Protein AF-A0A972Y1Y4-F1 (afdb_monomer)

Mean predicted aligned error: 19.17 Å

Secondary structure (DSSP, 8-state):
--------------------EEEEEEE-------TTS---SS---HHHHHHHHHHHHHHHHHHHT-TTEEEEES-S--STT----HHHHHHHHHHHT-SEEEEEEEE-SS--SEEEEE--SSSS--HHHHHHHHHHHHHHHHHTT--EEEEEE-GGGTTTGGGGTSS--SEEEEEEEEETTSTHHHHHH-HHHHHHHHHHHHHHHHHHHT---------SSPEEP-TT-EEEEE-TTS-------TT-SS---S--EEEEE--SSSEEEEEEEES--S-EEEEEESSS-TT-EESEEETTEEEEEEE-TT--EEEEEEETTS---EEEEEEEPP--EEEEEEEEES-SEE-TT-EEEEEEEEEEES--SSPPPEEEEEEEESSSS--TT-EEEEEEEE---BTTB-EEEEEEEEEPPTTPPSEEEEEEEETTTT--S--S-TTSSEEEEEEEEPPP----SSPEEP-TT--EEEE-TTS-------TT-SS---SPPEEEEEE-SSSEEEEEEEES--S-EEEEEESSS-GGGEESEEETTEEEEEEE-TT-EEEEEEEETTS---EEEEEEE-PPPPEEEEEEE--BHHHHHS-SSTTS---HHHHTT-S-SB-SSTT--B--GGGGG--GGG-EEEEEEEEEEESS-TTSEEEEEEEEEETTSEEE-TTSSSPEEEE--SSEEEEEEEETTEEEEEBSSPEEP-SS-EEEETTT-GGGBTTGGGS-EEETTEEEBPB--TTSSSB--HHHHHHHHTTTT-BSS-TT-SS-SSB--HHIIIIIIGGGTT-B---

Nearest PDB structures (foldseek):
  8j9f-assembly1_B  TM=6.097E-01  e=1.484E-05  Paenibacillus relictisesami
  8j9f-assembly2_A  TM=6.113E-01  e=3.239E-05  Paenibacillus relictisesami
  8xrv-assembly3_E-2  TM=2.683E-01  e=1.188E-05  Cellulosimicrobium
  3u4a-assembly1_A  TM=2.396E-01  e=1.256E-05  compost metagenome
  3u48-assembly1_A  TM=2.410E-01  e=2.898E-05  compost metagenome

Solvent-accessible surface area (backbone atoms only — not comparable to full-atom values): 41616 Å² total; per-residue (Å²): 135,90,79,91,83,86,81,86,76,86,75,79,80,74,80,72,75,80,73,57,46,26,38,27,36,32,44,39,76,52,49,65,89,72,68,87,74,81,61,68,96,59,90,75,54,67,58,37,37,52,35,16,42,51,26,46,51,52,31,48,59,56,45,67,42,20,86,56,47,44,78,44,64,64,50,93,59,57,50,66,88,48,58,66,52,52,70,51,43,15,49,49,38,48,73,70,58,25,58,31,32,46,32,30,42,50,38,74,82,67,53,71,33,25,38,16,31,28,57,72,88,56,100,61,87,56,60,64,22,52,50,49,19,45,38,36,44,50,28,36,26,62,56,54,68,30,50,82,69,50,69,46,75,57,78,88,40,35,92,54,88,48,34,37,40,62,71,35,81,32,47,24,29,38,39,25,66,27,12,61,65,32,82,41,32,60,50,56,69,31,67,72,48,36,51,30,44,17,49,14,49,49,50,26,50,24,68,71,70,66,62,84,64,55,65,58,70,77,65,90,74,50,47,80,58,56,73,72,41,79,44,78,50,62,14,66,88,44,65,66,53,57,48,58,42,59,66,60,92,63,60,33,57,11,16,52,32,47,26,32,41,57,35,80,13,26,30,47,33,36,42,37,54,40,87,60,60,81,52,50,35,35,45,38,19,67,46,94,40,53,68,42,39,46,55,52,66,44,71,42,31,19,40,31,68,77,41,49,48,69,46,62,33,30,39,36,37,36,8,53,75,46,39,27,47,47,33,35,38,35,36,41,48,32,56,31,37,56,35,66,43,82,71,47,57,82,59,58,62,46,38,48,69,41,76,42,47,37,37,33,30,46,35,46,48,48,77,47,86,72,53,78,67,33,32,38,35,34,26,48,28,81,56,88,70,95,57,96,86,45,42,79,57,50,72,45,84,42,81,74,51,23,60,90,35,43,63,51,78,49,76,48,76,38,53,41,56,76,86,57,68,59,43,72,33,16,43,38,37,26,42,44,67,74,66,75,67,57,36,56,55,84,78,51,19,60,48,66,48,73,34,31,36,36,68,65,67,68,79,65,90,78,51,47,79,57,54,77,69,44,76,43,78,53,63,19,60,85,49,61,62,56,60,48,58,41,64,54,60,91,64,58,33,54,9,14,52,36,46,27,34,38,63,30,62,11,58,29,45,37,36,42,36,54,41,86,58,62,80,55,47,35,33,45,38,19,65,47,89,40,50,72,41,38,46,52,50,65,44,77,40,29,16,40,29,68,79,40,47,50,75,42,61,33,30,38,38,36,34,9,54,75,48,43,42,38,47,34,36,40,35,36,43,52,28,69,58,40,71,24,42,43,39,40,31,49,39,54,36,31,22,50,70,74,34,90,49,91,88,27,36,42,40,39,23,35,78,69,70,34,67,68,54,50,46,93,55,97,80,52,52,68,43,65,75,70,52,61,70,44,64,72,62,67,14,46,42,46,72,33,41,38,34,39,18,37,62,92,43,77,86,44,76,76,48,73,49,75,31,32,28,22,18,66,13,46,38,16,26,65,80,60,71,48,53,34,73,42,86,45,67,73,44,48,27,25,47,34,48,35,42,68,26,27,28,38,48,38,38,50,56,54,46,67,40,37,93,58,74,37,73,48,60,54,29,75,45,46,74,56,30,33,59,25,70,67,37,39,39,78,59,98,79,37,30,15,33,36,31,26,8,43,83,65,78,32,42,17,41,75,67,30,51,54,57,36,62,76,44,55,79,40,72,44,76,50,46,51,29,44,40,39,68,33,51,22,45,72,57,28,44,64,72,35,26,59,79,32,54,80,41,46,49,57,124

Sequence (795 aa):
MRLKLYIALFTFFSLYNGYSQVIVLDPGHGYCNDCTQNCTSAVRSDIEILTAMDVGNKLTALLQACPTVTTYLTRTSNACGDFPSLSQRAAMSNSWGADRFLSIHCNAGGGTGTETFWCDNSPSSNIACEDFATEVQTQMVDYGEWNYRRVVEDFSYLNFHLGVLSPTNAVGTLSEIGFVDSADATKLQDDGWRNQFALAYLVALQNDLGITTCSELDCGNPIVLTCDTVYNGSSATNPSNVDAYGCNNWTETGPERVHTISPTSSGVLTATISNFTGDLDVYILGSCNPNDCLGTVSSSSATYADAIAGQTYYIIVDADDGSGSAYDLLVTCPNEDIYLNNISSDLNTIAPTYDLTINCTQNYSGTASNVPNSYVYYYLSTDCVLDGSDILLDNQIFSSLNASNTSDTIVNSVTIPEGTSAGNYNILLFSDATNVISESDEVNNISCIPITVTEPQLDCSNPITLTCGVPYNGTSSSDISHIGSYACNSWTETGPERVHTIVSPGNGTITAAISNFTGELDVYILGSCDPNDCLGTVASSSATFTGAVAGHTYYIVVDADDGSGSAYDLVVTCPTPLLSELGINVFLEGPFTSPTDNGLMNDDLRSGVYIPTLSPYADALTIDTNILNTTGTNAIVDWVWVELRDAADNTNIITSTSALLQRDGDIVDVNGTSNLTFTVPYDNYYVTVSHRNHIGIMSANAIPLSSNPNSIDFTSDPNITLGGVNALTNINGEYTLIGGDFDENGQAQTADVIAITLLLGGAGYSNADLDMNGQIQTTDVNNICYPNLGKGQQF

Foldseek 3Di:
DDDDDDDDDDDPPPPPPLQQAEEEEEQDAADDPPPPAAPDPDPDDPLWNVLSQLLSVLLQLQCVLQPSYDYHYQFNHRDHPRDDHLVSSQVVCVVSPHQEYEYEGAAEDADWFKEKEAEDLDPDDPVLLQLLRVQLLVLLCVLLVGDRDYYDHDPPCCVDPVVNRNNHPHSYMYMHSTYCHYPSVVLSPDSVSSNSSSVSNVVSCCVSVVRDDRQFDPPVDAAEDDAQDKDKFWQQPADQRAQAALQDDAGFQAGKHKHKYAFQWWFKKKKFKDPWDAQKWKFKAQDRRRSRTAAHTDSTMGMHTTHHHRRMIMMMITHRRHGTTIIIMHMHHWAKAKAKDPWDWPAQEEAAFDKIKIKIKIFIDTAFPADDKAKKWKWKFADQDDDPVIHTFDMDIDGDDHPVRTMDMDIDITGHHPPPDWAKIKIKIFIRPVVRDIHSDNPRRIDIDIHTYDQFFFDPVDAAEDDAQDKDKFKQQPADDGAQAALQDDAGFQAGKHKHKYAALEFFKKKKFKDPKDAQKWKWKAQDRGSDRTAAHTDRGMGMHTGHHGRGMIMMMITHRGHDMIIIMMHMHHDPQDKFFEKEFAAACQQQQDDPDPQWGDQLQLVVVQADQFAPDDVRDGADNVLSVDDDQLHWNYKKKKFWADQVDRVHTPDIDIWTATRNRITPHSPSDGTDIDRHYFDWTKMKIGDQFFQIWIFPHTDTTDPDYDYDYCFQFQNRIQVRCLQWDDDPRTTHTAGQRLVRPFFLAPVSLVVLVVCAQAFGDGSSSSNSNRGSHVCSNPVGRVVRHPRGYRD

Radius of gyration: 55.36 Å; Cα contacts (8 Å, |Δi|>4): 2032; chains: 1; bounding box: 105×60×173 Å

pLDDT: mean 88.07, std 12.47, range [29.77, 98.69]

Structure (mmCIF, N/CA/C/O backbone):
data_AF-A0A972Y1Y4-F1
#
_entry.id   AF-A0A972Y1Y4-F1
#
loop_
_atom_site.group_PDB
_atom_site.id
_atom_site.type_symbol
_atom_site.label_atom_id
_atom_site.label_alt_id
_atom_site.label_comp_id
_atom_site.label_asym_id
_atom_site.label_entity_id
_atom_site.label_seq_id
_atom_site.pdbx_PDB_ins_code
_atom_site.Cartn_x
_atom_site.Cartn_y
_atom_site.Cartn_z
_atom_site.occupancy
_atom_site.B_iso_or_equiv
_atom_site.auth_seq_id
_atom_site.auth_comp_id
_atom_site.auth_asym_id
_atom_site.auth_atom_id
_atom_site.pdbx_PDB_model_num
ATOM 1 N N . MET A 1 1 ? 65.189 -15.700 -97.890 1.00 33.66 1 MET A N 1
ATOM 2 C CA . MET A 1 1 ? 65.958 -14.573 -98.459 1.00 33.66 1 MET A CA 1
ATOM 3 C C . MET A 1 1 ? 65.065 -13.341 -98.434 1.00 33.66 1 MET A C 1
ATOM 5 O O . MET A 1 1 ? 64.144 -13.352 -99.225 1.00 33.66 1 MET A O 1
ATOM 9 N N . ARG A 1 2 ? 65.364 -12.348 -97.563 1.00 34.44 2 ARG A N 1
ATOM 10 C CA . ARG A 1 2 ? 64.969 -10.909 -97.638 1.00 34.44 2 ARG A CA 1
ATOM 11 C C . ARG A 1 2 ? 63.443 -10.608 -97.652 1.00 34.44 2 ARG A C 1
ATOM 13 O O . ARG A 1 2 ? 62.694 -11.320 -98.283 1.00 34.44 2 ARG A O 1
ATOM 20 N N . LEU A 1 3 ? 62.857 -9.576 -97.046 1.00 29.77 3 LEU A N 1
ATOM 21 C CA . LEU A 1 3 ? 63.264 -8.383 -96.299 1.00 29.77 3 LEU A CA 1
ATOM 22 C C . LEU A 1 3 ? 61.943 -7.751 -95.784 1.00 29.77 3 LEU A C 1
ATOM 24 O O . LEU A 1 3 ? 60.952 -7.762 -96.510 1.00 29.77 3 LEU A O 1
ATOM 28 N N . LYS A 1 4 ? 61.924 -7.204 -94.561 1.00 37.25 4 LYS A N 1
ATOM 29 C CA . LYS A 1 4 ? 60.860 -6.314 -94.054 1.00 37.25 4 LYS A CA 1
ATOM 30 C C . LYS A 1 4 ? 60.820 -5.014 -94.874 1.00 37.25 4 LYS A C 1
ATOM 32 O O . LYS A 1 4 ? 61.890 -4.447 -95.070 1.00 37.25 4 LYS A O 1
ATOM 37 N N . LEU A 1 5 ? 59.643 -4.463 -95.194 1.00 31.80 5 LEU A N 1
ATOM 38 C CA . LEU A 1 5 ? 59.431 -3.012 -95.067 1.00 31.80 5 LEU A CA 1
ATOM 39 C C . LEU A 1 5 ? 57.946 -2.612 -94.981 1.00 31.80 5 LEU A C 1
ATOM 41 O O . LEU A 1 5 ? 57.150 -2.869 -95.875 1.00 31.80 5 LEU A O 1
ATOM 45 N N . TYR A 1 6 ? 57.669 -1.978 -93.845 1.00 33.84 6 TYR A N 1
ATOM 46 C CA . TYR A 1 6 ? 56.570 -1.142 -93.378 1.00 33.84 6 TYR A CA 1
ATOM 47 C C . TYR A 1 6 ? 55.690 -0.428 -94.420 1.00 33.84 6 TYR A C 1
ATOM 49 O O . TYR A 1 6 ? 56.185 0.319 -95.261 1.00 33.84 6 TYR A O 1
ATOM 57 N N . ILE A 1 7 ? 54.371 -0.539 -94.229 1.00 36.19 7 ILE A N 1
ATOM 58 C CA . ILE A 1 7 ? 53.393 0.487 -94.609 1.00 36.19 7 ILE A CA 1
ATOM 59 C C . ILE A 1 7 ? 52.944 1.155 -93.307 1.00 36.19 7 ILE A C 1
ATOM 61 O O . ILE A 1 7 ? 52.415 0.499 -92.413 1.00 36.19 7 ILE A O 1
ATOM 65 N N . ALA A 1 8 ? 53.231 2.449 -93.195 1.00 32.06 8 ALA A N 1
ATOM 66 C CA . ALA A 1 8 ? 52.791 3.308 -92.110 1.00 32.06 8 ALA A CA 1
ATOM 67 C C . ALA A 1 8 ? 51.284 3.573 -92.249 1.00 32.06 8 ALA A C 1
ATOM 69 O O . ALA A 1 8 ? 50.847 4.124 -93.260 1.00 32.06 8 ALA A O 1
ATOM 70 N N . LEU A 1 9 ? 50.502 3.183 -91.241 1.00 35.16 9 LEU A N 1
ATOM 71 C CA . LEU A 1 9 ? 49.127 3.639 -91.082 1.00 35.16 9 LEU A CA 1
ATOM 72 C C . LEU A 1 9 ? 49.176 4.952 -90.294 1.00 35.16 9 LEU A C 1
ATOM 74 O O . LEU A 1 9 ? 49.652 4.985 -89.162 1.00 35.16 9 LEU A O 1
ATOM 78 N N . PHE A 1 10 ? 48.729 6.036 -90.922 1.00 33.50 10 PHE A N 1
ATOM 79 C CA . PHE A 1 10 ? 48.458 7.306 -90.259 1.00 33.50 10 PHE A CA 1
ATOM 80 C C . PHE A 1 10 ? 47.362 7.085 -89.207 1.00 33.50 10 PHE A C 1
ATOM 82 O O . PHE A 1 10 ? 46.186 6.985 -89.549 1.00 33.50 10 PHE A O 1
ATOM 89 N N . THR A 1 11 ? 47.730 7.008 -87.932 1.00 36.09 11 THR A N 1
ATOM 90 C CA . THR A 1 11 ? 46.789 7.213 -86.830 1.00 36.09 11 THR A CA 1
ATOM 91 C C . THR A 1 11 ? 46.584 8.713 -86.674 1.00 36.09 11 THR A C 1
ATOM 93 O O . THR A 1 11 ? 47.508 9.441 -86.309 1.00 36.09 11 THR A O 1
ATOM 96 N N . PHE A 1 12 ? 45.375 9.177 -86.988 1.00 37.50 12 PHE A N 1
ATOM 97 C CA . PHE A 1 12 ? 44.875 10.464 -86.524 1.00 37.50 12 PHE A CA 1
ATOM 98 C C . PHE A 1 12 ? 45.012 10.489 -84.996 1.00 37.50 12 PHE A C 1
ATOM 100 O O . PHE A 1 12 ? 44.321 9.751 -84.299 1.00 37.50 12 PHE A O 1
ATOM 107 N N . PHE A 1 13 ? 45.914 11.321 -84.476 1.00 33.97 13 PHE A N 1
ATOM 108 C CA . PHE A 1 13 ? 45.802 11.800 -83.106 1.00 33.97 13 PHE A CA 1
ATOM 109 C C . PHE A 1 13 ? 44.522 12.638 -83.052 1.00 33.97 13 PHE A C 1
ATOM 111 O O . PHE A 1 13 ? 44.510 13.789 -83.490 1.00 33.97 13 PHE A O 1
ATOM 118 N N . SER A 1 14 ? 43.431 12.044 -82.569 1.00 35.53 14 SER A N 1
ATOM 119 C CA . SER A 1 14 ? 42.361 12.837 -81.981 1.00 35.53 14 SER A CA 1
ATOM 120 C C . SER A 1 14 ? 42.943 13.416 -80.699 1.00 35.53 14 SER A C 1
ATOM 122 O O . SER A 1 14 ? 43.228 12.686 -79.752 1.00 35.53 14 SER A O 1
ATOM 124 N N . LEU A 1 15 ? 43.200 14.720 -80.698 1.00 35.25 15 LEU A N 1
ATOM 125 C CA . LEU A 1 15 ? 43.285 15.481 -79.461 1.00 35.25 15 LEU A CA 1
ATOM 126 C C . LEU A 1 15 ? 41.895 15.379 -78.819 1.00 35.25 15 LEU A C 1
ATOM 128 O O . LEU A 1 15 ? 41.019 16.187 -79.118 1.00 35.25 15 LEU A O 1
ATOM 132 N N . TYR A 1 16 ? 41.670 14.348 -78.000 1.00 39.78 16 TYR A N 1
ATOM 133 C CA . TYR A 1 16 ? 40.527 14.306 -77.097 1.00 39.78 16 TYR A CA 1
ATOM 134 C C . TYR A 1 16 ? 40.762 15.420 -76.074 1.00 39.78 16 TYR A C 1
ATOM 136 O O . TYR A 1 16 ? 41.445 15.243 -75.070 1.00 39.78 16 TYR A O 1
ATOM 144 N N . ASN A 1 17 ? 40.231 16.607 -76.362 1.00 38.66 17 ASN A N 1
ATOM 145 C CA . ASN A 1 17 ? 39.761 17.466 -75.290 1.00 38.66 17 ASN A CA 1
ATOM 146 C C . ASN A 1 17 ? 38.705 16.625 -74.565 1.00 38.66 17 ASN A C 1
ATOM 148 O O . ASN A 1 17 ? 37.643 16.380 -75.136 1.00 38.66 17 ASN A O 1
ATOM 152 N N . GLY A 1 18 ? 39.043 16.079 -73.396 1.00 47.28 18 GLY A N 1
ATOM 153 C CA . GLY A 1 18 ? 38.107 15.319 -72.575 1.00 47.28 18 GLY A CA 1
ATOM 154 C C . GLY A 1 18 ? 36.961 16.237 -72.175 1.00 47.28 18 GLY A C 1
ATOM 155 O O . GLY A 1 18 ? 37.105 17.039 -71.258 1.00 47.28 18 GLY A O 1
ATOM 156 N N . TYR A 1 19 ? 35.859 16.181 -72.917 1.00 58.25 19 TYR A N 1
ATOM 157 C CA . TYR A 1 19 ? 34.609 16.787 -72.492 1.00 58.25 19 TYR A CA 1
ATOM 158 C C . TYR A 1 19 ? 34.113 15.966 -71.302 1.00 58.25 19 TYR A C 1
ATOM 160 O O . TYR A 1 19 ? 33.760 14.800 -71.470 1.00 58.25 19 TYR A O 1
ATOM 168 N N . SER A 1 20 ? 34.165 16.559 -70.108 1.00 74.25 20 SER A N 1
ATOM 169 C CA . SER A 1 20 ? 33.510 16.007 -68.923 1.00 74.25 20 SER A CA 1
ATOM 170 C C . SER A 1 20 ? 32.007 15.944 -69.192 1.00 74.25 20 SER A C 1
ATOM 172 O O . SER A 1 20 ? 31.443 16.956 -69.610 1.00 74.25 20 SER A O 1
ATOM 174 N N . GLN A 1 21 ? 31.384 14.778 -69.002 1.00 89.75 21 GLN A N 1
ATOM 175 C CA . GLN A 1 21 ? 29.931 14.629 -69.117 1.00 89.75 21 GLN A CA 1
ATOM 176 C C . GLN A 1 21 ? 29.266 15.316 -67.925 1.00 89.75 21 GLN A C 1
ATOM 178 O O . GLN A 1 21 ? 29.603 15.014 -66.779 1.00 89.75 21 GLN A O 1
ATOM 183 N N . VAL A 1 22 ? 28.321 16.220 -68.173 1.00 93.62 22 VAL A N 1
ATOM 184 C CA . VAL A 1 22 ? 27.573 16.898 -67.112 1.00 93.62 22 VAL A CA 1
ATOM 185 C C . VAL A 1 22 ? 26.275 16.145 -66.839 1.00 93.62 22 VAL A C 1
ATOM 187 O O . VAL A 1 22 ? 25.369 16.115 -67.672 1.00 93.62 22 VAL A O 1
ATOM 190 N N . ILE A 1 23 ? 26.159 15.563 -65.647 1.00 95.88 23 ILE A N 1
ATOM 191 C CA . ILE A 1 23 ? 24.970 14.828 -65.205 1.00 95.88 23 ILE A CA 1
ATOM 192 C C . ILE A 1 23 ? 24.264 15.651 -64.133 1.00 95.88 23 ILE A C 1
ATOM 194 O O . ILE A 1 23 ? 24.854 16.016 -63.116 1.00 95.88 23 ILE A O 1
ATOM 198 N N . VAL A 1 24 ? 22.988 15.949 -64.355 1.00 96.88 24 VAL A N 1
ATOM 199 C CA . VAL A 1 24 ? 22.153 16.649 -63.379 1.00 96.88 24 VAL A CA 1
ATOM 200 C C . VAL A 1 24 ? 21.144 15.681 -62.794 1.00 96.88 24 VAL A C 1
ATOM 202 O O . VAL A 1 24 ? 20.306 15.127 -63.505 1.00 96.88 24 VAL A O 1
ATOM 205 N N . LEU A 1 25 ? 21.242 15.496 -61.485 1.00 97.50 25 LEU A N 1
ATOM 206 C CA . LEU A 1 25 ? 20.359 14.659 -60.695 1.00 97.50 25 LEU A CA 1
ATOM 207 C C . LEU A 1 25 ? 19.326 15.542 -60.005 1.00 97.50 25 LEU A C 1
ATOM 209 O O . LEU A 1 25 ? 19.656 16.557 -59.384 1.00 97.50 25 LEU A O 1
ATOM 213 N N . ASP A 1 26 ? 18.067 15.149 -60.112 1.00 94.62 26 ASP A N 1
ATOM 214 C CA . ASP A 1 26 ? 16.940 15.891 -59.578 1.00 94.62 26 ASP A CA 1
ATOM 215 C C . ASP A 1 26 ? 16.153 15.037 -58.582 1.00 94.62 26 ASP A C 1
ATOM 217 O O . ASP A 1 26 ? 15.173 14.396 -58.958 1.00 94.62 26 ASP A O 1
ATOM 221 N N . PRO A 1 27 ? 16.556 15.015 -57.297 1.00 93.38 27 PRO A N 1
ATOM 222 C CA . PRO A 1 27 ? 15.748 14.399 -56.259 1.00 93.38 27 PRO A CA 1
ATOM 223 C C . PRO A 1 27 ? 14.401 15.116 -56.148 1.00 93.38 27 PRO A C 1
ATOM 225 O O . PRO A 1 27 ? 14.335 16.303 -55.781 1.00 93.38 27 PRO A O 1
ATOM 228 N N . GLY A 1 28 ? 13.323 14.398 -56.450 1.00 87.75 28 GLY A N 1
ATOM 229 C CA . GLY A 1 28 ? 11.959 14.897 -56.363 1.00 87.75 28 GLY A CA 1
ATOM 230 C C . GLY A 1 28 ? 11.604 15.375 -54.954 1.00 87.75 28 GLY A C 1
ATOM 231 O O . GLY A 1 28 ? 12.148 14.894 -53.961 1.00 87.75 28 GLY A O 1
ATOM 232 N N . HIS A 1 29 ? 10.679 16.331 -54.864 1.00 82.38 29 HIS A N 1
ATOM 233 C CA . HIS A 1 29 ? 10.063 16.801 -53.604 1.00 82.38 29 HIS A CA 1
ATOM 234 C C . HIS A 1 29 ? 11.034 17.347 -52.522 1.00 82.38 29 HIS A C 1
ATOM 236 O O . HIS A 1 29 ? 12.200 17.602 -52.799 1.00 82.38 29 HIS A O 1
ATOM 242 N N . GLY A 1 30 ? 10.525 17.664 -51.323 1.00 75.06 30 GLY A N 1
ATOM 243 C CA . GLY A 1 30 ? 11.245 18.253 -50.178 1.00 75.06 30 GLY A CA 1
ATOM 244 C C . GLY A 1 30 ? 10.266 18.651 -49.059 1.00 75.06 30 GLY A C 1
ATOM 245 O O . GLY A 1 30 ? 9.071 18.791 -49.330 1.00 75.06 30 GLY A O 1
ATOM 246 N N . TYR A 1 31 ? 10.723 18.832 -47.813 1.00 70.25 31 TYR A N 1
ATOM 247 C CA . TYR A 1 31 ? 9.834 19.183 -46.695 1.00 70.25 31 TYR A CA 1
ATOM 248 C C . TYR A 1 31 ? 9.514 20.673 -46.695 1.00 70.25 31 TYR A C 1
ATOM 250 O O . TYR A 1 31 ? 10.385 21.484 -46.402 1.00 70.25 31 TYR A O 1
ATOM 258 N N . CYS A 1 32 ? 8.275 21.069 -46.999 1.00 63.50 32 CYS A N 1
ATOM 259 C CA . CYS A 1 32 ? 7.843 22.450 -46.785 1.00 63.50 32 CYS A CA 1
ATOM 260 C C . CYS A 1 32 ? 6.322 22.560 -46.630 1.00 63.50 32 CYS A C 1
ATOM 262 O O . CYS A 1 32 ? 5.552 21.987 -47.399 1.00 63.50 32 CYS A O 1
ATOM 264 N N . ASN A 1 33 ? 5.898 23.329 -45.626 1.00 52.22 33 ASN A N 1
ATOM 265 C CA . ASN A 1 33 ? 4.495 23.447 -45.214 1.00 52.22 33 ASN A CA 1
ATOM 266 C C . ASN A 1 33 ? 3.759 24.580 -45.962 1.00 52.22 33 ASN A C 1
ATOM 268 O O . ASN A 1 33 ? 2.540 24.714 -45.849 1.00 52.22 33 ASN A O 1
ATOM 272 N N . ASP A 1 34 ? 4.487 25.412 -46.717 1.00 50.12 34 ASP A N 1
ATOM 273 C CA . ASP A 1 34 ? 3.919 26.501 -47.514 1.00 50.12 34 ASP A CA 1
ATOM 274 C C . ASP A 1 34 ? 3.406 25.969 -48.860 1.00 50.12 34 ASP A C 1
ATOM 276 O O . ASP A 1 34 ? 4.153 25.704 -49.802 1.00 50.12 34 ASP A O 1
ATOM 280 N N . CYS A 1 35 ? 2.086 25.816 -48.937 1.00 51.31 35 CYS A N 1
ATOM 281 C CA . CYS A 1 35 ? 1.357 25.244 -50.067 1.00 51.31 35 CYS A CA 1
ATOM 282 C C . CYS A 1 35 ? 1.226 26.184 -51.286 1.00 51.31 35 CYS A C 1
ATOM 284 O O . CYS A 1 35 ? 0.367 25.960 -52.139 1.00 51.31 35 CYS A O 1
ATOM 286 N N . THR A 1 36 ? 2.032 27.244 -51.399 1.00 48.06 36 THR A N 1
ATOM 287 C CA . THR A 1 36 ? 1.946 28.211 -52.512 1.00 48.06 36 THR A CA 1
ATOM 288 C C . THR A 1 36 ? 2.733 27.813 -53.771 1.00 48.06 36 THR A C 1
ATOM 290 O O . THR A 1 36 ? 2.554 28.444 -54.813 1.00 48.06 36 THR A O 1
ATOM 293 N N . GLN A 1 37 ? 3.541 26.744 -53.728 1.00 47.22 37 GLN A N 1
ATOM 294 C CA . GLN A 1 37 ? 4.359 26.271 -54.860 1.00 47.22 37 GLN A CA 1
ATOM 295 C C . GLN A 1 37 ? 4.164 24.772 -55.176 1.00 47.22 37 GLN A C 1
ATOM 297 O O . GLN A 1 37 ? 5.092 23.978 -55.066 1.00 47.22 37 GLN A O 1
ATOM 302 N N . ASN A 1 38 ? 2.968 24.386 -55.640 1.00 47.03 38 ASN A N 1
ATOM 303 C CA . ASN A 1 38 ? 2.663 23.032 -56.145 1.00 47.03 38 ASN A CA 1
ATOM 304 C C . ASN A 1 38 ? 2.783 21.881 -55.123 1.00 47.03 38 ASN A C 1
ATOM 306 O O . ASN A 1 38 ? 3.225 20.781 -55.456 1.00 47.03 38 ASN A O 1
ATOM 310 N N . CYS A 1 39 ? 2.269 22.069 -53.908 1.00 46.84 39 CYS A N 1
ATOM 311 C CA . CYS A 1 39 ? 1.890 20.934 -53.064 1.00 46.84 39 CYS A CA 1
ATOM 312 C C . CYS A 1 39 ? 0.534 20.398 -53.552 1.00 46.84 39 CYS A C 1
ATOM 314 O O . CYS A 1 39 ? -0.517 20.940 -53.211 1.00 46.84 39 CYS A O 1
ATOM 316 N N . THR A 1 40 ? 0.522 19.358 -54.390 1.00 40.66 40 THR A N 1
ATOM 317 C CA . THR A 1 40 ? -0.726 18.628 -54.662 1.00 40.66 40 THR A CA 1
ATOM 318 C C . THR A 1 40 ? -1.212 18.003 -53.358 1.00 40.66 40 THR A C 1
ATOM 320 O O . THR A 1 40 ? -0.464 17.276 -52.709 1.00 40.66 40 THR A O 1
ATOM 323 N N . SER A 1 41 ? -2.453 18.298 -52.987 1.00 41.47 41 SER A N 1
ATOM 324 C CA . SER A 1 41 ? -3.132 17.868 -51.767 1.00 41.47 41 SER A CA 1
ATOM 325 C C . SER A 1 41 ? -3.255 16.341 -51.652 1.00 41.47 41 SER A C 1
ATOM 327 O O . SER A 1 41 ? -4.222 15.753 -52.128 1.00 41.47 41 SER A O 1
ATOM 329 N N . ALA A 1 42 ? -2.264 15.729 -51.021 1.00 43.00 42 ALA A N 1
ATOM 330 C CA . ALA A 1 42 ? -2.281 14.496 -50.238 1.00 43.00 42 ALA A CA 1
ATOM 331 C C . ALA A 1 42 ? -0.881 14.426 -49.616 1.00 43.00 42 ALA A C 1
ATOM 333 O O . ALA A 1 42 ? 0.086 14.772 -50.290 1.00 43.00 42 ALA A O 1
ATOM 334 N N . VAL A 1 43 ? -0.764 14.071 -48.339 1.00 50.94 43 VAL A N 1
ATOM 335 C CA . VAL A 1 43 ? 0.521 13.930 -47.635 1.00 50.94 43 VAL A CA 1
ATOM 336 C C . VAL A 1 43 ? 1.468 13.079 -48.496 1.00 50.94 43 VAL A C 1
ATOM 338 O O . VAL A 1 43 ? 1.256 11.877 -48.630 1.00 50.94 43 VAL A O 1
ATOM 341 N N . ARG A 1 44 ? 2.456 13.703 -49.153 1.00 63.97 44 ARG A N 1
ATOM 342 C CA . ARG A 1 44 ? 3.538 12.976 -49.833 1.00 63.97 44 ARG A CA 1
ATOM 343 C C . ARG A 1 44 ? 4.320 12.266 -48.737 1.00 63.97 44 ARG A C 1
ATOM 345 O O . ARG A 1 44 ? 4.639 12.893 -47.730 1.00 63.97 44 ARG A O 1
ATOM 352 N N . SER A 1 45 ? 4.541 10.964 -48.884 1.00 68.88 45 SER A N 1
ATOM 353 C CA . SER A 1 45 ? 5.148 10.166 -47.818 1.00 68.88 45 SER A CA 1
ATOM 354 C C . SER A 1 45 ? 6.581 10.622 -47.547 1.00 68.88 45 SER A C 1
ATOM 356 O O . SER A 1 45 ? 7.315 10.901 -48.498 1.00 68.88 45 SER A O 1
ATOM 358 N N . ASP A 1 46 ? 7.003 10.593 -46.282 1.00 82.50 46 ASP A N 1
ATOM 359 C CA . ASP A 1 46 ? 8.417 10.720 -45.904 1.00 82.50 46 ASP A CA 1
ATOM 360 C C . ASP A 1 46 ? 9.303 9.758 -46.704 1.00 82.50 46 ASP A C 1
ATOM 362 O O . ASP A 1 46 ? 10.409 10.109 -47.103 1.00 82.50 46 ASP A O 1
ATOM 366 N N . ILE A 1 47 ? 8.767 8.578 -47.025 1.00 88.00 47 ILE A N 1
ATOM 367 C CA . ILE A 1 47 ? 9.438 7.542 -47.809 1.00 88.00 47 ILE A CA 1
ATOM 368 C C . ILE A 1 47 ? 9.913 8.085 -49.162 1.00 88.00 47 ILE A C 1
ATOM 370 O O . ILE A 1 47 ? 11.089 7.935 -49.473 1.00 88.00 47 ILE A O 1
ATOM 374 N N . GLU A 1 48 ? 9.061 8.747 -49.950 1.00 90.50 48 GLU A N 1
ATOM 375 C CA . GLU A 1 48 ? 9.446 9.303 -51.261 1.00 90.50 48 GLU A CA 1
ATOM 376 C C . GLU A 1 48 ? 10.563 10.351 -51.130 1.00 90.50 48 GLU A C 1
ATOM 378 O O . GLU A 1 48 ? 11.586 10.261 -51.808 1.00 90.50 48 GLU A O 1
ATOM 383 N N . ILE A 1 49 ? 10.381 11.330 -50.235 1.00 87.31 49 ILE A N 1
ATOM 384 C CA . ILE A 1 49 ? 11.300 12.469 -50.073 1.00 87.31 49 ILE A CA 1
ATOM 385 C C . ILE A 1 49 ? 12.679 11.991 -49.611 1.00 87.31 49 ILE A C 1
ATOM 387 O O . ILE A 1 49 ? 13.699 12.425 -50.159 1.00 87.31 49 ILE A O 1
ATOM 391 N N . LEU A 1 50 ? 12.701 11.104 -48.611 1.00 90.31 50 LEU A N 1
ATOM 392 C CA . LEU A 1 50 ? 13.928 10.538 -48.063 1.00 90.31 50 LEU A CA 1
ATOM 393 C C . LEU A 1 50 ? 14.614 9.641 -49.091 1.00 90.31 50 LEU A C 1
ATOM 395 O O . LEU A 1 50 ? 15.804 9.815 -49.325 1.00 90.31 50 LEU A O 1
ATOM 399 N N . THR A 1 51 ? 13.871 8.751 -49.754 1.00 94.38 51 THR A N 1
ATOM 400 C CA . THR A 1 51 ? 14.441 7.814 -50.735 1.00 94.38 51 THR A CA 1
ATOM 401 C C . THR A 1 51 ? 15.030 8.547 -51.935 1.00 94.38 51 THR A C 1
ATOM 403 O O . THR A 1 51 ? 16.168 8.279 -52.307 1.00 94.38 51 THR A O 1
ATOM 406 N N . ALA A 1 52 ? 14.306 9.506 -52.520 1.00 93.88 52 ALA A N 1
ATOM 407 C CA . ALA A 1 52 ? 14.791 10.250 -53.681 1.00 93.88 52 ALA A CA 1
ATOM 408 C C . ALA A 1 52 ? 16.064 11.054 -53.372 1.00 93.88 52 ALA A C 1
ATOM 410 O O . ALA A 1 52 ? 16.997 11.068 -54.176 1.00 93.88 52 ALA A O 1
ATOM 411 N N . MET A 1 53 ? 16.114 11.713 -52.207 1.00 92.12 53 MET A N 1
ATOM 412 C CA . MET A 1 53 ? 17.299 12.460 -51.770 1.00 92.12 53 MET A CA 1
ATOM 413 C C . MET A 1 53 ? 18.481 11.529 -51.499 1.00 92.12 53 MET A C 1
ATOM 415 O O . MET A 1 53 ? 19.579 11.766 -51.995 1.00 92.12 53 MET A O 1
ATOM 419 N N . ASP A 1 54 ? 18.252 10.461 -50.744 1.00 90.25 54 ASP A N 1
ATOM 420 C CA . ASP A 1 54 ? 19.302 9.537 -50.331 1.00 90.25 54 ASP A CA 1
ATOM 421 C C . ASP A 1 54 ? 19.914 8.794 -51.529 1.00 90.25 54 ASP A C 1
ATOM 423 O O . ASP A 1 54 ? 21.131 8.798 -51.715 1.00 90.25 54 ASP A O 1
ATOM 427 N N . VAL A 1 55 ? 19.079 8.279 -52.438 1.00 94.88 55 VAL A N 1
ATOM 428 C CA . VAL A 1 55 ? 19.545 7.658 -53.689 1.00 94.88 55 VAL A CA 1
ATOM 429 C C . VAL A 1 55 ? 20.280 8.669 -54.578 1.00 94.88 55 VAL A C 1
ATOM 431 O O . VAL A 1 55 ? 21.311 8.332 -55.160 1.00 94.88 55 VAL A O 1
ATOM 434 N N . GLY A 1 56 ? 19.810 9.920 -54.657 1.00 94.19 56 GLY A N 1
ATOM 435 C CA . GLY A 1 56 ? 20.492 10.986 -55.399 1.00 94.19 56 GLY A CA 1
ATOM 436 C C . GLY A 1 56 ? 21.883 11.319 -54.844 1.00 94.19 56 GLY A C 1
ATOM 437 O O . GLY A 1 56 ? 22.834 11.489 -55.613 1.00 94.19 56 GLY A O 1
ATOM 438 N N . ASN A 1 57 ? 22.033 11.357 -53.518 1.00 86.38 57 ASN A N 1
ATOM 439 C CA . ASN A 1 57 ? 23.324 11.565 -52.858 1.00 86.38 57 ASN A CA 1
ATOM 440 C C . ASN A 1 57 ? 24.266 10.374 -53.064 1.00 86.38 57 ASN A C 1
ATOM 442 O O . ASN A 1 57 ? 25.420 10.572 -53.448 1.00 86.38 57 ASN A O 1
ATOM 446 N N . LYS A 1 58 ? 23.768 9.144 -52.889 1.00 86.56 58 LYS A N 1
ATOM 447 C CA . LYS A 1 58 ? 24.536 7.910 -53.124 1.00 86.56 58 LYS A CA 1
ATOM 448 C C . LYS A 1 58 ? 25.034 7.831 -54.570 1.00 86.56 58 LYS A C 1
ATOM 450 O O . LYS A 1 58 ? 26.217 7.599 -54.800 1.00 86.56 58 LYS A O 1
ATOM 455 N N . LEU A 1 59 ? 24.176 8.131 -55.549 1.00 91.94 59 LEU A N 1
ATOM 456 C CA . LEU A 1 59 ? 24.578 8.201 -56.957 1.00 91.94 59 LEU A CA 1
ATOM 457 C C . LEU A 1 59 ? 25.602 9.315 -57.214 1.00 91.94 59 LEU A C 1
ATOM 459 O O . LEU A 1 59 ? 26.547 9.119 -57.974 1.00 91.94 59 LEU A O 1
ATOM 463 N N . THR A 1 60 ? 25.455 10.474 -56.569 1.00 87.44 60 THR A N 1
ATOM 464 C CA . THR A 1 60 ? 26.447 11.557 -56.669 1.00 87.44 60 THR A CA 1
ATOM 465 C C . THR A 1 60 ? 27.820 11.093 -56.184 1.00 87.44 60 THR A C 1
ATOM 467 O O . THR A 1 60 ? 28.810 11.334 -56.872 1.00 87.44 60 THR A O 1
ATOM 470 N N . ALA A 1 61 ? 27.880 10.388 -55.052 1.00 78.25 61 ALA A N 1
ATOM 471 C CA . ALA A 1 61 ? 29.122 9.847 -54.505 1.00 78.25 61 ALA A CA 1
ATOM 472 C C . ALA A 1 61 ? 29.763 8.796 -55.429 1.00 78.25 61 ALA A C 1
ATOM 474 O O . ALA A 1 61 ? 30.981 8.780 -55.586 1.00 78.25 61 ALA A O 1
ATOM 475 N N . LEU A 1 62 ? 28.953 7.958 -56.083 1.00 78.19 62 LEU A N 1
ATOM 476 C CA . LEU A 1 62 ? 29.435 7.001 -57.083 1.00 78.19 62 LEU A CA 1
ATOM 477 C C . LEU A 1 62 ? 30.011 7.708 -58.320 1.00 78.19 62 LEU A C 1
ATOM 479 O O . LEU A 1 62 ? 31.105 7.388 -58.774 1.00 78.19 62 LEU A O 1
ATOM 483 N N . LEU A 1 63 ? 29.313 8.719 -58.845 1.00 84.50 63 LEU A N 1
ATOM 484 C CA . LEU A 1 63 ? 29.759 9.464 -60.027 1.00 84.50 63 LEU A CA 1
ATOM 485 C C . LEU A 1 63 ? 30.998 10.336 -59.759 1.00 84.50 63 LEU A C 1
ATOM 487 O O . LEU A 1 63 ? 31.736 10.635 -60.696 1.00 84.50 63 LEU A O 1
ATOM 491 N N . GLN A 1 64 ? 31.268 10.715 -58.504 1.00 77.88 64 GLN A N 1
ATOM 492 C CA . GLN A 1 64 ? 32.517 11.389 -58.119 1.00 77.88 64 GLN A CA 1
ATOM 493 C C . GLN A 1 64 ? 33.756 10.504 -58.323 1.00 77.88 64 GLN A C 1
ATOM 495 O O . GLN A 1 64 ? 34.834 11.034 -58.584 1.00 77.88 64 GLN A O 1
ATOM 500 N N . ALA A 1 65 ? 33.607 9.175 -58.271 1.00 69.06 65 ALA A N 1
ATOM 501 C CA . ALA A 1 65 ? 34.684 8.227 -58.564 1.00 69.06 65 ALA A CA 1
ATOM 502 C C . ALA A 1 65 ? 34.975 8.088 -60.075 1.00 69.06 65 ALA A C 1
ATOM 504 O O . ALA A 1 65 ? 35.900 7.375 -60.469 1.00 69.06 65 ALA A O 1
ATOM 505 N N . CYS A 1 66 ? 34.208 8.771 -60.934 1.00 77.62 66 CYS A N 1
ATOM 506 C CA . CYS A 1 66 ? 34.355 8.742 -62.384 1.00 77.62 66 CYS A CA 1
ATOM 507 C C . CYS A 1 66 ? 35.038 10.040 -62.882 1.00 77.62 66 CYS A C 1
ATOM 509 O O . CYS A 1 66 ? 34.371 11.063 -63.047 1.00 77.62 66 CYS A O 1
ATOM 511 N N . PRO A 1 67 ? 36.351 10.039 -63.195 1.00 72.25 67 PRO A N 1
ATOM 512 C CA . PRO A 1 67 ? 37.124 11.246 -63.533 1.00 72.25 67 PRO A CA 1
ATOM 513 C C . PRO A 1 67 ? 36.653 12.020 -64.779 1.00 72.25 67 PRO A C 1
ATOM 515 O O . PRO A 1 67 ? 37.116 13.134 -65.021 1.00 72.25 67 PRO A O 1
ATOM 518 N N . THR A 1 68 ? 35.765 11.446 -65.595 1.00 81.69 68 THR A N 1
ATOM 519 C CA . THR A 1 68 ? 35.212 12.066 -66.813 1.00 81.69 68 THR A CA 1
ATOM 520 C C . THR A 1 68 ? 33.794 12.611 -66.635 1.00 81.69 68 THR A C 1
ATOM 522 O O . THR A 1 68 ? 33.138 12.916 -67.633 1.00 81.69 68 THR A O 1
ATOM 525 N N . VAL A 1 69 ? 33.296 12.689 -65.399 1.00 87.88 69 VAL A N 1
ATOM 526 C CA . VAL A 1 69 ? 31.928 13.108 -65.081 1.00 87.88 69 VAL A CA 1
ATOM 527 C C . VAL A 1 69 ? 31.943 14.317 -64.149 1.00 87.88 69 VAL A C 1
ATOM 529 O O . VAL A 1 69 ? 32.768 14.443 -63.248 1.00 87.88 69 VAL A O 1
ATOM 532 N N . THR A 1 70 ? 31.003 15.232 -64.355 1.00 90.69 70 THR A N 1
ATOM 533 C CA . THR A 1 70 ? 30.680 16.310 -63.422 1.00 90.69 70 THR A CA 1
ATOM 534 C C . THR A 1 70 ? 29.211 16.203 -63.045 1.00 90.69 70 THR A C 1
ATOM 536 O O . THR A 1 70 ? 28.341 16.301 -63.907 1.00 90.69 70 THR A O 1
ATOM 539 N N . THR A 1 71 ? 28.935 16.024 -61.755 1.00 93.44 71 THR A N 1
ATOM 540 C CA . THR A 1 71 ? 27.574 15.810 -61.249 1.00 93.44 71 THR A CA 1
ATOM 541 C C . THR A 1 71 ? 27.069 17.032 -60.493 1.00 93.44 71 THR A C 1
ATOM 543 O O . THR A 1 71 ? 27.782 17.579 -59.650 1.00 93.44 71 THR A O 1
ATOM 546 N N . TYR A 1 72 ? 25.826 17.437 -60.756 1.00 94.06 72 TYR A N 1
ATOM 547 C CA . TYR A 1 72 ? 25.122 18.462 -59.985 1.00 94.06 72 TYR A CA 1
ATOM 548 C C . TYR A 1 72 ? 23.783 17.935 -59.473 1.00 94.06 72 TYR A C 1
ATOM 550 O O . TYR A 1 72 ? 23.048 17.278 -60.205 1.00 94.06 72 TYR A O 1
ATOM 558 N N . LEU A 1 73 ? 23.442 18.286 -58.235 1.00 94.06 73 LEU A N 1
ATOM 559 C CA . LEU A 1 73 ? 22.128 18.035 -57.649 1.00 94.06 73 LEU A CA 1
ATOM 560 C C . LEU A 1 73 ? 21.274 19.303 -57.715 1.00 94.06 73 LEU A C 1
ATOM 562 O O . LEU A 1 73 ? 21.758 20.394 -57.407 1.00 94.06 73 LEU A O 1
ATOM 566 N N . THR A 1 74 ? 19.993 19.181 -58.069 1.00 91.88 74 THR A N 1
ATOM 567 C CA . THR A 1 74 ? 19.070 20.332 -58.037 1.00 91.88 74 THR A CA 1
ATOM 568 C C . THR A 1 74 ? 18.773 20.818 -56.615 1.00 91.88 74 THR A C 1
ATOM 570 O O . THR A 1 74 ? 18.379 21.969 -56.438 1.00 91.88 74 THR A O 1
ATOM 573 N N . ARG A 1 75 ? 18.994 19.969 -55.604 1.00 88.56 75 ARG A N 1
ATOM 574 C CA . ARG A 1 75 ? 18.923 20.288 -54.171 1.00 88.56 75 ARG A CA 1
ATOM 575 C C . ARG A 1 75 ? 19.837 19.367 -53.364 1.00 88.56 75 ARG A C 1
ATOM 577 O O . ARG A 1 75 ? 20.041 18.227 -53.765 1.00 88.56 75 ARG A O 1
ATOM 584 N N . THR A 1 76 ? 20.335 19.831 -52.219 1.00 83.06 76 THR A N 1
ATOM 585 C CA . THR A 1 76 ? 21.277 19.068 -51.367 1.00 83.06 76 THR A CA 1
ATOM 586 C C . THR A 1 76 ? 20.725 18.728 -49.985 1.00 83.06 76 THR A C 1
ATOM 588 O O . THR A 1 76 ? 21.373 18.026 -49.216 1.00 83.06 76 THR A O 1
ATOM 591 N N . SER A 1 77 ? 19.533 19.218 -49.641 1.00 80.56 77 SER A N 1
ATOM 592 C CA . SER A 1 77 ? 18.863 18.894 -48.384 1.00 80.56 77 SER A CA 1
ATOM 593 C C . SER A 1 77 ? 17.356 18.697 -48.568 1.00 80.56 77 SER A C 1
ATOM 595 O O . SER A 1 77 ? 16.769 19.007 -49.610 1.00 80.56 77 SER A O 1
ATOM 597 N N . ASN A 1 78 ? 16.714 18.156 -47.531 1.00 79.38 78 ASN A N 1
ATOM 598 C CA . ASN A 1 78 ? 15.257 18.067 -47.449 1.00 79.38 78 ASN A CA 1
ATOM 599 C C . ASN A 1 78 ? 14.623 19.304 -46.779 1.00 79.38 78 ASN A C 1
ATOM 601 O O . ASN A 1 78 ? 13.412 19.313 -46.584 1.00 79.38 78 ASN A O 1
ATOM 605 N N . ALA A 1 79 ? 15.403 20.330 -46.408 1.00 72.38 79 ALA A N 1
ATOM 606 C CA . ALA A 1 79 ? 14.923 21.462 -45.616 1.00 72.38 79 ALA A CA 1
ATOM 607 C C . ALA A 1 79 ? 13.970 22.395 -46.392 1.00 72.38 79 ALA A C 1
ATOM 609 O O . ALA A 1 79 ? 14.137 22.652 -47.587 1.00 72.38 79 ALA A O 1
ATOM 610 N N . CYS A 1 80 ? 12.997 22.976 -45.681 1.00 64.62 80 CYS A N 1
ATOM 611 C CA . CYS A 1 80 ? 12.077 23.975 -46.236 1.00 64.62 80 CYS A CA 1
ATOM 612 C C . CYS A 1 80 ? 12.871 25.219 -46.657 1.00 64.62 80 CYS A C 1
ATOM 614 O O . CYS A 1 80 ? 13.558 25.834 -45.841 1.00 64.62 80 CYS A O 1
ATOM 616 N N . GLY A 1 81 ? 12.793 25.566 -47.944 1.00 63.03 81 GLY A N 1
ATOM 617 C CA . GLY A 1 81 ? 13.574 26.643 -48.567 1.00 63.03 81 GLY A CA 1
ATOM 618 C C . GLY A 1 81 ? 14.675 26.173 -49.528 1.00 63.03 81 GLY A C 1
ATOM 619 O O . GLY A 1 81 ? 15.109 26.974 -50.350 1.00 63.03 81 GLY A O 1
ATOM 620 N N . ASP A 1 82 ? 15.058 24.891 -49.496 1.00 67.50 82 ASP A N 1
ATOM 621 C CA . ASP A 1 82 ? 16.037 24.273 -50.416 1.00 67.50 82 ASP A CA 1
ATOM 622 C C . ASP A 1 82 ? 15.357 23.496 -51.569 1.00 67.50 82 ASP A C 1
ATOM 624 O O . ASP A 1 82 ? 15.956 22.667 -52.248 1.00 67.50 82 ASP A O 1
ATOM 628 N N . PHE A 1 83 ? 14.057 23.731 -51.785 1.00 72.94 83 PHE A N 1
ATOM 629 C CA . PHE A 1 83 ? 13.246 23.036 -52.786 1.00 72.94 83 PHE A CA 1
ATOM 630 C C . PHE A 1 83 ? 12.952 23.947 -53.993 1.00 72.94 83 PHE A C 1
ATOM 632 O O . PHE A 1 83 ? 12.032 24.767 -53.924 1.00 72.94 83 PHE A O 1
ATOM 639 N N . PRO A 1 84 ? 13.688 23.827 -55.116 1.00 79.81 84 PRO A N 1
ATOM 640 C CA . PRO A 1 84 ? 13.377 24.581 -56.326 1.00 79.81 84 PRO A CA 1
ATOM 641 C C . PRO A 1 84 ? 12.047 24.128 -56.946 1.00 79.81 84 PRO A C 1
ATOM 643 O O . PRO A 1 84 ? 11.722 22.938 -56.969 1.00 79.81 84 PRO A O 1
ATOM 646 N N . SER A 1 85 ? 11.295 25.075 -57.510 1.00 81.06 85 SER A N 1
ATOM 647 C CA . SER A 1 85 ? 10.132 24.794 -58.364 1.00 81.06 85 SER A CA 1
ATOM 648 C C . SER A 1 85 ? 10.520 23.972 -59.601 1.00 81.06 85 SER A C 1
ATOM 650 O O . SER A 1 85 ? 11.674 23.987 -60.034 1.00 81.06 85 SER A O 1
ATOM 652 N N . LEU A 1 86 ? 9.545 23.314 -60.240 1.00 81.62 86 LEU A N 1
ATOM 653 C CA . LEU A 1 86 ? 9.768 22.532 -61.469 1.00 81.62 86 LEU A CA 1
ATOM 654 C C . LEU A 1 86 ? 10.479 23.345 -62.567 1.00 81.62 86 LEU A C 1
ATOM 656 O O . LEU A 1 86 ? 11.413 22.861 -63.201 1.00 81.62 86 LEU A O 1
ATOM 660 N N . SER A 1 87 ? 10.107 24.619 -62.736 1.00 81.75 87 SER A N 1
ATOM 661 C CA . SER A 1 87 ? 10.769 25.522 -63.685 1.00 81.75 87 SER A CA 1
ATOM 662 C C . SER A 1 87 ? 12.204 25.877 -63.292 1.00 81.75 87 SER A C 1
ATOM 664 O O . SER A 1 87 ? 13.047 26.060 -64.168 1.00 81.75 87 SER A O 1
ATOM 666 N N . GLN A 1 88 ? 12.495 25.986 -61.991 1.00 87.12 88 GLN A N 1
ATOM 667 C CA . GLN A 1 88 ? 13.851 26.263 -61.512 1.00 87.12 88 GLN A CA 1
ATOM 668 C C . GLN A 1 88 ? 14.761 25.051 -61.721 1.00 87.12 88 GLN A C 1
ATOM 670 O O . GLN A 1 88 ? 15.874 25.234 -62.195 1.00 87.12 88 GLN A O 1
ATOM 675 N N . ARG A 1 89 ? 14.273 23.830 -61.472 1.00 90.00 89 ARG A N 1
ATOM 676 C CA . ARG A 1 89 ? 15.017 22.577 -61.707 1.00 90.00 89 ARG A CA 1
ATOM 677 C C . ARG A 1 89 ? 15.482 22.452 -63.156 1.00 90.00 89 ARG A C 1
ATOM 679 O O . ARG A 1 89 ? 16.672 22.277 -63.415 1.00 90.00 89 ARG A O 1
ATOM 686 N N . ALA A 1 90 ? 14.566 22.652 -64.104 1.00 86.50 90 ALA A N 1
ATOM 687 C CA . ALA A 1 90 ? 14.897 22.639 -65.528 1.00 86.50 90 ALA A CA 1
ATOM 688 C C . ALA A 1 90 ? 15.864 23.779 -65.913 1.00 86.50 90 ALA A C 1
ATOM 690 O O . ALA A 1 90 ? 16.804 23.573 -66.680 1.00 86.50 90 ALA A O 1
ATOM 691 N N . ALA A 1 91 ? 15.689 24.981 -65.348 1.00 89.00 91 ALA A N 1
ATOM 692 C CA . ALA A 1 91 ? 16.602 26.102 -65.584 1.00 89.00 91 ALA A CA 1
ATOM 693 C C . ALA A 1 91 ? 18.019 25.843 -65.041 1.00 89.00 91 ALA A C 1
ATOM 695 O O . ALA A 1 91 ? 18.990 26.232 -65.689 1.00 89.00 91 ALA A O 1
ATOM 696 N N . MET A 1 92 ? 18.145 25.173 -63.891 1.00 92.75 92 MET A N 1
ATOM 697 C CA . MET A 1 92 ? 19.431 24.760 -63.318 1.00 92.75 92 MET A CA 1
ATOM 698 C C . MET A 1 92 ? 20.130 23.757 -64.235 1.00 92.75 92 MET A C 1
ATOM 700 O O . MET A 1 92 ? 21.271 23.997 -64.623 1.00 92.75 92 MET A O 1
ATOM 704 N N . SER A 1 93 ? 19.417 22.712 -64.674 1.00 92.44 93 SER A N 1
ATOM 705 C CA . SER A 1 93 ? 19.936 21.725 -65.631 1.00 92.44 93 SER A CA 1
ATOM 706 C C . SER A 1 93 ? 20.482 22.384 -66.904 1.00 92.44 93 SER A C 1
ATOM 708 O O . SER A 1 93 ? 21.631 22.157 -67.291 1.00 92.44 93 SER A O 1
ATOM 710 N N . ASN A 1 94 ? 19.709 23.301 -67.488 1.00 91.06 94 ASN A N 1
ATOM 711 C CA . ASN A 1 94 ? 20.125 24.057 -68.668 1.00 91.06 94 ASN A CA 1
ATOM 712 C C . ASN A 1 94 ? 21.321 24.976 -68.403 1.00 91.06 94 ASN A C 1
ATOM 714 O O . ASN A 1 94 ? 22.211 25.088 -69.244 1.00 91.06 94 ASN A O 1
ATOM 718 N N . SER A 1 95 ? 21.342 25.655 -67.253 1.00 94.00 95 SER A N 1
ATOM 719 C CA . SER A 1 95 ? 22.413 26.589 -66.893 1.00 94.00 95 SER A CA 1
ATOM 720 C C . SER A 1 95 ? 23.740 25.885 -66.630 1.00 94.00 95 SER A C 1
ATOM 722 O O . SER A 1 95 ? 24.789 26.487 -66.857 1.00 94.00 95 SER A O 1
ATOM 724 N N . TRP A 1 96 ? 23.706 24.651 -66.130 1.00 93.50 96 TRP A N 1
ATOM 725 C CA . TRP A 1 96 ? 24.899 23.837 -65.905 1.00 93.50 96 TRP A CA 1
ATOM 726 C C . TRP A 1 96 ? 25.369 23.106 -67.164 1.00 93.50 96 TRP A C 1
ATOM 728 O O . TRP A 1 96 ? 26.466 22.559 -67.164 1.00 93.50 96 TRP A O 1
ATOM 738 N N . GLY A 1 97 ? 24.589 23.158 -68.249 1.00 90.81 97 GLY A N 1
ATOM 739 C CA . GLY A 1 97 ? 24.938 22.520 -69.515 1.00 90.81 97 GLY A CA 1
ATOM 740 C C . GLY A 1 97 ? 24.843 21.000 -69.446 1.00 90.81 97 GLY A C 1
ATOM 741 O O . GLY A 1 97 ? 25.722 20.325 -69.962 1.00 90.81 97 GLY A O 1
ATOM 742 N N . ALA A 1 98 ? 23.808 20.483 -68.780 1.00 93.00 98 ALA A N 1
ATOM 743 C CA . ALA A 1 98 ? 23.605 19.053 -68.588 1.00 93.00 98 ALA A CA 1
ATOM 744 C C . ALA A 1 98 ? 23.550 18.271 -69.914 1.00 93.00 98 ALA A C 1
ATOM 746 O O . ALA A 1 98 ? 22.749 18.589 -70.794 1.00 93.00 98 ALA A O 1
ATOM 747 N N . ASP A 1 99 ? 24.350 17.209 -70.009 1.00 92.31 99 ASP A N 1
ATOM 748 C CA . ASP A 1 99 ? 24.252 16.180 -71.046 1.00 92.31 99 ASP A CA 1
ATOM 749 C C . ASP A 1 99 ? 23.140 15.179 -70.705 1.00 92.31 99 ASP A C 1
ATOM 751 O O . ASP A 1 99 ? 22.405 14.727 -71.591 1.00 92.31 99 ASP A O 1
ATOM 755 N N . ARG A 1 100 ? 22.988 14.857 -69.410 1.00 93.19 100 ARG A N 1
ATOM 756 C CA . ARG A 1 100 ? 21.902 14.023 -68.878 1.00 93.19 100 ARG A CA 1
ATOM 757 C C . ARG A 1 100 ? 21.177 14.683 -67.726 1.00 93.19 100 ARG A C 1
ATOM 759 O O . ARG A 1 100 ? 21.790 15.317 -66.868 1.00 93.19 100 ARG A O 1
ATOM 766 N N . PHE A 1 101 ? 19.865 14.485 -67.704 1.00 94.44 101 PHE A N 1
ATOM 767 C CA . PHE A 1 101 ? 18.996 14.896 -66.614 1.00 94.44 101 PHE A CA 1
ATOM 768 C C . PHE A 1 101 ? 18.202 13.690 -66.101 1.00 94.44 101 PHE A C 1
ATOM 770 O O . PHE A 1 101 ? 17.453 13.074 -66.856 1.00 94.44 101 PHE A O 1
ATOM 777 N N . LEU A 1 102 ? 18.366 13.347 -64.825 1.00 96.62 102 LEU A N 1
ATOM 778 C CA . LEU A 1 102 ? 17.667 12.234 -64.184 1.00 96.62 102 LEU A CA 1
ATOM 779 C C . LEU A 1 102 ? 16.883 12.753 -62.981 1.00 96.62 102 LEU A C 1
ATOM 781 O O . LEU A 1 102 ? 17.473 13.114 -61.963 1.00 96.62 102 LEU A O 1
ATOM 785 N N . SER A 1 103 ? 15.559 12.773 -63.098 1.00 95.31 103 SER A N 1
ATOM 786 C CA . SER A 1 103 ? 14.658 13.072 -61.986 1.00 95.31 103 SER A CA 1
ATOM 787 C C . SER A 1 103 ? 14.273 11.788 -61.258 1.00 95.31 103 SER A C 1
ATOM 789 O O . SER A 1 103 ? 13.936 10.789 -61.893 1.00 95.31 103 SER A O 1
ATOM 791 N N . ILE A 1 104 ? 14.382 11.794 -59.931 1.00 96.69 104 ILE A N 1
ATOM 792 C CA . ILE A 1 104 ? 14.258 10.605 -59.080 1.00 96.69 104 ILE A CA 1
ATOM 793 C C . ILE A 1 104 ? 13.023 10.763 -58.196 1.00 96.69 104 ILE A C 1
ATOM 795 O O . ILE A 1 104 ? 12.955 11.697 -57.394 1.00 96.69 104 ILE A O 1
ATOM 799 N N . HIS A 1 105 ? 12.075 9.840 -58.330 1.00 94.06 105 HIS A N 1
ATOM 800 C CA . HIS A 1 105 ? 10.787 9.846 -57.642 1.00 94.06 105 HIS A CA 1
ATOM 801 C C . HIS A 1 105 ? 10.392 8.445 -57.139 1.00 94.06 105 HIS A C 1
ATOM 803 O O . HIS A 1 105 ? 11.071 7.445 -57.403 1.00 94.06 105 HIS A O 1
ATOM 809 N N . CYS A 1 106 ? 9.315 8.384 -56.353 1.00 93.88 106 CYS A N 1
ATOM 810 C CA . CYS A 1 106 ? 8.638 7.141 -55.989 1.00 93.88 106 CYS A CA 1
ATOM 811 C C . CYS A 1 106 ? 7.130 7.287 -56.221 1.00 93.88 106 CYS A C 1
ATOM 813 O O . CYS A 1 106 ? 6.518 8.289 -55.847 1.00 93.88 106 CYS A O 1
ATOM 815 N N . ASN A 1 107 ? 6.513 6.247 -56.773 1.00 90.94 107 ASN A N 1
ATOM 816 C CA . ASN A 1 107 ? 5.114 6.281 -57.159 1.00 90.94 107 ASN A CA 1
ATOM 817 C C . ASN A 1 107 ? 4.188 6.054 -55.952 1.00 90.94 107 ASN A C 1
ATOM 819 O O . ASN A 1 107 ? 4.604 5.578 -54.895 1.00 90.94 107 ASN A O 1
ATOM 823 N N . ALA A 1 108 ? 2.900 6.345 -56.126 1.00 86.06 108 ALA A N 1
ATOM 824 C CA . ALA A 1 108 ? 1.834 6.037 -55.176 1.00 86.06 108 ALA A CA 1
ATOM 825 C C . ALA A 1 108 ? 0.547 5.646 -55.926 1.00 86.06 108 ALA A C 1
ATOM 827 O O . ALA A 1 108 ? 0.338 6.022 -57.081 1.00 86.06 108 ALA A O 1
ATOM 828 N N . GLY A 1 109 ? -0.347 4.908 -55.274 1.00 84.50 109 GLY A N 1
ATOM 829 C CA . GLY A 1 109 ? -1.622 4.443 -55.824 1.00 84.50 109 GLY A CA 1
ATOM 830 C C . GLY A 1 109 ? -1.848 2.933 -55.704 1.00 84.50 109 GLY A C 1
ATOM 831 O O . GLY A 1 109 ? -2.688 2.398 -56.432 1.00 84.50 109 GLY A O 1
ATOM 832 N N . GLY A 1 110 ? -1.106 2.240 -54.832 1.00 83.25 110 GLY A N 1
ATOM 833 C CA . GLY A 1 110 ? -1.278 0.813 -54.531 1.00 83.25 110 GLY A CA 1
ATOM 834 C C . GLY A 1 110 ? -0.755 -0.153 -55.603 1.00 83.25 110 GLY A C 1
ATOM 835 O O . GLY A 1 110 ? -1.184 -1.307 -55.647 1.00 83.25 110 GLY A O 1
ATOM 836 N N . GLY A 1 111 ? 0.122 0.310 -56.500 1.00 90.00 111 GLY A N 1
ATOM 837 C CA . GLY A 1 111 ? 0.834 -0.529 -57.471 1.00 90.00 111 GLY A CA 1
ATOM 838 C C . GLY A 1 111 ? 2.088 -1.185 -56.885 1.00 90.00 111 GLY A C 1
ATOM 839 O O . GLY A 1 111 ? 2.373 -1.026 -55.710 1.00 90.00 111 GLY A O 1
ATOM 840 N N . THR A 1 112 ? 2.841 -1.912 -57.714 1.00 93.75 112 THR A N 1
ATOM 841 C CA . THR A 1 112 ? 4.194 -2.410 -57.391 1.00 93.75 112 THR A CA 1
ATOM 842 C C . THR A 1 112 ? 5.092 -2.336 -58.627 1.00 93.75 112 THR A C 1
ATOM 844 O O . THR A 1 112 ? 4.579 -2.490 -59.749 1.00 93.75 112 THR A O 1
ATOM 847 N N . GLY A 1 113 ? 6.403 -2.210 -58.428 1.00 95.56 113 GLY A N 1
ATOM 848 C CA . GLY A 1 113 ? 7.436 -2.178 -59.467 1.00 95.56 113 GLY A CA 1
ATOM 849 C C . GLY A 1 113 ? 7.787 -0.772 -59.960 1.00 95.56 113 GLY A C 1
ATOM 850 O O . GLY A 1 113 ? 7.169 0.211 -59.560 1.00 95.56 113 GLY A O 1
ATOM 851 N N . THR A 1 114 ? 8.748 -0.695 -60.880 1.00 97.62 114 THR A N 1
ATOM 852 C CA . THR A 1 114 ? 9.336 0.566 -61.367 1.00 97.62 114 THR A CA 1
ATOM 853 C C . THR A 1 114 ? 8.793 0.970 -62.739 1.00 97.62 114 THR A C 1
ATOM 855 O O . THR A 1 114 ? 8.482 0.104 -63.568 1.00 97.62 114 THR A O 1
ATOM 858 N N . GLU A 1 115 ? 8.660 2.273 -62.988 1.00 95.94 115 GLU A N 1
ATOM 859 C CA . GLU A 1 115 ? 8.348 2.851 -64.301 1.00 95.94 115 GLU A CA 1
ATOM 860 C C . GLU A 1 115 ? 9.192 4.095 -64.581 1.00 95.94 115 GLU A C 1
ATOM 862 O O . GLU A 1 115 ? 9.522 4.850 -63.671 1.00 95.94 115 GLU A O 1
ATOM 867 N N . THR A 1 116 ? 9.511 4.323 -65.854 1.00 95.44 116 THR A N 1
ATOM 868 C CA . THR A 1 116 ? 10.392 5.419 -66.265 1.00 95.44 116 THR A CA 1
ATOM 869 C C . THR A 1 116 ? 9.747 6.242 -67.379 1.00 95.44 116 THR A C 1
ATOM 871 O O . THR A 1 116 ? 9.253 5.709 -68.377 1.00 95.44 116 THR A O 1
ATOM 874 N N . PHE A 1 117 ? 9.743 7.559 -67.207 1.00 91.38 117 PHE A N 1
ATOM 875 C CA . PHE A 1 117 ? 9.110 8.523 -68.096 1.00 91.38 117 PHE A CA 1
ATOM 876 C C . PHE A 1 117 ? 10.139 9.340 -68.863 1.00 91.38 117 PHE A C 1
ATOM 878 O O . PHE A 1 117 ? 11.125 9.802 -68.300 1.00 91.38 117 PHE A O 1
ATOM 885 N N . TRP A 1 118 ? 9.844 9.623 -70.126 1.00 87.62 118 TRP A N 1
ATOM 886 C CA . TRP A 1 118 ? 10.618 10.550 -70.949 1.00 87.62 118 TRP A CA 1
ATOM 887 C C . TRP A 1 118 ? 9.688 11.537 -71.664 1.00 87.62 118 TRP A C 1
ATOM 889 O O . TRP A 1 118 ? 8.481 11.316 -71.763 1.00 87.62 118 TRP A O 1
ATOM 899 N N . CYS A 1 119 ? 10.227 12.664 -72.128 1.00 74.38 119 CYS A N 1
ATOM 900 C CA . CYS A 1 119 ? 9.486 13.647 -72.923 1.00 74.38 119 CYS A CA 1
ATOM 901 C C . CYS A 1 119 ? 10.452 14.455 -73.796 1.00 74.38 119 CYS A C 1
ATOM 903 O O . CYS A 1 119 ? 11.528 14.816 -73.329 1.00 74.38 119 CYS A O 1
ATOM 905 N N . ASP A 1 120 ? 10.047 14.801 -75.023 1.00 64.25 120 ASP A N 1
ATOM 906 C CA . ASP A 1 120 ? 10.886 15.575 -75.958 1.00 64.25 120 ASP A CA 1
ATOM 907 C C . ASP A 1 120 ? 10.278 16.913 -76.431 1.00 64.25 120 ASP A C 1
ATOM 909 O O . ASP A 1 120 ? 10.933 17.704 -77.099 1.00 64.25 120 ASP A O 1
ATOM 913 N N . ASN A 1 121 ? 9.021 17.228 -76.095 1.00 58.81 121 ASN A N 1
ATOM 914 C CA . ASN A 1 121 ? 8.366 18.500 -76.464 1.00 58.81 121 ASN A CA 1
ATOM 915 C C . ASN A 1 121 ? 8.496 18.898 -77.967 1.00 58.81 121 ASN A C 1
ATOM 917 O O . ASN A 1 121 ? 8.339 20.067 -78.334 1.00 58.81 121 ASN A O 1
ATOM 921 N N . SER A 1 122 ? 8.759 17.922 -78.844 1.00 55.94 122 SER A N 1
ATOM 922 C CA . SER A 1 122 ? 9.035 18.067 -80.274 1.00 55.94 122 SER A CA 1
ATOM 923 C C . SER A 1 122 ? 8.296 16.972 -81.060 1.00 55.94 122 SER A C 1
ATOM 925 O O . SER A 1 122 ? 8.193 15.837 -80.603 1.00 55.94 122 SER A O 1
ATOM 927 N N . PRO A 1 123 ? 7.749 17.266 -82.255 1.00 44.72 123 PRO A N 1
ATOM 928 C CA . PRO A 1 123 ? 6.990 16.299 -83.055 1.00 44.72 123 PRO A CA 1
ATOM 929 C C . PRO A 1 123 ? 7.852 15.255 -83.800 1.00 44.72 123 PRO A C 1
ATOM 931 O O . PRO A 1 123 ? 7.323 14.529 -84.644 1.00 44.72 123 PRO A O 1
ATOM 934 N N . SER A 1 124 ? 9.162 15.176 -83.543 1.00 48.97 124 SER A N 1
ATOM 935 C CA . SER A 1 124 ? 10.052 14.133 -84.072 1.00 48.97 124 SER A CA 1
ATOM 936 C C . SER A 1 124 ? 10.652 13.344 -82.914 1.00 48.97 124 SER A C 1
ATOM 938 O O . SER A 1 124 ? 11.390 13.934 -82.142 1.00 48.97 124 SER A O 1
ATOM 940 N N . SER A 1 125 ? 10.377 12.040 -82.831 1.00 53.34 125 SER A N 1
ATOM 941 C CA . SER A 1 125 ? 10.897 11.129 -81.798 1.00 53.34 125 SER A CA 1
ATOM 942 C C . SER A 1 125 ? 12.382 11.368 -81.484 1.00 53.34 125 SER A C 1
ATOM 944 O O . SER A 1 125 ? 13.241 11.102 -82.334 1.00 53.34 125 SER A O 1
ATOM 946 N N . ASN A 1 126 ? 12.692 11.831 -80.274 1.00 67.38 126 ASN A N 1
ATOM 947 C CA . ASN A 1 126 ? 14.057 11.874 -79.762 1.00 67.38 126 ASN A CA 1
ATOM 948 C C . ASN A 1 126 ? 14.395 10.542 -79.102 1.00 67.38 126 ASN A C 1
ATOM 950 O O . ASN A 1 126 ? 14.208 10.335 -77.905 1.00 67.38 126 ASN A O 1
ATOM 954 N N . ILE A 1 127 ? 14.898 9.642 -79.946 1.00 80.19 127 ILE A N 1
ATOM 955 C CA . ILE A 1 127 ? 15.311 8.287 -79.584 1.00 80.19 127 ILE A CA 1
ATOM 956 C C . ILE A 1 127 ? 16.277 8.261 -78.388 1.00 80.19 127 ILE A C 1
ATOM 958 O O . ILE A 1 127 ? 16.239 7.318 -77.619 1.00 80.19 127 ILE A O 1
ATOM 962 N N . ALA A 1 128 ? 17.073 9.314 -78.159 1.00 86.00 128 ALA A N 1
ATOM 963 C CA . ALA A 1 128 ? 18.031 9.342 -77.055 1.00 86.00 128 ALA A CA 1
ATOM 964 C C . ALA A 1 128 ? 17.360 9.425 -75.671 1.00 86.00 128 ALA A C 1
ATOM 966 O O . ALA A 1 128 ? 17.846 8.809 -74.728 1.00 86.00 128 ALA A O 1
ATOM 967 N N . CYS A 1 129 ? 16.243 10.152 -75.529 1.00 87.00 129 CYS A N 1
ATOM 968 C CA . CYS A 1 129 ? 15.504 10.196 -74.259 1.00 87.00 129 CYS A CA 1
ATOM 969 C C . CYS A 1 129 ? 14.797 8.865 -73.978 1.00 87.00 129 CYS A C 1
ATOM 971 O O . CYS A 1 129 ? 14.776 8.411 -72.836 1.00 87.00 129 CYS A O 1
ATOM 973 N N . GLU A 1 130 ? 14.250 8.231 -75.018 1.00 89.00 130 GLU A N 1
ATOM 974 C CA . GLU A 1 130 ? 13.628 6.909 -74.919 1.00 89.00 130 GLU A CA 1
ATOM 975 C C . GLU A 1 130 ? 14.662 5.812 -74.612 1.00 89.00 130 GLU A C 1
ATOM 977 O O . GLU A 1 130 ? 14.416 4.983 -73.735 1.00 89.00 130 GLU A O 1
ATOM 982 N N . ASP A 1 131 ? 15.825 5.831 -75.271 1.00 91.94 131 ASP A N 1
ATOM 983 C CA . ASP A 1 131 ? 16.928 4.889 -75.041 1.00 91.94 131 ASP A CA 1
ATOM 984 C C . ASP A 1 131 ? 17.460 5.021 -73.608 1.00 91.94 131 ASP A C 1
ATOM 986 O O . ASP A 1 131 ? 17.538 4.024 -72.888 1.00 91.94 131 ASP A O 1
ATOM 990 N N . PHE A 1 132 ? 17.728 6.249 -73.146 1.00 94.19 132 PHE A N 1
ATOM 991 C CA . PHE A 1 132 ? 18.193 6.485 -71.779 1.00 94.19 132 PHE A CA 1
ATOM 992 C C . PHE A 1 132 ? 17.148 6.064 -70.733 1.00 94.19 132 PHE A C 1
ATOM 994 O O . PHE A 1 132 ? 17.478 5.395 -69.754 1.00 94.19 132 PHE A O 1
ATOM 1001 N N . ALA A 1 133 ? 15.869 6.385 -70.950 1.00 94.38 133 ALA A N 1
ATOM 1002 C CA . ALA A 1 133 ? 14.786 5.932 -70.079 1.00 94.38 133 ALA A CA 1
ATOM 1003 C C . ALA A 1 133 ? 14.633 4.401 -70.075 1.00 94.38 133 ALA A C 1
ATOM 1005 O O . ALA A 1 133 ? 14.347 3.809 -69.035 1.00 94.38 133 ALA A O 1
ATOM 1006 N N . THR A 1 134 ? 14.845 3.752 -71.221 1.00 95.75 134 THR A N 1
ATOM 1007 C CA . THR A 1 134 ? 14.810 2.289 -71.345 1.00 95.75 134 THR A CA 1
ATOM 1008 C C . THR A 1 134 ? 15.952 1.633 -70.590 1.00 95.75 134 THR A C 1
ATOM 1010 O O . THR A 1 134 ? 15.739 0.623 -69.915 1.00 95.75 134 THR A O 1
ATOM 1013 N N . GLU A 1 135 ? 17.142 2.214 -70.664 1.00 96.88 135 GLU A N 1
ATOM 1014 C CA . GLU A 1 135 ? 18.301 1.728 -69.932 1.00 96.88 135 GLU A CA 1
ATOM 1015 C C . GLU A 1 135 ? 18.095 1.879 -68.418 1.00 96.88 135 GLU A C 1
ATOM 1017 O O . GLU A 1 135 ? 18.225 0.900 -67.682 1.00 96.88 135 GLU A O 1
ATOM 1022 N N . VAL A 1 136 ? 17.648 3.055 -67.960 1.00 97.94 136 VAL A N 1
ATOM 1023 C CA . VAL A 1 136 ? 17.294 3.295 -66.549 1.00 97.94 136 VAL A CA 1
ATOM 1024 C C . VAL A 1 136 ? 16.258 2.284 -66.056 1.00 97.94 136 VAL A C 1
ATOM 1026 O O . VAL A 1 136 ? 16.461 1.650 -65.022 1.00 97.94 136 VAL A O 1
ATOM 1029 N N . GLN A 1 137 ? 15.185 2.068 -66.819 1.00 97.94 137 GLN A N 1
ATOM 1030 C CA . GLN A 1 137 ? 14.161 1.084 -66.480 1.00 97.94 137 GLN A CA 1
ATOM 1031 C C . GLN A 1 137 ? 14.732 -0.338 -66.389 1.00 97.94 137 GLN A C 1
ATOM 1033 O O . GLN A 1 137 ? 14.340 -1.107 -65.511 1.00 97.94 137 GLN A O 1
ATOM 1038 N N . THR A 1 138 ? 15.624 -0.707 -67.309 1.00 95.88 138 THR A N 1
ATOM 1039 C CA . THR A 1 138 ? 16.214 -2.051 -67.375 1.00 95.88 138 THR A CA 1
ATOM 1040 C C . THR A 1 138 ? 17.088 -2.319 -66.157 1.00 95.88 138 THR A C 1
ATOM 1042 O O . THR A 1 138 ? 16.900 -3.337 -65.491 1.00 95.88 138 THR A O 1
ATOM 1045 N N . GLN A 1 139 ? 17.980 -1.386 -65.817 1.00 97.06 139 GLN A N 1
ATOM 1046 C CA . GLN A 1 139 ? 18.854 -1.535 -64.654 1.00 97.06 139 GLN A CA 1
ATOM 1047 C C . GLN A 1 139 ? 18.064 -1.486 -63.344 1.00 97.06 139 GLN A C 1
ATOM 1049 O O . GLN A 1 139 ? 18.348 -2.253 -62.429 1.00 97.06 139 GLN A O 1
ATOM 1054 N N . MET A 1 140 ? 17.026 -0.647 -63.258 1.00 96.69 140 MET A N 1
ATOM 1055 C CA . MET A 1 140 ? 16.180 -0.571 -62.064 1.00 96.69 140 MET A CA 1
ATOM 1056 C C . MET A 1 140 ? 15.392 -1.868 -61.825 1.00 96.69 140 MET A C 1
ATOM 1058 O O . MET A 1 140 ? 15.168 -2.254 -60.680 1.00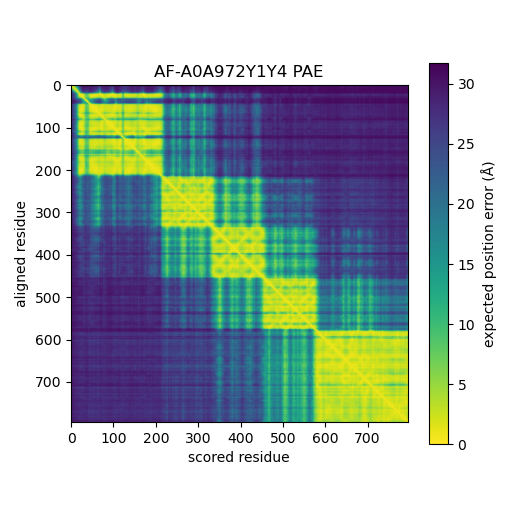 96.69 140 MET A O 1
ATOM 1062 N N . VAL A 1 141 ? 15.006 -2.580 -62.887 1.00 95.56 141 VAL A N 1
ATOM 1063 C CA . VAL A 1 141 ? 14.396 -3.915 -62.781 1.00 95.56 141 VAL A CA 1
ATOM 1064 C C . VAL A 1 141 ? 15.386 -4.958 -62.273 1.00 95.56 141 VAL A C 1
ATOM 1066 O O . VAL A 1 141 ? 15.000 -5.772 -61.441 1.00 95.56 141 VAL A O 1
ATOM 1069 N N . ASP A 1 142 ? 16.634 -4.931 -62.741 1.00 87.56 142 ASP A N 1
ATOM 1070 C CA . ASP A 1 142 ? 17.653 -5.910 -62.345 1.00 87.56 142 ASP A CA 1
ATOM 1071 C C . ASP A 1 142 ? 18.139 -5.663 -60.908 1.00 87.56 142 ASP A C 1
ATOM 1073 O O . ASP A 1 142 ? 17.882 -6.458 -60.006 1.00 87.56 142 ASP A O 1
ATOM 1077 N N . TYR A 1 143 ? 18.732 -4.494 -60.657 1.00 87.69 143 TYR A N 1
ATOM 1078 C CA . TYR A 1 143 ? 19.313 -4.132 -59.360 1.00 87.69 143 TYR A CA 1
ATOM 1079 C C . TYR A 1 143 ? 18.262 -3.895 -58.276 1.00 87.69 143 TYR A C 1
ATOM 1081 O O . TYR A 1 143 ? 18.503 -4.179 -57.106 1.00 87.69 143 TYR A O 1
ATOM 1089 N N . GLY A 1 144 ? 17.091 -3.368 -58.639 1.00 87.06 144 GLY A N 1
ATOM 1090 C CA . GLY A 1 144 ? 15.993 -3.196 -57.689 1.00 87.06 144 GLY A CA 1
ATOM 1091 C C . GLY A 1 144 ? 15.147 -4.454 -57.484 1.00 87.06 144 GLY A C 1
ATOM 1092 O O . GLY A 1 144 ? 14.291 -4.485 -56.595 1.00 87.06 144 GLY A O 1
ATOM 1093 N N . GLU A 1 145 ? 15.378 -5.494 -58.296 1.00 93.56 145 GLU A N 1
ATOM 1094 C CA . GLU A 1 145 ? 14.514 -6.671 -58.444 1.00 93.56 145 GLU A CA 1
ATOM 1095 C C . GLU A 1 145 ? 13.032 -6.281 -58.587 1.00 93.56 145 GLU A C 1
ATOM 1097 O O . GLU A 1 145 ? 12.133 -6.846 -57.950 1.00 93.56 145 GLU A O 1
ATOM 1102 N N . TRP A 1 146 ? 12.777 -5.246 -59.383 1.00 92.44 146 TRP A N 1
ATOM 1103 C CA . TRP A 1 146 ? 11.447 -4.681 -59.536 1.00 92.44 146 TRP A CA 1
ATOM 1104 C C . TRP A 1 146 ? 10.671 -5.334 -60.668 1.00 92.44 146 TRP A C 1
ATOM 1106 O O . TRP A 1 146 ? 11.209 -5.728 -61.700 1.00 92.44 146 TRP A O 1
ATOM 1116 N N . ASN A 1 147 ? 9.346 -5.365 -60.528 1.00 94.56 147 ASN A N 1
ATOM 1117 C CA . ASN A 1 147 ? 8.487 -5.667 -61.665 1.00 94.56 147 ASN A CA 1
ATOM 1118 C C . ASN A 1 147 ? 8.635 -4.564 -62.727 1.00 94.56 147 ASN A C 1
ATOM 1120 O O . ASN A 1 147 ? 8.431 -3.385 -62.433 1.00 94.56 147 ASN A O 1
ATOM 1124 N N . TYR A 1 148 ? 8.938 -4.951 -63.970 1.00 96.56 148 TYR A N 1
ATOM 1125 C CA . TYR A 1 148 ? 8.952 -4.035 -65.112 1.00 96.56 148 TYR A CA 1
ATOM 1126 C C . TYR A 1 148 ? 7.528 -3.546 -65.399 1.00 96.56 148 TYR A C 1
ATOM 1128 O O . TYR A 1 148 ? 6.673 -4.346 -65.791 1.00 96.56 148 TYR A O 1
ATOM 1136 N N . ARG A 1 149 ? 7.257 -2.245 -65.241 1.00 96.06 149 ARG A N 1
ATOM 1137 C CA . ARG A 1 149 ? 5.933 -1.686 -65.553 1.00 96.06 149 ARG A CA 1
ATOM 1138 C C . ARG A 1 149 ? 5.879 -1.120 -66.963 1.00 96.06 149 ARG A C 1
ATOM 1140 O O . ARG A 1 149 ? 5.082 -1.600 -67.768 1.00 96.06 149 ARG A O 1
ATOM 1147 N N . ARG A 1 150 ? 6.683 -0.093 -67.256 1.00 93.44 150 ARG A N 1
ATOM 1148 C CA . ARG A 1 150 ? 6.715 0.579 -68.566 1.00 93.44 150 ARG A CA 1
ATOM 1149 C C . ARG A 1 150 ? 7.832 1.613 -68.672 1.00 93.44 150 ARG A C 1
ATOM 1151 O O . ARG A 1 150 ? 8.240 2.196 -67.673 1.00 93.44 150 ARG A O 1
ATOM 1158 N N . VAL A 1 151 ? 8.204 1.889 -69.918 1.00 91.56 151 VAL A N 1
ATOM 1159 C CA . VAL A 1 151 ? 8.874 3.116 -70.360 1.00 91.56 151 VAL A CA 1
ATOM 1160 C C . VAL A 1 151 ? 7.856 3.884 -71.193 1.00 91.56 151 VAL A C 1
ATOM 1162 O O . VAL A 1 151 ? 7.278 3.300 -72.113 1.00 91.56 151 VAL A O 1
ATOM 1165 N N . VAL A 1 152 ? 7.549 5.137 -70.853 1.00 86.94 152 VAL A N 1
ATOM 1166 C CA . VAL A 1 152 ? 6.430 5.840 -71.503 1.00 86.94 152 VAL A CA 1
ATOM 1167 C C . VAL A 1 152 ? 6.656 7.342 -71.659 1.00 86.94 152 VAL A C 1
ATOM 1169 O O . VAL A 1 152 ? 7.089 8.023 -70.734 1.00 86.94 152 VAL A O 1
ATOM 1172 N N . GLU A 1 153 ? 6.281 7.865 -72.827 1.00 81.94 153 GLU A N 1
ATOM 1173 C CA . GLU A 1 153 ? 6.045 9.294 -73.026 1.00 81.94 153 GLU A CA 1
ATOM 1174 C C . GLU A 1 153 ? 4.606 9.624 -72.623 1.00 81.94 153 GLU A C 1
ATOM 1176 O O . GLU A 1 153 ? 3.651 9.170 -73.262 1.00 81.94 153 GLU A O 1
ATOM 1181 N N . ASP A 1 154 ? 4.431 10.399 -71.552 1.00 74.06 154 ASP A N 1
ATOM 1182 C CA . ASP A 1 154 ? 3.102 10.745 -71.046 1.00 74.06 154 ASP A CA 1
ATOM 1183 C C . ASP A 1 154 ? 2.843 12.257 -71.056 1.00 74.06 154 ASP A C 1
ATOM 1185 O O . ASP A 1 154 ? 2.960 12.971 -70.056 1.00 74.06 154 ASP A O 1
ATOM 1189 N N . PHE A 1 155 ? 2.409 12.748 -72.222 1.00 71.00 155 PHE A N 1
ATOM 1190 C CA . PHE A 1 155 ? 2.025 14.149 -72.423 1.00 71.00 155 PHE A CA 1
ATOM 1191 C C . PHE A 1 155 ? 0.955 14.643 -71.443 1.00 71.00 155 PHE A C 1
ATOM 1193 O O . PHE A 1 155 ? 0.878 15.844 -71.170 1.00 71.00 155 PHE A O 1
ATOM 1200 N N . SER A 1 156 ? 0.108 13.748 -70.921 1.00 69.81 156 SER A N 1
ATOM 1201 C CA . SER A 1 156 ? -1.008 14.139 -70.059 1.00 69.81 156 SER A CA 1
ATOM 1202 C C . SER A 1 156 ? -0.556 14.594 -68.665 1.00 69.81 156 SER A C 1
ATOM 1204 O O . SER A 1 156 ? -1.267 15.374 -68.024 1.00 69.81 156 SER A O 1
ATOM 1206 N N . TYR A 1 157 ? 0.661 14.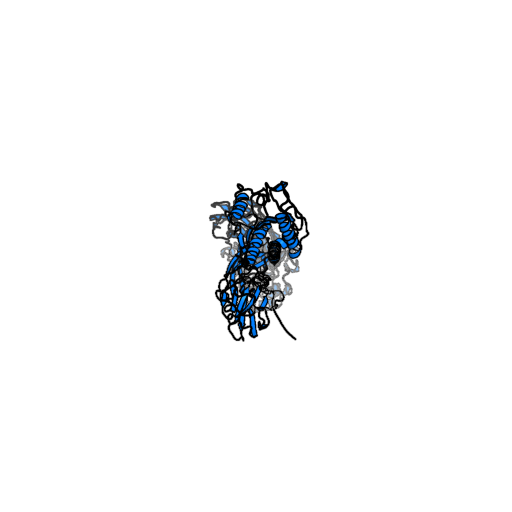219 -68.248 1.00 68.00 157 TYR A N 1
ATOM 1207 C CA . TYR A 1 157 ? 1.245 14.589 -66.956 1.00 68.00 157 TYR A CA 1
ATOM 1208 C C . TYR A 1 157 ? 2.330 15.680 -67.029 1.00 68.00 157 TYR A C 1
ATOM 1210 O O . TYR A 1 157 ? 2.872 16.066 -65.990 1.00 68.00 157 TYR A O 1
ATOM 1218 N N . LEU A 1 158 ? 2.590 16.265 -68.211 1.00 66.25 158 LEU A N 1
ATOM 1219 C CA . LEU A 1 158 ? 3.593 17.333 -68.389 1.00 66.25 158 LEU A CA 1
ATOM 1220 C C . LEU A 1 158 ? 3.306 18.613 -67.604 1.00 66.25 158 LEU A C 1
ATOM 1222 O O . LEU A 1 158 ? 4.232 19.302 -67.203 1.00 66.25 158 LEU A O 1
ATOM 1226 N N . ASN A 1 159 ? 2.041 18.941 -67.345 1.00 62.56 159 ASN A N 1
ATOM 1227 C CA . ASN A 1 159 ? 1.704 20.100 -66.509 1.00 62.56 159 ASN A CA 1
ATOM 1228 C C . ASN A 1 159 ? 1.797 19.800 -64.997 1.00 62.56 159 ASN A C 1
ATOM 1230 O O . ASN A 1 159 ? 1.498 20.675 -64.186 1.00 62.56 159 ASN A O 1
ATOM 1234 N N . PHE A 1 160 ? 2.168 18.571 -64.622 1.00 65.06 160 PHE A N 1
ATOM 1235 C CA . PHE A 1 160 ? 2.248 18.087 -63.244 1.00 65.06 160 PHE A CA 1
ATOM 1236 C C . PHE A 1 160 ? 3.688 17.649 -62.919 1.00 65.06 160 PHE A C 1
ATOM 1238 O O . PHE A 1 160 ? 4.604 18.452 -63.063 1.00 65.06 160 PHE A O 1
ATOM 1245 N N . HIS A 1 161 ? 3.916 16.412 -62.467 1.00 65.19 161 HIS A N 1
ATOM 1246 C CA . HIS A 1 161 ? 5.231 15.950 -61.999 1.00 65.19 161 HIS A CA 1
ATOM 1247 C C . HIS A 1 161 ? 6.258 15.766 -63.133 1.00 65.19 161 HIS A C 1
ATOM 1249 O O . HIS A 1 161 ? 7.443 15.970 -62.902 1.00 65.19 161 HIS A O 1
ATOM 1255 N N . LEU A 1 162 ? 5.828 15.526 -64.381 1.00 70.75 162 LEU A N 1
ATOM 1256 C CA . LEU A 1 162 ? 6.734 15.446 -65.542 1.00 70.75 162 LEU A CA 1
ATOM 1257 C C . LEU A 1 162 ? 7.144 16.824 -66.096 1.00 70.75 162 LEU A C 1
ATOM 1259 O O . LEU A 1 162 ? 7.908 16.912 -67.059 1.00 70.75 162 LEU A O 1
ATOM 1263 N N . GLY A 1 163 ? 6.660 17.919 -65.496 1.00 71.19 163 GLY A N 1
ATOM 1264 C CA . GLY A 1 163 ? 6.917 19.285 -65.962 1.00 71.19 163 GLY A CA 1
ATOM 1265 C C . GLY A 1 163 ? 8.374 19.729 -65.893 1.00 71.19 163 GLY A C 1
ATOM 1266 O O . GLY A 1 163 ? 8.716 20.756 -66.473 1.00 71.19 163 GLY A O 1
ATOM 1267 N N . VAL A 1 164 ? 9.240 18.958 -65.233 1.00 80.06 164 VAL A N 1
ATOM 1268 C CA . VAL A 1 164 ? 10.690 19.184 -65.219 1.00 80.06 164 VAL A CA 1
ATOM 1269 C C . VAL A 1 164 ? 11.387 18.714 -66.507 1.00 80.06 164 VAL A C 1
ATOM 1271 O O . VAL A 1 164 ? 12.423 19.265 -66.871 1.00 80.06 164 VAL A O 1
ATOM 1274 N N . LEU A 1 165 ? 10.795 17.763 -67.243 1.00 82.44 165 LEU A N 1
ATOM 1275 C CA . LEU A 1 165 ? 11.363 17.213 -68.484 1.00 82.44 165 LEU A CA 1
ATOM 1276 C C . LEU A 1 165 ? 11.068 18.084 -69.716 1.00 82.44 165 LEU A C 1
ATOM 1278 O O . LEU A 1 165 ? 11.817 18.090 -70.681 1.00 82.44 165 LEU A O 1
ATOM 1282 N N . SER A 1 166 ? 9.981 18.856 -69.690 1.00 73.88 166 SER A N 1
ATOM 1283 C CA . SER A 1 166 ? 9.550 19.696 -70.819 1.00 73.88 166 SER A CA 1
ATOM 1284 C C . SER A 1 166 ? 10.468 20.896 -71.151 1.00 73.88 166 SER A C 1
ATOM 1286 O O . SER A 1 166 ? 10.603 21.208 -72.338 1.00 73.88 166 SER A O 1
ATOM 1288 N N . PRO A 1 167 ? 11.076 21.606 -70.172 1.00 74.44 167 PRO A N 1
ATOM 1289 C CA . PRO A 1 167 ? 11.921 22.774 -70.421 1.00 74.44 167 PRO A CA 1
ATOM 1290 C C . PRO A 1 167 ? 13.428 22.470 -70.412 1.00 74.44 167 PRO A C 1
ATOM 1292 O O . PRO A 1 167 ? 14.208 23.406 -70.598 1.00 74.44 167 PRO A O 1
ATOM 1295 N N . THR A 1 168 ? 13.857 21.232 -70.139 1.00 78.12 168 THR A N 1
ATOM 1296 C CA . THR A 1 168 ? 15.284 20.872 -70.153 1.00 78.12 168 THR A CA 1
ATOM 1297 C C . THR A 1 168 ? 15.781 20.634 -71.582 1.00 78.12 168 THR A C 1
ATOM 1299 O O . THR A 1 168 ? 15.061 20.105 -72.422 1.00 78.12 168 THR A O 1
ATOM 1302 N N . ASN A 1 169 ? 17.012 21.057 -71.864 1.00 83.88 169 ASN A N 1
ATOM 1303 C CA . ASN A 1 169 ? 17.716 20.837 -73.127 1.00 83.88 169 ASN A CA 1
ATOM 1304 C C . ASN A 1 169 ? 18.526 19.528 -73.115 1.00 83.88 169 ASN A C 1
ATOM 1306 O O . ASN A 1 169 ? 19.085 19.155 -74.147 1.00 83.88 169 ASN A O 1
ATOM 1310 N N . ALA A 1 170 ? 18.651 18.884 -71.951 1.00 87.50 170 ALA A N 1
ATOM 1311 C CA . ALA A 1 170 ? 19.393 17.642 -71.773 1.00 87.50 170 ALA A CA 1
ATOM 1312 C C . ALA A 1 170 ? 18.581 16.430 -72.243 1.00 87.50 170 ALA A C 1
ATOM 1314 O O . ALA A 1 170 ? 17.351 16.470 -72.274 1.00 87.50 170 ALA A O 1
ATOM 1315 N N . VAL A 1 171 ? 19.266 15.317 -72.518 1.00 90.38 171 VAL A N 1
ATOM 1316 C CA . VAL A 1 171 ? 18.593 14.017 -72.633 1.00 90.38 171 VAL A CA 1
ATOM 1317 C C . VAL A 1 171 ? 18.086 13.642 -71.238 1.00 90.38 171 VAL A C 1
ATOM 1319 O O . VAL A 1 171 ? 18.879 13.451 -70.312 1.00 90.38 171 VAL A O 1
ATOM 1322 N N . GLY A 1 172 ? 16.763 13.651 -71.070 1.00 89.94 172 GLY A N 1
ATOM 1323 C CA . GLY A 1 172 ? 16.113 13.705 -69.764 1.00 89.94 172 GLY A CA 1
ATOM 1324 C C . GLY A 1 172 ? 15.128 12.569 -69.515 1.00 89.94 172 GLY A C 1
ATOM 1325 O O . GLY A 1 172 ? 14.337 12.225 -70.392 1.00 89.94 172 GLY A O 1
ATOM 1326 N N . THR A 1 173 ? 15.136 12.040 -68.294 1.00 92.88 173 THR A N 1
ATOM 1327 C CA . THR A 1 173 ? 14.184 11.027 -67.830 1.00 92.88 173 THR A CA 1
ATOM 1328 C C . THR A 1 173 ? 13.738 11.291 -66.390 1.00 92.88 173 THR A C 1
ATOM 1330 O O . THR A 1 173 ? 14.452 11.934 -65.616 1.00 92.88 173 THR A O 1
ATOM 1333 N N . LEU A 1 174 ? 12.550 10.808 -66.032 1.00 94.12 174 LEU A N 1
ATOM 1334 C CA . LEU A 1 174 ? 12.041 10.762 -64.664 1.00 94.12 174 LEU A CA 1
ATOM 1335 C C . LEU A 1 174 ? 11.749 9.310 -64.305 1.00 94.12 174 LEU A C 1
ATOM 1337 O O . LEU A 1 174 ? 10.952 8.650 -64.966 1.00 94.12 174 LEU A O 1
ATOM 1341 N N . SER A 1 175 ? 12.398 8.822 -63.258 1.00 96.44 175 SER A N 1
ATOM 1342 C CA . SER A 1 175 ? 12.286 7.444 -62.799 1.00 96.44 175 SER A CA 1
ATOM 1343 C C . SER A 1 175 ? 11.465 7.373 -61.519 1.00 96.44 175 SER A C 1
ATOM 1345 O O . SER A 1 175 ? 11.785 8.039 -60.532 1.00 96.44 175 SER A O 1
ATOM 1347 N N . GLU A 1 176 ? 10.434 6.536 -61.538 1.00 95.81 176 GLU A N 1
ATOM 1348 C CA . GLU A 1 176 ? 9.688 6.121 -60.358 1.00 95.81 176 GLU A CA 1
ATOM 1349 C C . GLU A 1 176 ? 10.259 4.788 -59.858 1.00 95.81 176 GLU A C 1
ATOM 1351 O O . GLU A 1 176 ? 10.016 3.731 -60.454 1.00 95.81 176 GLU A O 1
ATOM 1356 N N . ILE A 1 177 ? 11.028 4.821 -58.764 1.00 97.44 177 ILE A N 1
ATOM 1357 C CA . ILE A 1 177 ? 11.764 3.644 -58.261 1.00 97.44 177 ILE A CA 1
ATOM 1358 C C . ILE A 1 177 ? 10.803 2.506 -57.879 1.00 97.44 177 ILE A C 1
ATOM 1360 O O . ILE A 1 177 ? 11.028 1.356 -58.239 1.00 97.44 177 ILE A O 1
ATOM 1364 N N . GLY A 1 178 ? 9.722 2.821 -57.165 1.00 95.38 178 GLY A N 1
ATOM 1365 C CA . GLY A 1 178 ? 8.729 1.860 -56.676 1.00 95.38 178 GLY A CA 1
ATOM 1366 C C . GLY A 1 178 ? 7.566 2.567 -55.980 1.00 95.38 178 GLY A C 1
ATOM 1367 O O . GLY A 1 178 ? 7.533 3.797 -55.950 1.00 95.38 178 GLY A O 1
ATOM 1368 N N . PHE A 1 179 ? 6.612 1.816 -55.419 1.00 94.62 179 PHE A N 1
ATOM 1369 C CA . PHE A 1 179 ? 5.388 2.379 -54.823 1.00 94.62 179 PHE A CA 1
ATOM 1370 C C . PHE A 1 179 ? 5.459 2.543 -53.298 1.00 94.62 179 PHE A C 1
ATOM 1372 O O . PHE A 1 179 ? 5.486 1.554 -52.562 1.00 94.62 179 PHE A O 1
ATOM 1379 N N . VAL A 1 180 ? 5.377 3.782 -52.805 1.00 92.31 180 VAL A N 1
ATOM 1380 C CA . VAL A 1 180 ? 5.476 4.106 -51.364 1.00 92.31 180 VAL A CA 1
ATOM 1381 C C . VAL A 1 180 ? 4.318 3.587 -50.512 1.00 92.31 180 VAL A C 1
ATOM 1383 O O . VAL A 1 180 ? 4.438 3.509 -49.294 1.00 92.31 180 VAL A O 1
ATOM 1386 N N . ASP A 1 181 ? 3.193 3.242 -51.132 1.00 90.31 181 ASP A N 1
ATOM 1387 C CA . ASP A 1 181 ? 1.967 2.784 -50.474 1.00 90.31 181 ASP A CA 1
ATOM 1388 C C . ASP A 1 181 ? 1.677 1.294 -50.731 1.00 90.31 181 ASP A C 1
ATOM 1390 O O . ASP A 1 181 ? 0.528 0.848 -50.699 1.00 90.31 181 ASP A O 1
ATOM 1394 N N . SER A 1 182 ? 2.735 0.519 -50.983 1.00 91.31 182 SER A N 1
ATOM 1395 C CA . SER A 1 182 ? 2.684 -0.918 -51.267 1.00 91.31 182 SER A CA 1
ATOM 1396 C C . SER A 1 182 ? 3.778 -1.695 -50.520 1.00 91.31 182 SER A C 1
ATOM 1398 O O . SER A 1 182 ? 4.525 -1.128 -49.725 1.00 91.31 182 SER A O 1
ATOM 1400 N N . ALA A 1 183 ? 3.913 -2.996 -50.802 1.00 90.75 183 ALA A N 1
ATOM 1401 C CA . ALA A 1 183 ? 5.024 -3.808 -50.296 1.00 90.75 183 ALA A CA 1
ATOM 1402 C C . ALA A 1 183 ? 6.409 -3.300 -50.752 1.00 90.75 183 ALA A C 1
ATOM 1404 O O . ALA A 1 183 ? 7.406 -3.571 -50.083 1.00 90.75 183 ALA A O 1
ATOM 1405 N N . ASP A 1 184 ? 6.479 -2.527 -51.842 1.00 94.69 184 ASP A N 1
ATOM 1406 C CA . ASP A 1 184 ? 7.724 -1.911 -52.311 1.00 94.69 184 ASP A CA 1
ATOM 1407 C C . ASP A 1 184 ? 8.321 -0.964 -51.254 1.00 94.69 184 ASP A C 1
ATOM 1409 O O . ASP A 1 184 ? 9.543 -0.829 -51.160 1.00 94.69 184 ASP A O 1
ATOM 1413 N N . ALA A 1 185 ? 7.476 -0.360 -50.406 1.00 92.00 185 ALA A N 1
ATOM 1414 C CA . ALA A 1 185 ? 7.874 0.570 -49.352 1.00 92.00 185 ALA A CA 1
ATOM 1415 C C . ALA A 1 185 ? 8.918 -0.010 -48.387 1.00 92.00 185 ALA A C 1
ATOM 1417 O O . ALA A 1 185 ? 9.715 0.745 -47.834 1.00 92.00 185 ALA A O 1
ATOM 1418 N N . THR A 1 186 ? 8.941 -1.333 -48.192 1.00 93.00 186 THR A N 1
ATOM 1419 C CA . THR A 1 186 ? 9.967 -2.000 -47.381 1.00 93.00 186 THR A CA 1
ATOM 1420 C C . THR A 1 186 ? 11.352 -1.859 -48.010 1.00 93.00 186 THR A C 1
ATOM 1422 O O . THR A 1 186 ? 12.282 -1.480 -47.309 1.00 93.00 186 THR A O 1
ATOM 1425 N N . LYS A 1 187 ? 11.496 -2.080 -49.327 1.00 92.31 187 LYS A N 1
ATOM 1426 C CA . LYS A 1 187 ? 12.784 -1.880 -50.017 1.00 92.31 187 LYS A CA 1
ATOM 1427 C C . LYS A 1 187 ? 13.127 -0.396 -50.160 1.00 92.31 187 LYS A C 1
ATOM 1429 O O . LYS A 1 187 ? 14.285 -0.028 -50.043 1.00 92.31 187 LYS A O 1
ATOM 1434 N N . LEU A 1 188 ? 12.137 0.478 -50.368 1.00 93.00 188 LEU A N 1
ATOM 1435 C CA . LEU A 1 188 ? 12.380 1.928 -50.451 1.00 93.00 188 LEU A CA 1
ATOM 1436 C C . LEU A 1 188 ? 12.917 2.512 -49.131 1.00 93.00 188 LEU A C 1
ATOM 1438 O O . LEU A 1 188 ? 13.639 3.504 -49.147 1.00 93.00 188 LEU A O 1
ATOM 1442 N N . GLN A 1 189 ? 12.587 1.919 -47.982 1.00 90.19 189 GLN A N 1
ATOM 1443 C CA . GLN A 1 189 ? 13.065 2.364 -46.666 1.00 90.19 189 GLN A CA 1
ATOM 1444 C C . GLN A 1 189 ? 14.394 1.729 -46.233 1.00 90.19 189 GLN A C 1
ATOM 1446 O O . GLN A 1 189 ? 14.983 2.189 -45.259 1.00 90.19 189 GLN A O 1
ATOM 1451 N N . ASP A 1 190 ? 14.871 0.713 -46.949 1.00 89.81 190 ASP A N 1
ATOM 1452 C CA . ASP A 1 190 ? 16.090 -0.022 -46.624 1.00 89.81 190 ASP A CA 1
ATOM 1453 C C . ASP A 1 190 ? 17.321 0.606 -47.300 1.00 89.81 190 ASP A C 1
ATOM 1455 O O . ASP A 1 190 ? 17.351 0.803 -48.517 1.00 89.81 190 ASP A O 1
ATOM 1459 N N . ASP A 1 191 ? 18.351 0.927 -46.511 1.00 80.56 191 ASP A N 1
ATOM 1460 C CA . ASP A 1 191 ? 19.567 1.584 -47.012 1.00 80.56 191 ASP A CA 1
ATOM 1461 C C . ASP A 1 191 ? 20.334 0.717 -48.025 1.00 80.56 191 ASP A C 1
ATOM 1463 O O . ASP A 1 191 ? 20.821 1.217 -49.043 1.00 80.56 191 ASP A O 1
ATOM 1467 N N . GLY A 1 192 ? 20.377 -0.601 -47.796 1.00 68.94 192 GLY A N 1
ATOM 1468 C CA . GLY A 1 192 ? 21.012 -1.562 -48.694 1.00 68.94 192 GLY A CA 1
ATOM 1469 C C . GLY A 1 192 ? 20.372 -1.553 -50.080 1.00 68.94 192 GLY A C 1
ATOM 1470 O O . GLY A 1 192 ? 21.074 -1.482 -51.091 1.00 68.94 192 GLY A O 1
ATOM 1471 N N . TRP A 1 193 ? 19.041 -1.537 -50.140 1.00 88.44 193 TRP A N 1
ATOM 1472 C CA . TRP A 1 193 ? 18.297 -1.404 -51.394 1.00 88.44 193 TRP A CA 1
ATOM 1473 C C . TRP A 1 193 ? 18.484 -0.037 -52.055 1.00 88.44 193 TRP A C 1
ATOM 1475 O O . TRP A 1 193 ? 18.621 0.032 -53.277 1.00 88.44 193 TRP A O 1
ATOM 1485 N N . ARG A 1 194 ? 18.590 1.053 -51.287 1.00 90.56 194 ARG A N 1
ATOM 1486 C CA . ARG A 1 194 ? 18.917 2.377 -51.848 1.00 90.56 194 ARG A CA 1
ATOM 1487 C C . ARG A 1 194 ? 20.303 2.431 -52.481 1.00 90.56 194 ARG A C 1
ATOM 1489 O O . ARG A 1 194 ? 20.460 3.083 -53.515 1.00 90.56 194 ARG A O 1
ATOM 1496 N N . ASN A 1 195 ? 21.276 1.706 -51.926 1.00 76.62 195 ASN A N 1
ATOM 1497 C CA . ASN A 1 195 ? 22.576 1.514 -52.575 1.00 76.62 195 ASN A CA 1
ATOM 1498 C C . ASN A 1 195 ? 22.412 0.795 -53.927 1.00 76.62 195 ASN A C 1
ATOM 1500 O O . ASN A 1 195 ? 22.987 1.234 -54.921 1.00 76.62 195 ASN A O 1
ATOM 1504 N N . GLN A 1 196 ? 21.568 -0.243 -54.002 1.00 83.06 196 GLN A N 1
ATOM 1505 C CA . GLN A 1 196 ? 21.283 -0.935 -55.268 1.00 83.06 196 GLN A CA 1
ATOM 1506 C C . GLN A 1 196 ? 20.591 -0.029 -56.297 1.00 83.06 196 GLN A C 1
ATOM 1508 O O . GLN A 1 196 ? 20.964 -0.046 -57.467 1.00 83.06 196 GLN A O 1
ATOM 1513 N N . PHE A 1 197 ? 19.642 0.820 -55.889 1.00 94.75 197 PHE A N 1
ATOM 1514 C CA . PHE A 1 197 ? 18.994 1.768 -56.808 1.00 94.75 197 PHE A CA 1
ATOM 1515 C C . PHE A 1 197 ? 19.980 2.813 -57.351 1.00 94.75 197 PHE A C 1
ATOM 1517 O O . PHE A 1 197 ? 19.927 3.159 -58.531 1.00 94.75 197 PHE A O 1
ATOM 1524 N N . ALA A 1 198 ? 20.905 3.298 -56.517 1.00 92.38 198 ALA A N 1
ATOM 1525 C CA . ALA A 1 198 ? 21.967 4.198 -56.960 1.00 92.38 198 ALA A CA 1
ATOM 1526 C C . ALA A 1 198 ? 22.916 3.508 -57.958 1.00 92.38 198 ALA A C 1
ATOM 1528 O O . ALA A 1 198 ? 23.255 4.101 -58.982 1.00 92.38 198 ALA A O 1
ATOM 1529 N N . LEU A 1 199 ? 23.284 2.245 -57.713 1.00 82.69 199 LEU A N 1
ATOM 1530 C CA . LEU A 1 199 ? 24.073 1.439 -58.653 1.00 82.69 199 LEU A CA 1
ATOM 1531 C C . LEU A 1 199 ? 23.338 1.220 -59.981 1.00 82.69 199 LEU A C 1
ATOM 1533 O O . LEU A 1 199 ? 23.948 1.365 -61.037 1.00 82.69 199 LEU A O 1
ATOM 1537 N N . ALA A 1 200 ? 22.028 0.967 -59.942 1.00 91.06 200 ALA A N 1
ATOM 1538 C CA . ALA A 1 200 ? 21.202 0.836 -61.141 1.00 91.06 200 ALA A CA 1
ATOM 1539 C C . ALA A 1 200 ? 21.318 2.075 -62.044 1.00 91.06 200 ALA A C 1
ATOM 1541 O O . ALA A 1 200 ? 21.543 1.969 -63.251 1.00 91.06 200 ALA A O 1
ATOM 1542 N N . TYR A 1 201 ? 21.214 3.267 -61.449 1.00 97.06 201 TYR A N 1
ATOM 1543 C CA . TYR A 1 201 ? 21.367 4.521 -62.180 1.00 97.06 201 TYR A CA 1
ATOM 1544 C C . TYR A 1 201 ? 22.798 4.753 -62.674 1.00 97.06 201 TYR A C 1
ATOM 1546 O O . TYR A 1 201 ? 22.965 5.243 -63.790 1.00 97.06 201 TYR A O 1
ATOM 1554 N N . LEU A 1 202 ? 23.820 4.397 -61.886 1.00 91.94 202 LEU A N 1
ATOM 1555 C CA . LEU A 1 202 ? 25.219 4.484 -62.314 1.00 91.94 202 LEU A CA 1
ATOM 1556 C C . LEU A 1 202 ? 25.451 3.641 -63.570 1.00 91.94 202 LEU A C 1
ATOM 1558 O O . LEU A 1 202 ? 25.962 4.164 -64.557 1.00 91.94 202 LEU A O 1
ATOM 1562 N N . VAL A 1 203 ? 25.038 2.372 -63.552 1.00 88.38 203 VAL A N 1
ATOM 1563 C CA . VAL A 1 203 ? 25.206 1.453 -64.686 1.00 88.38 203 VAL A CA 1
ATOM 1564 C C . VAL A 1 203 ? 24.438 1.955 -65.902 1.00 88.38 203 VAL A C 1
ATOM 1566 O O . VAL A 1 203 ? 24.972 1.949 -67.010 1.00 88.38 203 VAL A O 1
ATOM 1569 N N . ALA A 1 204 ? 23.223 2.475 -65.705 1.00 93.94 204 ALA A N 1
ATOM 1570 C CA . ALA A 1 204 ? 22.450 3.039 -66.802 1.00 93.94 204 ALA A CA 1
ATOM 1571 C C . ALA A 1 204 ? 23.156 4.242 -67.450 1.00 93.94 204 ALA A C 1
ATOM 1573 O O . ALA A 1 204 ? 23.259 4.324 -68.674 1.00 93.94 204 ALA A O 1
ATOM 1574 N N . LEU A 1 205 ? 23.704 5.147 -66.635 1.00 94.19 205 LEU A N 1
ATOM 1575 C CA . LEU A 1 205 ? 24.490 6.289 -67.105 1.00 94.19 205 LEU A CA 1
ATOM 1576 C C . LEU A 1 205 ? 25.803 5.848 -67.769 1.00 94.19 205 LEU A C 1
ATOM 1578 O O . LEU A 1 205 ? 26.192 6.425 -68.782 1.00 94.19 205 LEU A O 1
ATOM 1582 N N . GLN A 1 206 ? 26.474 4.821 -67.243 1.00 89.06 206 GLN A N 1
ATOM 1583 C CA . GLN A 1 206 ? 27.690 4.259 -67.836 1.00 89.06 206 GLN A CA 1
ATOM 1584 C C . GLN A 1 206 ? 27.421 3.647 -69.212 1.00 89.06 206 GLN A C 1
ATOM 1586 O O . GLN A 1 206 ? 28.181 3.910 -70.146 1.00 89.06 206 GLN A O 1
ATOM 1591 N N . ASN A 1 207 ? 26.334 2.886 -69.353 1.00 90.06 207 ASN A N 1
ATOM 1592 C CA . ASN A 1 207 ? 25.943 2.250 -70.610 1.00 90.06 207 ASN A CA 1
ATOM 1593 C C . ASN A 1 207 ? 25.527 3.281 -71.662 1.00 90.06 207 ASN A C 1
ATOM 1595 O O . ASN A 1 207 ? 25.941 3.185 -72.818 1.00 90.06 207 ASN A O 1
ATOM 1599 N N . ASP A 1 208 ? 24.756 4.288 -71.256 1.00 91.25 208 ASP A N 1
ATOM 1600 C CA . ASP A 1 208 ? 24.245 5.316 -72.157 1.00 91.25 208 ASP A CA 1
ATOM 1601 C C . ASP A 1 208 ? 25.328 6.329 -72.595 1.00 91.25 208 ASP A C 1
ATOM 1603 O O . ASP A 1 208 ? 25.381 6.727 -73.761 1.00 91.25 208 ASP A O 1
ATOM 1607 N N . LEU A 1 209 ? 26.246 6.707 -71.694 1.00 89.38 209 LEU A N 1
ATOM 1608 C CA . LEU A 1 209 ? 27.312 7.683 -71.970 1.00 89.38 209 LEU A CA 1
ATOM 1609 C C . LEU A 1 209 ? 28.667 7.056 -72.335 1.00 89.38 209 LEU A C 1
ATOM 1611 O O . LEU A 1 209 ? 29.589 7.775 -72.729 1.00 89.38 209 LEU A O 1
ATOM 1615 N N . GLY A 1 210 ? 28.816 5.735 -72.211 1.00 84.62 210 GLY A N 1
ATOM 1616 C CA . GLY A 1 210 ? 30.080 5.033 -72.441 1.00 84.62 210 GLY A CA 1
ATOM 1617 C C . GLY A 1 210 ? 31.163 5.367 -71.408 1.00 84.62 210 GLY A C 1
ATOM 1618 O O . GLY A 1 210 ? 32.335 5.497 -71.768 1.00 84.62 210 GLY A O 1
ATOM 1619 N N . ILE A 1 211 ? 30.790 5.540 -70.137 1.00 82.19 211 ILE A N 1
ATOM 1620 C CA . ILE A 1 211 ? 31.732 5.815 -69.039 1.00 82.19 211 ILE A CA 1
ATOM 1621 C C . ILE A 1 211 ? 32.388 4.487 -68.624 1.00 82.19 211 ILE A C 1
ATOM 1623 O O . ILE A 1 211 ? 31.720 3.610 -68.091 1.00 82.19 211 ILE A O 1
ATOM 1627 N N . THR A 1 212 ? 33.692 4.321 -68.881 1.00 63.62 212 THR A N 1
ATOM 1628 C CA . THR A 1 212 ? 34.398 3.027 -68.712 1.00 63.62 212 THR A CA 1
ATOM 1629 C C . THR A 1 212 ? 35.472 3.002 -67.622 1.00 63.62 212 THR A C 1
ATOM 1631 O O . THR A 1 212 ? 36.121 1.976 -67.436 1.00 63.62 212 THR A O 1
ATOM 1634 N N . THR A 1 213 ? 35.733 4.121 -66.947 1.00 61.69 213 THR A N 1
ATOM 1635 C CA . THR A 1 213 ? 36.741 4.212 -65.880 1.00 61.69 213 THR A CA 1
ATOM 1636 C C . THR A 1 213 ? 36.152 4.965 -64.700 1.00 61.69 213 THR A C 1
ATOM 1638 O O . THR A 1 213 ? 36.109 6.193 -64.729 1.00 61.69 213 THR A O 1
ATOM 1641 N N . CYS A 1 214 ? 35.712 4.227 -63.688 1.00 63.53 214 CYS A N 1
ATOM 1642 C CA . CYS A 1 214 ? 35.517 4.717 -62.330 1.00 63.53 214 CYS A CA 1
ATOM 1643 C C . CYS A 1 214 ? 36.434 3.838 -61.459 1.00 63.53 214 CYS A C 1
ATOM 1645 O O . CYS A 1 214 ? 36.464 2.623 -61.653 1.00 63.53 214 CYS A O 1
ATOM 1647 N N . SER A 1 215 ? 37.300 4.427 -60.634 1.00 58.94 215 SER A N 1
ATOM 1648 C CA . SER A 1 215 ? 38.226 3.662 -59.782 1.00 58.94 215 SER A CA 1
ATOM 1649 C C . SER A 1 215 ? 37.425 3.002 -58.658 1.00 58.94 215 SER A C 1
ATOM 1651 O O . SER A 1 215 ? 36.972 3.698 -57.751 1.00 58.94 215 SER A O 1
ATOM 1653 N N . GLU A 1 216 ? 37.187 1.691 -58.756 1.00 66.81 216 GLU A N 1
ATOM 1654 C CA . GLU A 1 216 ? 36.306 0.953 -57.843 1.00 66.81 216 GLU A CA 1
ATOM 1655 C C . GLU A 1 216 ? 37.089 0.020 -56.906 1.00 66.81 216 GLU A C 1
ATOM 1657 O O . GLU A 1 216 ? 37.935 -0.773 -57.334 1.00 66.81 216 GLU A O 1
ATOM 1662 N N . LEU A 1 217 ? 36.757 0.108 -55.616 1.00 79.06 217 LEU A N 1
ATOM 1663 C CA . LEU A 1 217 ? 37.178 -0.821 -54.571 1.00 79.06 217 LEU A CA 1
ATOM 1664 C C . LEU A 1 217 ? 36.593 -2.218 -54.851 1.00 79.06 217 LEU A C 1
ATOM 1666 O O . LEU A 1 217 ? 35.382 -2.359 -55.020 1.00 79.06 217 LEU A O 1
ATOM 1670 N N . ASP A 1 218 ? 37.424 -3.266 -54.880 1.00 79.00 218 ASP A N 1
ATOM 1671 C CA . ASP A 1 218 ? 36.956 -4.637 -55.147 1.00 79.00 218 ASP A CA 1
ATOM 1672 C C . ASP A 1 218 ? 36.307 -5.274 -53.904 1.00 79.00 218 ASP A C 1
ATOM 1674 O O . ASP A 1 218 ? 36.965 -5.915 -53.082 1.00 79.00 218 ASP A O 1
ATOM 1678 N N . CYS A 1 219 ? 34.985 -5.137 -53.791 1.00 80.06 219 CYS A N 1
ATOM 1679 C CA . CYS A 1 219 ? 34.183 -5.790 -52.752 1.00 80.06 219 CYS A CA 1
ATOM 1680 C C . CYS A 1 219 ? 33.484 -7.071 -53.225 1.00 80.06 219 CYS A C 1
ATOM 1682 O O . CYS A 1 219 ? 32.518 -7.503 -52.597 1.00 80.06 219 CYS A O 1
ATOM 1684 N N . GLY A 1 220 ? 33.933 -7.697 -54.319 1.00 72.44 220 GLY A N 1
ATOM 1685 C CA . GLY A 1 220 ? 33.298 -8.913 -54.834 1.00 72.44 220 GLY A CA 1
ATOM 1686 C C . GLY A 1 220 ? 33.477 -10.133 -53.923 1.00 72.44 220 GLY A C 1
ATOM 1687 O O . GLY A 1 220 ? 32.676 -11.063 -53.981 1.00 72.44 220 GLY A O 1
ATOM 1688 N N . ASN A 1 221 ? 34.521 -10.141 -53.082 1.00 78.88 221 ASN A N 1
ATOM 1689 C CA . ASN A 1 221 ? 34.835 -11.236 -52.155 1.00 78.88 221 ASN A CA 1
ATOM 1690 C C . ASN A 1 221 ? 35.465 -10.728 -50.838 1.00 78.88 221 ASN A C 1
ATOM 1692 O O . ASN A 1 221 ? 36.645 -11.001 -50.582 1.00 78.88 221 ASN A O 1
ATOM 1696 N N . PRO A 1 222 ? 34.722 -9.994 -49.990 1.00 89.31 222 PRO A N 1
ATOM 1697 C CA . PRO A 1 222 ? 35.254 -9.515 -48.724 1.00 89.31 222 PRO A CA 1
ATOM 1698 C C . PRO A 1 222 ? 35.437 -10.668 -47.729 1.00 89.31 222 PRO A C 1
ATOM 1700 O O . PRO A 1 222 ? 34.721 -11.672 -47.758 1.00 89.31 222 PRO A O 1
ATOM 1703 N N . ILE A 1 223 ? 36.390 -10.518 -46.810 1.00 92.25 223 ILE A N 1
ATOM 1704 C CA . ILE A 1 223 ? 36.550 -11.441 -45.680 1.00 92.25 223 ILE A CA 1
ATOM 1705 C C . ILE A 1 223 ? 35.612 -11.033 -44.548 1.00 92.25 223 ILE A C 1
ATOM 1707 O O . ILE A 1 223 ? 35.748 -9.948 -43.996 1.00 92.25 223 ILE A O 1
ATOM 1711 N N . VAL A 1 224 ? 34.691 -11.914 -44.164 1.00 93.81 224 VAL A N 1
ATOM 1712 C CA . VAL A 1 224 ? 33.802 -11.671 -43.020 1.00 93.81 224 VAL A CA 1
ATOM 1713 C C . VAL A 1 224 ? 34.575 -11.877 -41.718 1.00 93.81 224 VAL A C 1
ATOM 1715 O O . VAL A 1 224 ? 35.122 -12.955 -41.478 1.00 93.81 224 VAL A O 1
ATOM 1718 N N . LEU A 1 225 ? 34.623 -10.838 -40.892 1.00 96.12 225 LEU A N 1
ATOM 1719 C CA . LEU A 1 225 ? 35.252 -10.837 -39.577 1.00 96.12 225 LEU A CA 1
ATOM 1720 C C . LEU A 1 225 ? 34.239 -11.199 -38.488 1.00 96.12 225 LEU A C 1
ATOM 1722 O O . LEU A 1 225 ? 33.028 -11.058 -38.659 1.00 96.12 225 LEU A O 1
ATOM 1726 N N . THR A 1 226 ? 34.765 -11.618 -37.342 1.00 93.94 226 THR A N 1
ATOM 1727 C CA . THR A 1 226 ? 34.007 -11.794 -36.101 1.00 93.94 226 THR A CA 1
ATOM 1728 C C . THR A 1 226 ? 34.528 -10.785 -35.088 1.00 93.94 226 THR A C 1
ATOM 1730 O O . THR A 1 226 ? 35.746 -10.645 -34.952 1.00 93.94 226 THR A O 1
ATOM 1733 N N . CYS A 1 227 ? 33.626 -10.109 -34.374 1.00 91.94 227 CYS A N 1
ATOM 1734 C CA . CYS A 1 227 ? 33.990 -9.170 -33.314 1.00 91.94 227 CYS A CA 1
ATOM 1735 C C . CYS A 1 227 ? 34.972 -9.808 -32.316 1.00 91.94 227 CYS A C 1
ATOM 1737 O O . CYS A 1 227 ? 34.873 -10.998 -31.996 1.00 91.94 227 CYS A O 1
ATOM 1739 N N . ASP A 1 228 ? 35.949 -9.017 -31.875 1.00 91.88 228 ASP A N 1
ATOM 1740 C CA . ASP A 1 228 ? 36.940 -9.350 -30.845 1.00 91.88 228 ASP A CA 1
ATOM 1741 C C . ASP A 1 228 ? 37.794 -10.595 -31.135 1.00 91.88 228 ASP A C 1
ATOM 1743 O O . ASP A 1 228 ? 38.425 -11.174 -30.247 1.00 91.88 228 ASP A O 1
ATOM 1747 N N . THR A 1 229 ? 37.855 -11.004 -32.404 1.00 94.94 229 THR A N 1
ATOM 1748 C CA . THR A 1 229 ? 38.678 -12.118 -32.873 1.00 94.94 229 THR A CA 1
ATOM 1749 C C . THR A 1 229 ? 39.778 -11.600 -33.792 1.00 94.94 229 THR A C 1
ATOM 1751 O O . THR A 1 229 ? 39.517 -10.852 -34.731 1.00 94.94 229 THR A O 1
ATOM 1754 N N . VAL A 1 230 ? 41.020 -12.025 -33.548 1.00 96.81 230 VAL A N 1
ATOM 1755 C CA . VAL A 1 230 ? 42.154 -11.676 -34.414 1.00 96.81 230 VAL A CA 1
ATOM 1756 C C . VAL A 1 230 ? 42.075 -12.468 -35.722 1.00 96.81 230 VAL A C 1
ATOM 1758 O O . VAL A 1 230 ? 42.034 -13.700 -35.710 1.00 96.81 230 VAL A O 1
ATOM 1761 N N . TYR A 1 231 ? 42.104 -11.761 -36.847 1.00 96.75 231 TYR A N 1
ATOM 1762 C CA . TYR A 1 231 ? 42.276 -12.307 -38.190 1.00 96.75 231 TYR A CA 1
ATOM 1763 C C . TYR A 1 231 ? 43.729 -12.138 -38.648 1.00 96.75 231 TYR A C 1
ATOM 1765 O O . TYR A 1 231 ? 44.291 -11.055 -38.538 1.00 96.75 231 TYR A O 1
ATOM 1773 N N . ASN A 1 232 ? 44.333 -13.191 -39.203 1.00 96.81 232 ASN A N 1
ATOM 1774 C CA . ASN A 1 232 ? 45.673 -13.131 -39.794 1.00 96.81 232 ASN A CA 1
ATOM 1775 C C . ASN A 1 232 ? 45.556 -13.168 -41.326 1.00 96.81 232 ASN A C 1
ATOM 1777 O O . ASN A 1 232 ? 45.015 -14.130 -41.880 1.00 96.81 232 ASN A O 1
ATOM 1781 N N . GLY A 1 233 ? 46.082 -12.152 -42.016 1.00 91.94 233 GLY A N 1
ATOM 1782 C CA . GLY A 1 233 ? 45.914 -11.981 -43.462 1.00 91.94 233 GLY A CA 1
ATOM 1783 C C . GLY A 1 233 ? 47.075 -11.264 -44.149 1.00 91.94 233 GLY A C 1
ATOM 1784 O O . GLY A 1 233 ? 48.127 -11.051 -43.560 1.00 91.94 233 GLY A O 1
ATOM 1785 N N . SER A 1 234 ? 46.901 -10.947 -45.434 1.00 91.25 234 SER A N 1
ATOM 1786 C CA . SER A 1 234 ? 47.834 -10.161 -46.254 1.00 91.25 234 SER A CA 1
ATOM 1787 C C . SER A 1 234 ? 47.083 -9.562 -47.444 1.00 91.25 234 SER A C 1
ATOM 1789 O O . SER A 1 234 ? 46.134 -10.184 -47.932 1.00 91.25 234 SER A O 1
ATOM 1791 N N . SER A 1 235 ? 47.511 -8.389 -47.921 1.00 86.25 235 SER A N 1
ATOM 1792 C CA . SER A 1 235 ? 46.979 -7.769 -49.143 1.00 86.25 235 SER A CA 1
ATOM 1793 C C . SER A 1 235 ? 47.844 -8.010 -50.393 1.00 86.25 235 SER A C 1
ATOM 1795 O O . SER A 1 235 ? 47.398 -7.733 -51.493 1.00 86.25 235 SER A O 1
ATOM 1797 N N . ALA A 1 236 ? 49.028 -8.631 -50.296 1.00 85.81 236 ALA A N 1
ATOM 1798 C CA . ALA A 1 236 ? 50.046 -8.704 -51.365 1.00 85.81 236 ALA A CA 1
ATOM 1799 C C . ALA A 1 236 ? 49.580 -9.206 -52.744 1.00 85.81 236 ALA A C 1
ATOM 1801 O O . ALA A 1 236 ? 50.255 -8.960 -53.742 1.00 85.81 236 ALA A O 1
ATOM 1802 N N . THR A 1 237 ? 48.498 -9.982 -52.808 1.00 80.19 237 THR A N 1
ATOM 1803 C CA . THR A 1 237 ? 47.973 -10.559 -54.057 1.00 80.19 237 THR A CA 1
ATOM 1804 C C . THR A 1 237 ? 46.701 -9.880 -54.560 1.00 80.19 237 THR A C 1
ATOM 1806 O O . THR A 1 237 ? 46.125 -10.352 -55.540 1.00 80.19 237 THR A O 1
ATOM 1809 N N . ASN A 1 238 ? 46.225 -8.846 -53.869 1.00 83.50 238 ASN A N 1
ATOM 1810 C CA . ASN A 1 238 ? 45.022 -8.111 -54.224 1.00 83.50 238 ASN A CA 1
ATOM 1811 C C . ASN A 1 238 ? 45.290 -7.092 -55.357 1.00 83.50 238 ASN A C 1
ATOM 1813 O O . ASN A 1 238 ? 46.450 -6.811 -55.675 1.00 83.50 238 ASN A O 1
ATOM 1817 N N . PRO A 1 239 ? 44.238 -6.590 -56.028 1.00 78.69 239 PRO A N 1
ATOM 1818 C CA . PRO A 1 239 ? 44.337 -5.417 -56.893 1.00 78.69 239 PRO A CA 1
ATOM 1819 C C . PRO A 1 239 ? 44.746 -4.166 -56.103 1.00 78.69 239 PRO A C 1
ATOM 1821 O O . PRO A 1 239 ? 44.561 -4.128 -54.893 1.00 78.69 239 PRO A O 1
ATOM 1824 N N . SER A 1 240 ? 45.306 -3.188 -56.813 1.00 83.44 240 SER A N 1
ATOM 1825 C CA . SER A 1 240 ? 45.579 -1.836 -56.318 1.00 83.44 240 SER A CA 1
ATOM 1826 C C . SER A 1 240 ? 44.806 -0.880 -57.227 1.00 83.44 240 SER A C 1
ATOM 1828 O O . SER A 1 240 ? 45.222 -0.617 -58.362 1.00 83.44 240 SER A O 1
ATOM 1830 N N . ASN A 1 241 ? 43.595 -0.537 -56.800 1.00 80.12 241 ASN A N 1
ATOM 1831 C CA . ASN A 1 241 ? 42.584 0.187 -57.568 1.00 80.12 241 ASN A CA 1
ATOM 1832 C C . ASN A 1 241 ? 42.190 1.525 -56.921 1.00 80.12 241 ASN A C 1
ATOM 1834 O O . ASN A 1 241 ? 41.518 2.324 -57.584 1.00 80.12 241 ASN A O 1
ATOM 1838 N N . VAL A 1 242 ? 42.538 1.753 -55.649 1.00 82.06 242 VAL A N 1
ATOM 1839 C CA . VAL A 1 242 ? 42.071 2.889 -54.848 1.00 82.06 242 VAL A CA 1
ATOM 1840 C C . VAL A 1 242 ? 43.259 3.591 -54.206 1.00 82.06 242 VAL A C 1
ATOM 1842 O O . VAL A 1 242 ? 43.839 3.112 -53.248 1.00 82.06 242 VAL A O 1
ATOM 1845 N N . ASP A 1 243 ? 43.551 4.796 -54.687 1.00 84.25 243 ASP A N 1
ATOM 1846 C CA . ASP A 1 243 ? 44.714 5.554 -54.218 1.00 84.25 243 ASP A CA 1
ATOM 1847 C C . ASP A 1 243 ? 44.392 6.526 -53.057 1.00 84.25 243 ASP A C 1
ATOM 1849 O O . ASP A 1 243 ? 45.267 7.264 -52.597 1.00 84.25 243 ASP A O 1
ATOM 1853 N N . ALA A 1 244 ? 43.125 6.625 -52.628 1.00 82.75 244 ALA A N 1
ATOM 1854 C CA . ALA A 1 244 ? 42.681 7.566 -51.592 1.00 82.75 244 ALA A CA 1
ATOM 1855 C C . ALA A 1 244 ? 41.340 7.174 -50.949 1.00 82.75 244 ALA A C 1
ATOM 1857 O O . ALA A 1 244 ? 40.446 6.650 -51.619 1.00 82.75 244 ALA A O 1
ATOM 1858 N N . TYR A 1 245 ? 41.170 7.540 -49.674 1.00 86.25 245 TYR A N 1
ATOM 1859 C CA . TYR A 1 245 ? 39.945 7.331 -48.896 1.00 86.25 245 TYR A CA 1
ATOM 1860 C C . TYR A 1 245 ? 39.427 8.670 -48.350 1.00 86.25 245 TYR A C 1
ATOM 1862 O O . TYR A 1 245 ? 40.199 9.564 -48.019 1.00 86.25 245 TYR A O 1
ATOM 1870 N N . GLY A 1 246 ? 38.109 8.828 -48.197 1.00 83.19 246 GLY A N 1
ATOM 1871 C CA . GLY A 1 246 ? 37.484 10.108 -47.807 1.00 83.19 246 GLY A CA 1
ATOM 1872 C C . GLY A 1 246 ? 37.929 10.677 -46.446 1.00 83.19 246 GLY A C 1
ATOM 1873 O O . GLY A 1 246 ? 37.680 11.843 -46.145 1.00 83.19 246 GLY A O 1
ATOM 1874 N N . CYS A 1 247 ? 38.598 9.864 -45.630 1.00 83.00 247 CYS A N 1
ATOM 1875 C CA . CYS A 1 247 ? 39.086 10.181 -44.288 1.00 83.00 247 CYS A CA 1
ATOM 1876 C C . CYS A 1 247 ? 40.610 10.411 -44.217 1.00 83.00 247 CYS A C 1
ATOM 1878 O O . CYS A 1 247 ? 41.113 10.709 -43.131 1.00 83.00 247 CYS A O 1
ATOM 1880 N N . ASN A 1 248 ? 41.352 10.287 -45.329 1.00 82.56 248 ASN A N 1
ATOM 1881 C CA . ASN A 1 248 ? 42.799 10.521 -45.382 1.00 82.56 248 ASN A CA 1
ATOM 1882 C C . ASN A 1 248 ? 43.171 11.668 -46.347 1.00 82.56 248 ASN A C 1
ATOM 1884 O O . ASN A 1 248 ? 42.345 12.182 -47.096 1.00 82.56 248 ASN A O 1
ATOM 1888 N N . ASN A 1 249 ? 44.418 12.144 -46.265 1.00 81.25 249 ASN A N 1
ATOM 1889 C CA . ASN A 1 249 ? 44.954 13.206 -47.138 1.00 81.25 249 ASN A CA 1
ATOM 1890 C C . ASN A 1 249 ? 46.290 12.808 -47.796 1.00 81.25 249 ASN A C 1
ATOM 1892 O O . ASN A 1 249 ? 47.016 13.669 -48.301 1.00 81.25 249 ASN A O 1
ATOM 1896 N N . TRP A 1 250 ? 46.644 11.528 -47.733 1.00 81.12 250 TRP A N 1
ATOM 1897 C CA . TRP A 1 250 ? 47.829 10.941 -48.352 1.00 81.12 250 TRP A CA 1
ATOM 1898 C C . TRP A 1 250 ? 47.397 9.890 -49.374 1.00 81.12 250 TRP A C 1
ATOM 1900 O O . TRP A 1 250 ? 46.219 9.552 -49.468 1.00 81.12 250 TRP A O 1
ATOM 1910 N N . THR A 1 251 ? 48.342 9.468 -50.205 1.00 84.12 251 THR A N 1
ATOM 1911 C CA . THR A 1 251 ? 48.084 8.549 -51.309 1.00 84.12 251 THR A CA 1
ATOM 1912 C C . THR A 1 251 ? 48.399 7.139 -50.854 1.00 84.12 251 THR A C 1
ATOM 1914 O O . THR A 1 251 ? 49.503 6.888 -50.398 1.00 84.12 251 THR A O 1
ATOM 1917 N N . GLU A 1 252 ? 47.451 6.234 -51.019 1.00 87.44 252 GLU A N 1
ATOM 1918 C CA . GLU A 1 252 ? 47.681 4.802 -50.870 1.00 87.44 252 GLU A CA 1
ATOM 1919 C C . GLU A 1 252 ? 48.167 4.270 -52.221 1.00 87.44 252 GLU A C 1
ATOM 1921 O O . GLU A 1 252 ? 47.696 4.706 -53.270 1.00 87.44 252 GLU A O 1
ATOM 1926 N N . THR A 1 253 ? 49.192 3.422 -52.235 1.00 86.00 253 THR A N 1
ATOM 1927 C CA . THR A 1 253 ? 49.742 2.867 -53.489 1.00 86.00 253 THR A CA 1
ATOM 1928 C C . THR A 1 253 ? 49.840 1.344 -53.472 1.00 86.00 253 THR A C 1
ATOM 1930 O O . THR A 1 253 ? 50.377 0.730 -54.404 1.00 86.00 253 THR A O 1
ATOM 1933 N N . GLY A 1 254 ? 49.379 0.733 -52.381 1.00 86.75 254 GLY A N 1
ATOM 1934 C CA . GLY A 1 254 ? 49.405 -0.690 -52.112 1.00 86.75 254 GLY A CA 1
ATOM 1935 C C . GLY A 1 254 ? 48.172 -1.410 -52.649 1.00 86.75 254 GLY A C 1
ATOM 1936 O O . GLY A 1 254 ? 47.268 -0.806 -53.218 1.00 86.75 254 GLY A O 1
ATOM 1937 N N . PRO A 1 255 ? 48.153 -2.747 -52.560 1.00 87.69 255 PRO A N 1
ATOM 1938 C CA . PRO A 1 255 ? 46.952 -3.513 -52.839 1.00 87.69 255 PRO A CA 1
ATOM 1939 C C . PRO A 1 255 ? 45.909 -3.413 -51.715 1.00 87.69 255 PRO A C 1
ATOM 1941 O O . PRO A 1 255 ? 46.250 -3.616 -50.545 1.00 87.69 255 PRO A O 1
ATOM 1944 N N . GLU A 1 256 ? 44.627 -3.288 -52.068 1.00 90.62 256 GLU A N 1
ATOM 1945 C CA . GLU A 1 256 ? 43.538 -3.187 -51.089 1.00 90.62 256 GLU A CA 1
ATOM 1946 C C . GLU A 1 256 ? 43.020 -4.566 -50.658 1.00 90.62 256 GLU A C 1
ATOM 1948 O O . GLU A 1 256 ? 42.589 -5.395 -51.474 1.00 90.62 256 GLU A O 1
ATOM 1953 N N . ARG A 1 257 ? 42.973 -4.825 -49.345 1.00 93.25 257 ARG A N 1
ATOM 1954 C CA . ARG A 1 257 ? 42.268 -5.993 -48.798 1.00 93.25 257 ARG A CA 1
ATOM 1955 C C . ARG A 1 257 ? 41.000 -5.587 -48.060 1.00 93.25 257 ARG A C 1
ATOM 1957 O O . ARG A 1 257 ? 41.061 -5.003 -46.983 1.00 93.25 257 ARG A O 1
ATOM 1964 N N . VAL A 1 258 ? 39.862 -6.002 -48.612 1.00 93.62 258 VAL A N 1
ATOM 1965 C CA . VAL A 1 258 ? 38.524 -5.716 -48.080 1.00 93.62 258 VAL A CA 1
ATOM 1966 C C . VAL A 1 258 ? 38.046 -6.808 -47.119 1.00 93.62 258 VAL A C 1
ATOM 1968 O O . VAL A 1 258 ? 38.098 -8.008 -47.416 1.00 93.62 258 VAL A O 1
ATOM 1971 N N . HIS A 1 259 ? 37.515 -6.378 -45.981 1.00 96.88 259 HIS A N 1
ATOM 1972 C CA . HIS A 1 259 ? 36.830 -7.206 -44.993 1.00 96.88 259 HIS A CA 1
ATOM 1973 C C . HIS A 1 259 ? 35.462 -6.603 -44.676 1.00 96.88 259 HIS A C 1
ATOM 1975 O O . HIS A 1 259 ? 35.228 -5.431 -44.959 1.00 96.88 259 HIS A O 1
ATOM 1981 N N . THR A 1 260 ? 34.580 -7.375 -44.048 1.00 95.75 260 THR A N 1
ATOM 1982 C CA . THR A 1 260 ? 33.291 -6.892 -43.540 1.00 95.75 260 THR A CA 1
ATOM 1983 C C . THR A 1 260 ? 33.079 -7.302 -42.090 1.00 95.75 260 THR A C 1
ATOM 1985 O O . THR A 1 260 ? 33.465 -8.402 -41.695 1.00 95.75 260 THR A O 1
ATOM 1988 N N . ILE A 1 261 ? 32.420 -6.450 -41.312 1.00 96.38 261 ILE A N 1
ATOM 1989 C CA . ILE A 1 261 ? 32.021 -6.703 -39.923 1.00 96.38 261 ILE A CA 1
ATOM 1990 C C . ILE A 1 261 ? 30.592 -6.189 -39.715 1.00 96.38 261 ILE A C 1
ATOM 1992 O O . ILE A 1 261 ? 30.233 -5.143 -40.249 1.00 96.38 261 ILE A O 1
ATOM 1996 N N . SER A 1 262 ? 29.786 -6.908 -38.937 1.00 93.06 262 SER A N 1
ATOM 1997 C CA . SER A 1 262 ? 28.445 -6.468 -38.534 1.00 93.06 262 SER A CA 1
ATOM 1998 C C . SER A 1 262 ? 28.347 -6.551 -37.010 1.00 93.06 262 SER A C 1
ATOM 2000 O O . SER A 1 262 ? 28.189 -7.660 -36.490 1.00 93.06 262 SER A O 1
ATOM 2002 N N . PRO A 1 263 ? 28.520 -5.438 -36.272 1.00 89.31 263 PRO A N 1
ATOM 2003 C CA . PRO A 1 263 ? 28.429 -5.458 -34.818 1.00 89.31 263 PRO A CA 1
ATOM 2004 C C . PRO A 1 263 ? 27.005 -5.818 -34.377 1.00 89.31 263 PRO A C 1
ATOM 2006 O O . PRO A 1 263 ? 26.036 -5.532 -35.076 1.00 89.31 263 PRO A O 1
ATOM 2009 N N . THR A 1 264 ? 26.863 -6.463 -33.222 1.00 85.38 264 THR A N 1
ATOM 2010 C CA . THR A 1 264 ? 25.551 -6.851 -32.665 1.00 85.38 264 THR A CA 1
ATOM 2011 C C . THR A 1 264 ? 24.898 -5.754 -31.826 1.00 85.38 264 THR A C 1
ATOM 2013 O O . THR A 1 264 ? 23.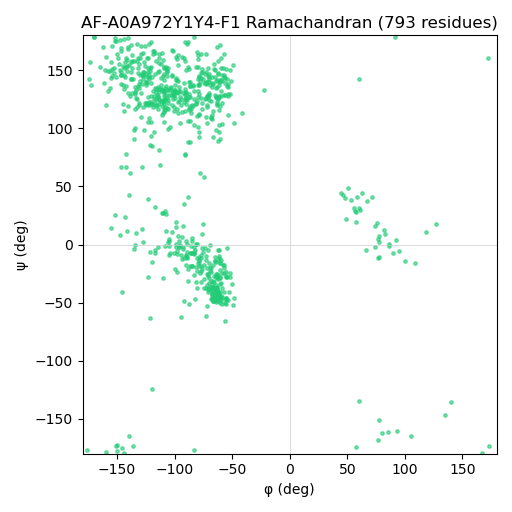752 -5.898 -31.424 1.00 85.38 264 THR A O 1
ATOM 2016 N N . SER A 1 265 ? 25.625 -4.673 -31.582 1.00 81.12 265 SER A N 1
ATOM 2017 C CA . SER A 1 265 ? 25.304 -3.552 -30.698 1.00 81.12 265 SER A CA 1
ATOM 2018 C C . SER A 1 265 ? 25.826 -2.267 -31.337 1.00 81.12 265 SER A C 1
ATOM 2020 O O . SER A 1 265 ? 26.780 -2.297 -32.125 1.00 81.12 265 SER A O 1
ATOM 2022 N N . SER A 1 266 ? 25.185 -1.144 -31.030 1.00 81.62 266 SER A N 1
ATOM 2023 C CA . SER A 1 266 ? 25.602 0.160 -31.547 1.00 81.62 266 SER A CA 1
ATOM 2024 C C . SER A 1 266 ? 26.651 0.801 -30.627 1.00 81.62 266 SER A C 1
ATOM 2026 O O . SER A 1 266 ? 26.680 0.520 -29.433 1.00 81.62 266 SER A O 1
ATOM 2028 N N . GLY A 1 267 ? 27.528 1.651 -31.163 1.00 80.69 267 GLY A N 1
ATOM 2029 C CA . GLY A 1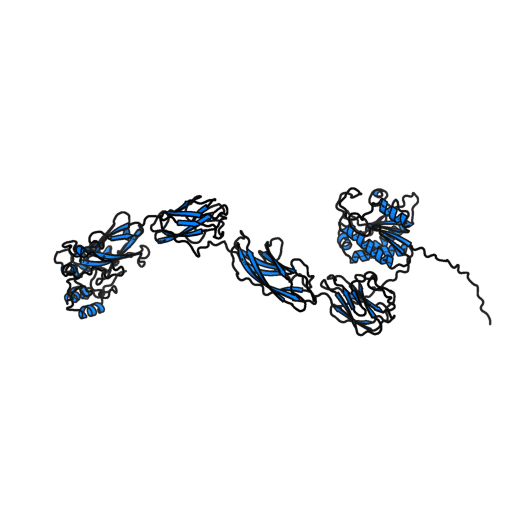 267 ? 28.555 2.370 -30.402 1.00 80.69 267 GLY A CA 1
ATOM 2030 C C . GLY A 1 267 ? 29.933 2.360 -31.066 1.00 80.69 267 GLY A C 1
ATOM 2031 O O . GLY A 1 267 ? 30.055 2.350 -32.291 1.00 80.69 267 GLY A O 1
ATOM 2032 N N . VAL A 1 268 ? 31.000 2.337 -30.261 1.00 85.69 268 VAL A N 1
ATOM 2033 C CA . VAL A 1 268 ? 32.375 2.469 -30.768 1.00 85.69 268 VAL A CA 1
ATOM 2034 C C . VAL A 1 268 ? 32.882 1.180 -31.426 1.00 85.69 268 VAL A C 1
ATOM 2036 O O . VAL A 1 268 ? 33.101 0.168 -30.765 1.00 85.69 268 VAL A O 1
ATOM 2039 N N . LEU A 1 269 ? 33.160 1.246 -32.726 1.00 91.31 269 LEU A N 1
ATOM 2040 C CA . LEU A 1 269 ? 33.829 0.211 -33.511 1.00 91.31 269 LEU A CA 1
ATOM 2041 C C . LEU A 1 269 ? 35.294 0.598 -33.730 1.00 91.31 269 LEU A C 1
ATOM 2043 O O . LEU A 1 269 ? 35.588 1.671 -34.260 1.00 91.31 269 LEU A O 1
ATOM 2047 N N . THR A 1 270 ? 36.224 -0.278 -33.353 1.00 94.19 270 THR A N 1
ATOM 2048 C CA . THR A 1 270 ? 37.664 -0.027 -33.509 1.00 94.19 270 THR A CA 1
ATOM 2049 C C . THR A 1 270 ? 38.333 -1.154 -34.280 1.00 94.19 270 THR A C 1
ATOM 2051 O O . THR A 1 270 ? 38.312 -2.298 -33.842 1.00 94.19 270 THR A O 1
ATOM 2054 N N . ALA A 1 271 ? 38.979 -0.832 -35.398 1.00 96.50 271 ALA A N 1
ATOM 2055 C CA . ALA A 1 271 ? 39.846 -1.738 -36.140 1.00 96.50 271 ALA A CA 1
ATOM 2056 C C . ALA A 1 271 ? 41.312 -1.421 -35.828 1.00 96.50 271 ALA A C 1
ATOM 2058 O O . ALA A 1 271 ? 41.726 -0.265 -35.888 1.00 96.50 271 ALA A O 1
ATOM 2059 N N . THR A 1 272 ? 42.108 -2.438 -35.510 1.00 97.25 272 THR A N 1
ATOM 2060 C CA . THR A 1 272 ? 43.548 -2.310 -35.249 1.00 97.25 272 THR A CA 1
ATOM 2061 C C . THR A 1 272 ? 44.320 -3.344 -36.046 1.00 97.25 272 THR A C 1
ATOM 2063 O O . THR A 1 272 ? 43.944 -4.516 -36.072 1.00 97.25 272 THR A O 1
ATOM 2066 N N . ILE A 1 273 ? 45.410 -2.919 -36.676 1.00 96.19 273 ILE A N 1
ATOM 2067 C CA . ILE A 1 273 ? 46.344 -3.811 -37.363 1.00 96.19 273 ILE A CA 1
ATOM 2068 C C . ILE A 1 273 ? 47.674 -3.883 -36.614 1.00 96.19 273 ILE A C 1
ATOM 2070 O O . ILE A 1 273 ? 48.145 -2.915 -36.016 1.00 96.19 273 ILE A O 1
ATOM 2074 N N . SER A 1 274 ? 48.299 -5.056 -36.627 1.00 95.56 274 SER A N 1
ATOM 2075 C CA . SER A 1 274 ? 49.599 -5.304 -36.001 1.00 95.56 274 SER A CA 1
ATOM 2076 C C . SER A 1 274 ? 50.402 -6.353 -36.777 1.00 95.56 274 SER A C 1
ATOM 2078 O O . SER A 1 274 ? 49.924 -6.905 -37.764 1.00 95.56 274 SER A O 1
ATOM 2080 N N . ASN A 1 275 ? 51.646 -6.609 -36.358 1.00 94.19 275 ASN A N 1
ATOM 2081 C CA . ASN A 1 275 ? 52.533 -7.622 -36.951 1.00 94.19 275 ASN A CA 1
ATOM 2082 C C . ASN A 1 275 ? 52.801 -7.473 -38.465 1.00 94.19 275 ASN A C 1
ATOM 2084 O O . ASN A 1 275 ? 53.117 -8.458 -39.131 1.00 94.19 275 ASN A O 1
ATOM 2088 N N . PHE A 1 276 ? 52.752 -6.241 -38.982 1.00 93.25 276 PHE A N 1
ATOM 2089 C CA . PHE A 1 276 ? 53.030 -5.915 -40.381 1.00 93.25 276 PHE A CA 1
ATOM 2090 C C . PHE A 1 276 ? 54.417 -5.303 -40.615 1.00 93.25 276 PHE A C 1
ATOM 2092 O O . PHE A 1 276 ? 55.128 -4.921 -39.682 1.00 93.25 276 PHE A O 1
ATOM 2099 N N . THR A 1 277 ? 54.819 -5.231 -41.886 1.00 90.56 277 THR A N 1
ATOM 2100 C CA . THR A 1 277 ? 56.036 -4.542 -42.349 1.00 90.56 277 THR A CA 1
ATOM 2101 C C . THR A 1 277 ? 55.698 -3.577 -43.478 1.00 90.56 277 THR A C 1
ATOM 2103 O O . THR A 1 277 ? 54.885 -3.932 -44.323 1.00 90.56 277 THR A O 1
ATOM 2106 N N . GLY A 1 278 ? 56.396 -2.449 -43.567 1.00 87.62 278 GLY A N 1
ATOM 2107 C CA . GLY A 1 278 ? 56.012 -1.368 -44.481 1.00 87.62 278 GLY A CA 1
ATOM 2108 C C . GLY A 1 278 ? 55.125 -0.360 -43.758 1.00 87.62 278 GLY A C 1
ATOM 2109 O O . GLY A 1 278 ? 55.138 -0.332 -42.523 1.00 87.62 278 GLY A O 1
ATOM 2110 N N . ASP A 1 279 ? 54.392 0.437 -44.522 1.00 89.81 279 ASP A N 1
ATOM 2111 C CA . ASP A 1 279 ? 53.455 1.445 -44.018 1.00 89.81 279 ASP A CA 1
ATOM 2112 C C . ASP A 1 279 ? 52.036 1.017 -44.400 1.00 89.81 279 ASP A C 1
ATOM 2114 O O . ASP A 1 279 ? 51.551 1.380 -45.464 1.00 89.81 279 ASP A O 1
ATOM 2118 N N . LEU A 1 280 ? 51.454 0.103 -43.612 1.00 92.06 280 LEU A N 1
ATOM 2119 C CA . LEU A 1 280 ? 50.077 -0.347 -43.819 1.00 92.06 280 LEU A CA 1
ATOM 2120 C C . LEU A 1 280 ? 49.142 0.523 -42.994 1.00 92.06 280 LEU A C 1
ATOM 2122 O O . LEU A 1 280 ? 49.394 0.723 -41.810 1.00 92.06 280 LEU A O 1
ATOM 2126 N N . ASP A 1 281 ? 48.015 0.884 -43.584 1.00 93.00 281 ASP A N 1
ATOM 2127 C CA . ASP A 1 281 ? 46.940 1.642 -42.970 1.00 93.00 281 ASP A CA 1
ATOM 2128 C C . ASP A 1 281 ? 45.662 0.797 -42.895 1.00 93.00 281 ASP A C 1
ATOM 2130 O O . ASP A 1 281 ? 45.480 -0.189 -43.618 1.00 93.00 281 ASP A O 1
ATOM 2134 N N . VAL A 1 282 ? 44.763 1.166 -41.981 1.00 95.12 282 VAL A N 1
ATOM 2135 C CA . VAL A 1 282 ? 43.455 0.521 -41.833 1.00 95.12 282 VAL A CA 1
ATOM 2136 C C . VAL A 1 282 ? 42.339 1.556 -41.839 1.00 95.12 282 VAL A C 1
ATOM 2138 O O . VAL A 1 282 ? 42.439 2.596 -41.191 1.00 95.12 282 VAL A O 1
ATOM 2141 N N . TYR A 1 283 ? 41.256 1.238 -42.542 1.00 94.75 283 TYR A N 1
ATOM 2142 C CA . TYR A 1 283 ? 40.114 2.116 -42.776 1.00 94.75 283 TYR A CA 1
ATOM 2143 C C . TYR A 1 283 ? 38.806 1.426 -42.387 1.00 94.75 283 TYR A C 1
ATOM 2145 O O . TYR A 1 283 ? 38.667 0.217 -42.569 1.00 94.75 283 TYR A O 1
ATOM 2153 N N . ILE A 1 284 ? 37.838 2.197 -41.885 1.00 96.69 284 ILE A N 1
ATOM 2154 C CA . ILE A 1 284 ? 36.453 1.755 -41.667 1.00 96.69 284 ILE A CA 1
ATOM 2155 C C . ILE A 1 284 ? 35.582 2.514 -42.661 1.00 96.69 284 ILE A C 1
ATOM 2157 O O . ILE A 1 284 ? 35.600 3.739 -42.651 1.00 96.69 284 ILE A O 1
ATOM 2161 N N . LEU A 1 285 ? 34.814 1.819 -43.497 1.00 93.12 285 LEU A N 1
ATOM 2162 C CA . LEU A 1 285 ? 33.872 2.429 -44.437 1.00 93.12 285 LEU A CA 1
ATOM 2163 C C . LEU A 1 285 ? 32.430 2.015 -44.115 1.00 93.12 285 LEU A C 1
ATOM 2165 O O . LEU A 1 285 ? 32.185 0.881 -43.686 1.00 93.12 285 LEU A O 1
ATOM 2169 N N . GLY A 1 286 ? 31.478 2.920 -44.351 1.00 85.75 286 GLY A N 1
ATOM 2170 C CA . GLY A 1 286 ? 30.037 2.664 -44.201 1.00 85.75 286 GLY A CA 1
ATOM 2171 C C . GLY A 1 286 ? 29.438 1.837 -45.340 1.00 85.75 286 GLY A C 1
ATOM 2172 O O . GLY A 1 286 ? 28.410 1.181 -45.176 1.00 85.75 286 GLY A O 1
ATOM 2173 N N . SER A 1 287 ? 30.113 1.819 -46.487 1.00 81.81 287 SER A N 1
ATOM 2174 C CA . SER A 1 287 ? 29.729 1.098 -47.695 1.00 81.81 287 SER A CA 1
ATOM 2175 C C . SER A 1 287 ? 30.972 0.726 -48.506 1.00 81.81 287 SER A C 1
ATOM 2177 O O . SER A 1 287 ? 32.094 1.112 -48.176 1.00 81.81 287 SER A O 1
ATOM 2179 N N . CYS A 1 288 ? 30.791 -0.020 -49.598 1.00 80.62 288 CYS A N 1
ATOM 2180 C CA . CYS A 1 288 ? 31.857 -0.287 -50.564 1.00 80.62 288 CYS A CA 1
ATOM 2181 C C . CYS A 1 288 ? 32.148 0.951 -51.443 1.00 80.62 288 CYS A C 1
ATOM 2183 O O . CYS A 1 288 ? 32.012 0.925 -52.665 1.00 80.62 288 CYS A O 1
ATOM 2185 N N . ASN A 1 289 ? 32.495 2.073 -50.820 1.00 78.81 289 ASN A N 1
ATOM 2186 C CA . ASN A 1 289 ? 32.878 3.306 -51.494 1.00 78.81 289 ASN A CA 1
ATOM 2187 C C . ASN A 1 289 ? 34.048 3.932 -50.724 1.00 78.81 289 ASN A C 1
ATOM 2189 O O . ASN A 1 289 ? 33.861 4.291 -49.562 1.00 78.81 289 ASN A O 1
ATOM 2193 N N . PRO A 1 290 ? 35.230 4.121 -51.339 1.00 82.00 290 PRO A N 1
ATOM 2194 C CA . PRO A 1 290 ? 36.372 4.755 -50.677 1.00 82.00 290 PRO A CA 1
ATOM 2195 C C . PRO A 1 290 ? 36.074 6.141 -50.090 1.00 82.00 290 PRO A C 1
ATOM 2197 O O . PRO A 1 290 ? 36.692 6.540 -49.103 1.00 82.00 290 PRO A O 1
ATOM 2200 N N . ASN A 1 291 ? 35.109 6.872 -50.659 1.00 79.88 291 ASN A N 1
ATOM 2201 C CA . ASN A 1 291 ? 34.684 8.180 -50.155 1.00 79.88 291 ASN A CA 1
ATOM 2202 C C . ASN A 1 291 ? 33.784 8.091 -48.912 1.00 79.88 291 ASN A C 1
ATOM 2204 O O . ASN A 1 291 ? 33.665 9.077 -48.191 1.00 79.88 291 ASN A O 1
ATOM 2208 N N . ASP A 1 292 ? 33.183 6.933 -48.634 1.00 82.62 292 ASP A N 1
ATOM 2209 C CA . ASP A 1 292 ? 32.357 6.678 -47.446 1.00 82.62 292 ASP A CA 1
ATOM 2210 C C . ASP A 1 292 ? 33.209 6.183 -46.268 1.00 82.62 292 ASP A C 1
ATOM 2212 O O . ASP A 1 292 ? 32.862 5.236 -45.560 1.00 82.62 292 ASP A O 1
ATOM 2216 N N . CYS A 1 293 ? 34.387 6.790 -46.104 1.00 88.19 293 CYS A N 1
ATOM 2217 C CA . CYS A 1 293 ? 35.273 6.476 -44.998 1.00 88.19 293 CYS A CA 1
ATOM 2218 C C . CYS A 1 293 ? 34.806 7.159 -43.715 1.00 88.19 293 CYS A C 1
ATOM 2220 O O . CYS A 1 293 ? 34.577 8.369 -43.672 1.00 88.19 293 CYS A O 1
ATOM 2222 N N . LEU A 1 294 ? 34.701 6.360 -42.661 1.00 89.38 294 LEU A N 1
ATOM 2223 C CA . LEU A 1 294 ? 34.154 6.726 -41.371 1.00 89.38 294 LEU A CA 1
ATOM 2224 C C . LEU A 1 294 ? 35.247 6.816 -40.308 1.00 89.38 294 LEU A C 1
ATOM 2226 O O . LEU A 1 294 ? 36.249 6.101 -40.322 1.00 89.38 294 LEU A O 1
ATOM 2230 N N . GLY A 1 295 ? 34.977 7.651 -39.308 1.00 83.88 295 GLY A N 1
ATOM 2231 C CA . GLY A 1 295 ? 35.761 7.685 -38.083 1.00 83.88 295 GLY A CA 1
ATOM 2232 C C . GLY A 1 295 ? 37.110 8.394 -38.199 1.00 83.88 295 GLY A C 1
ATOM 2233 O O . GLY A 1 295 ? 37.392 9.135 -39.138 1.00 83.88 295 GLY A O 1
ATOM 2234 N N . THR A 1 296 ? 37.930 8.212 -37.166 1.00 86.56 296 THR A N 1
ATOM 2235 C CA . THR A 1 296 ? 39.296 8.742 -37.096 1.00 86.56 296 THR A CA 1
ATOM 2236 C C . THR A 1 296 ? 40.276 7.639 -37.458 1.00 86.56 296 THR A C 1
ATOM 2238 O O . THR A 1 296 ? 40.252 6.576 -36.839 1.00 86.56 296 THR A O 1
ATOM 2241 N N . VAL A 1 297 ? 41.148 7.904 -38.429 1.00 87.81 297 VAL A N 1
ATOM 2242 C CA . VAL A 1 297 ? 42.167 6.963 -38.905 1.00 87.81 297 VAL A CA 1
ATOM 2243 C C . VAL A 1 297 ? 43.564 7.362 -38.436 1.00 87.81 297 VAL A C 1
ATOM 2245 O O . VAL A 1 297 ? 43.877 8.539 -38.241 1.00 87.81 297 VAL A O 1
ATOM 2248 N N . SER A 1 298 ? 44.405 6.358 -38.234 1.00 85.75 298 SER A N 1
ATOM 2249 C CA . SER A 1 298 ? 45.831 6.462 -37.936 1.00 85.75 298 SER A CA 1
ATOM 2250 C C . SER A 1 298 ? 46.554 5.271 -38.565 1.00 85.75 298 SER A C 1
ATOM 2252 O O . SER A 1 298 ? 45.903 4.290 -38.923 1.00 85.75 298 SER A O 1
ATOM 2254 N N . SER A 1 299 ? 47.888 5.307 -38.588 1.00 80.75 299 SER A N 1
ATOM 2255 C CA . SER A 1 299 ? 48.713 4.315 -39.292 1.00 80.75 299 SER A CA 1
ATOM 2256 C C . SER A 1 299 ? 48.607 2.872 -38.799 1.00 80.75 299 SER A C 1
ATOM 2258 O O . SER A 1 299 ? 49.253 1.985 -39.329 1.00 80.75 299 SER A O 1
ATOM 2260 N N . SER A 1 300 ? 47.874 2.585 -37.728 1.00 91.94 300 SER A N 1
ATOM 2261 C CA . SER A 1 300 ? 47.603 1.196 -37.339 1.00 91.94 300 SER A CA 1
ATOM 2262 C C . SER A 1 300 ? 46.243 0.988 -36.687 1.00 91.94 300 SER A C 1
ATOM 2264 O O . SER A 1 300 ? 45.959 -0.103 -36.182 1.00 91.94 300 SER A O 1
ATOM 2266 N N . SER A 1 301 ? 45.386 2.010 -36.683 1.00 94.56 301 SER A N 1
ATOM 2267 C CA . SER A 1 301 ? 44.043 1.896 -36.127 1.00 94.56 301 SER A CA 1
ATOM 2268 C C . SER A 1 301 ? 43.059 2.875 -36.744 1.00 94.56 301 SER A C 1
ATOM 2270 O O . SER A 1 301 ? 43.399 4.041 -36.952 1.00 94.56 301 SER A O 1
ATOM 2272 N N . ALA A 1 302 ? 41.816 2.430 -36.892 1.00 95.19 302 ALA A N 1
ATOM 2273 C CA . ALA A 1 302 ? 40.666 3.254 -37.226 1.00 95.19 302 ALA A CA 1
ATOM 2274 C C . ALA A 1 302 ? 39.573 3.080 -36.168 1.00 95.19 302 ALA A C 1
ATOM 2276 O O . ALA A 1 302 ? 39.317 1.963 -35.715 1.00 95.19 302 ALA A O 1
ATOM 2277 N N . THR A 1 303 ? 38.919 4.176 -35.786 1.00 94.00 303 THR A N 1
ATOM 2278 C CA . THR A 1 303 ? 37.848 4.172 -34.780 1.00 94.00 303 THR A CA 1
ATOM 2279 C C . THR A 1 303 ? 36.651 4.967 -35.273 1.00 94.00 303 THR A C 1
ATOM 2281 O O . THR A 1 303 ? 36.777 6.153 -35.581 1.00 94.00 303 THR A O 1
ATOM 2284 N N . TYR A 1 304 ? 35.481 4.336 -35.280 1.00 92.56 304 TYR A N 1
ATOM 2285 C CA . TYR A 1 304 ? 34.196 4.956 -35.582 1.00 92.56 304 TYR A CA 1
ATOM 2286 C C . TYR A 1 304 ? 33.298 4.905 -34.343 1.00 92.56 304 TYR A C 1
ATOM 2288 O O . TYR A 1 304 ? 33.115 3.840 -33.767 1.00 92.56 304 TYR A O 1
ATOM 2296 N N . ALA A 1 305 ? 32.788 6.053 -33.892 1.00 84.56 305 ALA A N 1
ATOM 2297 C CA . ALA A 1 305 ? 32.094 6.166 -32.605 1.00 84.56 305 ALA A CA 1
ATOM 2298 C C . ALA A 1 305 ? 30.631 5.699 -32.635 1.00 84.56 305 ALA A C 1
ATOM 2300 O O . ALA A 1 305 ? 30.093 5.349 -31.588 1.00 84.56 305 ALA A O 1
ATOM 2301 N N . ASP A 1 306 ? 30.018 5.689 -33.819 1.00 83.94 306 ASP A N 1
ATOM 2302 C CA . ASP A 1 306 ? 28.565 5.607 -33.988 1.00 83.94 306 ASP A CA 1
ATOM 2303 C C . ASP A 1 306 ? 28.165 4.405 -34.859 1.00 83.94 306 ASP A C 1
ATOM 2305 O O . ASP A 1 306 ? 27.291 4.504 -35.721 1.00 83.94 306 ASP A O 1
ATOM 2309 N N . ALA A 1 307 ? 28.842 3.263 -34.692 1.00 86.62 307 ALA A N 1
ATOM 2310 C CA . ALA A 1 307 ? 28.456 2.044 -35.393 1.00 86.62 307 ALA A CA 1
ATOM 2311 C C . ALA A 1 307 ? 27.045 1.611 -34.975 1.00 86.62 307 ALA A C 1
ATOM 2313 O O . ALA A 1 307 ? 26.661 1.807 -33.828 1.00 86.62 307 ALA A O 1
ATOM 2314 N N . ILE A 1 308 ? 26.278 1.018 -35.886 1.00 83.25 308 ILE A N 1
ATOM 2315 C CA . ILE A 1 308 ? 24.886 0.616 -35.682 1.00 83.25 308 ILE A CA 1
ATOM 2316 C C . ILE A 1 308 ? 24.806 -0.909 -35.667 1.00 83.25 308 ILE A C 1
ATOM 2318 O O . ILE A 1 308 ? 25.341 -1.582 -36.554 1.00 83.25 308 ILE A O 1
ATOM 2322 N N . ALA A 1 309 ? 24.103 -1.455 -34.675 1.00 81.25 309 ALA A N 1
ATOM 2323 C CA . ALA A 1 309 ? 23.823 -2.881 -34.569 1.00 81.25 309 ALA A CA 1
ATOM 2324 C C . ALA A 1 309 ? 23.220 -3.440 -35.873 1.00 81.25 309 ALA A C 1
ATOM 2326 O O . ALA A 1 309 ? 22.255 -2.909 -36.422 1.00 81.25 309 ALA A O 1
ATOM 2327 N N . GLY A 1 310 ? 23.788 -4.532 -36.379 1.00 78.94 310 GLY A N 1
ATOM 2328 C CA . GLY A 1 310 ? 23.347 -5.208 -37.599 1.00 78.94 310 GLY A CA 1
ATOM 2329 C C . GLY A 1 310 ? 23.759 -4.530 -38.911 1.00 78.94 310 GLY A C 1
ATOM 2330 O O . GLY A 1 310 ? 23.654 -5.167 -39.962 1.00 78.94 310 GLY A O 1
ATOM 2331 N N . GLN A 1 311 ? 24.274 -3.294 -38.890 1.00 86.06 311 GLN A N 1
ATOM 2332 C CA . GLN A 1 311 ? 24.813 -2.650 -40.089 1.00 86.06 311 GLN A CA 1
ATOM 2333 C C . GLN A 1 311 ? 26.142 -3.300 -40.490 1.00 86.06 311 GLN A C 1
ATOM 2335 O O . GLN A 1 311 ? 26.968 -3.638 -39.647 1.00 86.06 311 GLN A O 1
ATOM 2340 N N . THR A 1 312 ? 26.361 -3.494 -41.791 1.00 89.88 312 THR A N 1
ATOM 2341 C CA . THR A 1 312 ? 27.639 -4.013 -42.297 1.00 89.88 312 THR A CA 1
ATOM 2342 C C . THR A 1 312 ? 28.600 -2.864 -42.565 1.00 89.88 312 THR A C 1
ATOM 2344 O O . THR A 1 312 ? 28.288 -1.980 -43.356 1.00 89.88 312 THR A O 1
ATOM 2347 N N . TYR A 1 313 ? 29.778 -2.921 -41.950 1.00 93.06 313 TYR A N 1
ATOM 2348 C CA . TYR A 1 313 ? 30.900 -2.017 -42.194 1.00 93.06 313 TYR A CA 1
ATOM 2349 C C . TYR A 1 313 ? 31.999 -2.735 -42.966 1.00 93.06 313 TYR A C 1
ATOM 2351 O O . TYR A 1 313 ? 32.186 -3.946 -42.809 1.00 93.06 313 TYR A O 1
ATOM 2359 N N . TYR A 1 314 ? 32.756 -1.983 -43.760 1.00 94.69 314 TYR A N 1
ATOM 2360 C CA . TYR A 1 314 ? 33.883 -2.499 -44.529 1.00 94.69 314 TYR A CA 1
ATOM 2361 C C . TYR A 1 314 ? 35.196 -2.083 -43.872 1.00 94.69 314 TYR A C 1
ATOM 2363 O O . TYR A 1 314 ? 35.396 -0.907 -43.587 1.00 94.69 314 TYR A O 1
ATOM 2371 N N . ILE A 1 315 ? 36.092 -3.041 -43.636 1.00 96.81 315 ILE A N 1
ATOM 2372 C CA . ILE A 1 315 ? 37.418 -2.778 -43.068 1.00 96.81 315 ILE A CA 1
ATOM 2373 C C . ILE A 1 315 ? 38.455 -2.977 -44.160 1.00 96.81 315 ILE A C 1
ATOM 2375 O O . ILE A 1 315 ? 38.602 -4.092 -44.674 1.00 96.81 315 ILE A O 1
ATOM 2379 N N . ILE A 1 316 ? 39.156 -1.910 -44.529 1.00 94.44 316 ILE A N 1
ATOM 2380 C CA . ILE A 1 316 ? 40.143 -1.945 -45.611 1.00 94.44 316 ILE A CA 1
ATOM 2381 C C . ILE A 1 316 ? 41.531 -1.889 -45.010 1.00 94.44 316 ILE A C 1
ATOM 2383 O O . ILE A 1 316 ? 41.774 -1.077 -44.124 1.00 94.44 316 ILE A O 1
ATOM 2387 N N . VAL A 1 317 ? 42.417 -2.761 -45.479 1.00 94.56 317 VAL A N 1
ATOM 2388 C CA . VAL A 1 317 ? 43.849 -2.671 -45.197 1.00 94.56 317 VAL A CA 1
ATOM 2389 C C . VAL A 1 317 ? 44.569 -2.379 -46.503 1.00 94.56 317 VAL A C 1
ATOM 2391 O O . VAL A 1 317 ? 44.398 -3.136 -47.465 1.00 94.56 317 VAL A O 1
ATOM 2394 N N . ASP A 1 318 ? 45.342 -1.301 -46.508 1.00 92.75 318 ASP A N 1
ATOM 2395 C CA . ASP A 1 318 ? 46.043 -0.740 -47.669 1.00 92.75 318 ASP A CA 1
ATOM 2396 C C . ASP A 1 318 ? 47.443 -0.246 -47.261 1.00 92.75 318 ASP A C 1
ATOM 2398 O O . ASP A 1 318 ? 47.797 -0.387 -46.088 1.00 92.75 318 ASP A O 1
ATOM 2402 N N . ALA A 1 319 ? 48.261 0.251 -48.192 1.00 89.75 319 ALA A N 1
ATOM 2403 C CA . ALA A 1 319 ? 49.588 0.778 -47.874 1.00 89.75 319 ALA A CA 1
ATOM 2404 C C . ALA A 1 319 ? 50.024 1.998 -48.708 1.00 89.75 319 ALA A C 1
ATOM 2406 O O . ALA A 1 319 ? 50.031 1.955 -49.941 1.00 89.75 319 ALA A O 1
ATOM 2407 N N . ASP A 1 320 ? 50.562 3.029 -48.048 1.00 86.25 320 ASP A N 1
ATOM 2408 C CA . ASP A 1 320 ? 51.147 4.219 -48.696 1.00 86.25 320 ASP A CA 1
ATOM 2409 C C . ASP A 1 320 ? 52.420 3.839 -49.479 1.00 86.25 320 ASP A C 1
ATOM 2411 O O . ASP A 1 320 ? 52.665 4.289 -50.600 1.00 86.25 320 ASP A O 1
ATOM 2415 N N . ASP A 1 321 ? 53.213 2.895 -48.958 1.00 86.19 321 ASP A N 1
ATOM 2416 C CA . ASP A 1 321 ? 54.508 2.506 -49.534 1.00 86.19 321 ASP A CA 1
ATOM 2417 C C . ASP A 1 321 ? 54.440 1.460 -50.667 1.00 86.19 321 ASP A C 1
ATOM 2419 O O . ASP A 1 321 ? 55.480 0.976 -51.141 1.00 86.19 321 ASP A O 1
ATOM 2423 N N . GLY A 1 322 ? 53.231 1.098 -51.103 1.00 83.81 322 GLY A N 1
ATOM 2424 C CA . GLY A 1 322 ? 52.996 0.113 -52.157 1.00 83.81 322 GLY A CA 1
ATOM 2425 C C . GLY A 1 322 ? 53.151 -1.338 -51.698 1.00 83.81 322 GLY A C 1
ATOM 2426 O O . GLY A 1 322 ? 53.169 -2.259 -52.525 1.00 83.81 322 GLY A O 1
ATOM 2427 N N . SER A 1 323 ? 53.334 -1.569 -50.395 1.00 86.31 323 SER A N 1
ATOM 2428 C CA . SER A 1 323 ? 53.439 -2.912 -49.835 1.00 86.31 323 SER A CA 1
ATOM 2429 C C . SER A 1 323 ? 52.073 -3.595 -49.711 1.00 86.31 323 SER A C 1
ATOM 2431 O O . SER A 1 323 ? 51.021 -2.981 -49.790 1.00 86.31 323 SER A O 1
ATOM 2433 N N . GLY A 1 324 ? 52.082 -4.916 -49.526 1.00 83.38 324 GLY A N 1
ATOM 2434 C CA . GLY A 1 324 ? 50.879 -5.670 -49.170 1.00 83.38 324 GLY A CA 1
ATOM 2435 C C . GLY A 1 324 ? 51.177 -6.741 -48.131 1.00 83.38 324 GLY A C 1
ATOM 2436 O O . GLY A 1 324 ? 50.803 -7.904 -48.280 1.00 83.38 324 GLY A O 1
ATOM 2437 N N . SER A 1 325 ? 51.988 -6.393 -47.130 1.00 91.06 325 SER A N 1
ATOM 2438 C CA . SER A 1 325 ? 52.562 -7.366 -46.196 1.00 91.06 325 SER A CA 1
ATOM 2439 C C . SER A 1 325 ? 51.504 -8.152 -45.401 1.00 91.06 325 SER A C 1
ATOM 2441 O O . SER A 1 325 ? 50.300 -7.921 -45.510 1.00 91.06 325 SER A O 1
ATOM 2443 N N . ALA A 1 326 ? 51.946 -9.169 -44.659 1.00 94.12 326 ALA A N 1
ATOM 2444 C CA . ALA A 1 326 ? 51.054 -9.875 -43.746 1.00 94.12 326 ALA A CA 1
ATOM 2445 C C . ALA A 1 326 ? 50.747 -9.006 -42.519 1.00 94.12 326 ALA A C 1
ATOM 2447 O O . ALA A 1 326 ? 51.612 -8.249 -42.093 1.00 94.12 326 ALA A O 1
ATOM 2448 N N . TYR A 1 327 ? 49.555 -9.143 -41.947 1.00 95.69 327 TYR A N 1
ATOM 2449 C CA . TYR A 1 327 ? 49.112 -8.397 -40.770 1.00 95.69 327 TYR A CA 1
ATOM 2450 C C . TYR A 1 327 ? 48.138 -9.216 -39.918 1.00 95.69 327 TYR A C 1
ATOM 2452 O O . TYR A 1 327 ? 47.479 -10.147 -40.396 1.00 95.69 327 TYR A O 1
ATOM 2460 N N . ASP A 1 328 ? 48.018 -8.801 -38.663 1.00 97.38 328 ASP A N 1
ATOM 2461 C CA . ASP A 1 328 ? 47.005 -9.248 -37.716 1.00 97.38 328 ASP A CA 1
ATOM 2462 C C . ASP A 1 328 ? 45.984 -8.125 -37.542 1.00 97.38 328 ASP A C 1
ATOM 2464 O O . ASP A 1 328 ? 46.349 -7.047 -37.078 1.00 97.38 328 ASP A O 1
ATOM 2468 N N . LEU A 1 329 ? 44.727 -8.371 -37.905 1.00 97.19 329 LEU A N 1
ATOM 2469 C CA . LEU A 1 329 ? 43.611 -7.435 -37.784 1.00 97.19 329 LEU A CA 1
ATOM 2470 C C . LEU A 1 329 ? 42.707 -7.851 -36.618 1.00 97.19 329 LEU A C 1
ATOM 2472 O O . LEU A 1 329 ? 42.199 -8.970 -36.599 1.00 97.19 329 LEU A O 1
ATOM 2476 N N . LEU A 1 330 ? 42.476 -6.944 -35.672 1.00 97.00 330 LEU A N 1
ATOM 2477 C CA . LEU A 1 330 ? 41.491 -7.090 -34.602 1.00 97.00 330 LEU A CA 1
ATOM 2478 C C . LEU A 1 330 ? 40.445 -5.985 -34.733 1.00 97.00 330 LEU A C 1
ATOM 2480 O O . LEU A 1 330 ? 40.795 -4.804 -34.733 1.00 97.00 330 LEU A O 1
ATOM 2484 N N . VAL A 1 331 ? 39.174 -6.377 -34.805 1.00 95.75 331 VAL A N 1
ATOM 2485 C CA . VAL A 1 331 ? 38.042 -5.447 -34.772 1.00 95.75 331 VAL A CA 1
ATOM 2486 C C . VAL A 1 331 ? 37.291 -5.624 -33.460 1.00 95.75 331 VAL A C 1
ATOM 2488 O O . VAL A 1 331 ? 36.672 -6.664 -33.244 1.00 95.75 331 VAL A O 1
ATOM 2491 N N . THR A 1 332 ? 37.359 -4.616 -32.596 1.00 93.00 332 THR A N 1
ATOM 2492 C CA . THR A 1 332 ? 36.596 -4.542 -31.348 1.00 93.00 332 THR A CA 1
ATOM 2493 C C . THR A 1 332 ? 35.273 -3.849 -31.612 1.00 93.00 332 THR A C 1
ATOM 2495 O O . THR A 1 332 ? 35.248 -2.716 -32.099 1.00 93.00 332 THR A O 1
ATOM 2498 N N . CYS A 1 333 ? 34.188 -4.561 -31.330 1.00 89.56 333 CYS A N 1
ATOM 2499 C CA . CYS A 1 333 ? 32.827 -4.077 -31.520 1.00 89.56 333 CYS A CA 1
ATOM 2500 C C . CYS A 1 333 ? 32.293 -3.443 -30.229 1.00 89.56 333 CYS A C 1
ATOM 2502 O O . CYS A 1 333 ? 32.825 -3.724 -29.151 1.00 89.56 333 CYS A O 1
ATOM 2504 N N . PRO A 1 334 ? 31.229 -2.627 -30.319 1.00 84.56 334 PRO A N 1
ATOM 2505 C CA . PRO A 1 334 ? 30.557 -2.107 -29.134 1.00 84.56 334 PRO A CA 1
ATOM 2506 C C . PRO A 1 334 ? 30.082 -3.262 -28.242 1.00 84.56 334 PRO A C 1
ATOM 2508 O O . PRO A 1 334 ? 29.704 -4.321 -28.736 1.00 84.56 334 PRO A O 1
ATOM 2511 N N . ASN A 1 335 ? 30.099 -3.100 -26.924 1.00 85.19 335 ASN A N 1
ATOM 2512 C CA . ASN A 1 335 ? 29.635 -4.133 -25.987 1.00 85.19 335 ASN A CA 1
ATOM 2513 C C . ASN A 1 335 ? 29.098 -3.542 -24.679 1.00 85.19 335 ASN A C 1
ATOM 2515 O O . ASN A 1 335 ? 29.163 -4.183 -23.635 1.00 85.19 335 ASN A O 1
ATOM 2519 N N . GLU A 1 336 ? 28.633 -2.300 -24.754 1.00 86.50 336 GLU A N 1
ATOM 2520 C CA . GLU A 1 336 ? 28.071 -1.552 -23.638 1.00 86.50 336 GLU A CA 1
ATOM 2521 C C . GLU A 1 336 ? 26.753 -2.212 -23.190 1.00 86.50 336 GLU A C 1
ATOM 2523 O O . GLU A 1 336 ? 25.992 -2.677 -24.032 1.00 86.50 336 GLU A O 1
ATOM 2528 N N . ASP A 1 337 ? 26.502 -2.330 -21.888 1.00 88.81 337 ASP A N 1
ATOM 2529 C CA . ASP A 1 337 ? 25.317 -2.986 -21.311 1.00 88.81 337 ASP A CA 1
ATOM 2530 C C . ASP A 1 337 ? 25.080 -2.465 -19.889 1.00 88.81 337 ASP A C 1
ATOM 2532 O O . ASP A 1 337 ? 26.020 -2.382 -19.090 1.00 88.81 337 ASP A O 1
ATOM 2536 N N . ILE A 1 338 ? 23.840 -2.096 -19.588 1.00 89.56 338 ILE A N 1
ATOM 2537 C CA . ILE A 1 338 ? 23.335 -1.526 -18.348 1.00 89.56 338 ILE A CA 1
ATOM 2538 C C . ILE A 1 338 ? 22.086 -2.279 -17.910 1.00 89.56 338 ILE A C 1
ATOM 2540 O O . ILE A 1 338 ? 21.018 -2.212 -18.498 1.00 89.56 338 ILE A O 1
ATOM 2544 N N . TYR A 1 339 ? 22.172 -2.859 -16.721 1.00 91.44 339 TYR A N 1
ATOM 2545 C CA . TYR A 1 339 ? 21.073 -3.631 -16.163 1.00 91.44 339 TYR A CA 1
ATOM 2546 C C . TYR A 1 339 ? 20.946 -3.431 -14.657 1.00 91.44 339 TYR A C 1
ATOM 2548 O O . TYR A 1 339 ? 21.885 -3.036 -13.948 1.00 91.44 339 TYR A O 1
ATOM 2556 N N . LEU A 1 340 ? 19.763 -3.747 -14.138 1.00 92.50 340 LEU A N 1
ATOM 2557 C CA . LEU A 1 340 ? 19.453 -3.661 -12.715 1.00 92.50 340 LEU A CA 1
ATOM 2558 C C . LEU A 1 340 ? 19.580 -5.028 -12.031 1.00 92.50 340 LEU A C 1
ATOM 2560 O O . LEU A 1 340 ? 19.199 -6.067 -12.566 1.00 92.50 340 LEU A O 1
ATOM 2564 N N . ASN A 1 341 ? 20.090 -5.037 -10.801 1.00 91.88 341 ASN A N 1
ATOM 2565 C CA . ASN A 1 341 ? 19.998 -6.185 -9.900 1.00 91.88 341 ASN A CA 1
ATOM 2566 C C . ASN A 1 341 ? 19.805 -5.733 -8.441 1.00 91.88 341 ASN A C 1
ATOM 2568 O O . ASN A 1 341 ? 19.692 -4.542 -8.152 1.00 91.88 341 ASN A O 1
ATOM 2572 N N . ASN A 1 342 ? 19.720 -6.698 -7.516 1.00 91.38 342 ASN A N 1
ATOM 2573 C CA . ASN A 1 342 ? 19.553 -6.464 -6.073 1.00 91.38 342 ASN A CA 1
ATOM 2574 C C . ASN A 1 342 ? 18.369 -5.549 -5.716 1.00 91.38 342 ASN A C 1
ATOM 2576 O O . ASN A 1 342 ? 18.462 -4.723 -4.809 1.00 91.38 342 ASN A O 1
ATOM 2580 N N . ILE A 1 343 ? 17.256 -5.694 -6.434 1.00 93.75 343 ILE A N 1
ATOM 2581 C CA . ILE A 1 343 ? 16.090 -4.834 -6.251 1.00 93.75 343 ILE A CA 1
ATOM 2582 C C . ILE A 1 343 ? 15.287 -5.290 -5.044 1.00 93.75 343 ILE A C 1
ATOM 2584 O O . ILE A 1 343 ? 15.000 -6.477 -4.879 1.00 93.75 343 ILE A O 1
ATOM 2588 N N . SER A 1 344 ? 14.926 -4.337 -4.197 1.00 95.00 344 SER A N 1
ATOM 2589 C CA . SER A 1 344 ? 14.114 -4.577 -3.013 1.00 95.00 344 SER A CA 1
ATOM 2590 C C . SER A 1 344 ? 13.367 -3.318 -2.595 1.00 95.00 344 SER A C 1
ATOM 2592 O O . SER A 1 344 ? 13.784 -2.203 -2.901 1.00 95.00 344 SER A O 1
ATOM 2594 N N . SER A 1 345 ? 12.275 -3.513 -1.867 1.00 94.88 345 SER A N 1
ATOM 2595 C CA . SER A 1 345 ? 11.583 -2.467 -1.124 1.00 94.88 345 SER A CA 1
ATOM 2596 C C . SER A 1 345 ? 11.735 -2.700 0.377 1.00 94.88 345 SER A C 1
ATOM 2598 O O . SER A 1 345 ? 11.951 -3.828 0.831 1.00 94.88 345 SER A O 1
ATOM 2600 N N . ASP A 1 346 ? 11.614 -1.631 1.156 1.00 94.06 346 ASP A N 1
ATOM 2601 C CA . ASP A 1 346 ? 11.517 -1.701 2.616 1.00 94.06 346 ASP A CA 1
ATOM 2602 C C . ASP A 1 346 ? 10.177 -2.287 3.097 1.00 94.06 346 ASP A C 1
ATOM 2604 O O . ASP A 1 346 ? 10.130 -2.947 4.138 1.00 94.06 346 ASP A O 1
ATOM 2608 N N . LEU A 1 347 ? 9.110 -2.104 2.313 1.00 91.62 347 LEU A N 1
ATOM 2609 C CA . LEU A 1 347 ? 7.768 -2.624 2.572 1.00 91.62 347 LEU A CA 1
ATOM 2610 C C . LEU A 1 347 ? 7.272 -3.507 1.422 1.00 91.62 347 LEU A C 1
ATOM 2612 O O . LEU A 1 347 ? 7.513 -3.238 0.249 1.00 91.62 347 LEU A O 1
ATOM 2616 N N . ASN A 1 348 ? 6.524 -4.560 1.749 1.00 90.06 348 ASN A N 1
ATOM 2617 C CA . ASN A 1 348 ? 5.826 -5.402 0.767 1.00 90.06 348 ASN A CA 1
ATOM 2618 C C . ASN A 1 348 ? 4.312 -5.126 0.709 1.00 90.06 348 ASN A C 1
ATOM 2620 O O . ASN A 1 348 ? 3.617 -5.670 -0.146 1.00 90.06 348 ASN A O 1
ATOM 2624 N N . THR A 1 349 ? 3.807 -4.303 1.629 1.00 90.75 349 THR A N 1
ATOM 2625 C CA . THR A 1 349 ? 2.403 -3.915 1.774 1.00 90.75 349 THR A CA 1
ATOM 2626 C C . THR A 1 349 ? 2.358 -2.435 2.136 1.00 90.75 349 THR A C 1
ATOM 2628 O O . THR A 1 349 ? 3.084 -2.027 3.043 1.00 90.75 349 THR A O 1
ATOM 2631 N N . ILE A 1 350 ? 1.554 -1.638 1.435 1.00 90.62 350 ILE A N 1
ATOM 2632 C CA . ILE A 1 350 ? 1.534 -0.178 1.578 1.00 90.62 350 ILE A CA 1
ATOM 2633 C C . ILE A 1 350 ? 0.156 0.394 1.216 1.00 90.62 350 ILE A C 1
ATOM 2635 O O . ILE A 1 350 ? -0.529 -0.147 0.355 1.00 90.62 350 ILE A O 1
ATOM 2639 N N . ALA A 1 351 ? -0.267 1.478 1.863 1.00 85.44 351 ALA A N 1
ATOM 2640 C CA . ALA A 1 351 ? -1.469 2.218 1.476 1.00 85.44 351 ALA A CA 1
ATOM 2641 C C . ALA A 1 351 ? -1.122 3.337 0.467 1.00 85.44 351 ALA A C 1
ATOM 2643 O O . ALA A 1 351 ? 0.031 3.777 0.424 1.00 85.44 351 ALA A O 1
ATOM 2644 N N . PRO A 1 352 ? -2.087 3.829 -0.331 1.00 87.19 352 PRO A N 1
ATOM 2645 C CA . PRO A 1 352 ? -1.918 5.056 -1.115 1.00 87.19 352 PRO A CA 1
ATOM 2646 C C . PRO A 1 352 ? -1.379 6.218 -0.269 1.00 87.19 352 PRO A C 1
ATOM 2648 O O . PRO A 1 352 ? -1.577 6.222 0.938 1.00 87.19 352 PRO A O 1
ATOM 2651 N N . THR A 1 353 ? -0.703 7.182 -0.901 1.00 82.00 353 THR A N 1
ATOM 2652 C CA . THR A 1 353 ? -0.065 8.382 -0.307 1.00 82.00 353 THR A CA 1
ATOM 2653 C C . THR A 1 353 ? 1.124 8.144 0.625 1.00 82.00 353 THR A C 1
ATOM 2655 O O . THR A 1 353 ? 1.765 9.110 1.036 1.00 82.00 353 THR A O 1
ATOM 2658 N N . TYR A 1 354 ? 1.467 6.891 0.933 1.00 82.06 354 TYR A N 1
ATOM 2659 C CA . TYR A 1 354 ? 2.682 6.558 1.674 1.00 82.06 354 TYR A CA 1
ATOM 2660 C C . TYR A 1 354 ? 3.881 6.377 0.745 1.00 82.06 354 TYR A C 1
ATOM 2662 O O . TYR A 1 354 ? 3.759 5.940 -0.404 1.00 82.06 354 TYR A O 1
ATOM 2670 N N . ASP A 1 355 ? 5.049 6.681 1.300 1.00 89.19 355 ASP A N 1
ATOM 2671 C CA . ASP A 1 355 ? 6.337 6.519 0.647 1.00 89.19 355 ASP A CA 1
ATOM 2672 C C . ASP A 1 355 ? 6.855 5.082 0.780 1.00 89.19 355 ASP A C 1
ATOM 2674 O O . ASP A 1 355 ? 6.879 4.499 1.866 1.00 89.19 355 ASP A O 1
ATOM 2678 N N . LEU A 1 356 ? 7.298 4.533 -0.346 1.00 93.25 356 LEU A N 1
ATOM 2679 C CA . LEU A 1 356 ? 7.961 3.246 -0.480 1.00 93.25 356 LEU A CA 1
ATOM 2680 C C . LEU A 1 356 ? 9.435 3.479 -0.807 1.00 93.25 356 LEU A C 1
ATOM 2682 O O . LEU A 1 356 ? 9.754 4.065 -1.847 1.00 93.25 356 LEU A O 1
ATOM 2686 N N . THR A 1 357 ? 10.342 2.979 0.030 1.00 96.00 357 THR A N 1
ATOM 2687 C CA . THR A 1 357 ? 11.777 3.090 -0.251 1.00 96.00 357 THR A CA 1
ATOM 2688 C C . THR A 1 357 ? 12.227 1.914 -1.107 1.00 96.00 357 THR A C 1
ATOM 2690 O O . THR A 1 357 ? 12.235 0.764 -0.665 1.00 96.00 357 THR A O 1
ATOM 2693 N N . ILE A 1 358 ? 12.669 2.207 -2.324 1.00 95.75 358 ILE A N 1
ATOM 2694 C CA . ILE A 1 358 ? 13.207 1.244 -3.279 1.00 95.75 358 ILE A CA 1
ATOM 2695 C C . ILE A 1 358 ? 14.731 1.300 -3.267 1.00 95.75 358 ILE A C 1
ATOM 2697 O O . ILE A 1 358 ? 15.333 2.368 -3.354 1.00 95.75 358 ILE A O 1
ATOM 2701 N N . ASN A 1 359 ? 15.354 0.128 -3.191 1.00 94.31 359 ASN A N 1
ATOM 2702 C CA . ASN A 1 359 ? 16.791 -0.057 -3.330 1.00 94.31 359 ASN A CA 1
ATOM 2703 C C . ASN A 1 359 ? 17.059 -0.905 -4.572 1.00 94.31 359 ASN A C 1
ATOM 2705 O O . ASN A 1 359 ? 16.431 -1.951 -4.743 1.00 94.31 359 ASN A O 1
ATOM 2709 N N . CYS A 1 360 ? 18.013 -0.499 -5.402 1.00 92.81 360 CYS A N 1
ATOM 2710 C CA . CYS A 1 360 ? 18.519 -1.308 -6.507 1.00 92.81 360 CYS A CA 1
ATOM 2711 C C . CYS A 1 360 ? 20.007 -1.039 -6.747 1.00 92.81 360 CYS A C 1
ATOM 2713 O O . CYS A 1 360 ? 20.587 -0.081 -6.235 1.00 92.81 360 CYS A O 1
ATOM 2715 N N . THR A 1 361 ? 20.649 -1.899 -7.528 1.00 92.31 361 THR A N 1
ATOM 2716 C CA . THR A 1 361 ? 22.009 -1.679 -8.014 1.00 92.31 361 THR A CA 1
ATOM 2717 C C . THR A 1 361 ? 21.974 -1.630 -9.532 1.00 92.31 361 THR A C 1
ATOM 2719 O O . THR A 1 361 ? 21.562 -2.598 -10.173 1.00 92.31 361 THR A O 1
ATOM 2722 N N . GLN A 1 362 ? 22.415 -0.511 -10.101 1.00 91.25 362 GLN A N 1
ATOM 2723 C CA . GLN A 1 362 ? 22.628 -0.381 -11.536 1.00 91.25 362 GLN A CA 1
ATOM 2724 C C . GLN A 1 362 ? 24.043 -0.841 -11.858 1.00 91.25 362 GLN A C 1
ATOM 2726 O O . GLN A 1 362 ? 25.004 -0.437 -11.198 1.00 91.25 362 GLN A O 1
ATOM 2731 N N . ASN A 1 363 ? 24.159 -1.728 -12.837 1.00 91.06 363 ASN A N 1
ATOM 2732 C CA . ASN A 1 363 ? 25.415 -2.326 -13.260 1.00 91.06 363 ASN A CA 1
ATOM 2733 C C . ASN A 1 363 ? 25.732 -1.858 -14.670 1.00 91.06 363 ASN A C 1
ATOM 2735 O O . ASN A 1 363 ? 24.838 -1.474 -15.415 1.00 91.06 363 ASN A O 1
ATOM 2739 N N . TYR A 1 364 ? 27.012 -1.901 -15.006 1.00 90.56 364 TYR A N 1
ATOM 2740 C CA . TYR A 1 364 ? 27.515 -1.598 -16.327 1.00 90.56 364 TYR A CA 1
ATOM 2741 C C . TYR A 1 364 ? 28.609 -2.598 -16.705 1.00 90.56 364 TYR A C 1
ATOM 2743 O O . TYR A 1 364 ? 29.585 -2.775 -15.964 1.00 90.56 364 TYR A O 1
ATOM 2751 N N . SER A 1 365 ? 28.464 -3.217 -17.871 1.00 88.25 365 SER A N 1
ATOM 2752 C CA . SER A 1 365 ? 29.522 -3.967 -18.542 1.00 88.25 365 SER A CA 1
ATOM 2753 C C . SER A 1 365 ? 29.791 -3.358 -19.906 1.00 88.25 365 SER A C 1
ATOM 2755 O O . SER A 1 365 ? 28.897 -3.245 -20.726 1.00 88.25 365 SER A O 1
ATOM 2757 N N . GLY A 1 366 ? 31.031 -2.951 -20.142 1.00 85.75 366 GLY A N 1
ATOM 2758 C CA . GLY A 1 366 ? 31.438 -2.300 -21.378 1.00 85.75 366 GLY A CA 1
ATOM 2759 C C . GLY A 1 366 ? 32.873 -1.802 -21.279 1.00 85.75 366 GLY A C 1
ATOM 2760 O O . GLY A 1 366 ? 33.581 -2.093 -20.304 1.00 85.75 366 GLY A O 1
ATOM 2761 N N . THR A 1 367 ? 33.326 -1.068 -22.293 1.00 78.44 367 THR A N 1
ATOM 2762 C CA . THR A 1 367 ? 34.718 -0.584 -22.366 1.00 78.44 367 THR A CA 1
ATOM 2763 C C . THR A 1 367 ? 34.840 0.937 -22.338 1.00 78.44 367 THR A C 1
ATOM 2765 O O . THR A 1 367 ? 35.954 1.461 -22.207 1.00 78.44 367 THR A O 1
ATOM 2768 N N . ALA A 1 368 ? 33.720 1.659 -22.397 1.00 79.00 368 ALA A N 1
ATOM 2769 C CA . ALA A 1 368 ? 33.696 3.110 -22.364 1.00 79.00 368 ALA A CA 1
ATOM 2770 C C . ALA A 1 368 ? 34.323 3.683 -21.078 1.00 79.00 368 ALA A C 1
ATOM 2772 O O . ALA A 1 368 ? 34.027 3.305 -19.940 1.00 79.00 368 ALA A O 1
ATOM 2773 N N . SER A 1 369 ? 35.202 4.669 -21.272 1.00 80.00 369 SER A N 1
ATOM 2774 C CA . SER A 1 369 ? 35.805 5.448 -20.181 1.00 80.00 369 SER A CA 1
ATOM 2775 C C . SER A 1 369 ? 34.873 6.539 -19.643 1.00 80.00 369 SER A C 1
ATOM 2777 O O . SER A 1 369 ? 35.109 7.061 -18.554 1.00 80.00 369 SER A O 1
ATOM 2779 N N . ASN A 1 370 ? 33.818 6.868 -20.390 1.00 80.94 370 ASN A N 1
ATOM 2780 C CA . ASN A 1 370 ? 32.771 7.802 -20.009 1.00 80.94 370 ASN A CA 1
ATOM 2781 C C . ASN A 1 370 ? 31.433 7.296 -20.557 1.00 80.94 370 ASN A C 1
ATOM 2783 O O . ASN A 1 370 ? 31.264 7.244 -21.775 1.00 80.94 370 ASN A O 1
ATOM 2787 N N . VAL A 1 371 ? 30.511 6.932 -19.669 1.00 82.81 371 VAL A N 1
ATOM 2788 C CA . VAL A 1 371 ? 29.154 6.508 -20.026 1.00 82.81 371 VAL A CA 1
ATOM 2789 C C . VAL A 1 371 ? 28.214 7.700 -19.807 1.00 82.81 371 VAL A C 1
ATOM 2791 O O . VAL A 1 371 ? 28.306 8.344 -18.758 1.00 82.81 371 VAL A O 1
ATOM 2794 N N . PRO A 1 372 ? 27.345 8.047 -20.776 1.00 83.69 372 PRO A N 1
ATOM 2795 C CA . PRO A 1 372 ? 26.322 9.072 -20.593 1.00 83.69 372 PRO A CA 1
ATOM 2796 C C . PRO A 1 372 ? 25.470 8.845 -19.340 1.00 83.69 372 PRO A C 1
ATOM 2798 O O . PRO A 1 372 ? 25.229 7.715 -18.927 1.00 83.69 372 PRO A O 1
ATOM 2801 N N . ASN A 1 373 ? 24.974 9.930 -18.745 1.00 83.94 373 ASN A N 1
ATOM 2802 C CA . ASN A 1 373 ? 24.036 9.814 -17.635 1.00 83.94 373 ASN A CA 1
ATOM 2803 C C . ASN A 1 373 ? 22.705 9.258 -18.142 1.00 83.94 373 ASN A C 1
ATOM 2805 O O . ASN A 1 373 ? 22.090 9.885 -19.005 1.00 83.94 373 ASN A O 1
ATOM 2809 N N . SER A 1 374 ? 22.244 8.155 -17.563 1.00 85.94 374 SER A N 1
ATOM 2810 C CA . SER A 1 374 ? 20.962 7.534 -17.890 1.00 85.94 374 SER A CA 1
ATOM 2811 C C . SER A 1 374 ? 19.964 7.692 -16.747 1.00 85.94 374 SER A C 1
ATOM 2813 O O . SER A 1 374 ? 20.340 7.974 -15.607 1.00 85.94 374 SER A O 1
ATOM 2815 N N . TYR A 1 375 ? 18.674 7.574 -17.046 1.00 88.38 375 TYR A N 1
ATOM 2816 C CA . TYR A 1 375 ? 17.635 7.627 -16.022 1.00 88.38 375 TYR A CA 1
ATOM 2817 C C . TYR A 1 375 ? 17.168 6.229 -15.627 1.00 88.38 375 TYR A C 1
ATOM 2819 O O . TYR A 1 375 ? 16.992 5.367 -16.487 1.00 88.38 375 TYR A O 1
ATOM 2827 N N . VAL A 1 376 ? 16.877 6.055 -14.337 1.00 92.19 376 VAL A N 1
ATOM 2828 C CA . VAL A 1 376 ? 16.050 4.955 -13.834 1.00 92.19 376 VAL A CA 1
ATOM 2829 C C . VAL A 1 376 ? 14.647 5.490 -13.577 1.00 92.19 376 VAL A C 1
ATOM 2831 O O . VAL A 1 376 ? 14.476 6.410 -12.774 1.00 92.19 376 VAL A O 1
ATOM 2834 N N . TYR A 1 377 ? 13.654 4.951 -14.281 1.00 95.25 377 TYR A N 1
ATOM 2835 C CA . TYR A 1 377 ? 12.245 5.306 -14.090 1.00 95.25 377 TYR A CA 1
ATOM 2836 C C . TYR A 1 377 ? 11.569 4.260 -13.201 1.00 95.25 377 TYR A C 1
ATOM 2838 O O . TYR A 1 377 ? 11.839 3.067 -13.337 1.00 95.25 377 TYR A O 1
ATOM 2846 N N . TYR A 1 378 ? 10.687 4.713 -12.312 1.00 96.94 378 TYR A N 1
ATOM 2847 C CA . TYR A 1 378 ? 9.935 3.878 -11.378 1.00 96.94 378 TYR A CA 1
ATOM 2848 C C . TYR A 1 378 ? 8.454 3.935 -11.735 1.00 96.94 378 TYR A C 1
ATOM 2850 O O . TYR A 1 378 ? 7.881 5.024 -11.769 1.00 96.94 378 TYR A O 1
ATOM 2858 N N . TYR A 1 379 ? 7.822 2.787 -11.959 1.00 97.75 379 TYR A N 1
ATOM 2859 C CA . TYR A 1 379 ? 6.405 2.715 -12.310 1.00 97.75 379 TYR A CA 1
ATOM 2860 C C . TYR A 1 379 ? 5.628 1.810 -11.364 1.00 97.75 379 TYR A C 1
ATOM 2862 O O . TYR A 1 379 ? 6.145 0.790 -10.916 1.00 97.75 379 TYR A O 1
ATOM 2870 N N . LEU A 1 380 ? 4.365 2.151 -11.122 1.00 97.88 380 LEU A N 1
ATOM 2871 C CA . LEU A 1 380 ? 3.372 1.252 -10.549 1.00 97.88 380 LEU A CA 1
ATOM 2872 C C . LEU A 1 380 ? 2.663 0.503 -11.680 1.00 97.88 380 LEU A C 1
ATOM 2874 O O . LEU A 1 380 ? 2.093 1.131 -12.572 1.00 97.88 380 LEU A O 1
ATOM 2878 N N . SER A 1 381 ? 2.669 -0.825 -11.603 1.00 97.62 381 SER A N 1
ATOM 2879 C CA . SER A 1 381 ? 2.120 -1.723 -12.620 1.00 97.62 381 SER A CA 1
ATOM 2880 C C . SER A 1 381 ? 1.240 -2.811 -12.011 1.00 97.62 381 SER A C 1
ATOM 2882 O O . SER A 1 381 ? 1.375 -3.159 -10.837 1.00 97.62 381 SER A O 1
ATOM 2884 N N . THR A 1 382 ? 0.347 -3.389 -12.814 1.00 96.69 382 THR A N 1
ATOM 2885 C CA . THR A 1 382 ? -0.420 -4.590 -12.432 1.00 96.69 382 THR A CA 1
ATOM 2886 C C . THR A 1 382 ? 0.288 -5.898 -12.797 1.00 96.69 382 THR A C 1
ATOM 2888 O O . THR A 1 382 ? -0.089 -6.961 -12.297 1.00 96.69 382 THR A O 1
ATOM 2891 N N . ASP A 1 383 ? 1.348 -5.837 -13.604 1.00 95.31 383 ASP A N 1
ATOM 2892 C CA . ASP A 1 383 ? 2.188 -6.976 -13.961 1.00 95.31 383 ASP A CA 1
ATOM 2893 C C . ASP A 1 383 ? 3.681 -6.578 -13.987 1.00 95.31 383 ASP A C 1
ATOM 2895 O O . ASP A 1 383 ? 4.074 -5.607 -13.346 1.00 95.31 383 ASP A O 1
ATOM 2899 N N . CYS A 1 384 ? 4.541 -7.403 -14.587 1.00 94.19 384 CYS A N 1
ATOM 2900 C CA . CYS A 1 384 ? 5.981 -7.136 -14.696 1.00 94.19 384 CYS A CA 1
ATOM 2901 C C . CYS A 1 384 ? 6.397 -6.780 -16.133 1.00 94.19 384 CYS A C 1
ATOM 2903 O O . CYS A 1 384 ? 7.521 -7.085 -16.539 1.00 94.19 384 CYS A O 1
ATOM 2905 N N . VAL A 1 385 ? 5.495 -6.192 -16.920 1.00 94.44 385 VAL A N 1
ATOM 2906 C CA . VAL A 1 385 ? 5.736 -5.788 -18.307 1.00 94.44 385 VAL A CA 1
ATOM 2907 C C . VAL A 1 385 ? 5.469 -4.295 -18.426 1.00 94.44 385 VAL A C 1
ATOM 2909 O O . VAL A 1 385 ? 4.374 -3.843 -18.133 1.00 94.44 385 VAL A O 1
ATOM 2912 N N . LEU A 1 386 ? 6.467 -3.533 -18.881 1.00 94.06 386 LEU A N 1
ATOM 2913 C CA . LEU A 1 386 ? 6.288 -2.100 -19.094 1.00 94.06 386 LEU A CA 1
ATOM 2914 C C . LEU A 1 386 ? 5.401 -1.846 -20.324 1.00 94.06 386 LEU A C 1
ATOM 2916 O O . LEU A 1 386 ? 5.778 -2.200 -21.446 1.00 94.06 386 LEU A O 1
ATOM 2920 N N . ASP A 1 387 ? 4.252 -1.205 -20.131 1.00 94.19 387 ASP A N 1
ATOM 2921 C CA . ASP A 1 387 ? 3.328 -0.798 -21.183 1.00 94.19 387 ASP A CA 1
ATOM 2922 C C . ASP A 1 387 ? 2.610 0.538 -20.882 1.00 94.19 387 ASP A C 1
ATOM 2924 O O . ASP A 1 387 ? 2.921 1.270 -19.946 1.00 94.19 387 ASP A O 1
ATOM 2928 N N . GLY A 1 388 ? 1.668 0.927 -21.748 1.00 91.94 388 GLY A N 1
ATOM 2929 C CA . GLY A 1 388 ? 0.963 2.209 -21.631 1.00 91.94 388 GLY A CA 1
ATOM 2930 C C . GLY A 1 388 ? -0.039 2.308 -20.472 1.00 91.94 388 GLY A C 1
ATOM 2931 O O . GLY A 1 388 ? -0.647 3.367 -20.311 1.00 91.94 388 GLY A O 1
ATOM 2932 N N . SER A 1 389 ? -0.269 1.227 -19.721 1.00 92.88 389 SER A N 1
ATOM 2933 C CA . SER A 1 389 ? -1.148 1.193 -18.547 1.00 92.88 389 SER A CA 1
ATOM 2934 C C . SER A 1 389 ? -0.420 1.484 -17.232 1.00 92.88 389 SER A C 1
ATOM 2936 O O . SER A 1 389 ? -1.083 1.757 -16.228 1.00 92.88 389 SER A O 1
ATOM 2938 N N . ASP A 1 390 ? 0.914 1.488 -17.245 1.00 97.19 390 ASP A N 1
ATOM 2939 C CA . ASP A 1 390 ? 1.731 1.725 -16.061 1.00 97.19 390 ASP A CA 1
ATOM 2940 C C . ASP A 1 390 ? 1.788 3.201 -15.670 1.00 97.19 390 ASP A C 1
ATOM 2942 O O . ASP A 1 390 ? 1.854 4.109 -16.506 1.00 97.19 390 ASP A O 1
ATOM 2946 N N . ILE A 1 391 ? 1.809 3.450 -14.363 1.00 96.25 391 ILE A N 1
ATOM 2947 C CA . ILE A 1 391 ? 1.813 4.802 -13.807 1.00 96.25 391 ILE A CA 1
ATOM 2948 C C . ILE A 1 391 ? 3.239 5.163 -13.410 1.00 96.25 391 ILE A C 1
ATOM 2950 O O . ILE A 1 391 ? 3.793 4.567 -12.489 1.00 96.25 391 ILE A O 1
ATOM 2954 N N . LEU A 1 392 ? 3.827 6.161 -14.074 1.00 96.81 392 LEU A N 1
ATOM 2955 C CA . LEU A 1 392 ? 5.124 6.714 -13.680 1.00 96.81 392 LEU A CA 1
ATOM 2956 C C . LEU A 1 392 ? 5.012 7.348 -12.287 1.00 96.81 392 LEU A C 1
ATOM 2958 O O . LEU A 1 392 ? 4.242 8.289 -12.097 1.00 96.81 392 LEU A O 1
ATOM 2962 N N . LEU A 1 393 ? 5.793 6.839 -11.338 1.00 96.44 393 LEU A N 1
ATOM 2963 C CA . LEU A 1 393 ? 5.860 7.340 -9.968 1.00 96.44 393 LEU A CA 1
ATOM 2964 C C . LEU A 1 393 ? 6.952 8.394 -9.820 1.00 96.44 393 LEU A C 1
ATOM 2966 O O . LEU A 1 393 ? 6.713 9.461 -9.264 1.00 96.44 393 LEU A O 1
ATOM 2970 N N . ASP A 1 394 ? 8.150 8.086 -10.321 1.00 95.81 394 ASP A N 1
ATOM 2971 C CA . ASP A 1 394 ? 9.315 8.958 -10.211 1.00 95.81 394 ASP A CA 1
ATOM 2972 C C . ASP A 1 394 ? 10.405 8.577 -11.230 1.00 95.81 394 ASP A C 1
ATOM 2974 O O . ASP A 1 394 ? 10.339 7.532 -11.882 1.00 95.81 394 ASP A O 1
ATOM 2978 N N . ASN A 1 395 ? 11.431 9.416 -11.367 1.00 92.69 395 ASN A N 1
ATOM 2979 C CA . ASN A 1 395 ? 12.637 9.120 -12.133 1.00 92.69 395 ASN A CA 1
ATOM 2980 C C . ASN A 1 395 ? 13.881 9.719 -11.468 1.00 92.69 395 ASN A C 1
ATOM 2982 O O . ASN A 1 395 ? 13.850 10.815 -10.914 1.00 92.69 395 ASN A O 1
ATOM 2986 N N . GLN A 1 396 ? 15.008 9.021 -11.587 1.00 88.31 396 GLN A N 1
ATOM 2987 C CA . GLN A 1 396 ? 16.274 9.448 -10.999 1.00 88.31 396 GLN A CA 1
ATOM 2988 C C . GLN A 1 396 ? 17.409 9.360 -12.019 1.00 88.31 396 GLN A C 1
ATOM 2990 O O . GLN A 1 396 ? 17.525 8.373 -12.743 1.00 88.31 396 GLN A O 1
ATOM 2995 N N . ILE A 1 397 ? 18.258 10.394 -12.069 1.00 84.00 397 ILE A N 1
ATOM 2996 C CA . ILE A 1 397 ? 19.457 10.410 -12.919 1.00 84.00 397 ILE A CA 1
ATOM 2997 C C . ILE A 1 397 ? 20.563 9.603 -12.261 1.00 84.00 397 ILE A C 1
ATOM 2999 O O . ILE A 1 397 ? 20.863 9.776 -11.077 1.00 84.00 397 ILE A O 1
ATOM 3003 N N . PHE A 1 398 ? 21.239 8.823 -13.087 1.00 72.00 398 PHE A N 1
ATOM 3004 C CA . PHE A 1 398 ? 22.412 8.062 -12.740 1.00 72.00 398 PHE A CA 1
ATOM 3005 C C . PHE A 1 398 ? 23.651 8.595 -13.492 1.00 72.00 398 PHE A C 1
ATOM 3007 O O . PHE A 1 398 ? 23.559 8.873 -14.684 1.00 72.00 398 PHE A O 1
ATOM 3014 N N . SER A 1 399 ? 24.804 8.801 -12.826 1.00 65.56 399 SER A N 1
ATOM 3015 C CA . SER A 1 399 ? 25.893 9.616 -13.415 1.00 65.56 399 SER A CA 1
ATOM 3016 C C . 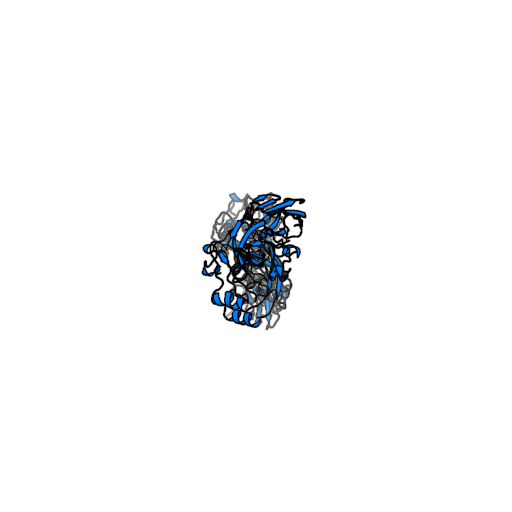SER A 1 399 ? 27.348 9.188 -13.163 1.00 65.56 399 SER A C 1
ATOM 3018 O O . SER A 1 399 ? 28.232 10.050 -13.175 1.00 65.56 399 SER A O 1
ATOM 3020 N N . SER A 1 400 ? 27.642 7.916 -12.860 1.00 73.75 400 SER A N 1
ATOM 3021 C CA . SER A 1 400 ? 29.001 7.534 -12.412 1.00 73.75 400 SER A CA 1
ATOM 3022 C C . SER A 1 400 ? 29.620 6.270 -13.032 1.00 73.75 400 SER A C 1
ATOM 3024 O O . SER A 1 400 ? 30.786 5.982 -12.738 1.00 73.75 400 SER A O 1
ATOM 3026 N N . LEU A 1 401 ? 28.902 5.522 -13.879 1.00 88.00 401 LEU A N 1
ATOM 3027 C CA . LEU A 1 401 ? 29.379 4.233 -14.402 1.00 88.00 401 LEU A CA 1
ATOM 3028 C C . LEU A 1 401 ? 30.383 4.413 -15.548 1.00 88.00 401 LEU A C 1
ATOM 3030 O O . LEU A 1 401 ? 30.323 5.372 -16.313 1.00 88.00 401 LEU A O 1
ATOM 3034 N N . ASN A 1 402 ? 31.362 3.515 -15.613 1.00 88.31 402 ASN A N 1
ATOM 3035 C CA . ASN A 1 402 ? 32.353 3.385 -16.686 1.00 88.31 402 ASN A CA 1
ATOM 3036 C C . ASN A 1 402 ? 33.145 2.084 -16.494 1.00 88.31 402 ASN A C 1
ATOM 3038 O O . ASN A 1 402 ? 32.983 1.386 -15.492 1.00 88.31 402 ASN A O 1
ATOM 3042 N N . ALA A 1 403 ? 34.075 1.783 -17.401 1.00 86.12 403 ALA A N 1
ATOM 3043 C CA . ALA A 1 403 ? 34.868 0.552 -17.357 1.00 86.12 403 ALA A CA 1
ATOM 3044 C C . ALA A 1 403 ? 35.677 0.341 -16.053 1.00 86.12 403 ALA A C 1
ATOM 3046 O O . ALA A 1 403 ? 36.117 -0.772 -15.775 1.00 86.12 403 ALA A O 1
ATOM 3047 N N . SER A 1 404 ? 35.900 1.388 -15.245 1.00 87.12 404 SER A N 1
ATOM 3048 C CA . SER A 1 404 ? 36.572 1.307 -13.932 1.00 87.12 404 SER A CA 1
ATOM 3049 C C . SER A 1 404 ? 35.625 1.424 -12.728 1.00 87.12 404 SER A C 1
ATOM 3051 O O . SER A 1 404 ? 36.063 1.206 -11.598 1.00 87.12 404 SER A O 1
ATOM 3053 N N . ASN A 1 405 ? 34.353 1.764 -12.946 1.00 89.31 405 ASN A N 1
ATOM 3054 C CA . ASN A 1 405 ? 33.302 1.838 -11.934 1.00 89.31 405 ASN A CA 1
ATOM 3055 C C . ASN A 1 405 ? 32.038 1.175 -12.498 1.00 89.31 405 ASN A C 1
ATOM 3057 O O . ASN A 1 405 ? 31.257 1.819 -13.189 1.00 89.31 405 ASN A O 1
ATOM 3061 N N . THR A 1 406 ? 31.884 -0.126 -12.258 1.00 90.62 406 THR A N 1
ATOM 3062 C CA . THR A 1 406 ? 30.933 -0.987 -12.985 1.00 90.62 406 THR A CA 1
ATOM 3063 C C . THR A 1 406 ? 29.596 -1.186 -12.277 1.00 90.62 406 THR A C 1
ATOM 3065 O O . THR A 1 406 ? 28.737 -1.892 -12.792 1.00 90.62 406 THR A O 1
ATOM 3068 N N . SER A 1 407 ? 29.404 -0.631 -11.081 1.00 90.81 407 SER A N 1
ATOM 3069 C CA . SER A 1 407 ? 28.129 -0.731 -10.367 1.00 90.81 407 SER A CA 1
ATOM 3070 C C . SER A 1 407 ? 27.954 0.405 -9.372 1.00 90.81 407 SER A C 1
ATOM 3072 O O . SER A 1 407 ? 28.934 0.823 -8.754 1.00 90.81 407 SER A O 1
ATOM 3074 N N . ASP A 1 408 ? 26.715 0.812 -9.127 1.00 89.12 408 ASP A N 1
ATOM 3075 C CA . ASP A 1 408 ? 26.377 1.786 -8.093 1.00 89.12 408 ASP A CA 1
ATOM 3076 C C . ASP A 1 408 ? 24.989 1.483 -7.509 1.00 89.12 408 ASP A C 1
ATOM 3078 O O . ASP A 1 408 ? 24.129 0.893 -8.168 1.00 89.12 408 ASP A O 1
ATOM 3082 N N . THR A 1 409 ? 24.791 1.821 -6.237 1.00 90.12 409 THR A N 1
ATOM 3083 C CA . THR A 1 409 ? 23.552 1.515 -5.508 1.00 90.12 409 THR A CA 1
ATOM 3084 C C . THR A 1 409 ? 22.675 2.748 -5.432 1.00 90.12 409 THR A C 1
ATOM 3086 O O . THR A 1 409 ? 23.100 3.803 -4.967 1.00 90.12 409 THR A O 1
ATOM 3089 N N . ILE A 1 410 ? 21.427 2.581 -5.847 1.00 88.75 410 ILE A N 1
ATOM 3090 C CA . ILE A 1 410 ? 20.425 3.630 -5.900 1.00 88.75 410 ILE A CA 1
ATOM 3091 C C . ILE A 1 410 ? 19.398 3.351 -4.810 1.00 88.75 410 ILE A C 1
ATOM 3093 O O . ILE A 1 410 ? 18.916 2.226 -4.657 1.00 88.75 410 ILE A O 1
ATOM 3097 N N . VAL A 1 411 ? 19.083 4.394 -4.048 1.00 92.12 411 VAL A N 1
ATOM 3098 C CA . VAL A 1 411 ? 17.996 4.399 -3.073 1.00 92.12 411 VAL A CA 1
ATOM 3099 C C . VAL A 1 411 ? 17.071 5.540 -3.453 1.00 92.12 411 VAL A C 1
ATOM 3101 O O . VAL A 1 411 ? 17.523 6.687 -3.503 1.00 92.12 411 VAL A O 1
ATOM 3104 N N . ASN A 1 412 ? 15.807 5.224 -3.721 1.00 93.88 412 ASN A N 1
ATOM 3105 C CA . ASN A 1 412 ? 14.788 6.217 -4.035 1.00 93.88 412 ASN A CA 1
ATOM 3106 C C . ASN A 1 412 ? 13.519 5.995 -3.216 1.00 93.88 412 ASN A C 1
ATOM 3108 O O . ASN A 1 412 ? 13.212 4.867 -2.842 1.00 93.88 412 ASN A O 1
ATOM 3112 N N . SER A 1 413 ? 12.784 7.071 -2.958 1.00 94.81 413 SER A N 1
ATOM 3113 C CA . SER A 1 413 ? 11.490 7.027 -2.279 1.00 94.81 413 SER A CA 1
ATOM 3114 C C . SER A 1 413 ? 10.400 7.364 -3.285 1.00 94.81 413 SER A C 1
ATOM 3116 O O . SER A 1 413 ? 10.462 8.424 -3.901 1.00 94.81 413 SER A O 1
ATOM 3118 N N . VAL A 1 414 ? 9.423 6.475 -3.464 1.00 95.12 414 VAL A N 1
ATOM 3119 C CA . VAL A 1 414 ? 8.300 6.675 -4.392 1.00 95.12 414 VAL A CA 1
ATOM 3120 C C . VAL A 1 414 ? 6.977 6.637 -3.641 1.00 95.12 414 VAL A C 1
ATOM 3122 O O . VAL A 1 414 ? 6.790 5.797 -2.767 1.00 95.12 414 VAL A O 1
ATOM 3125 N N . THR A 1 415 ? 6.041 7.517 -3.986 1.00 93.88 415 THR A N 1
ATOM 3126 C CA . THR A 1 415 ? 4.725 7.576 -3.335 1.00 93.88 415 THR A CA 1
ATOM 3127 C C . THR A 1 415 ? 3.684 6.840 -4.173 1.00 93.88 415 THR A C 1
ATOM 3129 O O . THR A 1 415 ? 3.571 7.081 -5.377 1.00 93.88 415 THR A O 1
ATOM 3132 N N . ILE A 1 416 ? 2.888 5.963 -3.554 1.00 92.88 416 ILE A N 1
ATOM 3133 C CA . ILE A 1 416 ? 1.761 5.323 -4.250 1.00 92.88 416 ILE A CA 1
ATOM 3134 C C . ILE A 1 416 ? 0.658 6.369 -4.496 1.00 92.88 416 ILE A C 1
ATOM 3136 O O . ILE A 1 416 ? 0.250 7.029 -3.538 1.00 92.88 416 ILE A O 1
ATOM 3140 N N . PRO A 1 417 ? 0.144 6.541 -5.730 1.00 90.69 417 PRO A N 1
ATOM 3141 C CA . PRO A 1 417 ? -0.847 7.571 -6.029 1.00 90.69 417 PRO A CA 1
ATOM 3142 C C . PRO A 1 417 ? -2.127 7.414 -5.207 1.00 90.69 417 PRO A C 1
ATOM 3144 O O . PRO A 1 417 ? -2.623 6.300 -5.014 1.00 90.69 417 PRO A O 1
ATOM 3147 N N . GLU A 1 418 ? -2.692 8.540 -4.774 1.00 82.94 418 GLU A N 1
ATOM 3148 C CA . GLU A 1 418 ? -4.012 8.591 -4.143 1.00 82.94 418 GLU A CA 1
ATOM 3149 C C . GLU A 1 418 ? -5.079 7.947 -5.048 1.00 82.94 418 GLU A C 1
ATOM 3151 O O . GLU A 1 418 ? -5.034 8.062 -6.275 1.00 82.94 418 GLU A O 1
ATOM 3156 N N . GLY A 1 419 ? -6.033 7.230 -4.448 1.00 78.50 419 GLY A N 1
ATOM 3157 C CA . GLY A 1 419 ? -7.097 6.537 -5.182 1.00 78.50 419 GLY A CA 1
ATOM 3158 C C . GLY A 1 419 ? -6.675 5.223 -5.852 1.00 78.50 419 GLY A C 1
ATOM 3159 O O . GLY A 1 419 ? -7.512 4.576 -6.488 1.00 78.50 419 GLY A O 1
ATOM 3160 N N . THR A 1 420 ? -5.417 4.788 -5.699 1.00 89.19 420 THR A N 1
ATOM 3161 C CA . THR A 1 420 ? -5.004 3.433 -6.098 1.00 89.19 420 THR A CA 1
ATOM 3162 C C . THR A 1 420 ? -5.818 2.411 -5.306 1.00 89.19 420 THR A C 1
ATOM 3164 O O . THR A 1 420 ? -5.777 2.391 -4.079 1.00 89.19 420 THR A O 1
ATOM 3167 N N . SER A 1 421 ? -6.585 1.575 -6.008 1.00 89.25 421 SER A N 1
ATOM 3168 C CA . SER A 1 421 ? -7.428 0.557 -5.376 1.00 89.25 421 SER A CA 1
ATOM 3169 C C . SER A 1 421 ? -6.587 -0.503 -4.666 1.00 89.25 421 SER A C 1
ATOM 3171 O O . SER A 1 421 ? -5.477 -0.814 -5.097 1.00 89.25 421 SER A O 1
ATOM 3173 N N . ALA A 1 422 ? -7.134 -1.113 -3.613 1.00 89.81 422 ALA A N 1
ATOM 3174 C CA . ALA A 1 422 ? -6.462 -2.227 -2.963 1.00 89.81 422 ALA A CA 1
ATOM 3175 C C . ALA A 1 422 ? -6.270 -3.407 -3.933 1.00 89.81 422 ALA A C 1
ATOM 3177 O O . ALA A 1 422 ? -7.173 -3.777 -4.691 1.00 89.81 422 ALA A O 1
ATOM 3178 N N . GLY A 1 423 ? -5.090 -4.023 -3.906 1.00 94.25 423 GLY A N 1
ATOM 3179 C CA . GLY A 1 423 ? -4.748 -5.097 -4.830 1.00 94.25 423 GLY A CA 1
ATOM 3180 C C . GLY A 1 423 ? -3.266 -5.446 -4.853 1.00 94.25 423 GLY A C 1
ATOM 3181 O O . GLY A 1 423 ? -2.450 -4.865 -4.143 1.00 94.25 423 GLY A O 1
ATOM 3182 N N . ASN A 1 424 ? -2.919 -6.419 -5.693 1.00 96.81 424 ASN A N 1
ATOM 3183 C CA . ASN A 1 424 ? -1.529 -6.779 -5.949 1.00 96.81 424 ASN A CA 1
ATOM 3184 C C . ASN A 1 424 ? -1.010 -5.950 -7.122 1.00 96.81 424 ASN A C 1
ATOM 3186 O O . ASN A 1 424 ? -1.633 -5.935 -8.183 1.00 96.81 424 ASN A O 1
ATOM 3190 N N . TYR A 1 425 ? 0.137 -5.318 -6.920 1.00 97.56 425 TYR A N 1
ATOM 3191 C CA . TYR A 1 425 ? 0.819 -4.494 -7.908 1.00 97.56 425 TYR A CA 1
ATOM 3192 C C . TYR A 1 425 ? 2.300 -4.873 -7.959 1.00 97.56 425 TYR A C 1
ATOM 3194 O O . TYR A 1 425 ? 2.798 -5.646 -7.137 1.00 97.56 425 TYR A O 1
ATOM 3202 N N . ASN A 1 426 ? 3.019 -4.310 -8.918 1.00 97.38 426 ASN A N 1
ATOM 3203 C CA . ASN A 1 426 ? 4.464 -4.388 -9.009 1.00 97.38 426 ASN A CA 1
ATOM 3204 C C . ASN A 1 426 ? 5.034 -2.982 -9.149 1.00 97.38 426 ASN A C 1
ATOM 3206 O O . ASN A 1 426 ? 4.412 -2.104 -9.748 1.00 97.38 426 ASN A O 1
ATOM 3210 N N . ILE A 1 427 ? 6.235 -2.789 -8.618 1.00 97.69 427 ILE A N 1
ATOM 3211 C CA . ILE A 1 427 ? 7.060 -1.634 -8.936 1.00 97.69 427 ILE A CA 1
ATOM 3212 C C . ILE A 1 427 ? 8.036 -2.059 -10.022 1.00 97.69 427 ILE A C 1
ATOM 3214 O O . IL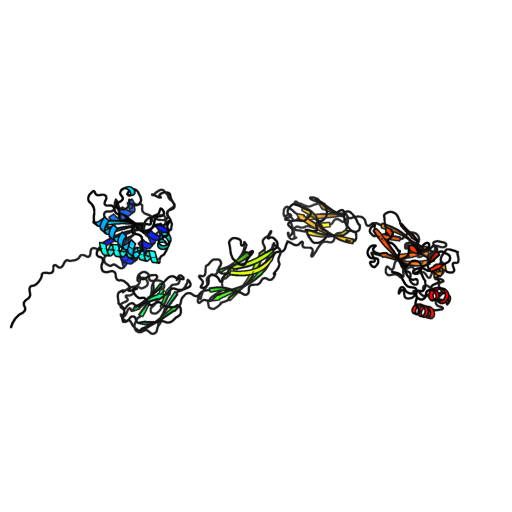E A 1 427 ? 8.890 -2.916 -9.779 1.00 97.69 427 ILE A O 1
ATOM 3218 N N . LEU A 1 428 ? 7.885 -1.484 -11.212 1.00 97.19 428 LEU A N 1
ATOM 3219 C CA . LEU A 1 428 ? 8.829 -1.639 -12.312 1.00 97.19 428 LEU A CA 1
ATOM 3220 C C . LEU A 1 428 ? 9.926 -0.589 -12.172 1.00 97.19 428 LEU A C 1
ATOM 3222 O O . LEU A 1 428 ? 9.647 0.582 -11.915 1.00 97.19 428 LEU A O 1
ATOM 3226 N N . LEU A 1 429 ? 11.167 -1.007 -12.375 1.00 96.19 429 LEU A N 1
ATOM 3227 C CA . LEU A 1 429 ? 12.312 -0.130 -12.533 1.00 96.19 429 LEU A CA 1
ATOM 3228 C C . LEU A 1 429 ? 12.846 -0.327 -13.946 1.00 96.19 429 LEU A C 1
ATOM 3230 O O . LEU A 1 429 ? 13.093 -1.464 -14.347 1.00 96.19 429 LEU A O 1
ATOM 3234 N N . PHE A 1 430 ? 13.031 0.767 -14.675 1.00 94.38 430 PHE A N 1
ATOM 3235 C CA . PHE A 1 430 ? 13.552 0.758 -16.038 1.00 94.38 430 PHE A CA 1
ATOM 3236 C C . PHE A 1 430 ? 14.840 1.580 -16.093 1.00 94.38 430 PHE A C 1
ATOM 3238 O O . PHE A 1 430 ? 14.782 2.807 -15.992 1.00 94.38 430 PHE A O 1
ATOM 3245 N N . SER A 1 431 ? 15.993 0.910 -16.191 1.00 91.69 431 SER A N 1
ATOM 3246 C CA . SER A 1 431 ? 17.282 1.566 -16.431 1.00 91.69 431 SER A CA 1
ATOM 3247 C C . SER A 1 431 ? 17.429 2.000 -17.883 1.00 91.69 431 SER A C 1
ATOM 3249 O O . SER A 1 431 ? 16.831 1.422 -18.778 1.00 91.69 431 SER A O 1
ATOM 3251 N N . ASP A 1 432 ? 18.200 3.061 -18.098 1.00 89.25 432 ASP A N 1
ATOM 3252 C CA . ASP A 1 432 ? 18.297 3.742 -19.389 1.00 89.25 432 ASP A CA 1
ATOM 3253 C C . ASP A 1 432 ? 16.954 3.984 -20.091 1.00 89.25 432 ASP A C 1
ATOM 3255 O O . ASP A 1 432 ? 16.794 3.828 -21.298 1.00 89.25 432 ASP A O 1
ATOM 3259 N N . ALA A 1 433 ? 15.964 4.446 -19.324 1.00 87.88 433 ALA A N 1
ATOM 3260 C CA . ALA A 1 433 ? 14.611 4.660 -19.836 1.00 87.88 433 ALA A CA 1
ATOM 3261 C C . ALA A 1 433 ? 14.522 5.686 -20.985 1.00 87.88 433 ALA A C 1
ATOM 3263 O O . ALA A 1 433 ? 13.514 5.768 -21.688 1.00 87.88 433 ALA A O 1
ATOM 3264 N N . THR A 1 434 ? 15.567 6.497 -21.166 1.00 86.62 434 THR A N 1
ATOM 3265 C CA . THR A 1 434 ? 15.688 7.487 -22.242 1.00 86.62 434 THR A CA 1
ATOM 3266 C C . THR A 1 434 ? 16.464 6.981 -23.458 1.00 86.62 434 THR A C 1
ATOM 3268 O O . THR A 1 434 ? 16.595 7.748 -24.413 1.00 86.62 434 THR A O 1
ATOM 3271 N N . ASN A 1 435 ? 16.952 5.734 -23.428 1.00 85.06 435 ASN A N 1
ATOM 3272 C CA . ASN A 1 435 ? 17.736 5.094 -24.485 1.00 85.06 435 ASN A CA 1
ATOM 3273 C C . ASN A 1 435 ? 18.917 5.978 -24.933 1.00 85.06 435 ASN A C 1
ATOM 3275 O O . ASN A 1 435 ? 19.063 6.317 -26.112 1.00 85.06 435 ASN A O 1
ATOM 3279 N N . VAL A 1 436 ? 19.677 6.490 -23.955 1.00 85.38 436 VAL A N 1
ATOM 3280 C CA . VAL A 1 436 ? 20.832 7.367 -24.223 1.00 85.38 436 VAL A CA 1
ATOM 3281 C C . VAL A 1 436 ? 22.127 6.582 -24.383 1.00 85.38 436 VAL A C 1
ATOM 3283 O O . VAL A 1 436 ? 23.103 7.127 -24.906 1.00 85.38 436 VAL A O 1
ATOM 3286 N N . ILE A 1 437 ? 22.151 5.331 -23.932 1.00 82.00 437 ILE A N 1
ATOM 3287 C CA . ILE A 1 437 ? 23.261 4.404 -24.085 1.00 82.00 437 ILE A CA 1
ATOM 3288 C C . ILE A 1 437 ? 22.747 3.314 -25.008 1.00 82.00 437 ILE A C 1
ATOM 3290 O O . ILE A 1 437 ? 21.759 2.671 -24.716 1.00 82.00 437 ILE A O 1
ATOM 3294 N N . SER A 1 438 ? 23.398 3.116 -26.148 1.00 78.56 438 SER A N 1
ATOM 3295 C CA . SER A 1 438 ? 23.063 1.960 -26.972 1.00 78.56 438 SER A CA 1
ATOM 3296 C C . SER A 1 438 ? 23.729 0.721 -26.403 1.00 78.56 438 SER A C 1
ATOM 3298 O O . SER A 1 438 ? 24.949 0.708 -26.213 1.00 78.56 438 SER A O 1
ATOM 3300 N N . GLU A 1 439 ? 22.934 -0.310 -26.160 1.00 82.56 439 GLU A N 1
ATOM 3301 C CA . GLU A 1 439 ? 23.346 -1.469 -25.382 1.00 82.56 439 GLU A CA 1
ATOM 3302 C C . GLU A 1 439 ? 23.477 -2.724 -26.251 1.00 82.56 439 GLU A C 1
ATOM 3304 O O . GLU A 1 439 ? 23.041 -2.796 -27.405 1.00 82.56 439 GLU A O 1
ATOM 3309 N N . SER A 1 440 ? 24.134 -3.742 -25.704 1.00 81.38 440 SER A N 1
ATOM 3310 C CA . SER A 1 440 ? 24.223 -5.068 -26.314 1.00 81.38 440 SER A CA 1
ATOM 3311 C C . SER A 1 440 ? 23.031 -5.961 -25.989 1.00 81.38 440 SER A C 1
ATOM 3313 O O . SER A 1 440 ? 22.782 -6.913 -26.734 1.00 81.38 440 SER A O 1
ATOM 3315 N N . ASP A 1 441 ? 22.275 -5.629 -24.941 1.00 83.31 441 ASP A N 1
ATOM 3316 C CA . ASP A 1 441 ? 21.065 -6.329 -24.525 1.00 83.31 441 ASP A CA 1
ATOM 3317 C C . ASP A 1 441 ? 19.990 -5.354 -24.010 1.00 83.31 441 ASP A C 1
ATOM 3319 O O . ASP A 1 441 ? 19.711 -5.256 -22.825 1.00 83.31 441 ASP A O 1
ATOM 3323 N N . GLU A 1 442 ? 19.308 -4.690 -24.941 1.00 84.25 442 GLU A N 1
ATOM 3324 C CA . GLU A 1 442 ? 18.232 -3.714 -24.675 1.00 84.25 442 GLU A CA 1
ATOM 3325 C C . GLU A 1 442 ? 17.002 -4.284 -23.929 1.00 84.25 442 GLU A C 1
ATOM 3327 O O . GLU A 1 442 ? 16.046 -3.559 -23.642 1.00 84.25 442 GLU A O 1
ATOM 3332 N N . VAL A 1 443 ? 16.945 -5.598 -23.668 1.00 85.62 443 VAL A N 1
ATOM 3333 C CA . VAL A 1 443 ? 15.790 -6.228 -23.003 1.00 85.62 443 VAL A CA 1
ATOM 3334 C C . VAL A 1 443 ? 16.013 -6.508 -21.517 1.00 85.62 443 VAL A C 1
ATOM 3336 O O . VAL A 1 443 ? 15.061 -6.903 -20.839 1.00 85.62 443 VAL A O 1
ATOM 3339 N N . ASN A 1 444 ? 17.224 -6.307 -20.988 1.00 88.38 444 ASN A N 1
ATOM 3340 C CA . ASN A 1 444 ? 17.556 -6.599 -19.587 1.00 88.38 444 ASN A CA 1
ATOM 3341 C C . ASN A 1 444 ? 17.461 -5.369 -18.647 1.00 88.38 444 ASN A C 1
ATOM 3343 O O . ASN A 1 444 ? 17.687 -5.480 -17.438 1.00 88.38 444 ASN A O 1
ATOM 3347 N N . ASN A 1 445 ? 17.034 -4.228 -19.187 1.00 89.12 445 ASN A N 1
ATOM 3348 C CA . ASN A 1 445 ? 16.948 -2.942 -18.494 1.00 89.12 445 ASN A CA 1
ATOM 3349 C C . ASN A 1 445 ? 15.779 -2.834 -17.506 1.00 89.12 445 ASN A C 1
ATOM 3351 O O . ASN A 1 445 ? 15.736 -1.934 -16.662 1.00 89.12 445 ASN A O 1
ATOM 3355 N N . ILE A 1 446 ? 14.785 -3.713 -17.637 1.00 93.25 446 ILE A N 1
ATOM 3356 C CA . ILE A 1 446 ? 13.572 -3.680 -16.822 1.00 93.25 446 ILE A CA 1
ATOM 3357 C C . ILE A 1 446 ? 13.642 -4.768 -15.764 1.00 93.25 446 ILE A C 1
ATOM 3359 O O . ILE A 1 446 ? 13.962 -5.927 -16.022 1.00 93.25 446 ILE A O 1
ATOM 3363 N N . SER A 1 447 ? 13.289 -4.401 -14.543 1.00 94.56 447 SER A N 1
ATOM 3364 C CA . SER A 1 447 ? 13.123 -5.341 -13.446 1.00 94.56 447 SER A CA 1
ATOM 3365 C C . SER A 1 447 ? 11.937 -4.942 -12.581 1.00 94.56 447 SER A C 1
ATOM 3367 O O . SER A 1 447 ? 11.515 -3.789 -12.588 1.00 94.56 447 SER A O 1
ATOM 3369 N N . CYS A 1 448 ? 11.386 -5.891 -11.827 1.00 94.94 448 CYS A N 1
ATOM 3370 C CA . CYS A 1 448 ? 10.179 -5.663 -11.043 1.00 94.94 448 CYS A CA 1
ATOM 3371 C C . CYS A 1 448 ? 10.269 -6.260 -9.640 1.00 94.94 448 CYS A C 1
ATOM 3373 O O . CYS A 1 448 ? 10.931 -7.280 -9.424 1.00 94.94 448 CYS A O 1
ATOM 3375 N N . ILE A 1 449 ? 9.551 -5.651 -8.697 1.00 96.25 449 ILE A N 1
ATOM 3376 C CA . ILE A 1 449 ? 9.278 -6.232 -7.380 1.00 96.25 449 ILE A CA 1
ATOM 3377 C C . ILE A 1 449 ? 7.778 -6.163 -7.064 1.00 96.25 449 ILE A C 1
ATOM 3379 O O . ILE A 1 449 ? 7.141 -5.159 -7.379 1.00 96.25 449 ILE A O 1
ATOM 3383 N N . PRO A 1 450 ? 7.193 -7.196 -6.437 1.00 96.94 450 PRO A N 1
ATOM 3384 C CA . PRO A 1 450 ? 5.780 -7.189 -6.082 1.00 96.94 450 PRO A CA 1
ATOM 3385 C C . PRO A 1 450 ? 5.518 -6.368 -4.814 1.00 96.94 450 PRO A C 1
ATOM 3387 O O . PRO A 1 450 ? 6.289 -6.426 -3.854 1.00 96.94 450 PRO A O 1
ATOM 3390 N N . ILE A 1 451 ? 4.375 -5.684 -4.782 1.00 96.56 451 ILE A N 1
ATOM 3391 C CA . ILE A 1 451 ? 3.820 -5.009 -3.606 1.00 96.56 451 ILE A CA 1
ATOM 3392 C C . ILE A 1 451 ? 2.318 -5.296 -3.483 1.00 96.56 451 ILE A C 1
ATOM 3394 O O . ILE A 1 451 ? 1.641 -5.632 -4.453 1.00 96.56 451 ILE A O 1
ATOM 3398 N N . THR A 1 452 ? 1.775 -5.153 -2.279 1.00 95.94 452 THR A N 1
ATOM 3399 C CA . THR A 1 452 ? 0.326 -5.180 -2.040 1.00 95.94 452 THR A CA 1
ATOM 3400 C C . THR A 1 452 ? -0.138 -3.788 -1.637 1.00 95.94 452 THR A C 1
ATOM 3402 O O . THR A 1 452 ? 0.307 -3.269 -0.615 1.00 95.94 452 THR A O 1
ATOM 3405 N N . VAL A 1 453 ? -1.032 -3.190 -2.420 1.00 93.56 453 VAL A N 1
ATOM 3406 C CA . VAL A 1 453 ? -1.711 -1.951 -2.038 1.00 93.56 453 VAL A CA 1
ATOM 3407 C C . VAL A 1 453 ? -2.900 -2.311 -1.152 1.00 93.56 453 VAL A C 1
ATOM 3409 O O . VAL A 1 453 ? -3.729 -3.140 -1.532 1.00 93.56 453 VAL A O 1
ATOM 3412 N N . THR A 1 454 ? -2.973 -1.735 0.044 1.00 88.25 454 THR A N 1
ATOM 3413 C CA . THR A 1 454 ? -4.102 -1.919 0.970 1.00 88.25 454 THR A CA 1
ATOM 3414 C C . THR A 1 454 ? -5.084 -0.766 0.882 1.00 88.25 454 THR A C 1
ATOM 3416 O O . THR A 1 454 ? -4.719 0.333 0.473 1.00 88.25 454 THR A O 1
ATOM 3419 N N . GLU A 1 455 ? -6.318 -1.002 1.331 1.00 78.06 455 GLU A N 1
ATOM 3420 C CA . GLU A 1 455 ? -7.257 0.091 1.583 1.00 78.06 455 GLU A CA 1
ATOM 3421 C C . GLU A 1 455 ? -6.641 1.090 2.578 1.00 78.06 455 GLU A C 1
ATOM 3423 O O . GLU A 1 455 ? -5.953 0.653 3.515 1.00 78.06 455 GLU A O 1
ATOM 3428 N N . PRO A 1 456 ? -6.883 2.401 2.415 1.00 72.56 456 PRO A N 1
ATOM 3429 C CA . PRO A 1 456 ? -6.443 3.394 3.383 1.00 72.56 456 PRO A CA 1
ATOM 3430 C C . PRO A 1 456 ? -6.936 3.046 4.794 1.00 72.56 456 PRO A C 1
ATOM 3432 O O . PRO A 1 456 ? -8.062 2.579 4.977 1.00 72.56 456 PRO A O 1
ATOM 3435 N N . GLN A 1 457 ? -6.074 3.209 5.797 1.00 79.38 457 GLN A N 1
ATOM 3436 C CA . GLN A 1 457 ? -6.376 2.869 7.189 1.00 79.38 457 GLN A CA 1
ATOM 3437 C C . GLN A 1 457 ? -6.456 4.136 8.033 1.00 79.38 457 GLN A C 1
ATOM 3439 O O . GLN A 1 457 ? -5.610 5.019 7.918 1.00 79.38 457 GLN A O 1
ATOM 3444 N N . LEU A 1 458 ? -7.456 4.196 8.914 1.00 87.38 458 LEU A N 1
ATOM 3445 C CA . LEU A 1 458 ? -7.621 5.309 9.841 1.00 87.38 458 LEU A CA 1
ATOM 3446 C C . LEU A 1 458 ? -6.516 5.255 10.906 1.00 87.38 458 LEU A C 1
ATOM 3448 O O . LEU A 1 458 ? -6.319 4.221 11.550 1.00 87.38 458 LEU A O 1
ATOM 3452 N N . ASP A 1 459 ? -5.805 6.363 11.128 1.00 86.44 459 ASP A N 1
ATOM 3453 C CA . ASP A 1 459 ? -4.754 6.417 12.150 1.00 86.44 459 ASP A CA 1
ATOM 3454 C C . ASP A 1 459 ? -5.346 6.607 13.557 1.00 86.44 459 ASP A C 1
ATOM 3456 O O . ASP A 1 459 ? -5.680 7.712 13.985 1.00 86.44 459 ASP A O 1
ATOM 3460 N N . CYS A 1 460 ? -5.426 5.515 14.319 1.00 89.56 460 CYS A N 1
ATOM 3461 C CA . CYS A 1 460 ? -5.793 5.540 15.739 1.00 89.56 460 CYS A CA 1
ATOM 3462 C C . CYS A 1 460 ? -4.614 5.263 16.677 1.00 89.56 460 CYS A C 1
ATOM 3464 O O . CYS A 1 460 ? -4.818 4.758 17.784 1.00 89.56 460 CYS A O 1
ATOM 3466 N N . SER A 1 461 ? -3.380 5.556 16.262 1.00 87.62 461 SER A N 1
ATOM 3467 C CA . SER A 1 461 ? -2.198 5.363 17.112 1.00 87.62 461 SER A CA 1
ATOM 3468 C C . SER A 1 461 ? -2.191 6.297 18.329 1.00 87.62 461 SER A C 1
ATOM 3470 O O . SER A 1 461 ? -1.706 5.914 19.394 1.00 87.62 461 SER A O 1
ATOM 3472 N N . ASN A 1 462 ? -2.761 7.501 18.193 1.00 88.69 462 ASN A N 1
ATOM 3473 C CA . ASN A 1 462 ? -2.765 8.539 19.228 1.00 88.69 462 ASN A CA 1
ATOM 3474 C C . ASN A 1 462 ? -4.122 9.270 19.350 1.00 88.69 462 ASN A C 1
ATOM 3476 O O . ASN A 1 462 ? -4.182 10.488 19.156 1.00 88.69 462 ASN A O 1
ATOM 3480 N N . PRO A 1 463 ? -5.225 8.572 19.685 1.00 94.00 463 PRO A N 1
ATOM 3481 C CA . PRO A 1 463 ? -6.535 9.200 19.770 1.00 94.00 463 PRO A CA 1
ATOM 3482 C C . PRO A 1 463 ? -6.657 10.072 21.026 1.00 94.00 463 PRO A C 1
ATOM 3484 O O . PRO A 1 463 ? -6.139 9.743 22.096 1.00 94.00 463 PRO A O 1
ATOM 3487 N N . ILE A 1 464 ? -7.413 11.165 20.929 1.00 95.69 464 ILE A N 1
ATOM 3488 C CA . ILE A 1 464 ? -7.723 12.021 22.084 1.00 95.69 464 ILE A CA 1
ATOM 3489 C C . ILE A 1 464 ? -8.877 11.418 22.890 1.00 95.69 464 ILE A C 1
ATOM 3491 O O . ILE A 1 464 ? -9.983 11.280 22.379 1.00 95.69 464 ILE A O 1
ATOM 3495 N N . THR A 1 465 ? -8.675 11.123 24.173 1.00 96.75 465 THR A N 1
ATOM 3496 C CA . THR A 1 465 ? -9.769 10.663 25.045 1.00 96.75 465 THR A CA 1
ATOM 3497 C C . THR A 1 465 ? -10.672 11.820 25.477 1.00 96.75 465 THR A C 1
ATOM 3499 O O . THR A 1 465 ? -10.211 12.810 26.048 1.00 96.75 465 THR A O 1
ATOM 3502 N N . LEU A 1 466 ? -11.974 11.674 25.242 1.00 96.75 466 LEU A N 1
ATOM 3503 C CA . LEU A 1 466 ? -13.017 12.633 25.596 1.00 96.75 466 LEU A CA 1
ATOM 3504 C C . LEU A 1 466 ? -13.723 12.247 26.899 1.00 96.75 466 LEU A C 1
ATOM 3506 O O . LEU A 1 466 ? -13.702 11.099 27.339 1.00 96.75 466 LEU A O 1
ATOM 3510 N N . THR A 1 467 ? -14.396 13.223 27.507 1.00 93.75 467 THR A N 1
ATOM 3511 C CA . THR A 1 467 ? -15.292 13.014 28.651 1.00 93.75 467 THR A CA 1
ATOM 3512 C C . THR A 1 467 ? -16.703 13.444 28.270 1.00 93.75 467 THR A C 1
ATOM 3514 O O . THR A 1 467 ? -16.899 14.533 27.733 1.00 93.75 467 THR A O 1
ATOM 3517 N N . CYS A 1 468 ? -17.695 12.603 28.563 1.00 92.44 468 CYS A N 1
ATOM 3518 C CA . CYS A 1 468 ? -19.096 12.885 28.255 1.00 92.44 468 CYS A CA 1
ATOM 3519 C C . CYS A 1 468 ? -19.552 14.244 28.812 1.00 92.44 468 CYS A C 1
ATOM 3521 O O . CYS A 1 468 ? -19.363 14.545 29.990 1.00 92.44 468 CYS A O 1
ATOM 3523 N N . GLY A 1 469 ? -20.174 15.057 27.957 1.00 91.94 469 GLY A N 1
ATOM 3524 C CA . GLY A 1 469 ? -20.705 16.383 28.275 1.00 91.94 469 GLY A CA 1
ATOM 3525 C C . GLY A 1 469 ? -19.657 17.488 28.445 1.00 91.94 469 GLY A C 1
ATOM 3526 O O . GLY A 1 469 ? -20.036 18.638 28.663 1.00 91.94 469 GLY A O 1
ATOM 3527 N N . VAL A 1 470 ? -18.361 17.177 28.342 1.00 95.00 470 VAL A N 1
ATOM 3528 C CA . VAL A 1 470 ? -17.273 18.153 28.478 1.00 95.00 470 VAL A CA 1
ATOM 3529 C C . VAL A 1 470 ? -16.826 18.611 27.085 1.00 95.00 470 VAL A C 1
ATOM 3531 O O . VAL A 1 470 ? -16.433 17.764 26.282 1.00 95.00 470 VAL A O 1
ATOM 3534 N N . PRO A 1 471 ? -16.860 19.922 26.776 1.00 95.81 471 PRO A N 1
ATOM 3535 C CA . PRO A 1 471 ? -16.337 20.430 25.514 1.00 95.81 471 PRO A CA 1
ATOM 3536 C C . PRO A 1 471 ? -14.830 20.200 25.373 1.00 95.81 471 PRO A C 1
ATOM 3538 O O . PRO A 1 471 ? -14.058 20.475 26.293 1.00 95.81 471 PRO A O 1
ATOM 3541 N N . TYR A 1 472 ? -14.425 19.744 24.195 1.00 96.75 472 TYR A N 1
ATOM 3542 C CA . TYR A 1 472 ? -13.048 19.671 23.727 1.00 96.75 472 TYR A CA 1
ATOM 3543 C C . TYR A 1 472 ? -12.808 20.759 22.675 1.00 96.75 472 TYR A C 1
ATOM 3545 O O . TYR A 1 472 ? -13.717 21.106 21.927 1.00 96.75 472 TYR A O 1
ATOM 3553 N N . ASN A 1 473 ? -11.610 21.339 22.637 1.00 96.00 473 ASN A N 1
ATOM 3554 C CA . ASN A 1 473 ? -11.206 22.359 21.663 1.00 96.00 473 ASN A CA 1
ATOM 3555 C C . ASN A 1 473 ? -9.944 21.837 20.964 1.00 96.00 473 ASN A C 1
ATOM 3557 O O . ASN A 1 473 ? -8.949 21.558 21.642 1.00 96.00 473 ASN A O 1
ATOM 3561 N N . GLY A 1 474 ? -9.983 21.696 19.639 1.00 91.38 474 GLY A N 1
ATOM 3562 C CA . GLY A 1 474 ? -8.902 21.096 18.853 1.00 91.38 474 GLY A CA 1
ATOM 3563 C C . GLY A 1 474 ? -8.815 21.652 17.436 1.00 91.38 474 GLY A C 1
ATOM 3564 O O . GLY A 1 474 ? -9.485 22.625 17.103 1.00 91.38 474 GLY A O 1
ATOM 3565 N N . THR A 1 475 ? -7.952 21.054 16.618 1.00 91.25 475 THR A N 1
ATOM 3566 C CA . THR A 1 475 ? -7.835 21.341 15.184 1.00 91.25 475 THR A CA 1
ATOM 3567 C C . THR A 1 475 ? -7.459 20.073 14.428 1.00 91.25 475 THR A C 1
ATOM 3569 O O . THR A 1 475 ? -6.709 19.268 14.980 1.00 91.25 475 THR A O 1
ATOM 3572 N N . SER A 1 476 ? -7.957 19.922 13.198 1.00 85.75 476 SER A N 1
ATOM 3573 C CA . SER A 1 476 ? -7.521 18.883 12.252 1.00 85.75 476 SER A CA 1
ATOM 3574 C C . SER A 1 476 ? -6.432 19.367 11.279 1.00 85.75 476 SER A C 1
ATOM 3576 O O . SER A 1 476 ? -5.814 18.570 10.592 1.00 85.75 476 SER A O 1
ATOM 3578 N N . SER A 1 477 ? -6.111 20.671 11.226 1.00 82.44 477 SER A N 1
ATOM 3579 C CA . SER A 1 477 ? -5.248 21.267 10.176 1.00 82.44 477 SER A CA 1
ATOM 3580 C C . SER A 1 477 ? -3.831 20.697 10.032 1.00 82.44 477 SER A C 1
ATOM 3582 O O . SER A 1 477 ? -3.162 21.006 9.049 1.00 82.44 477 SER A O 1
ATOM 3584 N N . SER A 1 478 ? -3.323 19.984 11.036 1.00 75.88 478 SER A N 1
ATOM 3585 C CA . SER A 1 478 ? -1.969 19.413 11.036 1.00 75.88 478 SER A CA 1
ATOM 3586 C C . SER A 1 478 ? -1.946 17.896 10.888 1.00 75.88 478 SER A C 1
ATOM 3588 O O . SER A 1 478 ? -0.861 17.318 10.929 1.00 75.88 478 SER A O 1
ATOM 3590 N N . ASP A 1 479 ? -3.114 17.267 10.809 1.00 81.19 479 ASP A N 1
ATOM 3591 C CA . ASP A 1 479 ? -3.224 15.826 10.637 1.00 81.19 479 ASP A CA 1
ATOM 3592 C C . ASP A 1 479 ? -3.079 15.456 9.155 1.00 81.19 479 ASP A C 1
ATOM 3594 O O . ASP A 1 479 ? -2.876 16.320 8.295 1.00 81.19 479 ASP A O 1
ATOM 3598 N N . ILE A 1 480 ? -3.124 14.160 8.866 1.00 76.94 480 ILE A N 1
ATOM 3599 C CA . ILE A 1 480 ? -2.997 13.633 7.509 1.00 76.94 480 ILE A CA 1
ATOM 3600 C C . ILE A 1 480 ? -4.396 13.259 7.016 1.00 76.94 480 ILE A C 1
ATOM 3602 O O . ILE A 1 480 ? -5.228 12.842 7.817 1.00 76.94 480 ILE A O 1
ATOM 3606 N N . SER A 1 481 ? -4.648 13.456 5.723 1.00 83.62 481 SER A N 1
ATOM 3607 C CA . SER A 1 481 ? -5.841 12.938 5.055 1.00 83.62 481 SER A CA 1
ATOM 3608 C C . SER A 1 481 ? -5.520 11.561 4.480 1.00 83.62 481 SER A C 1
ATOM 3610 O O . SER A 1 481 ? -4.642 11.441 3.622 1.00 83.62 481 SER A O 1
ATOM 3612 N N . HIS A 1 482 ? -6.169 10.524 4.994 1.00 80.88 482 HIS A N 1
ATOM 3613 C CA . HIS A 1 482 ? -6.051 9.143 4.534 1.00 80.88 482 HIS A CA 1
ATOM 3614 C C . HIS A 1 482 ? -7.402 8.553 4.124 1.00 80.88 482 HIS A C 1
ATOM 3616 O O . HIS A 1 482 ? -7.434 7.634 3.306 1.00 80.88 482 HIS A O 1
ATOM 3622 N N . ILE A 1 483 ? -8.514 9.013 4.698 1.00 85.62 483 ILE A N 1
ATOM 3623 C CA . ILE A 1 483 ? -9.811 8.348 4.581 1.00 85.62 483 ILE A CA 1
ATOM 3624 C C . ILE A 1 483 ? -10.748 9.162 3.703 1.00 85.62 483 ILE A C 1
ATOM 3626 O O . ILE A 1 483 ? -11.355 10.131 4.126 1.00 85.62 483 ILE A O 1
ATOM 3630 N N . GLY A 1 484 ? -10.955 8.683 2.477 1.00 83.38 484 GLY A N 1
ATOM 3631 C CA . GLY A 1 484 ? -11.850 9.346 1.531 1.00 83.38 484 GLY A CA 1
ATOM 3632 C C . GLY A 1 484 ? -13.347 9.100 1.755 1.00 83.38 484 GLY A C 1
ATOM 3633 O O . GLY A 1 484 ? -14.175 9.714 1.083 1.00 83.38 484 GLY A O 1
ATOM 3634 N N . SER A 1 485 ? -13.732 8.152 2.618 1.00 86.38 485 SER A N 1
ATOM 3635 C CA . SER A 1 485 ? -15.143 7.792 2.831 1.00 86.38 485 SER A CA 1
ATOM 3636 C C . SER A 1 485 ? -15.375 6.970 4.097 1.00 86.38 485 SER A C 1
ATOM 3638 O O . SER A 1 485 ? -14.528 6.158 4.474 1.00 86.38 485 SER A O 1
ATOM 3640 N N . TYR A 1 486 ? -16.580 7.078 4.663 1.00 90.19 486 TYR A N 1
ATOM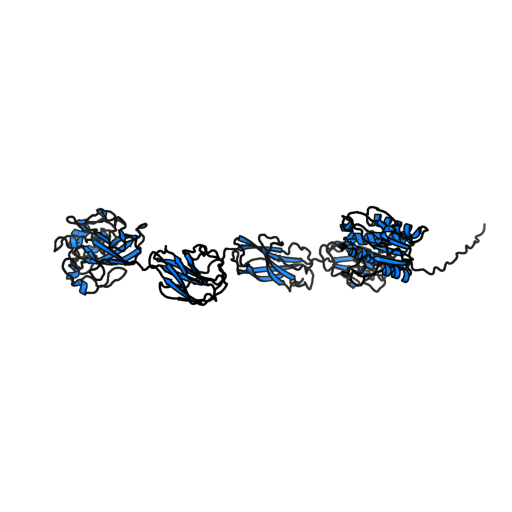 3641 C CA . TYR A 1 486 ? -17.040 6.295 5.812 1.00 90.19 486 TYR A CA 1
ATOM 3642 C C . TYR A 1 486 ? -18.309 5.517 5.436 1.00 90.19 486 TYR A C 1
ATOM 3644 O O . TYR A 1 486 ? -19.160 6.019 4.708 1.00 90.19 486 TYR A O 1
ATOM 3652 N N . ALA A 1 487 ? -18.521 4.306 5.966 1.00 90.94 487 ALA A N 1
ATOM 3653 C CA . ALA A 1 487 ? -19.673 3.469 5.568 1.00 90.94 487 ALA A CA 1
ATOM 3654 C C . ALA A 1 487 ? -21.062 4.097 5.834 1.00 90.94 487 ALA A C 1
ATOM 3656 O O . ALA A 1 487 ? -22.079 3.630 5.318 1.00 90.94 487 ALA A O 1
ATOM 3657 N N . CYS A 1 488 ? -21.111 5.142 6.658 1.00 88.62 488 CYS A N 1
ATOM 3658 C CA . CYS A 1 488 ? -22.309 5.875 7.050 1.00 88.62 488 CYS A CA 1
ATOM 3659 C C . CYS A 1 488 ? -22.562 7.155 6.223 1.00 88.62 488 CYS A C 1
ATOM 3661 O O . CYS A 1 488 ? -23.578 7.813 6.465 1.00 88.62 488 CYS A O 1
ATOM 3663 N N . ASN A 1 489 ? -21.683 7.517 5.277 1.00 87.44 489 ASN A N 1
ATOM 3664 C CA . ASN A 1 489 ? -21.862 8.653 4.367 1.00 87.44 489 ASN A CA 1
ATOM 3665 C C . ASN A 1 489 ? -21.864 8.206 2.891 1.00 87.44 489 ASN A C 1
ATOM 3667 O O . ASN A 1 489 ? -21.724 7.028 2.565 1.00 87.44 489 ASN A O 1
ATOM 3671 N N . SER A 1 490 ? -22.133 9.147 1.983 1.00 84.69 490 SER A N 1
ATOM 3672 C CA . SER A 1 490 ? -22.135 8.890 0.533 1.00 84.69 490 SER A CA 1
ATOM 3673 C C . SER A 1 490 ? -21.387 9.953 -0.272 1.00 84.69 490 SER A C 1
ATOM 3675 O O . SER A 1 490 ? -21.536 10.011 -1.493 1.00 84.69 490 SER A O 1
ATOM 3677 N N . TRP A 1 491 ? -20.671 10.840 0.411 1.00 84.88 491 TRP A N 1
ATOM 3678 C CA . TRP A 1 491 ? -19.821 11.875 -0.163 1.00 84.88 491 TRP A CA 1
ATOM 3679 C C . TRP A 1 491 ? -18.364 11.576 0.185 1.00 84.88 491 TRP A C 1
ATOM 3681 O O . TRP A 1 491 ? -18.082 10.718 1.020 1.00 84.88 491 TRP A O 1
ATOM 3691 N N . THR A 1 492 ? -17.456 12.225 -0.532 1.00 87.00 492 THR A N 1
ATOM 3692 C CA . THR A 1 492 ? -16.019 12.032 -0.365 1.00 87.00 492 THR A CA 1
ATOM 3693 C C . THR A 1 492 ? -15.499 13.027 0.655 1.00 87.00 492 THR A C 1
ATOM 3695 O O . THR A 1 492 ? -15.746 14.220 0.509 1.00 87.00 492 THR A O 1
ATOM 3698 N N . GLU A 1 493 ? -14.773 12.528 1.642 1.00 87.62 493 GLU A N 1
ATOM 3699 C CA . GLU A 1 493 ? -13.973 13.341 2.552 1.00 87.62 493 GLU A CA 1
ATOM 3700 C C . GLU A 1 493 ? -12.589 13.535 1.927 1.00 87.62 493 GLU A C 1
ATOM 3702 O O . GLU A 1 493 ? -12.066 12.640 1.264 1.00 87.62 493 GLU A O 1
ATOM 3707 N N . THR A 1 494 ? -12.029 14.731 2.032 1.00 86.12 494 THR A N 1
ATOM 3708 C CA . THR A 1 494 ? -10.717 15.066 1.449 1.00 86.12 494 THR A CA 1
ATOM 3709 C C . THR A 1 494 ? -9.818 15.825 2.425 1.00 86.12 494 THR A C 1
ATOM 3711 O O . THR A 1 494 ? -8.702 16.220 2.077 1.00 86.12 494 THR A O 1
ATOM 3714 N N . GLY A 1 495 ? -10.317 16.089 3.633 1.00 87.25 495 GLY A N 1
ATOM 3715 C CA . GLY A 1 495 ? -9.643 16.808 4.697 1.00 87.25 495 GLY A CA 1
ATOM 3716 C C . GLY A 1 495 ? -8.829 15.886 5.603 1.00 87.25 495 GLY A C 1
ATOM 3717 O O . GLY A 1 495 ? -8.846 14.669 5.454 1.00 87.25 495 GLY A O 1
ATOM 3718 N N . PRO A 1 496 ? -8.042 16.453 6.529 1.00 88.56 496 PRO A N 1
ATOM 3719 C CA . PRO A 1 496 ? -7.307 15.655 7.501 1.00 88.56 496 PRO A CA 1
ATOM 3720 C C . PRO A 1 496 ? -8.206 15.038 8.581 1.00 88.56 496 PRO A C 1
ATOM 3722 O O . PRO A 1 496 ? -9.021 15.747 9.183 1.00 88.56 496 PRO A O 1
ATOM 3725 N N . GLU A 1 497 ? -7.962 13.773 8.943 1.00 90.81 497 GLU A N 1
ATOM 3726 C CA . GLU A 1 497 ? -8.749 13.091 9.976 1.00 90.81 497 GLU A CA 1
ATOM 3727 C C . GLU A 1 497 ? -8.213 13.339 11.392 1.00 90.81 497 GLU A C 1
ATOM 3729 O O . GLU A 1 497 ? -7.064 13.029 11.721 1.00 90.81 497 GLU A O 1
ATOM 3734 N N . ARG A 1 498 ? -9.084 13.801 12.300 1.00 93.56 498 ARG A N 1
ATOM 3735 C CA . ARG A 1 498 ? -8.776 13.887 13.736 1.00 93.56 498 ARG A CA 1
ATOM 3736 C C . ARG A 1 498 ? -9.574 12.876 14.550 1.00 93.56 498 ARG A C 1
ATOM 3738 O O . ARG A 1 498 ? -10.785 13.018 14.737 1.00 93.56 498 ARG A O 1
ATOM 3745 N N . VAL A 1 499 ? -8.873 11.898 15.127 1.00 95.56 499 VAL A N 1
ATOM 3746 C CA . VAL A 1 499 ? -9.479 10.784 15.875 1.00 95.56 499 VAL A CA 1
ATOM 3747 C C . VAL A 1 499 ? -9.514 11.027 17.390 1.00 95.56 499 VAL A C 1
ATOM 3749 O O . VAL A 1 499 ? -8.529 11.413 18.028 1.00 95.56 499 VAL A O 1
ATOM 3752 N N . HIS A 1 500 ? -10.660 10.722 17.995 1.00 97.50 500 HIS A N 1
ATOM 3753 C CA . HIS A 1 500 ? -10.911 10.774 19.434 1.00 97.50 500 HIS A CA 1
ATOM 3754 C C . HIS A 1 500 ? -11.531 9.459 19.917 1.00 97.50 500 HIS A C 1
ATOM 3756 O O . HIS A 1 500 ? -12.072 8.693 19.123 1.00 97.50 500 HIS A O 1
ATOM 3762 N N . THR A 1 501 ? -11.513 9.216 21.226 1.00 97.94 501 THR A N 1
ATOM 3763 C CA . THR A 1 501 ? -12.182 8.075 21.868 1.00 97.94 501 THR A CA 1
ATOM 3764 C C . THR A 1 501 ? -13.101 8.519 22.996 1.00 97.94 501 THR A C 1
ATOM 3766 O O . THR A 1 501 ? -12.828 9.499 23.692 1.00 97.94 501 THR A O 1
ATOM 3769 N N . ILE A 1 502 ? -14.189 7.781 23.212 1.00 96.69 502 ILE A N 1
ATOM 3770 C CA . ILE A 1 502 ? -15.090 7.984 24.347 1.00 96.69 502 ILE A CA 1
ATOM 3771 C C . ILE A 1 502 ? -15.645 6.655 24.858 1.00 96.69 502 ILE A C 1
ATOM 3773 O O . ILE A 1 502 ? -16.041 5.800 24.072 1.00 96.69 502 ILE A O 1
ATOM 3777 N N . VAL A 1 503 ? -15.695 6.485 26.179 1.00 93.19 503 VAL A N 1
ATOM 3778 C CA . VAL A 1 503 ? -16.329 5.322 26.818 1.00 93.19 503 VAL A CA 1
ATOM 3779 C C . VAL A 1 503 ? -17.752 5.699 27.208 1.00 93.19 503 VAL A C 1
ATOM 3781 O O . VAL A 1 503 ? -17.952 6.667 27.946 1.00 93.19 503 VAL A O 1
ATOM 3784 N N . SER A 1 504 ? -18.748 4.952 26.726 1.00 91.19 504 SER A N 1
ATOM 3785 C CA . SER A 1 504 ? -20.140 5.224 27.098 1.00 91.19 504 SER A CA 1
ATOM 3786 C C . SER A 1 504 ? -20.380 4.863 28.569 1.00 91.19 504 SER A C 1
ATOM 3788 O O . SER A 1 504 ? -20.098 3.733 28.962 1.00 91.19 504 SER A O 1
ATOM 3790 N N . PRO A 1 505 ? -20.945 5.748 29.404 1.00 84.31 505 PRO A N 1
ATOM 3791 C CA . PRO A 1 505 ? -21.245 5.427 30.796 1.00 84.31 505 PRO A CA 1
ATOM 3792 C C . PRO A 1 505 ? -22.598 4.715 30.970 1.00 84.31 505 PRO A C 1
ATOM 3794 O O . PRO A 1 505 ? -22.920 4.274 32.069 1.00 84.31 505 PRO A O 1
ATOM 3797 N N . GLY A 1 506 ? -23.403 4.589 29.912 1.00 80.69 506 GLY A N 1
ATOM 3798 C CA . GLY A 1 506 ? -24.706 3.925 29.949 1.00 80.69 506 GLY A CA 1
ATOM 3799 C C . GLY A 1 506 ? -25.117 3.367 28.588 1.00 80.69 506 GLY A C 1
ATOM 3800 O O . GLY A 1 506 ? -24.486 3.659 27.570 1.00 80.69 506 GLY A O 1
ATOM 3801 N N . ASN A 1 507 ? -26.195 2.582 28.570 1.00 84.00 507 ASN A N 1
ATOM 3802 C CA . ASN A 1 507 ? -26.812 2.136 27.324 1.00 84.00 507 ASN A CA 1
ATOM 3803 C C . ASN A 1 507 ? -27.697 3.252 26.746 1.00 84.00 507 ASN A C 1
ATOM 3805 O O . ASN A 1 507 ? -28.453 3.878 27.493 1.00 84.00 507 ASN A O 1
ATOM 3809 N N . GLY A 1 508 ? -27.651 3.490 25.433 1.00 89.56 508 GLY A N 1
ATOM 3810 C CA . GLY A 1 508 ? -28.566 4.423 24.766 1.00 89.56 508 GLY A CA 1
ATOM 3811 C C . GLY A 1 508 ? -27.924 5.280 23.680 1.00 89.56 508 GLY A C 1
ATOM 3812 O O . GLY A 1 508 ? -27.207 4.785 22.820 1.00 89.56 508 GLY A O 1
ATOM 3813 N N . THR A 1 509 ? -28.233 6.579 23.675 1.00 93.75 509 THR A N 1
ATOM 3814 C CA . THR A 1 509 ? -27.794 7.498 22.615 1.00 93.75 509 THR A CA 1
ATOM 3815 C C . THR A 1 509 ? -26.500 8.239 22.946 1.00 93.75 509 THR A C 1
ATOM 3817 O O . THR A 1 509 ? -26.433 8.936 23.957 1.00 93.75 509 THR A O 1
ATOM 3820 N N . ILE A 1 510 ? -25.513 8.133 22.053 1.00 95.44 510 ILE A N 1
ATOM 3821 C CA . ILE A 1 510 ? -24.359 9.033 21.962 1.00 95.44 510 ILE A CA 1
ATOM 3822 C C . ILE A 1 510 ? -24.613 10.027 20.827 1.00 95.44 510 ILE A C 1
ATOM 3824 O O . ILE A 1 510 ? -24.985 9.631 19.722 1.00 95.44 510 ILE A O 1
ATOM 3828 N N . THR A 1 511 ? -24.372 11.308 21.090 1.00 97.12 511 THR A N 1
ATOM 3829 C CA . THR A 1 511 ? -24.401 12.371 20.080 1.00 97.12 511 THR A CA 1
ATOM 3830 C C . THR A 1 511 ? -23.100 13.156 20.141 1.00 97.12 511 THR A C 1
ATOM 3832 O O . THR A 1 511 ? -22.814 13.781 21.161 1.00 97.12 511 THR A O 1
ATOM 3835 N N . ALA A 1 512 ? -22.335 13.147 19.054 1.00 97.25 512 ALA A N 1
ATOM 3836 C CA . ALA A 1 512 ? -21.183 14.016 18.855 1.00 97.25 512 ALA A CA 1
ATOM 3837 C C . ALA A 1 512 ? -21.621 15.244 18.054 1.00 97.25 512 ALA A C 1
ATOM 3839 O O . ALA A 1 512 ? -22.311 15.105 17.047 1.00 97.25 512 ALA A O 1
ATOM 3840 N N . ALA A 1 513 ? -21.248 16.438 18.504 1.00 96.94 513 ALA A N 1
ATOM 3841 C CA . ALA A 1 513 ? -21.550 17.687 17.818 1.00 96.94 513 ALA A CA 1
ATOM 3842 C C . ALA A 1 513 ? -20.308 18.574 17.772 1.00 96.94 513 ALA A C 1
ATOM 3844 O O . ALA A 1 513 ? -19.666 18.792 18.804 1.00 96.94 513 ALA A O 1
ATOM 3845 N N . ILE A 1 514 ? -20.007 19.096 16.586 1.00 95.56 514 ILE A N 1
ATOM 3846 C CA . ILE A 1 514 ? -18.918 20.045 16.358 1.00 95.56 514 ILE A CA 1
ATOM 3847 C C . ILE A 1 514 ? -19.465 21.456 16.123 1.00 95.56 514 ILE A C 1
ATOM 3849 O O . ILE A 1 514 ? -20.571 21.648 15.616 1.00 95.56 514 ILE A O 1
ATOM 3853 N N . SER A 1 515 ? -18.700 22.466 16.527 1.00 94.88 515 SER A N 1
ATOM 3854 C CA . SER A 1 515 ? -19.031 23.885 16.353 1.00 94.88 515 SER A CA 1
ATOM 3855 C C . SER A 1 515 ? -17.766 24.741 16.242 1.00 94.88 515 SER A C 1
ATOM 3857 O O . SER A 1 515 ? -16.660 24.230 16.384 1.00 94.88 515 SER A O 1
ATOM 3859 N N . ASN A 1 516 ? -17.920 26.042 15.976 1.00 93.38 516 ASN A N 1
ATOM 3860 C CA . ASN A 1 516 ? -16.818 27.012 15.875 1.00 93.38 516 ASN A CA 1
ATOM 3861 C C . ASN A 1 516 ? -15.735 26.679 14.827 1.00 93.38 516 ASN A C 1
ATOM 3863 O O . ASN A 1 516 ? -14.601 27.129 14.966 1.00 93.38 516 ASN A O 1
ATOM 3867 N N . PHE A 1 517 ? -16.106 25.966 13.761 1.00 92.25 517 PHE A N 1
ATOM 3868 C CA . PHE A 1 517 ? -15.234 25.648 12.630 1.00 92.25 517 PHE A CA 1
ATOM 3869 C C . PHE A 1 517 ? -15.478 26.536 11.403 1.00 92.25 517 PHE A C 1
ATOM 3871 O O . PHE A 1 517 ? -16.469 27.265 11.307 1.00 92.25 517 PHE A O 1
ATOM 3878 N N . THR A 1 518 ? -14.539 26.475 10.461 1.00 88.62 518 THR A N 1
ATOM 3879 C CA . THR A 1 518 ? -14.616 27.068 9.117 1.00 88.62 518 THR A CA 1
ATOM 3880 C C . THR A 1 518 ? -14.455 25.971 8.074 1.00 88.62 518 THR A C 1
ATOM 3882 O O . THR A 1 518 ? -13.702 25.044 8.337 1.00 88.62 518 THR A O 1
ATOM 3885 N N . GLY A 1 519 ? -15.036 26.137 6.887 1.00 86.19 519 GLY A N 1
ATOM 3886 C CA . GLY A 1 519 ? -15.057 25.072 5.879 1.00 86.19 519 GLY A CA 1
ATOM 3887 C C . GLY A 1 519 ? -16.231 24.128 6.115 1.00 86.19 519 GLY A C 1
ATOM 3888 O O . GLY A 1 519 ? -17.183 24.492 6.819 1.00 86.19 519 GLY A O 1
ATOM 3889 N N . GLU A 1 520 ? -16.155 22.944 5.530 1.00 89.00 520 GLU A N 1
ATOM 3890 C CA . GLU A 1 520 ? -17.204 21.925 5.559 1.00 89.00 520 GLU A CA 1
ATOM 3891 C C . GLU A 1 520 ? -16.729 20.703 6.369 1.00 89.00 520 GLU A C 1
ATOM 3893 O O . GLU A 1 520 ? -16.460 19.635 5.838 1.00 89.00 520 GLU A O 1
ATOM 3898 N N . LEU A 1 521 ? -16.574 20.889 7.691 1.00 90.81 521 LEU A N 1
ATOM 3899 C CA . LEU A 1 521 ? -16.193 19.799 8.596 1.00 90.81 521 LEU A CA 1
ATOM 3900 C C . LEU A 1 521 ? -17.390 18.908 8.934 1.00 90.81 521 LEU A C 1
ATOM 3902 O O . LEU A 1 521 ? -18.450 19.404 9.322 1.00 90.81 521 LEU A O 1
ATOM 3906 N N . ASP A 1 522 ? -17.142 17.607 8.944 1.00 92.19 522 ASP A N 1
ATOM 3907 C CA . ASP A 1 522 ? -18.047 16.549 9.358 1.00 92.19 522 ASP A CA 1
ATOM 3908 C C . ASP A 1 522 ? -17.555 15.845 10.631 1.00 92.19 522 ASP A C 1
ATOM 3910 O O . ASP A 1 522 ? -16.395 15.934 11.039 1.00 92.19 522 ASP A O 1
ATOM 3914 N N . VAL A 1 523 ? -18.471 15.156 11.318 1.00 94.38 523 VAL A N 1
ATOM 3915 C CA . VAL A 1 523 ? -18.141 14.352 12.502 1.00 94.38 523 VAL A CA 1
ATOM 3916 C C . VAL A 1 523 ? -18.811 12.989 12.437 1.00 94.38 523 VAL A C 1
ATOM 3918 O O . VAL A 1 523 ? -20.005 12.880 12.172 1.00 94.38 523 VAL A O 1
ATOM 3921 N N . TYR A 1 524 ? -18.043 11.956 12.761 1.00 95.25 524 TYR A N 1
ATOM 3922 C CA . TYR A 1 524 ? -18.396 10.549 12.641 1.00 95.25 524 TYR A CA 1
ATOM 3923 C C . TYR A 1 524 ? -18.317 9.846 13.996 1.00 95.25 524 TYR A C 1
ATOM 3925 O O . TYR A 1 524 ? -17.499 10.205 14.843 1.00 95.25 524 TYR A O 1
ATOM 3933 N N . ILE A 1 525 ? -19.157 8.828 14.205 1.00 97.12 525 ILE A N 1
ATOM 3934 C CA . ILE A 1 525 ? -19.078 7.917 15.357 1.00 97.12 525 ILE A CA 1
ATOM 3935 C C . ILE A 1 525 ? -18.793 6.525 14.807 1.00 97.12 525 ILE A C 1
ATOM 3937 O O . ILE A 1 525 ? -19.600 6.017 14.040 1.00 97.12 525 ILE A O 1
ATOM 3941 N N . LEU A 1 526 ? -17.696 5.890 15.210 1.00 96.62 526 LEU A N 1
ATOM 3942 C CA . LEU A 1 526 ? -17.333 4.535 14.790 1.00 96.62 526 LEU A CA 1
ATOM 3943 C C . LEU A 1 526 ? -17.368 3.564 15.982 1.00 96.62 526 LEU A C 1
ATOM 3945 O O . LEU A 1 526 ? -17.096 3.950 17.127 1.00 96.62 526 LEU A O 1
ATOM 3949 N N . GLY A 1 527 ? -17.706 2.301 15.717 1.00 95.44 527 GLY A N 1
ATOM 3950 C CA . GLY A 1 527 ? -17.716 1.219 16.713 1.00 95.44 527 GLY A CA 1
ATOM 3951 C C . GLY A 1 527 ? -16.324 0.683 17.054 1.00 95.44 527 GLY A C 1
ATOM 3952 O O . GLY A 1 527 ? -16.109 0.160 18.153 1.00 95.44 527 GLY A O 1
ATOM 3953 N N . SER A 1 528 ? -15.382 0.875 16.133 1.00 94.62 528 SER A N 1
ATOM 3954 C CA . SER A 1 528 ? -13.978 0.481 16.195 1.00 94.62 528 SER A CA 1
ATOM 3955 C C . SER A 1 528 ? -13.131 1.444 15.349 1.00 94.62 528 SER A C 1
ATOM 3957 O O . SER A 1 528 ? -13.659 2.376 14.743 1.00 94.62 528 SER A O 1
ATOM 3959 N N . CYS A 1 529 ? -11.810 1.258 15.325 1.00 92.50 529 CYS A N 1
ATOM 3960 C CA . CYS A 1 529 ? -10.912 2.024 14.457 1.00 92.50 529 CYS A CA 1
ATOM 3961 C C . CYS A 1 529 ? -10.967 1.504 13.003 1.00 92.50 529 CYS A C 1
ATOM 3963 O O . CYS A 1 529 ? -9.984 0.990 12.479 1.00 92.50 529 CYS A O 1
ATOM 3965 N N . ASP A 1 530 ? -12.139 1.571 12.378 1.00 91.00 530 ASP A N 1
ATOM 3966 C CA . ASP A 1 530 ? -12.364 1.180 10.985 1.00 91.00 530 ASP A CA 1
ATOM 3967 C C . ASP A 1 530 ? -13.411 2.130 10.378 1.00 91.00 530 ASP A C 1
ATOM 3969 O O . ASP A 1 530 ? -14.532 2.194 10.896 1.00 91.00 530 ASP A O 1
ATOM 3973 N N . PRO A 1 531 ? -13.099 2.866 9.294 1.00 90.12 531 PRO A N 1
ATOM 3974 C CA . PRO A 1 531 ? -14.073 3.706 8.590 1.00 90.12 531 PRO A CA 1
ATOM 3975 C C . PRO A 1 531 ? -15.328 2.950 8.122 1.00 90.12 531 PRO A C 1
ATOM 3977 O O . PRO A 1 531 ? -16.397 3.550 7.953 1.00 90.12 531 PRO A O 1
ATOM 3980 N N . ASN A 1 532 ? -15.228 1.628 7.939 1.00 90.25 532 ASN A N 1
ATOM 3981 C CA . ASN A 1 532 ? -16.355 0.768 7.583 1.00 90.25 532 ASN A CA 1
ATOM 3982 C C . ASN A 1 532 ? -17.263 0.423 8.770 1.00 90.25 532 ASN A C 1
ATOM 3984 O O . ASN A 1 532 ? -18.419 0.054 8.565 1.00 90.25 532 ASN A O 1
ATOM 3988 N N . ASP A 1 533 ? -16.781 0.577 10.004 1.00 93.88 533 ASP A N 1
ATOM 3989 C CA . ASP A 1 533 ? -17.569 0.424 11.231 1.00 93.88 533 ASP A CA 1
ATOM 3990 C C . ASP A 1 533 ? -18.160 1.770 11.676 1.00 93.88 533 ASP A C 1
ATOM 3992 O O . ASP A 1 533 ? -18.257 2.081 12.867 1.00 93.88 533 ASP A O 1
ATOM 3996 N N . CYS A 1 534 ? -18.529 2.610 10.703 1.00 93.62 534 CYS A N 1
ATOM 3997 C CA . CYS A 1 534 ? -19.212 3.857 10.988 1.00 93.62 534 CYS A CA 1
ATOM 3998 C C . CYS A 1 534 ? -20.659 3.613 11.415 1.00 93.62 534 CYS A C 1
ATOM 4000 O O . CYS A 1 534 ? -21.457 2.979 10.721 1.00 93.62 534 CYS A O 1
ATOM 4002 N N . LEU A 1 535 ? -20.999 4.163 12.574 1.00 91.81 535 LEU A N 1
ATOM 4003 C CA . LEU A 1 535 ? -22.260 3.980 13.260 1.00 91.81 535 LEU A CA 1
ATOM 4004 C C . LEU A 1 535 ? -23.134 5.230 13.181 1.00 91.81 535 LEU A C 1
ATOM 4006 O O . LEU A 1 535 ? -22.680 6.373 13.196 1.00 91.81 535 LEU A O 1
ATOM 4010 N N . GLY A 1 536 ? -24.442 4.991 13.247 1.00 81.62 536 GLY A N 1
ATOM 4011 C CA . GLY A 1 536 ? -25.422 6.043 13.473 1.00 81.62 536 GLY A CA 1
ATOM 4012 C C . GLY A 1 536 ? -25.782 6.848 12.226 1.00 81.62 536 GLY A C 1
ATOM 4013 O O . GLY A 1 536 ? -25.640 6.397 11.095 1.00 81.62 536 GLY A O 1
ATOM 4014 N N . THR A 1 537 ? -26.364 8.022 12.455 1.00 84.44 537 THR A N 1
ATOM 4015 C CA . THR A 1 537 ? -26.754 8.972 11.408 1.00 84.44 537 THR A CA 1
ATOM 4016 C C . THR A 1 537 ? -25.834 10.179 11.474 1.00 84.44 537 THR A C 1
ATOM 4018 O O . THR A 1 537 ? -25.737 10.807 12.532 1.00 84.44 537 THR A O 1
ATOM 4021 N N . VAL A 1 538 ? -25.192 10.493 10.351 1.00 84.31 538 VAL A N 1
ATOM 4022 C CA . VAL A 1 538 ? -24.298 11.644 10.192 1.00 84.31 538 VAL A CA 1
ATOM 4023 C C . VAL A 1 538 ? -25.060 12.811 9.566 1.00 84.31 538 VAL A C 1
ATOM 4025 O O . VAL A 1 538 ? -25.907 12.631 8.688 1.00 84.31 538 VAL A O 1
ATOM 4028 N N . ALA A 1 539 ? -24.775 14.010 10.054 1.00 81.50 539 ALA A N 1
ATOM 4029 C CA . ALA A 1 539 ? -25.153 15.288 9.474 1.00 81.50 539 ALA A CA 1
ATOM 4030 C C . ALA A 1 539 ? -23.947 16.235 9.551 1.00 81.50 539 ALA A C 1
ATOM 4032 O O . ALA A 1 539 ? -23.077 16.034 10.396 1.00 81.50 539 ALA A O 1
ATOM 4033 N N . SER A 1 540 ? -23.989 17.318 8.771 1.00 77.44 540 SER A N 1
ATOM 4034 C CA . SER A 1 540 ? -22.891 18.273 8.515 1.00 77.44 540 SER A CA 1
ATOM 4035 C C . SER A 1 540 ? -22.216 18.932 9.731 1.00 77.44 540 SER A C 1
ATOM 4037 O O . SER A 1 540 ? -21.367 19.793 9.587 1.00 77.44 540 SER A O 1
ATOM 4039 N N . SER A 1 541 ? -22.671 18.673 10.954 1.00 91.06 541 SER A N 1
ATOM 4040 C CA . SER A 1 541 ? -22.006 19.136 12.179 1.00 91.06 541 SER A CA 1
ATOM 4041 C C . SER A 1 541 ? -22.340 18.259 13.391 1.00 91.06 541 SER A C 1
ATOM 4043 O O . SER A 1 541 ? -22.179 18.682 14.542 1.00 91.06 541 SER A O 1
ATOM 4045 N N . SER A 1 542 ? -22.910 17.071 13.165 1.00 94.81 542 SER A N 1
ATOM 4046 C CA . SER A 1 542 ? -23.335 16.180 14.241 1.00 94.81 542 SER A CA 1
ATOM 4047 C C . SER A 1 542 ? -23.532 14.745 13.774 1.00 94.81 542 SER A C 1
ATOM 4049 O O . SER A 1 542 ? -24.215 14.517 12.779 1.00 94.81 542 SER A O 1
ATOM 4051 N N . ALA A 1 543 ? -23.103 13.787 14.588 1.00 96.19 543 ALA A N 1
ATOM 4052 C CA . ALA A 1 543 ? -23.433 12.376 14.434 1.00 96.19 543 ALA A CA 1
ATOM 4053 C C . ALA A 1 543 ? -24.171 11.854 15.665 1.00 96.19 543 ALA A C 1
ATOM 4055 O O . ALA A 1 543 ? -23.911 12.273 16.795 1.00 96.19 543 ALA A O 1
ATOM 4056 N N . THR A 1 544 ? -25.122 10.945 15.454 1.00 96.69 544 THR A N 1
ATOM 4057 C CA . THR A 1 544 ? -25.907 10.333 16.535 1.00 96.69 544 THR A CA 1
ATOM 4058 C C . THR A 1 544 ? -26.011 8.826 16.363 1.00 96.69 544 THR A C 1
ATOM 4060 O O . THR A 1 544 ? -26.451 8.346 15.321 1.00 96.69 544 THR A O 1
ATOM 4063 N N . PHE A 1 545 ? -25.696 8.084 17.424 1.00 96.38 545 PHE A N 1
ATOM 4064 C CA . PHE A 1 545 ? -25.823 6.632 17.499 1.00 96.38 545 PHE A CA 1
ATOM 4065 C C . PHE A 1 545 ? -26.678 6.231 18.708 1.00 96.38 545 PHE A C 1
ATOM 4067 O O . PHE A 1 545 ? -26.345 6.568 19.838 1.00 96.38 545 PHE A O 1
ATOM 4074 N N . THR A 1 546 ? -27.784 5.511 18.491 1.00 93.94 546 THR A N 1
ATOM 4075 C CA . THR A 1 546 ? -28.781 5.186 19.537 1.00 93.94 546 THR A CA 1
ATOM 4076 C C . THR A 1 546 ? -28.561 3.848 20.250 1.00 93.94 546 THR A C 1
ATOM 4078 O O . THR A 1 546 ? -29.342 3.506 21.137 1.00 93.94 546 THR A O 1
ATOM 4081 N N . GLY A 1 547 ? -27.562 3.067 19.833 1.00 90.94 547 GLY A N 1
ATOM 4082 C CA . GLY A 1 547 ? -27.296 1.710 20.323 1.00 90.94 547 GLY A CA 1
ATOM 4083 C C . GLY A 1 547 ? -26.031 1.599 21.168 1.00 90.94 547 GLY A C 1
ATOM 4084 O O . GLY A 1 547 ? -25.398 0.547 21.160 1.00 90.94 547 GLY A O 1
ATOM 4085 N N . ALA A 1 548 ? -25.618 2.681 21.830 1.00 91.62 548 ALA A N 1
ATOM 4086 C CA . ALA A 1 548 ? -24.414 2.675 22.643 1.00 91.62 548 ALA A CA 1
ATOM 4087 C C . ALA A 1 548 ? -24.552 1.700 23.816 1.00 91.62 548 ALA A C 1
ATOM 4089 O O . ALA A 1 548 ? -25.622 1.622 24.422 1.00 91.62 548 ALA A O 1
ATOM 4090 N N . VAL A 1 549 ? -23.470 0.994 24.138 1.00 88.12 549 VAL A N 1
ATOM 4091 C CA . VAL A 1 549 ? -23.375 0.035 25.244 1.00 88.12 549 VAL A CA 1
ATOM 4092 C C . VAL A 1 549 ? -22.452 0.607 26.312 1.00 88.12 549 VAL A C 1
ATOM 4094 O O . VAL A 1 549 ? -21.380 1.123 25.998 1.00 88.12 549 VAL A O 1
ATOM 4097 N N . ALA A 1 550 ? -22.863 0.539 27.576 1.00 82.25 550 ALA A N 1
ATOM 4098 C CA . ALA A 1 550 ? -22.057 1.024 28.688 1.00 82.25 550 ALA A CA 1
ATOM 4099 C C . ALA A 1 550 ? -20.719 0.277 28.774 1.00 82.25 550 ALA A C 1
ATOM 4101 O O . ALA A 1 550 ? -20.656 -0.932 28.572 1.00 82.25 550 ALA A O 1
ATOM 4102 N N . GLY A 1 551 ? -19.649 1.001 29.085 1.00 79.06 551 GLY A N 1
ATOM 4103 C CA . GLY A 1 551 ? -18.288 0.472 29.132 1.00 79.06 551 GLY A CA 1
ATOM 4104 C C . GLY A 1 551 ? -17.638 0.270 27.760 1.00 79.06 551 GLY A C 1
ATOM 4105 O O . GLY A 1 551 ? -16.424 0.091 27.710 1.00 79.06 551 GLY A O 1
ATOM 4106 N N . HIS A 1 552 ? -18.389 0.343 26.652 1.00 88.12 552 HIS A N 1
ATOM 4107 C CA . HIS A 1 552 ? -17.822 0.227 25.306 1.00 88.12 552 HIS A CA 1
ATOM 4108 C C . HIS A 1 552 ? -17.137 1.528 24.872 1.00 88.12 552 HIS A C 1
ATOM 4110 O O . HIS A 1 552 ? -17.645 2.627 25.128 1.00 88.12 552 HIS A O 1
ATOM 4116 N N . THR A 1 553 ? -15.995 1.390 24.194 1.00 94.88 553 THR A N 1
ATOM 4117 C CA . THR A 1 553 ? -15.237 2.505 23.612 1.00 94.88 553 THR A CA 1
ATOM 4118 C C . THR A 1 553 ? -15.693 2.759 22.182 1.00 94.88 553 THR A C 1
ATOM 4120 O O . THR A 1 553 ? -15.628 1.868 21.343 1.00 94.88 553 THR A O 1
ATOM 4123 N N . TYR A 1 554 ? -16.091 3.993 21.896 1.00 97.19 554 TYR A N 1
ATOM 4124 C CA . TYR A 1 554 ? -16.428 4.481 20.560 1.00 97.19 554 TYR A CA 1
ATOM 4125 C C . TYR A 1 554 ? -15.363 5.459 20.070 1.00 97.19 554 TYR A C 1
ATOM 4127 O O . TYR A 1 554 ? -14.736 6.155 20.878 1.00 97.19 554 TYR A O 1
ATOM 4135 N N . TYR A 1 555 ? -15.189 5.541 18.753 1.00 97.56 555 TYR A N 1
ATOM 4136 C CA . TYR A 1 555 ? -14.273 6.482 18.111 1.00 97.56 555 TYR A CA 1
ATOM 4137 C C . TYR A 1 555 ? -15.059 7.647 17.520 1.00 97.56 555 TYR A C 1
ATOM 4139 O O . TYR A 1 555 ? -16.100 7.439 16.903 1.00 97.56 555 TYR A O 1
ATOM 4147 N N . ILE A 1 556 ? -14.575 8.871 17.724 1.00 96.94 556 ILE A N 1
ATOM 4148 C CA . ILE A 1 556 ? -15.164 10.081 17.144 1.00 96.94 556 ILE A CA 1
ATOM 4149 C C . ILE A 1 556 ? -14.152 10.668 16.171 1.00 96.94 556 ILE A C 1
ATOM 4151 O O . ILE A 1 556 ? -13.060 11.054 16.595 1.00 96.94 556 ILE A O 1
ATOM 4155 N N . VAL A 1 557 ? -14.501 10.727 14.891 1.00 95.25 557 VAL A N 1
ATOM 4156 C CA . VAL A 1 557 ? -13.612 11.253 13.847 1.00 95.25 557 VAL A CA 1
ATOM 4157 C C . VAL A 1 557 ? -14.167 12.571 13.348 1.00 95.25 557 VAL A C 1
ATOM 4159 O O . VAL A 1 557 ? -15.367 12.673 13.115 1.00 95.25 557 VAL A O 1
ATOM 4162 N N . VAL A 1 558 ? -13.312 13.583 13.255 1.00 94.31 558 VAL A N 1
ATOM 4163 C CA . VAL A 1 558 ? -13.631 14.859 12.609 1.00 94.31 558 VAL A CA 1
ATOM 4164 C C . VAL A 1 558 ? -12.838 14.925 11.314 1.00 94.31 558 VAL A C 1
ATOM 4166 O O . VAL A 1 558 ? -11.632 14.687 11.351 1.00 94.31 558 VAL A O 1
ATOM 4169 N N . ASP A 1 559 ? -13.524 15.227 10.221 1.00 92.81 559 ASP A N 1
ATOM 4170 C CA . ASP A 1 559 ? -12.999 15.214 8.850 1.00 92.81 559 ASP A CA 1
ATOM 4171 C C . ASP A 1 559 ? -13.620 16.368 8.039 1.00 92.81 559 ASP A C 1
ATOM 4173 O O . ASP A 1 559 ? -14.437 17.104 8.601 1.00 92.81 559 ASP A O 1
ATOM 4177 N N . ALA A 1 560 ? -13.230 16.576 6.780 1.00 89.69 560 ALA A N 1
ATOM 4178 C CA . ALA A 1 560 ? -13.847 17.580 5.908 1.00 89.69 560 ALA A CA 1
ATOM 4179 C C . ALA A 1 560 ? -13.958 17.142 4.440 1.00 89.69 560 ALA A C 1
ATOM 4181 O O . ALA A 1 560 ? -13.031 16.559 3.879 1.00 89.69 560 ALA A O 1
ATOM 4182 N N . ASP A 1 561 ? -15.034 17.535 3.758 1.00 86.38 561 ASP A N 1
ATOM 4183 C CA . ASP A 1 561 ? -15.260 17.214 2.341 1.00 86.38 561 ASP A CA 1
ATOM 4184 C C . ASP A 1 561 ? -14.567 18.199 1.372 1.00 86.38 561 ASP A C 1
ATOM 4186 O O . ASP A 1 561 ? -14.297 17.860 0.216 1.00 86.38 561 ASP A O 1
ATOM 4190 N N . ASP A 1 562 ? -14.191 19.387 1.857 1.00 84.69 562 ASP A N 1
ATOM 4191 C CA . ASP A 1 562 ? -13.577 20.483 1.095 1.00 84.69 562 ASP A CA 1
ATOM 4192 C C . ASP A 1 562 ? -12.039 20.545 1.191 1.00 84.69 562 ASP A C 1
ATOM 4194 O O . ASP A 1 562 ? -11.410 21.507 0.727 1.00 84.69 562 ASP A O 1
ATOM 4198 N N . GLY A 1 563 ? -11.424 19.534 1.807 1.00 81.88 563 GLY A N 1
ATOM 4199 C CA . GLY A 1 563 ? -9.980 19.433 2.009 1.00 81.88 563 GLY A CA 1
ATOM 4200 C C . GLY A 1 563 ? -9.456 20.330 3.127 1.00 81.88 563 GLY A C 1
ATOM 4201 O O . GLY A 1 563 ? -8.241 20.449 3.322 1.00 81.88 563 GLY A O 1
ATOM 4202 N N . SER A 1 564 ? -10.344 21.017 3.851 1.00 82.00 564 SER A N 1
ATOM 4203 C CA . SER A 1 564 ? -9.939 21.883 4.947 1.00 82.00 564 SER A CA 1
ATOM 4204 C C . SER A 1 564 ? -9.559 21.080 6.190 1.00 82.00 564 SER A C 1
ATOM 4206 O O . SER A 1 564 ? -10.117 20.038 6.502 1.00 82.00 564 SER A O 1
ATOM 4208 N N . GLY A 1 565 ? -8.610 21.611 6.958 1.00 80.19 565 GLY A N 1
ATOM 4209 C CA . GLY A 1 565 ? -8.513 21.293 8.374 1.00 80.19 565 GLY A CA 1
ATOM 4210 C C . GLY A 1 565 ? -8.715 22.575 9.162 1.00 80.19 565 GLY A C 1
ATOM 4211 O O . GLY A 1 565 ? -8.055 23.585 8.889 1.00 80.19 565 GLY A O 1
ATOM 4212 N N . SER A 1 566 ? -9.633 22.568 10.125 1.00 88.62 566 SER A N 1
ATOM 4213 C CA . SER A 1 566 ? -10.015 23.760 10.889 1.00 88.62 566 SER A CA 1
ATOM 4214 C C . SER A 1 566 ? -9.988 23.494 12.388 1.00 88.62 566 SER A C 1
ATOM 4216 O O . SER A 1 566 ? -10.037 22.351 12.842 1.00 88.62 566 SER A O 1
ATOM 4218 N N . ALA A 1 567 ? -9.915 24.574 13.164 1.00 92.62 567 ALA A N 1
ATOM 4219 C CA . ALA A 1 567 ? -10.169 24.499 14.592 1.00 92.62 567 ALA A CA 1
ATOM 4220 C C . ALA A 1 567 ? -11.663 24.245 14.838 1.00 92.62 567 ALA A C 1
ATOM 4222 O O . ALA A 1 567 ? -12.501 24.803 14.136 1.00 92.62 567 ALA A O 1
ATOM 4223 N N . TYR A 1 568 ? -11.998 23.442 15.843 1.00 94.56 568 TYR A N 1
ATOM 4224 C CA . TYR A 1 568 ? -13.384 23.128 16.188 1.00 94.56 568 TYR A CA 1
ATOM 4225 C C . TYR A 1 568 ? -13.553 22.892 17.694 1.00 94.56 568 TYR A C 1
ATOM 4227 O O . TYR A 1 568 ? -12.629 22.484 18.407 1.00 94.56 568 TYR A O 1
ATOM 4235 N N . ASP A 1 569 ? -14.783 23.104 18.154 1.00 96.31 569 ASP A N 1
ATOM 4236 C CA . ASP A 1 569 ? -15.263 22.709 19.473 1.00 96.31 569 ASP A CA 1
ATOM 4237 C C . ASP A 1 569 ? -16.106 21.445 19.341 1.00 96.31 569 ASP A C 1
ATOM 4239 O O . ASP A 1 569 ? -17.136 21.467 18.669 1.00 96.31 569 ASP A O 1
ATOM 4243 N N . LEU A 1 570 ? -15.705 20.364 20.009 1.00 97.12 570 LEU A N 1
ATOM 4244 C CA . LEU A 1 570 ? -16.403 19.079 20.014 1.00 97.12 570 LEU A CA 1
ATOM 4245 C C . LEU A 1 570 ? -17.054 18.829 21.376 1.00 97.12 570 LEU A C 1
ATOM 4247 O O . LEU A 1 570 ? -16.387 18.855 22.409 1.00 97.12 570 LEU A O 1
ATOM 4251 N N . VAL A 1 571 ? -18.351 18.527 21.382 1.00 97.62 571 VAL A N 1
ATOM 4252 C CA . VAL A 1 571 ? -19.077 18.064 22.572 1.00 97.62 571 VAL A CA 1
ATOM 4253 C C . VAL A 1 571 ? -19.714 16.720 22.263 1.00 97.62 571 VAL A C 1
ATOM 4255 O O . VAL A 1 571 ? -20.478 16.594 21.307 1.00 97.62 571 VAL A O 1
ATOM 4258 N N . VAL A 1 572 ? -19.448 15.725 23.108 1.00 97.25 572 VAL A N 1
ATOM 4259 C CA . VAL A 1 572 ? -20.109 14.420 23.019 1.00 97.25 572 VAL A CA 1
ATOM 4260 C C . VAL A 1 572 ? -21.064 14.253 24.191 1.00 97.25 572 VAL A C 1
ATOM 4262 O O . VAL A 1 572 ? -20.651 14.237 25.348 1.00 97.25 572 VAL A O 1
ATOM 4265 N N . THR A 1 573 ? -22.356 14.143 23.897 1.00 96.25 573 THR A N 1
ATOM 4266 C CA . THR A 1 573 ? -23.395 13.828 24.882 1.00 96.25 573 THR A CA 1
ATOM 4267 C C . THR A 1 573 ? -23.583 12.321 24.928 1.00 96.25 573 THR A C 1
ATOM 4269 O O . THR A 1 573 ? -23.727 11.690 23.885 1.00 96.25 573 THR A O 1
ATOM 4272 N N . CYS A 1 574 ? -23.595 11.751 26.129 1.00 92.69 574 CYS A N 1
ATOM 4273 C CA . CYS A 1 574 ? -23.730 10.314 26.343 1.00 92.69 574 CYS A CA 1
ATOM 4274 C C . CYS A 1 574 ? -24.990 9.996 27.162 1.00 92.69 574 CYS A C 1
ATOM 4276 O O . CYS A 1 574 ? -25.516 10.889 27.840 1.00 92.69 574 CYS A O 1
ATOM 4278 N N . PRO A 1 575 ? -25.445 8.731 27.177 1.00 86.94 575 PRO A N 1
ATOM 4279 C CA . PRO A 1 575 ? -26.500 8.289 28.082 1.00 86.94 575 PRO A CA 1
ATOM 4280 C C . PRO A 1 575 ? -26.047 8.482 29.528 1.00 86.94 575 PRO A C 1
ATOM 4282 O O . PRO A 1 575 ? -24.886 8.240 29.844 1.00 86.94 575 PRO A O 1
ATOM 4285 N N . THR A 1 576 ? -26.934 8.894 30.429 1.00 73.56 576 THR A N 1
ATOM 4286 C CA . THR A 1 576 ? -26.588 8.952 31.855 1.00 73.56 576 THR A CA 1
ATOM 4287 C C . THR A 1 576 ? -26.390 7.537 32.407 1.00 73.56 576 THR A C 1
ATOM 4289 O O . THR A 1 576 ? -27.239 6.685 32.125 1.00 73.56 576 THR A O 1
ATOM 4292 N N . PRO A 1 577 ? -25.341 7.280 33.212 1.00 63.19 577 PRO A N 1
ATOM 4293 C CA . PRO A 1 577 ? -25.205 6.013 33.918 1.00 63.19 577 PRO A CA 1
ATOM 4294 C C . PRO A 1 577 ? -26.451 5.776 34.774 1.00 63.19 577 PRO A C 1
ATOM 4296 O O . PRO A 1 577 ? -26.905 6.661 35.503 1.00 63.19 577 PRO A O 1
ATOM 4299 N N . LEU A 1 578 ? -27.049 4.601 34.619 1.00 66.31 578 LEU A N 1
ATOM 4300 C CA . LEU A 1 578 ? -28.309 4.260 35.259 1.00 66.31 578 LEU A CA 1
ATOM 4301 C C . LEU A 1 578 ? -28.014 3.744 36.672 1.00 66.31 578 LEU A C 1
ATOM 4303 O O . LEU A 1 578 ? -27.290 2.768 36.842 1.00 66.31 578 LEU A O 1
ATOM 4307 N N . LEU A 1 579 ? -28.552 4.416 37.691 1.00 71.69 579 LEU A N 1
ATOM 4308 C CA . LEU A 1 579 ? -28.526 3.917 39.066 1.00 71.69 579 LEU A CA 1
ATOM 4309 C C . LEU A 1 579 ? -29.643 2.883 39.225 1.00 71.69 579 LEU A C 1
ATOM 4311 O O . LEU A 1 579 ? -30.810 3.193 38.964 1.00 71.69 579 LEU A O 1
ATOM 4315 N N . SER A 1 580 ? -29.279 1.672 39.641 1.00 80.62 580 SER A N 1
ATOM 4316 C CA . SER A 1 580 ? -30.219 0.581 39.915 1.00 80.62 580 SER A CA 1
ATOM 4317 C C . SER A 1 580 ? -30.206 0.240 41.401 1.00 80.62 580 SER A C 1
ATOM 4319 O O . SER A 1 580 ? -29.140 -0.016 41.955 1.00 80.62 580 SER A O 1
ATOM 4321 N N . GLU A 1 581 ? -31.377 0.232 42.036 1.00 89.88 581 GLU A N 1
ATOM 4322 C CA . GLU A 1 581 ? -31.548 -0.123 43.449 1.00 89.88 581 GLU A CA 1
ATOM 4323 C C . GLU A 1 581 ? -31.947 -1.600 43.591 1.00 89.88 581 GLU A C 1
ATOM 4325 O O . GLU A 1 581 ? -32.866 -2.063 42.905 1.00 89.88 581 GLU A O 1
ATOM 4330 N N . LEU A 1 582 ? -31.271 -2.327 44.485 1.00 95.25 582 LEU A N 1
ATOM 4331 C CA . LEU A 1 582 ? -31.523 -3.741 44.762 1.00 95.25 582 LEU A CA 1
ATOM 4332 C C . LEU A 1 582 ? -31.599 -3.993 46.274 1.00 95.25 582 LEU A C 1
ATOM 4334 O O . LEU A 1 582 ? -30.619 -3.792 46.992 1.00 95.25 582 LEU A O 1
ATOM 4338 N N . GLY A 1 583 ? -32.758 -4.457 46.743 1.00 96.75 583 GLY A N 1
ATOM 4339 C CA . GLY A 1 583 ? -32.924 -4.995 48.096 1.00 96.75 583 GLY A CA 1
ATOM 4340 C C . GLY A 1 583 ? -32.524 -6.470 48.151 1.00 96.75 583 GLY A C 1
ATOM 4341 O O . GLY A 1 583 ? -32.880 -7.240 47.256 1.00 96.75 583 GLY A O 1
ATOM 4342 N N . ILE A 1 584 ? -31.782 -6.874 49.179 1.00 98.38 584 ILE A N 1
ATOM 4343 C CA . ILE A 1 584 ? -31.334 -8.261 49.350 1.00 98.38 584 ILE A CA 1
ATOM 4344 C C . ILE A 1 584 ? -31.592 -8.683 50.793 1.00 98.38 584 ILE A C 1
ATOM 4346 O O . ILE A 1 584 ? -31.204 -7.959 51.706 1.00 98.38 584 ILE A O 1
ATOM 4350 N N . ASN A 1 585 ? -32.184 -9.862 50.993 1.00 98.06 585 ASN A N 1
ATOM 4351 C CA . ASN A 1 585 ? -32.367 -10.457 52.315 1.00 98.06 585 ASN A CA 1
ATOM 4352 C C . ASN A 1 585 ? -31.585 -11.765 52.451 1.00 98.06 585 ASN A C 1
ATOM 4354 O O . ASN A 1 585 ? -31.673 -12.640 51.585 1.00 98.06 585 ASN A O 1
ATOM 4358 N N . VAL A 1 586 ? -30.839 -11.903 53.547 1.00 98.25 586 VAL A N 1
ATOM 4359 C CA . VAL A 1 586 ? -30.047 -13.089 53.895 1.00 98.25 586 VAL A CA 1
ATOM 4360 C C . VAL A 1 586 ? -30.008 -13.279 55.409 1.00 98.25 586 VAL A C 1
ATOM 4362 O O . VAL A 1 586 ? -29.908 -12.320 56.160 1.00 98.25 586 VAL A O 1
ATOM 4365 N N . PHE A 1 587 ? -29.990 -14.528 55.869 1.00 98.19 587 PHE A N 1
ATOM 4366 C CA . PHE A 1 587 ? -29.648 -14.859 57.252 1.00 98.19 587 PHE A CA 1
ATOM 4367 C C . PHE A 1 587 ? -28.337 -15.636 57.319 1.00 98.19 587 PHE A C 1
ATOM 4369 O O . PHE A 1 587 ? -28.021 -16.409 56.418 1.00 98.19 587 PHE A O 1
ATOM 4376 N N . LEU A 1 588 ? -27.593 -15.477 58.409 1.00 98.00 588 LEU A N 1
ATOM 4377 C CA . LEU A 1 588 ? -26.395 -16.257 58.714 1.00 98.00 588 LEU A CA 1
ATOM 4378 C C . LEU A 1 588 ? -26.741 -17.309 59.768 1.00 98.00 588 LEU A C 1
ATOM 4380 O O . LEU A 1 588 ? -27.331 -16.971 60.795 1.00 98.00 588 LEU A O 1
ATOM 4384 N N . GLU A 1 589 ? -26.395 -18.577 59.517 1.00 96.12 589 GLU A N 1
ATOM 4385 C CA . GLU A 1 589 ? -26.757 -19.710 60.381 1.00 96.12 589 GLU A CA 1
ATOM 4386 C C . GLU A 1 589 ? -26.423 -19.435 61.842 1.00 96.12 589 GLU A C 1
ATOM 4388 O O . GLU A 1 589 ? -27.304 -19.523 62.694 1.00 96.12 589 GLU A O 1
ATOM 4393 N N . GLY A 1 590 ? -25.186 -19.037 62.135 1.00 93.75 590 GLY A N 1
ATOM 4394 C CA . GLY A 1 590 ? -24.715 -18.862 63.503 1.00 93.75 590 GLY A CA 1
ATOM 4395 C C . GLY A 1 590 ? -25.542 -17.892 64.352 1.00 93.75 590 GLY A C 1
ATOM 4396 O O . GLY A 1 590 ? -26.222 -18.349 65.280 1.00 93.75 590 GLY A O 1
ATOM 4397 N N . PRO A 1 591 ? -25.569 -16.585 64.029 1.00 95.62 591 PRO A N 1
ATOM 4398 C CA . PRO A 1 591 ? -26.352 -15.615 64.791 1.00 95.62 591 PRO A CA 1
ATOM 4399 C C . PRO A 1 591 ? -27.869 -15.866 64.713 1.00 95.62 591 PRO A C 1
ATOM 4401 O O . PRO A 1 591 ? -28.609 -15.322 65.532 1.00 95.62 591 PRO A O 1
ATOM 4404 N N . PHE A 1 592 ? -28.350 -16.702 63.782 1.00 95.44 592 PHE A N 1
ATOM 4405 C CA . PHE A 1 592 ? -29.758 -17.105 63.677 1.00 95.44 592 PHE A CA 1
ATOM 4406 C C . PHE A 1 592 ? -30.102 -18.416 64.419 1.00 95.44 592 PHE A C 1
ATOM 4408 O O . PHE A 1 592 ? -31.277 -18.725 64.617 1.00 95.44 592 PHE A O 1
ATOM 4415 N N . THR A 1 593 ? -29.113 -19.199 64.869 1.00 87.69 593 THR A N 1
ATOM 4416 C CA . THR A 1 593 ? -29.347 -20.524 65.485 1.00 87.69 593 THR A CA 1
ATOM 4417 C C . THR A 1 593 ? -29.902 -20.419 66.910 1.00 87.69 593 THR A C 1
ATOM 4419 O O . THR A 1 593 ? -30.622 -21.302 67.382 1.00 87.69 593 THR A O 1
ATOM 4422 N N . SER A 1 594 ? -29.566 -19.358 67.647 1.00 80.06 594 SER A N 1
ATOM 4423 C CA . SER A 1 594 ? -30.053 -19.123 69.017 1.00 80.06 594 SER A CA 1
ATOM 4424 C C . SER A 1 594 ? -30.320 -17.639 69.259 1.00 80.06 594 SER A C 1
ATOM 4426 O O . SER A 1 594 ? -29.621 -16.999 70.049 1.00 80.06 594 SER A O 1
ATOM 4428 N N . PRO A 1 595 ? -31.319 -17.074 68.566 1.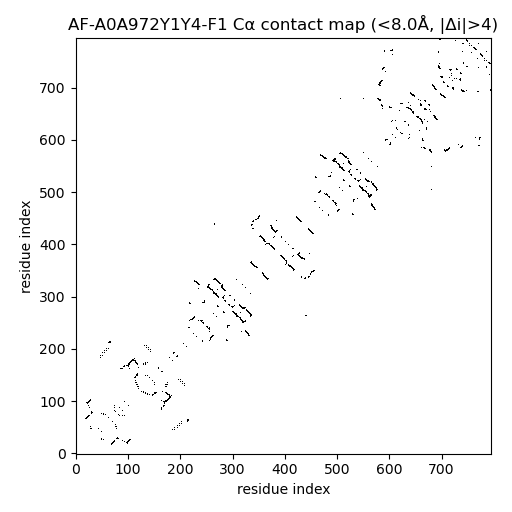00 82.25 595 PRO A N 1
ATOM 4429 C CA . PRO A 1 595 ? -31.543 -15.648 68.583 1.00 82.25 595 PRO A CA 1
ATOM 4430 C C . PRO A 1 595 ? -32.181 -15.202 69.900 1.00 82.25 595 PRO A C 1
ATOM 4432 O O . PRO A 1 595 ? -33.054 -15.879 70.452 1.00 82.25 595 PRO A O 1
ATOM 4435 N N . THR A 1 596 ? -31.778 -14.031 70.387 1.00 84.25 596 THR A N 1
ATOM 4436 C CA . THR A 1 596 ? -32.386 -13.393 71.565 1.00 84.25 596 THR A CA 1
ATOM 4437 C C . THR A 1 596 ? -33.851 -13.034 71.300 1.00 84.25 596 THR A C 1
ATOM 4439 O O . THR A 1 596 ? -34.704 -13.211 72.172 1.00 84.25 596 THR A O 1
ATOM 4442 N N . ASP A 1 597 ? -34.148 -12.593 70.075 1.00 87.06 597 ASP A N 1
ATOM 4443 C CA . ASP A 1 597 ? -35.490 -12.272 69.597 1.00 87.06 597 ASP A CA 1
ATOM 4444 C C . ASP A 1 597 ? -35.857 -13.233 68.460 1.00 87.06 597 ASP A C 1
ATOM 4446 O O . ASP A 1 597 ? -35.186 -13.277 67.433 1.00 87.06 597 ASP A O 1
ATOM 4450 N N . ASN A 1 598 ? -36.920 -14.024 68.627 1.00 86.44 598 ASN A N 1
ATOM 4451 C CA . ASN A 1 598 ? -37.294 -15.039 67.640 1.00 86.44 598 ASN A CA 1
ATOM 4452 C C . ASN A 1 598 ? -37.557 -14.420 66.254 1.00 86.44 598 ASN A C 1
ATOM 4454 O O . ASN A 1 598 ? -38.463 -13.596 66.121 1.00 86.44 598 ASN A O 1
ATOM 4458 N N . GLY A 1 599 ? -36.819 -14.875 65.237 1.00 86.81 599 GLY A N 1
ATOM 4459 C CA . GLY A 1 599 ? -36.897 -14.368 63.862 1.00 86.81 599 GLY A CA 1
ATOM 4460 C C . GLY A 1 599 ? -35.906 -13.246 63.524 1.00 86.81 599 GLY A C 1
ATOM 4461 O O . GLY A 1 599 ? -35.970 -12.730 62.418 1.00 86.81 599 GLY A O 1
ATOM 4462 N N . LEU A 1 600 ? -35.005 -12.870 64.440 1.00 95.19 600 LEU A N 1
ATOM 4463 C CA . LEU A 1 600 ? -33.932 -11.898 64.198 1.00 95.19 600 LEU A CA 1
ATOM 4464 C C . LEU A 1 600 ? -32.570 -12.511 64.535 1.00 95.19 600 LEU A C 1
ATOM 4466 O O . LEU A 1 600 ? -32.430 -13.118 65.589 1.00 95.19 600 LEU A O 1
ATOM 4470 N N . MET A 1 601 ? -31.545 -12.290 63.714 1.00 97.94 601 MET A N 1
ATOM 4471 C CA . MET A 1 601 ? -30.155 -12.639 64.038 1.00 97.94 601 MET A CA 1
ATOM 4472 C C . MET A 1 601 ? -29.677 -11.918 65.304 1.00 97.94 601 MET A C 1
ATOM 4474 O O . MET A 1 601 ? -30.143 -10.824 65.617 1.00 97.94 601 MET A O 1
ATOM 4478 N N . ASN A 1 602 ? -28.739 -12.500 66.044 1.00 96.62 602 ASN A N 1
ATOM 4479 C CA . ASN A 1 602 ? -28.042 -11.802 67.125 1.00 96.62 602 ASN A CA 1
ATOM 4480 C C . ASN A 1 602 ? -27.080 -10.727 66.578 1.00 96.62 602 ASN A C 1
ATOM 4482 O O . ASN A 1 602 ? -26.469 -10.909 65.531 1.00 96.62 602 ASN A O 1
ATOM 4486 N N . ASP A 1 603 ? -26.936 -9.612 67.302 1.00 96.88 603 ASP A N 1
ATOM 4487 C CA . ASP A 1 603 ? -26.045 -8.482 66.985 1.00 96.88 603 ASP A CA 1
ATOM 4488 C C . ASP A 1 603 ? -24.960 -8.271 68.055 1.00 96.88 603 ASP A C 1
ATOM 4490 O O . ASP A 1 603 ? -24.534 -7.145 68.339 1.00 96.88 603 ASP A O 1
ATOM 4494 N N . ASP A 1 604 ? -24.514 -9.356 68.686 1.00 96.94 604 ASP A N 1
ATOM 4495 C CA . ASP A 1 604 ? -23.573 -9.309 69.803 1.00 96.94 604 ASP A CA 1
ATOM 4496 C C . ASP A 1 604 ? -22.249 -8.627 69.417 1.00 96.94 604 ASP A C 1
ATOM 4498 O O . ASP A 1 604 ? -21.748 -7.816 70.200 1.00 96.94 604 ASP A O 1
ATOM 4502 N N . LEU A 1 605 ? -21.740 -8.832 68.191 1.00 97.19 605 LEU A N 1
ATOM 4503 C CA . LEU A 1 605 ? -20.560 -8.118 67.674 1.00 97.19 605 LEU A CA 1
ATOM 4504 C C . LEU A 1 605 ? -20.728 -6.596 67.693 1.00 97.19 605 LEU A C 1
ATOM 4506 O O . LEU A 1 605 ? -19.794 -5.875 68.060 1.00 97.19 605 LEU A O 1
ATOM 4510 N N . ARG A 1 606 ? -21.909 -6.084 67.330 1.00 97.25 606 ARG A N 1
ATOM 4511 C CA . ARG A 1 606 ? -22.216 -4.649 67.406 1.00 97.25 606 ARG A CA 1
ATOM 4512 C C . ARG A 1 606 ? -22.299 -4.200 68.857 1.00 97.25 606 ARG A C 1
ATOM 4514 O O . ARG A 1 606 ? -21.691 -3.194 69.220 1.00 97.25 606 ARG A O 1
ATOM 4521 N N . SER A 1 607 ? -23.011 -4.955 69.695 1.00 95.94 607 SER A N 1
ATOM 4522 C CA . SER A 1 607 ? -23.169 -4.639 71.120 1.00 95.94 607 SER A CA 1
ATOM 4523 C C . SER A 1 607 ? -21.827 -4.614 71.876 1.00 95.94 607 SER A C 1
ATOM 4525 O O . SER A 1 607 ? -21.632 -3.784 72.766 1.00 95.94 607 SER A O 1
ATOM 4527 N N . GLY A 1 608 ? -20.886 -5.475 71.471 1.00 95.62 608 GLY A N 1
ATOM 4528 C CA . GLY A 1 608 ? -19.525 -5.588 71.994 1.00 95.62 608 GLY A CA 1
ATOM 4529 C C . GLY A 1 608 ? -18.511 -4.639 71.351 1.00 95.62 608 GLY A C 1
ATOM 4530 O O . GLY A 1 608 ? -17.355 -4.628 71.768 1.00 95.62 608 GLY A O 1
ATOM 4531 N N . VAL A 1 609 ? -18.930 -3.817 70.378 1.00 95.94 609 VAL A N 1
ATOM 4532 C CA . VAL A 1 609 ? -18.073 -2.868 69.639 1.00 95.94 609 VAL A CA 1
ATOM 4533 C C . VAL A 1 609 ? -16.915 -3.575 68.915 1.00 95.94 609 VAL A C 1
ATOM 4535 O O . VAL A 1 609 ? -15.777 -3.107 68.904 1.00 95.94 609 VAL A O 1
ATOM 4538 N N . TYR A 1 610 ? -17.203 -4.732 68.319 1.00 97.25 610 TYR A N 1
ATOM 4539 C CA . TYR A 1 610 ? -16.226 -5.530 67.580 1.00 97.25 610 TYR A CA 1
ATOM 4540 C C . TYR A 1 610 ? -16.285 -5.323 66.064 1.00 97.25 610 TYR A C 1
ATOM 4542 O O . TYR A 1 610 ? -15.270 -5.525 65.406 1.00 97.25 610 TYR A O 1
ATOM 4550 N N . ILE A 1 611 ? -17.415 -4.880 65.502 1.00 97.81 611 ILE A N 1
ATOM 4551 C CA . ILE A 1 611 ? -17.536 -4.643 64.053 1.00 97.81 611 ILE A CA 1
ATOM 4552 C C . ILE A 1 611 ? -16.559 -3.531 63.618 1.00 97.81 611 ILE A C 1
ATOM 4554 O O . ILE A 1 611 ? -16.631 -2.418 64.153 1.00 97.81 611 ILE A O 1
ATOM 4558 N N . PRO A 1 612 ? -15.647 -3.789 62.661 1.00 97.38 612 PRO A N 1
ATOM 4559 C CA . PRO A 1 612 ? -14.703 -2.788 62.190 1.00 97.38 612 PRO A CA 1
ATOM 4560 C C . PRO A 1 612 ? -15.422 -1.705 61.380 1.00 97.38 612 PRO A C 1
ATOM 4562 O O . PRO A 1 612 ? -16.346 -1.980 60.619 1.00 97.38 612 PRO A O 1
ATOM 4565 N N . THR A 1 613 ? -14.969 -0.456 61.501 1.00 97.31 613 THR A N 1
ATOM 4566 C CA . THR A 1 613 ? -15.508 0.660 60.700 1.00 97.31 613 THR A CA 1
ATOM 4567 C C . THR A 1 613 ? -14.991 0.675 59.265 1.00 97.31 613 THR A C 1
ATOM 4569 O O . THR A 1 613 ? -15.477 1.457 58.457 1.00 97.31 613 THR A O 1
ATOM 4572 N N . LEU A 1 614 ? -13.971 -0.129 58.975 1.00 98.00 614 LEU A N 1
ATOM 4573 C CA . LEU A 1 614 ? -13.426 -0.370 57.648 1.00 98.00 614 LEU A CA 1
ATOM 4574 C C . LEU A 1 614 ? -13.848 -1.779 57.236 1.00 98.00 614 LEU A C 1
ATOM 4576 O O . LEU A 1 614 ? -13.631 -2.714 58.011 1.00 98.00 614 LEU A O 1
ATOM 4580 N N . SER A 1 615 ? -14.436 -1.918 56.052 1.00 97.69 615 SER A N 1
ATOM 4581 C CA . SER A 1 615 ? -14.807 -3.215 55.502 1.00 97.69 615 SER A CA 1
ATOM 4582 C C . SER A 1 615 ? -13.586 -4.143 55.430 1.00 97.69 615 SER A C 1
ATOM 4584 O O . SER A 1 615 ? -12.499 -3.686 55.058 1.00 97.69 615 SER A O 1
ATOM 4586 N N . PRO A 1 616 ? -13.741 -5.437 55.768 1.00 96.19 616 PRO A N 1
ATOM 4587 C CA . PRO A 1 616 ? -12.684 -6.426 55.596 1.00 96.19 616 PRO A CA 1
ATOM 4588 C C . PRO A 1 616 ? -12.449 -6.824 54.126 1.00 96.19 616 PRO A C 1
ATOM 4590 O O . PRO A 1 616 ? -11.464 -7.505 53.849 1.00 96.19 616 PRO A O 1
ATOM 4593 N N . TYR A 1 617 ? -13.320 -6.423 53.193 1.00 96.75 617 TYR A N 1
ATOM 4594 C CA . TYR A 1 617 ? -13.230 -6.807 51.781 1.00 96.75 617 TYR A CA 1
ATOM 4595 C C . TYR A 1 617 ? -12.410 -5.818 50.933 1.00 96.75 617 TYR A C 1
ATOM 4597 O O . TYR A 1 617 ? -11.976 -4.761 51.394 1.00 96.75 617 TYR A O 1
ATOM 4605 N N . ALA A 1 618 ? -12.183 -6.177 49.665 1.00 94.38 618 ALA A N 1
ATOM 4606 C CA . ALA A 1 618 ? -11.207 -5.533 48.783 1.00 94.38 618 ALA A CA 1
ATOM 4607 C C . ALA A 1 618 ? -11.452 -4.037 48.511 1.00 94.38 618 ALA A C 1
ATOM 4609 O O . ALA A 1 618 ? -10.496 -3.308 48.246 1.00 94.38 618 ALA A O 1
ATOM 4610 N N . ASP A 1 619 ? -12.703 -3.572 48.570 1.00 96.31 619 ASP A N 1
ATOM 4611 C CA . ASP A 1 619 ? -13.050 -2.164 48.335 1.00 96.31 619 ASP A CA 1
ATOM 4612 C C . ASP A 1 619 ? -12.770 -1.253 49.543 1.00 96.31 619 ASP A C 1
ATOM 4614 O O . ASP A 1 619 ? -12.750 -0.030 49.391 1.00 96.31 619 ASP A O 1
ATOM 4618 N N . ALA A 1 620 ? -12.520 -1.841 50.722 1.00 96.56 620 ALA A N 1
ATOM 4619 C CA . ALA A 1 620 ? -12.184 -1.151 51.961 1.00 96.56 620 ALA A CA 1
ATOM 4620 C C . ALA A 1 620 ? -13.122 0.036 52.271 1.00 96.56 620 ALA A C 1
ATOM 4622 O O . ALA A 1 620 ? -12.675 1.095 52.725 1.00 96.56 620 ALA A O 1
ATOM 4623 N N . LEU A 1 621 ? -14.429 -0.115 52.015 1.00 96.81 621 LEU A N 1
ATOM 4624 C CA . LEU A 1 621 ? -15.406 0.930 52.328 1.00 96.81 621 LEU A CA 1
ATOM 4625 C C . LEU A 1 621 ? -15.460 1.222 53.831 1.00 96.81 621 LEU A C 1
ATOM 4627 O O . LEU A 1 621 ? -15.270 0.341 54.667 1.00 96.81 621 LEU A O 1
ATOM 4631 N N . THR A 1 622 ? -15.739 2.475 54.186 1.00 97.44 622 THR A N 1
ATOM 4632 C CA . THR A 1 622 ? -15.826 2.917 55.583 1.00 97.44 622 THR A CA 1
ATOM 4633 C C . THR A 1 622 ? -17.244 3.292 55.976 1.00 97.44 622 THR A C 1
ATOM 4635 O O . THR A 1 622 ? -17.937 3.951 55.204 1.00 97.44 622 THR A O 1
ATOM 4638 N N . ILE A 1 623 ? -17.620 2.986 57.215 1.00 97.56 623 ILE A N 1
ATOM 4639 C CA . ILE A 1 623 ? -18.885 3.415 57.826 1.00 97.56 623 ILE A CA 1
ATOM 4640 C C . ILE A 1 623 ? -18.677 4.525 58.856 1.00 97.56 623 ILE A C 1
ATOM 4642 O O . ILE A 1 623 ? -17.638 4.603 59.516 1.00 97.56 623 ILE A O 1
ATOM 4646 N N . ASP A 1 624 ? -19.700 5.362 59.039 1.00 95.31 624 ASP A N 1
ATOM 4647 C CA . ASP A 1 624 ? -19.794 6.253 60.200 1.00 95.31 624 ASP A CA 1
ATOM 4648 C C . ASP A 1 624 ? -20.068 5.408 61.454 1.00 95.31 624 ASP A C 1
ATOM 4650 O O . ASP A 1 624 ? -20.990 4.597 61.475 1.00 95.31 624 ASP A O 1
ATOM 4654 N N . THR A 1 625 ? -19.305 5.603 62.531 1.00 93.88 625 THR A N 1
ATOM 4655 C CA . THR A 1 625 ? -19.487 4.858 63.789 1.00 93.88 625 THR A CA 1
ATOM 4656 C C . THR A 1 625 ? -20.892 4.989 64.378 1.00 93.88 625 THR A C 1
ATOM 4658 O O . THR A 1 625 ? -21.335 4.097 65.102 1.00 93.88 625 THR A O 1
ATOM 4661 N N . ASN A 1 626 ? -21.618 6.067 64.065 1.00 94.75 626 ASN A N 1
ATOM 4662 C CA . ASN A 1 626 ? -22.971 6.297 64.552 1.00 94.75 626 ASN A CA 1
ATOM 4663 C C . ASN A 1 626 ? -23.975 5.245 64.074 1.00 94.75 626 ASN A C 1
ATOM 4665 O O . ASN A 1 626 ? -24.959 5.020 64.780 1.00 94.75 626 ASN A O 1
ATOM 4669 N N . ILE A 1 627 ? -23.740 4.579 62.937 1.00 95.31 627 ILE A N 1
ATOM 4670 C CA . ILE A 1 627 ? -24.669 3.552 62.445 1.00 95.31 627 ILE A CA 1
ATOM 4671 C C . ILE A 1 627 ? -24.718 2.334 63.378 1.00 95.31 627 ILE A C 1
ATOM 4673 O O . ILE A 1 627 ? -25.750 1.678 63.494 1.00 95.31 627 ILE A O 1
ATOM 4677 N N . LEU A 1 628 ? -23.632 2.071 64.117 1.00 96.75 628 LEU A N 1
ATOM 4678 C CA . LEU A 1 628 ? -23.551 0.972 65.083 1.00 96.75 628 LEU A CA 1
ATOM 4679 C C . LEU A 1 628 ? -24.328 1.265 66.382 1.00 96.75 628 LEU A C 1
ATOM 4681 O O . LEU A 1 628 ? -24.497 0.373 67.217 1.00 96.75 628 LEU A O 1
ATOM 4685 N N . ASN A 1 629 ? -24.853 2.487 66.551 1.00 95.81 629 ASN A N 1
ATOM 4686 C CA . ASN A 1 629 ? -25.767 2.826 67.645 1.00 95.81 629 ASN A CA 1
ATOM 4687 C C . ASN A 1 629 ? -27.204 2.340 67.390 1.00 95.81 629 ASN A C 1
ATOM 4689 O O . ASN A 1 629 ? -28.011 2.329 68.324 1.00 95.81 629 ASN A O 1
ATOM 4693 N N . THR A 1 630 ? -27.541 1.961 66.154 1.00 96.44 630 THR A N 1
ATOM 4694 C CA . THR A 1 630 ? -28.856 1.410 65.809 1.00 96.44 630 THR A CA 1
ATOM 4695 C C . THR A 1 630 ? -29.071 0.077 66.530 1.00 96.44 630 THR A C 1
ATOM 4697 O O . THR A 1 630 ? -28.179 -0.767 66.584 1.00 96.44 630 THR A O 1
ATOM 4700 N N . THR A 1 631 ? -30.256 -0.099 67.121 1.00 96.00 631 THR A N 1
ATOM 4701 C CA . THR A 1 631 ? -30.663 -1.301 67.873 1.00 96.00 631 THR A CA 1
ATOM 4702 C C . THR A 1 631 ? -32.018 -1.807 67.372 1.00 96.00 631 THR A C 1
ATOM 4704 O O . THR A 1 631 ? -32.700 -1.108 66.622 1.00 96.00 631 THR A O 1
ATOM 4707 N N . GLY A 1 632 ? -32.442 -2.993 67.818 1.00 95.69 632 GLY A N 1
ATOM 4708 C CA . GLY A 1 632 ? -33.685 -3.617 67.352 1.00 95.69 632 GLY A CA 1
ATOM 4709 C C . GLY A 1 632 ? -33.510 -4.244 65.971 1.00 95.69 632 GLY A C 1
ATOM 4710 O O . GLY A 1 632 ? -32.410 -4.665 65.642 1.00 95.69 632 GLY A O 1
ATOM 4711 N N . THR A 1 633 ? -34.579 -4.303 65.182 1.00 97.00 633 THR A N 1
ATOM 4712 C CA . THR A 1 633 ? -34.633 -4.942 63.855 1.00 97.00 633 THR A CA 1
ATOM 4713 C C . THR A 1 633 ? -33.471 -4.542 62.934 1.00 97.00 633 THR A C 1
ATOM 4715 O O . THR A 1 633 ? -32.789 -5.406 62.399 1.00 97.00 633 THR A O 1
ATOM 4718 N N . ASN A 1 634 ? -33.156 -3.248 62.863 1.00 97.06 634 ASN A N 1
ATOM 4719 C CA . ASN A 1 634 ? -32.183 -2.709 61.908 1.00 97.06 634 ASN A CA 1
ATOM 4720 C C . ASN A 1 634 ? -30.758 -2.627 62.483 1.00 97.06 634 ASN A C 1
ATOM 4722 O O . ASN A 1 634 ? -29.921 -1.865 61.995 1.00 97.06 634 ASN A O 1
ATOM 4726 N N . ALA A 1 635 ? -30.484 -3.313 63.595 1.00 97.75 635 ALA A N 1
ATOM 4727 C CA . ALA A 1 635 ? -29.139 -3.327 64.151 1.00 97.75 635 ALA A CA 1
ATOM 4728 C C . ALA A 1 635 ? -28.193 -4.077 63.205 1.00 97.75 635 ALA A C 1
ATOM 4730 O O . ALA A 1 635 ? -28.558 -5.117 62.661 1.00 97.75 635 ALA A O 1
ATOM 4731 N N . ILE A 1 636 ? -26.980 -3.556 63.024 1.00 98.38 636 ILE A N 1
ATOM 4732 C CA . ILE A 1 636 ? -25.979 -4.191 62.162 1.00 98.38 636 ILE A CA 1
ATOM 4733 C C . ILE A 1 636 ? -25.458 -5.462 62.834 1.00 98.38 636 ILE A C 1
ATOM 4735 O O . ILE A 1 636 ? -25.017 -5.416 63.981 1.00 98.38 636 ILE A O 1
ATOM 4739 N N . VAL A 1 637 ? -25.496 -6.572 62.107 1.00 98.00 637 VAL A N 1
ATOM 4740 C CA . VAL A 1 637 ? -24.901 -7.857 62.478 1.00 98.00 637 VAL A CA 1
ATOM 4741 C C . VAL A 1 637 ? -23.452 -7.894 62.013 1.00 98.00 637 VAL A C 1
ATOM 4743 O O . VAL A 1 637 ? -22.562 -8.178 62.814 1.00 98.00 637 VAL A O 1
ATOM 4746 N N . ASP A 1 638 ? -23.201 -7.577 60.735 1.00 98.25 638 ASP A N 1
ATOM 4747 C CA . ASP A 1 638 ? -21.868 -7.712 60.146 1.00 98.25 638 ASP A CA 1
ATOM 4748 C C . ASP A 1 638 ? -21.697 -7.079 58.753 1.00 98.25 638 ASP A C 1
ATOM 4750 O O . ASP A 1 638 ? -22.651 -6.584 58.159 1.00 98.25 638 ASP A O 1
ATOM 4754 N N . TRP A 1 639 ? -20.477 -7.161 58.216 1.00 98.44 639 TRP A N 1
ATOM 4755 C CA . TRP A 1 639 ? -20.129 -6.900 56.821 1.00 98.44 639 TRP A CA 1
ATOM 4756 C C . TRP A 1 639 ? -20.350 -8.123 55.921 1.00 98.44 639 TRP A C 1
ATOM 4758 O O . TRP A 1 639 ? -19.906 -9.229 56.235 1.00 98.44 639 TRP A O 1
ATOM 4768 N N . VAL A 1 640 ? -20.920 -7.904 54.739 1.00 98.62 640 VAL A N 1
ATOM 4769 C CA . VAL A 1 640 ? -21.074 -8.895 53.657 1.00 98.62 640 VAL A CA 1
ATOM 4770 C C . VAL A 1 640 ? -20.501 -8.353 52.344 1.00 98.62 640 VAL A C 1
ATOM 4772 O O . VAL A 1 640 ? -20.382 -7.139 52.169 1.00 98.62 640 VAL A O 1
ATOM 4775 N N . TRP A 1 641 ? -20.136 -9.250 51.432 1.00 98.12 641 TRP A N 1
ATOM 4776 C CA . TRP A 1 641 ? -19.660 -8.924 50.089 1.00 98.12 641 TRP A CA 1
ATOM 4777 C C . TRP A 1 641 ? -20.724 -9.294 49.063 1.00 98.12 641 TRP A C 1
ATOM 4779 O O . TRP A 1 641 ? -21.182 -10.437 49.039 1.00 98.12 641 TRP A O 1
ATOM 4789 N N . VAL A 1 642 ? -21.121 -8.333 48.233 1.00 98.38 642 VAL A N 1
ATOM 4790 C CA . VAL A 1 642 ? -22.159 -8.520 47.215 1.00 98.38 642 VAL A CA 1
ATOM 4791 C C . VAL A 1 642 ? -21.561 -8.319 45.835 1.00 98.38 642 VAL A C 1
ATOM 4793 O O . VAL A 1 642 ? -20.864 -7.331 45.606 1.00 98.38 642 VAL A O 1
ATOM 4796 N N . GLU A 1 643 ? -21.869 -9.213 44.898 1.00 98.00 643 GLU A N 1
ATOM 4797 C CA . GLU A 1 643 ? -21.450 -9.077 43.501 1.00 98.00 643 GLU A CA 1
ATOM 4798 C C . GLU A 1 643 ? -22.639 -9.197 42.551 1.00 98.00 643 GLU A C 1
ATOM 4800 O O . GLU A 1 643 ? -23.567 -9.982 42.768 1.00 98.00 643 GLU A O 1
ATOM 4805 N N . LEU A 1 644 ? -22.572 -8.431 41.463 1.00 97.00 644 LEU A N 1
ATOM 4806 C CA . LEU A 1 644 ? -23.402 -8.636 40.285 1.00 97.00 644 LEU A CA 1
ATOM 4807 C C . LEU A 1 644 ? -22.574 -9.344 39.222 1.00 97.00 644 LEU A C 1
ATOM 4809 O O . LEU A 1 644 ? -21.458 -8.926 38.901 1.00 97.00 644 LEU A O 1
ATOM 4813 N N . ARG A 1 645 ? -23.139 -10.407 38.662 1.00 97.25 645 ARG A N 1
ATOM 4814 C CA . ARG A 1 645 ? -22.500 -11.242 37.645 1.00 97.25 645 ARG A CA 1
ATOM 4815 C C . ARG A 1 645 ? -23.354 -11.312 36.387 1.00 97.25 645 ARG A C 1
ATOM 4817 O O . ARG A 1 645 ? -24.576 -11.161 36.453 1.00 97.25 645 ARG A O 1
ATOM 4824 N N . ASP A 1 646 ? -22.697 -11.507 35.251 1.00 93.31 646 ASP A N 1
ATOM 4825 C CA . ASP A 1 646 ? -23.326 -11.489 33.929 1.00 93.31 646 ASP A CA 1
ATOM 4826 C C . ASP A 1 646 ? -24.401 -12.585 33.783 1.00 93.31 646 ASP A C 1
ATOM 4828 O O . ASP A 1 646 ? -24.234 -13.707 34.263 1.00 93.31 646 ASP A O 1
ATOM 4832 N N . ALA A 1 647 ? -25.529 -12.270 33.135 1.00 94.06 647 ALA A N 1
ATOM 4833 C CA . ALA A 1 647 ? -26.639 -13.214 32.977 1.00 94.06 647 ALA A CA 1
ATOM 4834 C C . ALA A 1 647 ? -26.362 -14.362 31.992 1.00 94.06 647 ALA A C 1
ATOM 4836 O O . ALA A 1 647 ? -26.996 -15.417 32.104 1.00 94.06 647 ALA A O 1
ATOM 4837 N N . ALA A 1 648 ? -25.467 -14.167 31.022 1.00 91.69 648 ALA A N 1
ATOM 4838 C CA . ALA A 1 648 ? -25.063 -15.189 30.062 1.00 91.69 648 ALA A CA 1
ATOM 4839 C C . ALA A 1 648 ? -23.884 -16.030 30.578 1.00 91.69 648 ALA A C 1
ATOM 4841 O O . ALA A 1 648 ? -23.817 -17.222 30.271 1.00 91.69 648 ALA A O 1
ATOM 4842 N N . ASP A 1 649 ? -22.997 -15.434 31.379 1.00 92.94 649 ASP A N 1
ATOM 4843 C CA . ASP A 1 649 ? -21.860 -16.102 32.015 1.00 92.94 649 ASP A CA 1
ATOM 4844 C C . ASP A 1 649 ? -21.721 -15.706 33.495 1.00 92.94 649 ASP A C 1
ATOM 4846 O O . ASP A 1 649 ? -21.105 -14.703 33.853 1.00 92.94 649 ASP A O 1
ATOM 4850 N N . ASN A 1 650 ? -22.233 -16.555 34.387 1.00 93.12 650 ASN A N 1
ATOM 4851 C CA . ASN A 1 650 ? -22.201 -16.316 35.831 1.00 93.12 650 ASN A CA 1
ATOM 4852 C C . ASN A 1 650 ? -20.792 -16.398 36.461 1.00 93.12 650 ASN A C 1
ATOM 4854 O O . ASN A 1 650 ? -20.647 -16.196 37.671 1.00 93.12 650 ASN A O 1
ATOM 4858 N N . THR A 1 651 ? -19.745 -16.681 35.683 1.00 94.50 651 THR A N 1
ATOM 4859 C CA . THR A 1 651 ? -18.353 -16.583 36.146 1.00 94.50 651 THR A CA 1
ATOM 4860 C C . THR A 1 651 ? -17.787 -15.170 35.985 1.00 94.50 651 THR A C 1
ATOM 4862 O O . THR A 1 651 ? -16.826 -14.817 36.670 1.00 94.50 651 THR A O 1
ATOM 4865 N N . ASN A 1 652 ? -18.410 -14.336 35.144 1.00 92.81 652 ASN A N 1
ATOM 4866 C CA . ASN A 1 652 ? -17.992 -12.964 34.891 1.00 92.81 652 ASN A CA 1
ATOM 4867 C C . ASN A 1 652 ? -18.587 -11.993 35.928 1.00 92.81 652 ASN A C 1
ATOM 4869 O O . ASN A 1 652 ? -19.804 -11.810 36.000 1.00 92.81 652 ASN A O 1
ATOM 4873 N N . ILE A 1 653 ? -17.725 -11.354 36.723 1.00 95.38 653 ILE A N 1
ATOM 4874 C CA . ILE A 1 653 ? -18.108 -10.351 37.727 1.00 95.38 653 ILE A CA 1
ATOM 4875 C C . ILE A 1 653 ? -18.188 -8.976 37.058 1.00 95.38 653 ILE A C 1
ATOM 4877 O O . ILE A 1 653 ? -17.190 -8.461 36.562 1.00 95.38 653 ILE A O 1
ATOM 4881 N N . ILE A 1 654 ? -19.374 -8.366 37.084 1.00 93.00 654 ILE A N 1
ATOM 4882 C CA . ILE A 1 654 ? -19.630 -7.029 36.529 1.00 93.00 654 ILE A CA 1
ATOM 4883 C C . ILE A 1 654 ? -19.223 -5.948 37.525 1.00 93.00 654 ILE A C 1
ATOM 4885 O O . ILE A 1 654 ? -18.572 -4.966 37.173 1.00 93.00 654 ILE A O 1
ATOM 4889 N N . THR A 1 655 ? -19.629 -6.113 38.781 1.00 93.56 655 THR A N 1
ATOM 4890 C CA . THR A 1 655 ? -19.282 -5.200 39.868 1.00 93.56 655 THR A CA 1
ATOM 4891 C C . THR A 1 655 ? -19.446 -5.897 41.212 1.00 93.56 655 THR A C 1
ATOM 4893 O O . THR A 1 655 ? -20.136 -6.911 41.316 1.00 93.56 655 THR A O 1
ATOM 4896 N N . SER A 1 656 ? -18.813 -5.351 42.241 1.00 95.69 656 SER A N 1
ATOM 4897 C CA . SER A 1 656 ? -18.793 -5.914 43.584 1.00 95.69 656 SER A CA 1
ATOM 4898 C C . SER A 1 656 ? -18.643 -4.811 44.623 1.00 95.69 656 SER A C 1
ATOM 4900 O O . SER A 1 656 ? -17.926 -3.839 44.375 1.00 95.69 656 SER A O 1
ATOM 4902 N N . THR A 1 657 ? -19.284 -4.957 45.778 1.00 97.19 657 THR A N 1
ATOM 4903 C CA . THR A 1 657 ? -19.202 -3.967 46.854 1.00 97.19 657 THR A CA 1
ATOM 4904 C C . THR A 1 657 ? -19.455 -4.579 48.229 1.00 97.19 657 THR A C 1
ATOM 4906 O O . THR A 1 657 ? -20.188 -5.560 48.377 1.00 97.19 657 THR A O 1
ATOM 4909 N N . SER A 1 658 ? -18.849 -3.975 49.246 1.00 98.38 658 SER A N 1
ATOM 4910 C CA . SER A 1 658 ? -19.143 -4.231 50.649 1.00 98.38 658 SER A CA 1
ATOM 4911 C C . SER A 1 658 ? -20.488 -3.646 51.052 1.00 98.38 658 SER A C 1
ATOM 4913 O O . SER A 1 658 ? -20.814 -2.509 50.718 1.00 98.38 658 SER A O 1
ATOM 4915 N N . ALA A 1 659 ? -21.224 -4.395 51.860 1.00 98.44 659 ALA A N 1
ATOM 4916 C CA . ALA A 1 659 ? -22.512 -3.993 52.399 1.00 98.44 659 ALA A CA 1
ATOM 4917 C C . ALA A 1 659 ? -22.664 -4.439 53.858 1.00 98.44 659 ALA A C 1
ATOM 4919 O O . ALA A 1 659 ? -21.852 -5.207 54.381 1.00 98.44 659 ALA A O 1
ATOM 4920 N N . LEU A 1 660 ? -23.704 -3.949 54.524 1.00 98.62 660 LEU A N 1
ATOM 4921 C CA . LEU A 1 660 ? -23.980 -4.242 55.925 1.00 98.62 660 LEU A CA 1
ATOM 4922 C C . LEU A 1 660 ? -25.218 -5.116 56.052 1.00 98.62 660 LEU A C 1
ATOM 4924 O O . LEU A 1 660 ? -26.256 -4.807 55.478 1.00 98.62 660 LEU A O 1
ATOM 4928 N N . LEU A 1 661 ? -25.121 -6.168 56.854 1.00 98.62 661 LEU A N 1
ATOM 4929 C CA . LEU A 1 661 ? -26.226 -7.062 57.166 1.00 98.62 661 LEU A CA 1
ATOM 4930 C C . LEU A 1 661 ? -26.939 -6.615 58.448 1.00 98.62 661 LEU A C 1
ATOM 4932 O O . LEU A 1 661 ? -26.282 -6.400 59.468 1.00 98.62 661 LEU A O 1
ATOM 4936 N N . GLN A 1 662 ? -28.267 -6.507 58.417 1.00 98.50 662 GLN A N 1
ATOM 4937 C CA . GLN A 1 662 ? -29.120 -6.185 59.568 1.00 98.50 662 GLN A CA 1
ATOM 4938 C C . GLN A 1 662 ? -29.721 -7.437 60.219 1.00 98.50 662 GLN A C 1
ATOM 4940 O O . GLN A 1 662 ? -29.726 -8.514 59.628 1.00 98.50 662 GLN A O 1
ATOM 4945 N N . ARG A 1 663 ? -30.230 -7.319 61.455 1.00 97.75 663 ARG A N 1
ATOM 4946 C CA . ARG A 1 663 ? -30.742 -8.474 62.221 1.00 97.75 663 ARG A CA 1
ATOM 4947 C C . ARG A 1 663 ? -31.949 -9.160 61.582 1.00 97.75 663 ARG A C 1
ATOM 4949 O O . ARG A 1 663 ? -32.139 -10.351 61.808 1.00 97.75 663 ARG A O 1
ATOM 4956 N N . ASP A 1 664 ? -32.769 -8.441 60.829 1.00 97.12 664 ASP A N 1
ATOM 4957 C CA . ASP A 1 664 ? -33.894 -8.990 60.058 1.00 97.12 664 ASP A CA 1
ATOM 4958 C C . ASP A 1 664 ? -33.502 -9.525 58.677 1.00 97.12 664 ASP A C 1
ATOM 4960 O O . ASP A 1 664 ? -34.350 -10.031 57.947 1.00 97.12 664 ASP A O 1
ATOM 4964 N N . GLY A 1 665 ? -32.210 -9.485 58.361 1.00 97.62 665 GLY A N 1
ATOM 4965 C CA . GLY A 1 665 ? -31.636 -10.047 57.153 1.00 97.62 665 GLY A CA 1
ATOM 4966 C C . GLY A 1 665 ? -31.486 -9.054 56.010 1.00 97.62 665 GLY A C 1
ATOM 4967 O O . GLY A 1 665 ? -30.879 -9.423 55.008 1.00 97.62 665 GLY A O 1
ATOM 4968 N N . ASP A 1 666 ? -31.969 -7.814 56.148 1.00 98.38 666 ASP A N 1
ATOM 4969 C CA . ASP A 1 666 ? -31.756 -6.768 55.145 1.00 98.38 666 ASP A CA 1
ATOM 4970 C C . ASP A 1 666 ? -30.250 -6.511 54.952 1.00 98.38 666 ASP A C 1
ATOM 4972 O O . ASP A 1 666 ? -29.512 -6.245 55.907 1.00 98.38 666 ASP A O 1
ATOM 4976 N N . ILE A 1 667 ? -29.786 -6.557 53.703 1.00 98.69 667 ILE A N 1
ATOM 4977 C CA . ILE A 1 667 ? -28.467 -6.065 53.305 1.00 98.69 667 ILE A CA 1
ATOM 4978 C C . ILE A 1 667 ? -28.624 -4.631 52.803 1.00 98.69 667 ILE A C 1
ATOM 4980 O O . ILE A 1 667 ? -29.317 -4.367 51.818 1.00 98.69 667 ILE A O 1
ATOM 4984 N N . VAL A 1 668 ? -27.937 -3.709 53.469 1.00 98.19 668 VAL A N 1
ATOM 4985 C CA . VAL A 1 668 ? -28.024 -2.268 53.230 1.00 98.19 668 VAL A CA 1
ATOM 4986 C C . VAL A 1 668 ? -26.662 -1.664 52.896 1.00 98.19 668 VAL A C 1
ATOM 4988 O O . VAL A 1 668 ? -25.607 -2.222 53.206 1.00 98.19 668 VAL A O 1
ATOM 4991 N N . ASP A 1 669 ? -26.693 -0.488 52.278 1.00 96.75 669 ASP A N 1
ATOM 4992 C CA . ASP A 1 669 ? -25.517 0.332 51.988 1.00 96.75 669 ASP A CA 1
ATOM 4993 C C . ASP A 1 669 ? -24.817 0.794 53.286 1.00 96.75 669 ASP A C 1
ATOM 4995 O O . ASP A 1 669 ? -25.361 0.701 54.390 1.00 96.75 669 ASP A O 1
ATOM 4999 N N . VAL A 1 670 ? -23.618 1.368 53.175 1.00 96.50 670 VAL A N 1
ATOM 5000 C CA . VAL A 1 670 ? -22.779 1.839 54.294 1.00 96.50 670 VAL A CA 1
ATOM 5001 C C . VAL A 1 670 ? -23.419 2.948 55.138 1.00 96.50 670 VAL A C 1
ATOM 5003 O O . VAL A 1 670 ? -22.928 3.285 56.216 1.00 96.50 670 VAL A O 1
ATOM 5006 N N . ASN A 1 671 ? -24.537 3.520 54.685 1.00 95.38 671 ASN A N 1
ATOM 5007 C CA . ASN A 1 671 ? -25.360 4.413 55.501 1.00 95.38 671 ASN A CA 1
ATOM 5008 C C . ASN A 1 671 ? -26.239 3.668 56.529 1.00 95.38 671 ASN A C 1
ATOM 5010 O O . ASN A 1 671 ? -26.840 4.308 57.392 1.00 95.38 671 ASN A O 1
ATOM 5014 N N . GLY A 1 672 ? -26.303 2.336 56.452 1.00 94.50 672 GLY A N 1
ATOM 5015 C CA . GLY A 1 672 ? -27.027 1.469 57.372 1.00 94.50 672 GLY A CA 1
ATOM 5016 C C . GLY A 1 672 ? -28.547 1.494 57.206 1.00 94.50 672 GLY A C 1
ATOM 5017 O O . GLY A 1 672 ? -29.247 1.116 58.140 1.00 94.50 672 GLY A O 1
ATOM 5018 N N . THR A 1 673 ? -29.098 1.998 56.096 1.00 94.25 673 THR A N 1
ATOM 5019 C CA . THR A 1 673 ? -30.561 2.105 55.910 1.00 94.25 673 THR A CA 1
ATOM 5020 C C . THR A 1 673 ? -31.038 1.889 54.475 1.00 94.25 673 THR A C 1
ATOM 5022 O O . THR A 1 673 ? -32.090 1.285 54.297 1.00 94.25 673 THR A O 1
ATOM 5025 N N . SER A 1 674 ? -30.352 2.411 53.456 1.00 94.38 674 SER A N 1
ATOM 5026 C CA . SER A 1 674 ? -30.812 2.256 52.069 1.00 94.38 674 SER A CA 1
ATOM 5027 C C . SER A 1 674 ? -30.425 0.901 51.494 1.00 94.38 674 SER A C 1
ATOM 5029 O O . SER A 1 674 ? -29.378 0.357 51.838 1.00 94.38 674 SER A O 1
ATOM 5031 N N . ASN A 1 675 ? -31.214 0.420 50.536 1.00 95.12 675 ASN A N 1
ATOM 5032 C CA . ASN A 1 675 ? -30.809 -0.671 49.655 1.00 95.12 675 ASN A CA 1
ATOM 5033 C C . ASN A 1 675 ? -29.509 -0.333 48.910 1.00 95.12 675 ASN A C 1
ATOM 5035 O O . ASN A 1 675 ? -29.113 0.837 48.804 1.00 95.12 675 ASN A O 1
ATOM 5039 N N . LEU A 1 676 ? -28.873 -1.361 48.352 1.00 95.12 676 LEU A N 1
ATOM 5040 C CA . LEU A 1 676 ? -27.673 -1.186 47.547 1.00 95.12 676 LEU A CA 1
ATOM 5041 C C . LEU A 1 676 ? -28.000 -0.518 46.216 1.00 95.12 676 LEU A C 1
ATOM 5043 O O . LEU A 1 676 ? -29.002 -0.834 45.569 1.00 95.12 676 LEU A O 1
ATOM 5047 N N . THR A 1 677 ? -27.123 0.396 45.802 1.00 91.94 677 THR A N 1
ATOM 5048 C CA . THR A 1 677 ? -27.201 1.045 44.494 1.00 91.94 677 THR A CA 1
ATOM 5049 C C . THR A 1 677 ? -26.007 0.650 43.645 1.00 91.94 677 THR A C 1
ATOM 5051 O O . THR A 1 677 ? -24.856 0.775 44.057 1.00 91.94 677 THR A O 1
ATOM 5054 N N . PHE A 1 678 ? -26.289 0.179 42.435 1.00 88.94 678 PHE A N 1
ATOM 5055 C CA . PHE A 1 678 ? -25.273 -0.221 41.474 1.00 88.94 678 PHE A CA 1
ATOM 5056 C C . PHE A 1 678 ? -25.303 0.720 40.277 1.00 88.94 678 PHE A C 1
ATOM 5058 O O . PHE A 1 678 ? -26.366 1.027 39.729 1.00 88.94 678 PHE A O 1
ATOM 5065 N N . THR A 1 679 ? -24.118 1.170 39.864 1.00 85.62 679 THR A N 1
ATOM 5066 C CA . THR A 1 679 ? -23.943 1.933 38.623 1.00 85.62 679 THR A CA 1
ATOM 5067 C C . THR A 1 679 ? -23.654 0.951 37.495 1.00 85.62 679 THR A C 1
ATOM 5069 O O . THR A 1 679 ? -22.506 0.744 37.112 1.00 85.62 679 THR A O 1
ATOM 5072 N N . VAL A 1 680 ? -24.708 0.294 37.015 1.00 81.75 680 VAL A N 1
ATOM 5073 C CA . VAL A 1 680 ? -24.651 -0.731 35.964 1.00 81.75 680 VAL A CA 1
ATOM 5074 C C . VAL A 1 680 ? -25.808 -0.539 34.981 1.00 81.75 680 VAL A C 1
ATOM 5076 O O . VAL A 1 680 ? -26.827 0.059 35.341 1.00 81.75 680 VAL A O 1
ATOM 5079 N N . PRO A 1 681 ? -25.694 -1.031 33.737 1.00 76.81 681 PRO A N 1
ATOM 5080 C CA . PRO A 1 681 ? -26.807 -1.024 32.793 1.00 76.81 681 PRO A CA 1
ATOM 5081 C C . PRO A 1 681 ? -28.056 -1.721 33.332 1.00 76.81 681 PRO A C 1
ATOM 5083 O O . PRO A 1 681 ? -27.951 -2.686 34.087 1.00 76.81 681 PRO A O 1
ATOM 5086 N N . TYR A 1 682 ? -29.238 -1.290 32.884 1.00 82.81 682 TYR A N 1
ATOM 5087 C CA . TYR A 1 682 ? -30.460 -2.065 33.096 1.00 82.81 682 TYR A CA 1
ATOM 5088 C C . TYR A 1 682 ? -30.395 -3.357 32.287 1.00 82.81 682 TYR A C 1
ATOM 5090 O O . TYR A 1 682 ? -30.487 -3.330 31.060 1.00 82.81 682 TYR A O 1
ATOM 5098 N N . ASP A 1 683 ? -30.224 -4.463 32.995 1.00 86.75 683 ASP A N 1
ATOM 5099 C CA . ASP A 1 683 ? -30.197 -5.821 32.467 1.00 86.75 683 ASP A CA 1
ATOM 5100 C C . ASP A 1 683 ? -30.488 -6.808 33.610 1.00 86.75 683 ASP A C 1
ATOM 5102 O O . ASP A 1 683 ? -30.744 -6.405 34.749 1.00 86.75 683 ASP A O 1
ATOM 5106 N N . ASN A 1 684 ? -30.473 -8.102 33.315 1.00 92.06 684 ASN A N 1
ATOM 5107 C CA . ASN A 1 684 ? -30.536 -9.152 34.316 1.00 92.06 684 ASN A CA 1
ATOM 5108 C C . ASN A 1 684 ? -29.129 -9.476 34.830 1.00 92.06 684 ASN A C 1
ATOM 5110 O O . ASN A 1 684 ? -28.194 -9.587 34.042 1.00 92.06 684 ASN A O 1
ATOM 5114 N N . TYR A 1 685 ? -28.996 -9.700 36.137 1.00 95.94 685 TYR A N 1
ATOM 5115 C CA . TYR A 1 685 ? -27.726 -10.084 36.759 1.00 95.94 685 TYR A CA 1
ATOM 5116 C C . TYR A 1 685 ? -27.925 -11.206 37.767 1.00 95.94 685 TYR A C 1
ATOM 5118 O O . TYR A 1 685 ? -28.913 -11.216 38.504 1.00 95.94 685 TYR A O 1
ATOM 5126 N N . TYR A 1 686 ? -26.980 -12.139 37.844 1.00 98.31 686 TYR A N 1
ATOM 5127 C CA . TYR A 1 686 ? -26.902 -13.011 39.013 1.00 98.31 686 TYR A CA 1
ATOM 5128 C C . TYR A 1 686 ? -26.383 -12.209 40.204 1.00 98.31 686 TYR A C 1
ATOM 5130 O O . TYR A 1 686 ? -25.464 -11.403 40.059 1.00 98.31 686 TYR A O 1
ATOM 5138 N N . VAL A 1 687 ? -26.975 -12.438 41.373 1.00 98.31 687 VAL A N 1
ATOM 5139 C CA . VAL A 1 687 ? -26.608 -11.757 42.620 1.00 98.31 687 VAL A CA 1
ATOM 5140 C C . VAL A 1 687 ? -25.905 -12.762 43.514 1.00 98.31 687 VAL A C 1
ATOM 5142 O O . VAL A 1 687 ? -26.479 -13.816 43.802 1.00 98.31 687 VAL A O 1
ATOM 5145 N N . THR A 1 688 ? -24.686 -12.451 43.950 1.00 98.25 688 THR A N 1
ATOM 5146 C CA . THR A 1 688 ? -23.964 -13.252 44.946 1.00 98.25 688 THR A CA 1
ATOM 5147 C C . THR A 1 688 ? -23.876 -12.523 46.271 1.00 98.25 688 THR A C 1
ATOM 5149 O O . THR A 1 688 ? -23.789 -11.297 46.317 1.00 98.25 688 THR A O 1
ATOM 5152 N N . VAL A 1 689 ? -23.901 -13.298 47.353 1.00 98.38 689 VAL A N 1
ATOM 5153 C CA . VAL A 1 689 ? -23.646 -12.813 48.708 1.00 98.38 689 VAL A CA 1
ATOM 5154 C C . VAL A 1 689 ? -22.630 -13.743 49.348 1.00 98.38 689 VAL A C 1
ATOM 5156 O O . VAL A 1 689 ? -22.878 -14.944 49.472 1.00 98.38 689 VAL A O 1
ATOM 5159 N N . SER A 1 690 ? -21.506 -13.175 49.768 1.00 96.81 690 SER A N 1
ATOM 5160 C CA . SER A 1 690 ? -20.436 -13.867 50.482 1.00 96.81 690 SER A CA 1
ATOM 5161 C C . SER A 1 690 ? -20.204 -13.223 51.842 1.00 96.81 690 SER A C 1
ATOM 5163 O O . SER A 1 690 ? -20.455 -12.033 52.052 1.00 96.81 690 SER A O 1
ATOM 5165 N N . HIS A 1 691 ? -19.716 -14.022 52.784 1.00 97.31 691 HIS A N 1
ATOM 5166 C CA . HIS A 1 691 ? -19.427 -13.585 54.141 1.00 97.31 691 HIS A CA 1
ATOM 5167 C C . HIS A 1 691 ? -18.135 -14.245 54.636 1.00 97.31 691 HIS A C 1
ATOM 5169 O O . HIS A 1 691 ? -17.830 -15.361 54.234 1.00 97.31 691 HIS A O 1
ATOM 5175 N N . ARG A 1 692 ? -17.382 -13.571 55.514 1.00 95.25 692 ARG A N 1
ATOM 5176 C CA . ARG A 1 692 ? -16.042 -14.003 55.967 1.00 95.25 692 ARG A CA 1
ATOM 5177 C C . ARG A 1 692 ? -15.953 -15.398 56.603 1.00 95.25 692 ARG A C 1
ATOM 5179 O O . ARG A 1 692 ? -14.852 -15.894 56.800 1.00 95.25 692 ARG A O 1
ATOM 5186 N N . ASN A 1 693 ? -17.065 -15.965 57.077 1.00 94.81 693 ASN A N 1
ATOM 5187 C CA . ASN A 1 693 ? -17.057 -17.272 57.745 1.00 94.81 693 ASN A CA 1
ATOM 5188 C C . ASN A 1 693 ? -18.261 -18.171 57.422 1.00 94.81 693 ASN A C 1
ATOM 5190 O O . ASN A 1 693 ? -18.476 -19.208 58.066 1.00 94.81 693 ASN A O 1
ATOM 5194 N N . HIS A 1 694 ? -19.039 -17.777 56.413 1.00 96.94 694 HIS A N 1
ATOM 5195 C CA . HIS A 1 694 ? -20.150 -18.552 55.882 1.00 96.94 694 HIS A CA 1
ATOM 5196 C C . HIS A 1 694 ? -19.962 -18.770 54.379 1.00 96.94 694 HIS A C 1
ATOM 5198 O O . HIS A 1 694 ? -19.519 -17.877 53.663 1.00 96.94 694 HIS A O 1
ATOM 5204 N N . ILE A 1 695 ? -20.371 -19.942 53.898 1.00 98.06 695 ILE A N 1
ATOM 5205 C CA . ILE A 1 695 ? -20.315 -20.302 52.481 1.00 98.06 695 ILE A CA 1
ATOM 5206 C C . ILE A 1 695 ? -21.224 -19.354 51.690 1.00 98.06 695 ILE A C 1
ATOM 5208 O O . ILE A 1 695 ? -22.416 -19.230 51.991 1.00 98.06 695 ILE A O 1
ATOM 5212 N N . GLY A 1 696 ? -20.658 -18.709 50.668 1.00 97.50 696 GLY A N 1
ATOM 5213 C CA . GLY A 1 696 ? -21.383 -17.779 49.808 1.00 97.50 696 GLY A CA 1
ATOM 5214 C C . GLY A 1 696 ? -22.479 -18.445 48.971 1.00 97.50 696 GLY A C 1
ATOM 5215 O O . GLY A 1 696 ? -22.415 -19.634 48.640 1.00 97.50 696 GLY A O 1
ATOM 5216 N N . ILE A 1 697 ? -23.478 -17.653 48.580 1.00 98.19 697 ILE A N 1
ATOM 5217 C CA . ILE A 1 697 ? -24.616 -18.078 47.749 1.00 98.19 697 ILE A CA 1
ATOM 5218 C C . ILE A 1 697 ? -24.753 -17.219 46.485 1.00 98.19 697 ILE A C 1
ATOM 5220 O O . ILE A 1 697 ? -24.244 -16.102 46.421 1.00 98.19 697 ILE A O 1
ATOM 5224 N N . MET A 1 698 ? -25.460 -17.747 45.484 1.00 98.50 698 MET A N 1
ATOM 5225 C CA . MET A 1 698 ? -25.815 -17.055 44.241 1.00 98.50 698 MET A CA 1
ATOM 5226 C C . MET A 1 698 ? -27.304 -17.249 43.953 1.00 98.50 698 MET A C 1
ATOM 5228 O O . MET A 1 698 ? -27.857 -18.312 44.246 1.00 98.50 698 MET A O 1
ATOM 5232 N N . SER A 1 699 ? -27.953 -16.263 43.335 1.00 98.44 699 SER A N 1
ATOM 5233 C CA . SER A 1 699 ? -29.305 -16.428 42.798 1.00 98.44 699 SER A CA 1
ATOM 5234 C C . SER A 1 699 ? -29.385 -17.554 41.753 1.00 98.44 699 SER A C 1
ATOM 5236 O O . SER A 1 699 ? -28.494 -17.739 40.931 1.00 98.44 699 SER A O 1
ATOM 5238 N N . ALA A 1 700 ? -30.467 -18.333 41.765 1.00 97.56 700 ALA A N 1
ATOM 5239 C CA . ALA A 1 700 ? -30.706 -19.419 40.810 1.00 97.56 700 ALA A CA 1
ATOM 5240 C C . ALA A 1 700 ? -31.021 -18.899 39.401 1.00 97.56 700 ALA A C 1
ATOM 5242 O O . ALA A 1 700 ? -30.785 -19.592 38.416 1.00 97.56 700 ALA A O 1
ATOM 5243 N N . ASN A 1 701 ? -31.571 -17.685 39.315 1.00 96.62 701 ASN A N 1
ATOM 5244 C CA . ASN A 1 701 ? -31.862 -16.979 38.074 1.00 96.62 701 ASN A CA 1
ATOM 5245 C C . ASN A 1 701 ? -31.314 -15.551 38.159 1.00 96.62 701 ASN A C 1
ATOM 5247 O O . ASN A 1 701 ? -31.187 -14.990 39.252 1.00 96.62 701 ASN A O 1
ATOM 5251 N N . ALA A 1 702 ? -31.035 -14.958 37.001 1.00 96.62 702 ALA A N 1
ATOM 5252 C CA . ALA A 1 702 ? -30.660 -13.557 36.910 1.00 96.62 702 ALA A CA 1
ATOM 5253 C C . ALA A 1 702 ? -31.860 -12.645 37.243 1.00 96.62 702 ALA A C 1
ATOM 5255 O O . ALA A 1 702 ? -32.990 -12.895 36.816 1.00 96.62 702 ALA A O 1
ATOM 5256 N N . ILE A 1 703 ? -31.605 -11.594 38.019 1.00 94.44 703 ILE A N 1
ATOM 5257 C CA . ILE A 1 703 ? -32.590 -10.638 38.528 1.00 94.44 703 ILE A CA 1
ATOM 5258 C C . ILE A 1 703 ? -32.543 -9.363 37.677 1.00 94.44 703 ILE A C 1
ATOM 5260 O O . ILE A 1 703 ? -31.456 -8.809 37.504 1.00 94.44 703 ILE A O 1
ATOM 5264 N N . PRO A 1 704 ? -33.683 -8.868 37.156 1.00 91.75 704 PRO A N 1
ATOM 5265 C CA . PRO A 1 704 ? -33.705 -7.645 36.364 1.00 91.75 704 PRO A CA 1
ATOM 5266 C C . PRO A 1 704 ? -33.438 -6.422 37.238 1.00 91.75 704 PRO A C 1
ATOM 5268 O O . PRO A 1 704 ? -34.183 -6.154 38.186 1.00 91.75 704 PRO A O 1
ATOM 5271 N N . LEU A 1 705 ? -32.430 -5.639 36.866 1.00 89.25 705 LEU A N 1
ATOM 5272 C CA . LEU A 1 705 ? -32.194 -4.295 37.375 1.00 89.25 705 LEU A CA 1
ATOM 5273 C C . LEU A 1 705 ? -32.775 -3.269 36.402 1.00 89.25 705 LEU A C 1
ATOM 5275 O O . LEU A 1 705 ? -32.577 -3.340 35.190 1.00 89.25 705 LEU A O 1
ATOM 5279 N N . SER A 1 706 ? -33.556 -2.331 36.935 1.00 83.62 706 SER A N 1
ATOM 5280 C CA . SER A 1 706 ? -34.311 -1.361 36.143 1.00 83.62 706 SER A CA 1
ATOM 5281 C C . SER A 1 706 ? -34.482 -0.042 36.897 1.00 83.62 706 SER A C 1
ATOM 5283 O O . SER A 1 706 ? -34.032 0.105 38.031 1.00 83.62 706 SER A O 1
ATOM 5285 N N . SER A 1 707 ? -35.203 0.910 36.300 1.00 78.31 707 SER A N 1
ATOM 5286 C CA . SER A 1 707 ? -35.579 2.162 36.970 1.00 78.31 707 SER A CA 1
ATOM 5287 C C . SER A 1 707 ? -36.525 1.969 38.161 1.00 78.31 707 SER A C 1
ATOM 5289 O O . SER A 1 707 ? -36.745 2.911 38.916 1.00 78.31 707 SER A O 1
ATOM 5291 N N . ASN A 1 708 ? -37.131 0.787 38.298 1.00 82.00 708 ASN A N 1
ATOM 5292 C CA . ASN A 1 708 ? -37.908 0.414 39.473 1.00 82.00 708 ASN A CA 1
ATOM 5293 C C . ASN A 1 708 ? -37.045 -0.487 40.372 1.00 82.00 708 ASN A C 1
ATOM 5295 O O . ASN A 1 708 ? -36.513 -1.476 39.852 1.00 82.00 708 ASN A O 1
ATOM 5299 N N . PRO A 1 709 ? -36.939 -0.188 41.683 1.00 84.25 709 PRO A N 1
ATOM 5300 C CA . PRO A 1 709 ? -36.225 -1.036 42.630 1.00 84.25 709 PRO A CA 1
ATOM 5301 C C . PRO A 1 709 ? -36.747 -2.471 42.590 1.00 84.25 709 PRO A C 1
ATOM 5303 O O . PRO A 1 709 ? -37.962 -2.693 42.543 1.00 84.25 709 PRO A O 1
ATOM 5306 N N . ASN A 1 710 ? -35.827 -3.429 42.611 1.00 92.19 710 ASN A N 1
ATOM 5307 C CA . ASN A 1 710 ? -36.144 -4.852 42.677 1.00 92.19 710 ASN A CA 1
ATOM 5308 C C . ASN A 1 710 ? -35.600 -5.449 43.979 1.00 92.19 710 ASN A C 1
ATOM 5310 O O . ASN A 1 710 ? -34.776 -4.825 44.650 1.00 92.19 710 ASN A O 1
ATOM 5314 N N . SER A 1 711 ? -36.054 -6.644 44.350 1.00 94.31 711 SER A N 1
ATOM 5315 C CA . SER A 1 711 ? -35.558 -7.324 45.545 1.00 94.31 711 SER A CA 1
ATOM 5316 C C . SER A 1 711 ? -35.410 -8.828 45.359 1.00 94.31 711 SER A C 1
ATOM 5318 O O . SER A 1 711 ? -36.107 -9.448 44.553 1.00 94.31 711 SER A O 1
ATOM 5320 N N . ILE A 1 712 ? -34.494 -9.415 46.127 1.00 96.81 712 ILE A N 1
ATOM 5321 C CA . ILE A 1 712 ? -34.297 -10.859 46.227 1.00 96.81 712 ILE A CA 1
ATOM 5322 C C . ILE A 1 712 ? -34.181 -11.268 47.696 1.00 96.81 712 ILE A C 1
ATOM 5324 O O . ILE A 1 712 ? -33.368 -10.729 48.438 1.00 96.81 712 ILE A O 1
ATOM 5328 N N . ASP A 1 713 ? -35.004 -12.229 48.109 1.00 97.38 713 ASP A N 1
ATOM 5329 C CA . ASP A 1 713 ? -35.069 -12.693 49.494 1.00 97.38 713 ASP A CA 1
ATOM 5330 C C . ASP A 1 713 ? -34.682 -14.167 49.615 1.00 97.38 713 ASP A C 1
ATOM 5332 O O . ASP A 1 713 ? -35.506 -15.061 49.426 1.00 97.38 713 ASP A O 1
ATOM 5336 N N . PHE A 1 714 ? -33.420 -14.419 49.957 1.00 98.12 714 PHE A N 1
ATOM 5337 C CA . PHE A 1 714 ? -32.868 -15.768 50.075 1.00 98.12 714 PHE A CA 1
ATOM 5338 C C . PHE A 1 714 ? -33.345 -16.528 51.319 1.00 98.12 714 PHE A C 1
ATOM 5340 O O . PHE A 1 714 ? -32.978 -17.691 51.500 1.00 98.12 714 PHE A O 1
ATOM 5347 N N . THR A 1 715 ? -34.142 -15.895 52.183 1.00 96.81 715 THR A N 1
ATOM 5348 C CA . THR A 1 715 ? -34.521 -16.458 53.482 1.00 96.81 715 THR A CA 1
ATOM 5349 C C . THR A 1 715 ? -35.773 -17.330 53.420 1.00 96.81 715 THR A C 1
ATOM 5351 O O . THR A 1 715 ? -35.925 -18.216 54.257 1.00 96.81 715 THR A O 1
ATOM 5354 N N . SER A 1 716 ? -36.621 -17.174 52.394 1.00 94.75 716 SER A N 1
ATOM 5355 C CA . SER A 1 716 ? -37.975 -17.754 52.378 1.00 94.75 716 SER A CA 1
ATOM 5356 C C . SER A 1 716 ? -38.205 -18.910 51.387 1.00 94.75 716 SER A C 1
ATOM 5358 O O . SER A 1 716 ? -39.023 -19.794 51.660 1.00 94.75 716 SER A O 1
ATOM 5360 N N . ASP A 1 717 ? -37.492 -18.962 50.256 1.00 95.75 717 ASP A N 1
ATOM 5361 C CA . ASP A 1 717 ? -37.606 -20.034 49.248 1.00 95.75 717 ASP A CA 1
ATOM 5362 C C . ASP A 1 717 ? -36.217 -20.505 48.793 1.00 95.75 717 ASP A C 1
ATOM 5364 O O . ASP A 1 717 ? -35.496 -19.749 48.148 1.00 95.75 717 ASP A O 1
ATOM 5368 N N . PRO A 1 718 ? -35.823 -21.769 49.031 1.00 96.56 718 PRO A N 1
ATOM 5369 C CA . PRO A 1 718 ? -34.487 -22.221 48.671 1.00 96.56 718 PRO A CA 1
ATOM 5370 C C . PRO A 1 718 ? -34.303 -22.314 47.152 1.00 96.56 718 PRO A C 1
ATOM 5372 O O . PRO A 1 718 ? -33.170 -22.335 46.685 1.00 96.56 718 PRO A O 1
ATOM 5375 N N . ASN A 1 719 ? -35.381 -22.381 46.358 1.00 96.50 719 ASN A N 1
ATOM 5376 C CA . ASN A 1 719 ? -35.286 -22.530 44.903 1.00 96.50 719 ASN A CA 1
ATOM 5377 C C . ASN A 1 719 ? -34.812 -21.259 44.194 1.00 96.50 719 ASN A C 1
ATOM 5379 O O . ASN A 1 719 ? -34.466 -21.327 43.014 1.00 96.50 719 ASN A O 1
ATOM 5383 N N . ILE A 1 720 ? -34.792 -20.114 44.884 1.00 96.94 720 ILE A N 1
ATOM 5384 C CA . ILE A 1 720 ? -34.219 -18.887 44.327 1.00 96.94 720 ILE A CA 1
ATOM 5385 C C . ILE A 1 720 ? -32.698 -18.832 44.489 1.00 96.94 720 ILE A C 1
ATOM 5387 O O . ILE A 1 720 ? -32.080 -17.920 43.948 1.00 96.94 720 ILE A O 1
ATOM 5391 N N . THR A 1 721 ? -32.098 -19.805 45.181 1.00 97.94 721 THR A N 1
ATOM 5392 C CA . THR A 1 721 ? -30.650 -19.958 45.353 1.00 97.94 721 THR A CA 1
ATOM 5393 C C . THR A 1 721 ? -30.128 -21.073 44.458 1.00 97.94 721 THR A C 1
ATOM 5395 O O . THR A 1 721 ? -30.685 -22.174 44.416 1.00 97.94 721 THR A O 1
ATOM 5398 N N . LEU A 1 722 ? -29.035 -20.821 43.740 1.00 97.44 722 LEU A N 1
ATOM 5399 C CA . LEU A 1 722 ? -28.367 -21.839 42.940 1.00 97.44 722 LEU A CA 1
ATOM 5400 C C . LEU A 1 722 ? -27.870 -22.973 43.855 1.00 97.44 722 LEU A C 1
ATOM 5402 O O . LEU A 1 722 ? -27.219 -22.733 44.865 1.00 97.44 722 LEU A O 1
ATOM 5406 N N . GLY A 1 723 ? -28.228 -24.218 43.525 1.00 96.06 723 GLY A N 1
ATOM 5407 C CA . GLY A 1 723 ? -27.994 -25.392 44.379 1.00 96.06 723 GLY A CA 1
ATOM 5408 C C . GLY A 1 723 ? -29.124 -25.699 45.372 1.00 96.06 723 GLY A C 1
ATOM 5409 O O . GLY A 1 723 ? -29.135 -26.773 45.983 1.00 96.06 723 GLY A O 1
ATOM 5410 N N . GLY A 1 724 ? -30.122 -24.820 45.488 1.00 96.50 724 GLY A N 1
ATOM 5411 C CA . GLY A 1 724 ? -31.320 -25.054 46.283 1.00 96.50 724 GLY A CA 1
ATOM 5412 C C . GLY A 1 724 ? -31.015 -25.282 47.762 1.00 96.50 724 GLY A C 1
ATOM 5413 O O . GLY A 1 724 ? -30.164 -24.635 48.366 1.00 96.50 724 GLY A O 1
ATOM 5414 N N . VAL A 1 725 ? -31.658 -26.298 48.339 1.00 94.69 725 VAL A N 1
ATOM 5415 C CA . VAL A 1 725 ? -31.443 -26.716 49.736 1.00 94.69 725 VAL A CA 1
ATOM 5416 C C . VAL A 1 725 ? -30.014 -27.183 50.048 1.00 94.69 725 VAL A C 1
ATOM 5418 O O . VAL A 1 725 ? -29.687 -27.323 51.219 1.00 94.69 725 VAL A O 1
ATOM 5421 N N . ASN A 1 726 ? -29.164 -27.444 49.045 1.00 95.25 726 ASN A N 1
ATOM 5422 C CA . ASN A 1 726 ? -27.760 -27.805 49.283 1.00 95.25 726 ASN A CA 1
ATOM 5423 C C . ASN A 1 726 ? -26.872 -26.579 49.545 1.00 95.25 726 ASN A C 1
ATOM 5425 O O . ASN A 1 726 ? -25.790 -26.735 50.104 1.00 95.25 726 ASN A O 1
ATOM 5429 N N . ALA A 1 727 ? -27.321 -25.384 49.146 1.00 96.75 727 ALA A N 1
ATOM 5430 C CA . ALA A 1 727 ? -26.608 -24.121 49.339 1.00 96.75 727 ALA A CA 1
ATOM 5431 C C . ALA A 1 727 ? -26.945 -23.431 50.672 1.00 96.75 727 ALA A C 1
ATOM 5433 O O . ALA A 1 727 ? -26.363 -22.401 50.994 1.00 96.75 727 ALA A O 1
ATOM 5434 N N . LEU A 1 728 ? -27.914 -23.959 51.427 1.00 97.25 728 LEU A N 1
ATOM 5435 C CA . LEU A 1 728 ? -28.526 -23.285 52.570 1.00 97.25 728 LEU A CA 1
ATOM 5436 C C . LEU A 1 728 ? -28.710 -24.248 53.748 1.00 97.25 728 LEU A C 1
ATOM 5438 O O . LEU A 1 728 ? -28.824 -25.465 53.573 1.00 97.25 728 LEU A O 1
ATOM 5442 N N . THR A 1 729 ? -28.821 -23.701 54.956 1.00 95.94 729 THR A N 1
ATOM 5443 C CA . THR A 1 729 ? -29.304 -24.427 56.138 1.00 95.94 729 THR A CA 1
ATOM 5444 C C . THR A 1 729 ? -30.724 -23.960 56.465 1.00 95.94 729 THR A C 1
ATOM 5446 O O . THR A 1 729 ? -30.997 -22.767 56.472 1.00 95.94 729 THR A O 1
ATOM 5449 N N . ASN A 1 730 ? -31.656 -24.889 56.721 1.00 94.81 730 ASN A N 1
ATOM 5450 C CA . ASN A 1 730 ? -33.002 -24.531 57.179 1.00 94.81 730 ASN A CA 1
ATOM 5451 C C . ASN A 1 730 ? -33.059 -24.514 58.710 1.00 94.81 730 ASN A C 1
ATOM 5453 O O . ASN A 1 730 ? -32.805 -25.538 59.351 1.00 94.81 730 ASN A O 1
ATOM 5457 N N . ILE A 1 731 ? -33.448 -23.375 59.279 1.00 92.56 731 ILE A N 1
ATOM 5458 C CA . ILE A 1 731 ? -33.608 -23.171 60.716 1.00 92.56 731 ILE A CA 1
ATOM 5459 C C . ILE A 1 731 ? -35.040 -22.703 60.963 1.00 92.56 731 ILE A C 1
ATOM 5461 O O . ILE A 1 731 ? -35.406 -21.564 60.694 1.00 92.56 731 ILE A O 1
ATOM 5465 N N . ASN A 1 732 ? -35.871 -23.604 61.492 1.00 88.31 732 ASN A N 1
ATOM 5466 C CA . ASN A 1 732 ? -37.263 -23.323 61.862 1.00 88.31 732 ASN A CA 1
ATOM 5467 C C . ASN A 1 732 ? -38.140 -22.753 60.727 1.00 88.31 732 ASN A C 1
ATOM 5469 O O . ASN A 1 732 ? -39.097 -22.033 61.002 1.00 88.31 732 ASN A O 1
ATOM 5473 N N . GLY A 1 733 ? -37.867 -23.125 59.473 1.00 89.75 733 GLY A N 1
ATOM 5474 C CA . GLY A 1 733 ? -38.638 -22.678 58.309 1.00 89.75 733 GLY A CA 1
ATOM 5475 C C . GLY A 1 733 ? -37.994 -21.542 57.516 1.00 89.75 733 GLY A C 1
ATOM 5476 O O . GLY A 1 733 ? -38.376 -21.377 56.365 1.00 89.75 733 GLY A O 1
ATOM 5477 N N . GLU A 1 734 ? -36.988 -20.867 58.072 1.00 94.81 734 GLU A N 1
ATOM 5478 C CA . GLU A 1 734 ? -36.179 -19.865 57.369 1.00 94.81 734 GLU A CA 1
ATOM 5479 C C . GLU A 1 734 ? -34.877 -20.493 56.859 1.00 94.81 734 GLU A C 1
ATOM 5481 O O . GLU A 1 734 ? -34.389 -21.488 57.411 1.00 94.81 734 GLU A O 1
ATOM 5486 N N . TYR A 1 735 ? -34.310 -19.921 55.803 1.00 97.62 735 TYR A N 1
ATOM 5487 C CA . TYR A 1 735 ? -33.067 -20.374 55.192 1.00 97.62 735 TYR A CA 1
ATOM 5488 C C . TYR A 1 735 ? -31.917 -19.413 55.483 1.00 97.62 735 TYR A C 1
ATOM 5490 O O . TYR A 1 735 ? -32.051 -18.196 55.383 1.00 97.62 735 TYR A O 1
ATOM 5498 N N . THR A 1 736 ? -30.766 -19.982 55.829 1.00 97.75 736 THR A N 1
ATOM 5499 C CA . THR A 1 736 ? -29.561 -19.241 56.196 1.00 97.75 736 THR A CA 1
ATOM 5500 C C . THR A 1 736 ? -28.370 -19.682 55.347 1.00 97.75 736 THR A C 1
ATOM 5502 O O . THR A 1 736 ? -28.304 -20.836 54.906 1.00 97.75 736 THR A O 1
ATOM 5505 N N . LEU A 1 737 ? -27.390 -18.795 55.171 1.00 98.06 737 LEU A N 1
ATOM 5506 C CA . LEU A 1 737 ? -26.054 -19.164 54.707 1.00 98.06 737 LEU A CA 1
ATOM 5507 C C . LEU A 1 737 ? -25.445 -20.170 55.680 1.00 98.06 737 LEU A C 1
ATOM 5509 O O . LEU A 1 737 ? -25.683 -20.110 56.889 1.00 98.06 737 LEU A O 1
ATOM 5513 N N . ILE A 1 738 ? -24.661 -21.090 55.133 1.00 97.94 738 ILE A N 1
ATOM 5514 C CA . ILE A 1 738 ? -24.053 -22.196 55.868 1.00 97.94 738 ILE A CA 1
ATOM 5515 C C . ILE A 1 738 ? -22.791 -21.692 56.566 1.00 97.94 738 ILE A C 1
ATOM 5517 O O . ILE A 1 738 ? -21.865 -21.240 55.899 1.00 97.94 738 ILE A O 1
ATOM 5521 N N . GLY A 1 739 ? -22.725 -21.796 57.891 1.00 96.75 739 GLY A N 1
ATOM 5522 C CA . GLY A 1 739 ? -21.525 -21.408 58.640 1.00 96.75 739 GLY A CA 1
ATOM 5523 C C . GLY A 1 739 ? -20.428 -22.477 58.602 1.00 96.75 739 GLY A C 1
ATOM 5524 O O . GLY A 1 739 ? -20.722 -23.674 58.529 1.00 96.75 739 GLY A O 1
ATOM 5525 N N . GLY A 1 740 ? -19.167 -22.057 58.726 1.00 95.75 740 GLY A N 1
ATOM 5526 C CA . GLY A 1 740 ? -18.029 -22.968 58.910 1.00 95.75 740 GLY A CA 1
ATOM 5527 C C . GLY A 1 740 ? -16.958 -22.939 57.822 1.00 95.75 740 GLY A C 1
ATOM 5528 O O . GLY A 1 740 ? -16.101 -23.817 57.843 1.00 95.75 740 GLY A O 1
ATOM 5529 N N . ASP A 1 741 ? -17.002 -21.960 56.921 1.00 96.00 741 ASP A N 1
ATOM 5530 C CA . ASP A 1 741 ? -15.968 -21.684 55.913 1.00 96.00 741 ASP A CA 1
ATOM 5531 C C . ASP A 1 741 ? -14.958 -20.682 56.489 1.00 96.00 741 ASP A C 1
ATOM 5533 O O . ASP A 1 741 ? -15.063 -19.479 56.274 1.00 96.00 741 ASP A O 1
ATOM 5537 N N . PHE A 1 742 ? -14.055 -21.150 57.354 1.00 95.38 742 PHE A N 1
ATOM 5538 C CA . PHE A 1 742 ? -13.188 -20.266 58.142 1.00 95.38 742 PHE A CA 1
ATOM 5539 C C . PHE A 1 742 ? -12.100 -19.606 57.288 1.00 95.38 742 PHE A C 1
ATOM 5541 O O . PHE A 1 742 ? -11.716 -18.462 57.556 1.00 95.38 742 PHE A O 1
ATOM 5548 N N . ASP A 1 743 ? -11.568 -20.352 56.320 1.00 93.69 743 ASP A N 1
ATOM 5549 C CA . ASP A 1 743 ? -10.476 -19.921 55.447 1.00 93.69 743 ASP A CA 1
ATOM 5550 C C . ASP A 1 743 ? -10.953 -19.299 54.122 1.00 93.69 743 ASP A C 1
ATOM 5552 O O . ASP A 1 743 ? -10.113 -18.973 53.279 1.00 93.69 743 ASP A O 1
ATOM 5556 N N . GLU A 1 744 ? -12.268 -19.092 53.977 1.00 94.25 744 GLU A N 1
ATOM 5557 C CA . GLU A 1 744 ? -12.918 -18.446 52.830 1.00 94.25 744 GLU A CA 1
ATOM 5558 C C . GLU A 1 744 ? -12.662 -19.191 51.504 1.00 94.25 744 GLU A C 1
ATOM 5560 O O . GLU A 1 744 ? -12.580 -18.588 50.429 1.00 94.25 744 GLU A O 1
ATOM 5565 N N . ASN A 1 745 ? -12.511 -20.520 51.563 1.00 94.38 745 ASN A N 1
ATOM 5566 C CA . ASN A 1 745 ? -12.296 -21.363 50.385 1.00 94.38 745 ASN A CA 1
ATOM 5567 C C . ASN A 1 745 ? -13.609 -21.866 49.747 1.00 94.38 745 ASN A C 1
ATOM 5569 O O . ASN A 1 745 ? -13.572 -22.603 48.752 1.00 94.38 745 ASN A O 1
ATOM 5573 N N . GLY A 1 746 ? -14.758 -21.480 50.312 1.00 95.62 746 GLY A N 1
ATOM 5574 C CA . GLY A 1 746 ? -16.087 -21.874 49.864 1.00 95.62 746 GLY A CA 1
ATOM 5575 C C . GLY A 1 746 ? -16.525 -23.246 50.378 1.00 95.62 746 GLY A C 1
ATOM 5576 O O . GLY A 1 746 ? -17.483 -23.809 49.842 1.00 95.62 746 GLY A O 1
ATOM 5577 N N . GLN A 1 747 ? -15.838 -23.847 51.356 1.00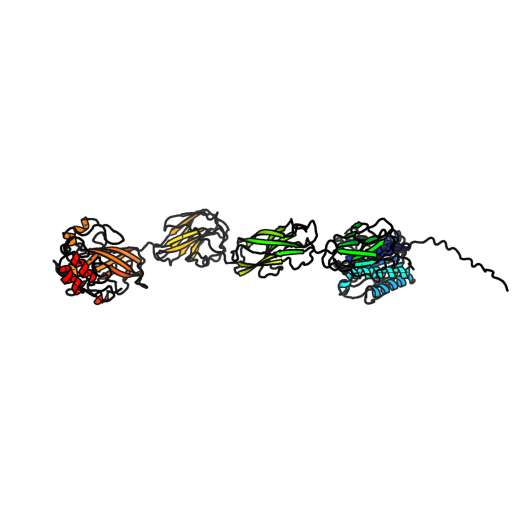 96.19 747 GLN A N 1
ATOM 5578 C CA . GLN A 1 747 ? -16.123 -25.205 51.832 1.00 96.19 747 GLN A CA 1
ATOM 5579 C C . GLN A 1 747 ? -15.961 -25.330 53.344 1.00 96.19 747 GLN A C 1
ATOM 5581 O O . GLN A 1 747 ? -14.954 -24.943 53.914 1.00 96.19 747 GLN A O 1
ATOM 5586 N N . ALA A 1 748 ? -16.913 -26.005 53.991 1.00 96.62 748 ALA A N 1
ATOM 5587 C CA . ALA A 1 748 ? -16.780 -26.377 55.395 1.00 96.62 748 ALA A CA 1
ATOM 5588 C C . ALA A 1 748 ? -16.073 -27.738 55.506 1.00 96.62 748 ALA A C 1
ATOM 5590 O O . ALA A 1 748 ? -16.657 -28.795 55.222 1.00 96.62 748 ALA A O 1
ATOM 5591 N N . GLN A 1 749 ? -14.806 -27.736 55.921 1.00 96.62 749 GLN A N 1
ATOM 5592 C CA . GLN A 1 749 ? -13.963 -28.927 55.981 1.00 96.62 749 GLN A CA 1
ATOM 5593 C C . GLN A 1 749 ? -13.397 -29.213 57.378 1.00 96.62 749 GLN A C 1
ATOM 5595 O O . GLN A 1 749 ? -13.483 -28.450 58.337 1.00 96.62 749 GLN A O 1
ATOM 5600 N N . THR A 1 750 ? -12.750 -30.377 57.503 1.00 96.50 750 THR A N 1
ATOM 5601 C CA . THR A 1 750 ? -11.997 -30.722 58.718 1.00 96.50 750 THR A CA 1
ATOM 5602 C C . THR A 1 750 ? -10.838 -29.749 58.971 1.00 96.50 750 THR A C 1
ATOM 5604 O O . THR A 1 750 ? -10.438 -29.581 60.121 1.00 96.50 750 THR A O 1
ATOM 5607 N N . ALA A 1 751 ? -10.303 -29.110 57.925 1.00 96.31 751 ALA A N 1
ATOM 5608 C CA . ALA A 1 751 ? -9.280 -28.078 58.062 1.00 96.31 751 ALA A CA 1
ATOM 5609 C C . ALA A 1 751 ? -9.807 -26.861 58.844 1.00 96.31 751 ALA A C 1
ATOM 5611 O O . ALA A 1 751 ? -9.146 -26.445 59.798 1.00 96.31 751 ALA A O 1
ATOM 5612 N N . ASP A 1 752 ? -11.019 -26.389 58.533 1.00 97.31 752 ASP A N 1
ATOM 5613 C CA . ASP A 1 752 ? -11.697 -25.292 59.240 1.00 97.31 752 ASP A CA 1
ATOM 5614 C C . ASP A 1 752 ? -11.908 -25.622 60.712 1.00 97.31 752 ASP A C 1
ATOM 5616 O O . ASP A 1 752 ? -11.522 -24.856 61.593 1.00 97.31 752 ASP A O 1
ATOM 5620 N N . VAL A 1 753 ? -12.416 -26.825 61.003 1.00 96.56 753 VAL A N 1
ATOM 5621 C CA . VAL A 1 753 ? -12.590 -27.303 62.384 1.00 96.56 753 VAL A CA 1
ATOM 5622 C C . VAL A 1 753 ? -11.276 -27.240 63.162 1.00 96.56 753 VAL A C 1
ATOM 5624 O O . VAL A 1 753 ? -11.255 -26.782 64.308 1.00 96.56 753 VAL A O 1
ATOM 5627 N N . ILE A 1 754 ? -10.172 -27.705 62.566 1.00 96.56 754 ILE A N 1
ATOM 5628 C CA . ILE A 1 754 ? -8.850 -27.676 63.206 1.00 96.56 754 ILE A CA 1
ATOM 5629 C C . ILE A 1 754 ? -8.410 -26.228 63.440 1.00 96.56 754 ILE A C 1
ATOM 5631 O O . ILE A 1 754 ? -7.951 -25.915 64.539 1.00 96.56 754 ILE A O 1
ATOM 5635 N N . ALA A 1 755 ? -8.571 -25.354 62.445 1.00 96.25 755 ALA A N 1
ATOM 5636 C CA . ALA A 1 755 ? -8.175 -23.954 62.530 1.00 96.25 755 ALA A CA 1
ATOM 5637 C C . ALA A 1 755 ? -8.955 -23.197 63.618 1.00 96.25 755 ALA A C 1
ATOM 5639 O O . ALA A 1 755 ? -8.340 -22.567 64.479 1.00 96.25 755 ALA A O 1
ATOM 5640 N N . ILE A 1 756 ? -10.282 -23.350 63.660 1.00 96.62 756 ILE A N 1
ATOM 5641 C CA . ILE A 1 756 ? -11.148 -22.756 64.690 1.00 96.62 756 ILE A CA 1
ATOM 5642 C C . ILE A 1 756 ? -10.784 -23.305 66.077 1.00 96.62 756 ILE A C 1
ATOM 5644 O O . ILE A 1 756 ? -10.643 -22.546 67.036 1.00 96.62 756 ILE A O 1
ATOM 5648 N N . THR A 1 757 ? -10.558 -24.620 66.198 1.00 96.38 757 THR A N 1
ATOM 5649 C CA . THR A 1 757 ? -10.226 -25.266 67.485 1.00 96.38 757 THR A CA 1
ATOM 5650 C C . THR A 1 757 ? -8.940 -24.704 68.104 1.00 96.38 757 THR A C 1
ATOM 5652 O O . THR A 1 757 ? -8.834 -24.604 69.328 1.00 96.38 757 THR A O 1
ATOM 5655 N N . LEU A 1 758 ? -7.963 -24.308 67.281 1.00 96.81 758 LEU A N 1
ATOM 5656 C CA . LEU A 1 758 ? -6.714 -23.693 67.745 1.00 96.81 758 LEU A CA 1
ATOM 5657 C C . LEU A 1 758 ? -6.904 -22.276 68.312 1.00 96.81 758 LEU A C 1
ATOM 5659 O O . LEU A 1 758 ? -6.015 -21.787 69.009 1.00 96.81 758 LEU A O 1
ATOM 5663 N N . LEU A 1 759 ? -8.043 -21.636 68.035 1.00 97.44 759 LEU A N 1
ATOM 5664 C CA . LEU A 1 759 ? -8.371 -20.269 68.446 1.00 97.44 759 LEU A CA 1
ATOM 5665 C C . LEU A 1 759 ? -9.388 -20.206 69.601 1.00 97.44 759 LEU A C 1
ATOM 5667 O O . LEU A 1 759 ? -9.757 -19.111 70.032 1.00 97.44 759 LEU A O 1
ATOM 5671 N N . LEU A 1 760 ? -9.815 -21.358 70.137 1.00 97.31 760 LEU A N 1
ATOM 5672 C CA . LEU A 1 760 ? -10.747 -21.437 71.267 1.00 97.31 760 LEU A CA 1
ATOM 5673 C C . LEU A 1 760 ? -10.273 -20.613 72.474 1.00 97.31 760 LEU A C 1
ATOM 5675 O O . LEU A 1 760 ? -9.117 -20.688 72.896 1.00 97.31 760 LEU A O 1
ATOM 5679 N N . GLY A 1 761 ? -11.207 -19.868 73.067 1.00 95.81 761 GLY A N 1
ATOM 5680 C CA . GLY A 1 761 ? -10.953 -18.922 74.155 1.00 95.81 761 GLY A CA 1
ATOM 5681 C C . GLY A 1 761 ? -10.532 -17.525 73.687 1.00 95.81 761 GLY A C 1
ATOM 5682 O O . GLY A 1 761 ? -10.285 -16.663 74.531 1.00 95.81 761 GLY A O 1
ATOM 5683 N N . GLY A 1 762 ? -10.438 -17.294 72.373 1.00 96.06 762 GLY A N 1
ATOM 5684 C CA . GLY A 1 762 ? -10.307 -15.960 71.795 1.00 96.06 762 GLY A CA 1
ATOM 5685 C C . GLY A 1 762 ? -11.612 -15.157 71.861 1.00 96.06 762 GLY A C 1
ATOM 5686 O O . GLY A 1 762 ? -12.688 -15.706 72.088 1.00 96.06 762 GLY A O 1
ATOM 5687 N N . ALA A 1 763 ? -11.503 -13.844 71.664 1.00 95.12 763 ALA A N 1
ATOM 5688 C CA . ALA A 1 763 ? -12.625 -12.911 71.688 1.00 95.12 763 ALA A CA 1
ATOM 5689 C C . ALA A 1 763 ? -12.424 -11.781 70.670 1.00 95.12 763 ALA A C 1
ATOM 5691 O O . ALA A 1 763 ? -11.284 -11.399 70.387 1.00 95.12 763 ALA A O 1
ATOM 5692 N N . GLY A 1 764 ? -13.528 -11.212 70.195 1.00 95.56 764 GLY A N 1
ATOM 5693 C CA . GLY A 1 764 ? -13.568 -10.100 69.247 1.00 95.56 764 GLY A CA 1
ATOM 5694 C C . GLY A 1 764 ? -13.971 -10.508 67.832 1.00 95.56 764 GLY A C 1
ATOM 5695 O O . GLY A 1 764 ? -14.497 -11.591 67.615 1.00 95.56 764 GLY A O 1
ATOM 5696 N N . TYR A 1 765 ? -13.724 -9.623 66.866 1.00 97.00 765 TYR A N 1
ATOM 5697 C CA . TYR A 1 765 ? -14.073 -9.843 65.461 1.00 97.00 765 TYR A CA 1
ATOM 5698 C C . TYR A 1 765 ? -13.143 -10.877 64.822 1.00 97.00 765 TYR A C 1
ATOM 5700 O O . TYR A 1 765 ? -11.951 -10.616 64.639 1.00 97.00 765 TYR A O 1
ATOM 5708 N N . SER A 1 766 ? -13.666 -12.065 64.522 1.00 96.06 766 SER A N 1
ATOM 5709 C CA . SER A 1 766 ? -12.872 -13.191 64.028 1.00 96.06 766 SER A CA 1
ATOM 5710 C C . SER A 1 766 ? -13.656 -14.050 63.040 1.00 96.06 766 SER A C 1
ATOM 5712 O O . SER A 1 766 ? -14.863 -14.226 63.193 1.00 96.06 766 SER A O 1
ATOM 5714 N N . ASN A 1 767 ? -12.967 -14.654 62.067 1.00 95.88 767 ASN A N 1
ATOM 5715 C CA . ASN A 1 767 ? -13.553 -15.689 61.207 1.00 95.88 767 ASN A CA 1
ATOM 5716 C C . ASN A 1 767 ? -13.941 -16.940 62.021 1.00 95.88 767 ASN A C 1
ATOM 5718 O O . ASN A 1 767 ? -14.853 -17.659 61.638 1.00 95.88 767 ASN A O 1
ATOM 5722 N N . ALA A 1 768 ? -13.288 -17.191 63.164 1.00 96.75 768 ALA A N 1
ATOM 5723 C CA . ALA A 1 768 ? -13.547 -18.364 64.004 1.00 96.75 768 ALA A CA 1
ATOM 5724 C C . ALA A 1 768 ? -14.771 -18.236 64.928 1.00 96.75 768 ALA A C 1
ATOM 5726 O O . ALA A 1 768 ? -15.186 -19.235 65.510 1.00 96.75 768 ALA A O 1
ATOM 5727 N N . ASP A 1 769 ? -15.324 -17.030 65.068 1.00 96.50 769 ASP A N 1
ATOM 5728 C CA . ASP A 1 769 ? -16.567 -16.763 65.795 1.00 96.50 769 ASP A CA 1
ATOM 5729 C C . ASP A 1 769 ? -17.747 -16.922 64.824 1.00 96.50 769 ASP A C 1
ATOM 5731 O O . ASP A 1 769 ? -18.117 -15.991 64.101 1.00 96.50 769 ASP A O 1
ATOM 5735 N N . LEU A 1 770 ? -18.251 -18.153 64.722 1.00 95.88 770 LEU A N 1
ATOM 5736 C CA . LEU A 1 770 ? -19.268 -18.545 63.749 1.00 95.88 770 LEU A CA 1
ATOM 5737 C C . LEU A 1 770 ? -20.670 -18.154 64.212 1.00 95.88 770 LEU A C 1
ATOM 5739 O O . LEU A 1 770 ? -21.501 -17.837 63.364 1.00 95.88 770 LEU A O 1
ATOM 5743 N N . ASP A 1 771 ? -20.937 -18.165 65.523 1.00 93.88 771 ASP A N 1
ATOM 5744 C CA . ASP A 1 771 ? -22.219 -17.713 66.082 1.00 93.88 771 ASP A CA 1
ATOM 5745 C C . ASP A 1 771 ? -22.304 -16.188 66.287 1.00 93.88 771 ASP A C 1
ATOM 5747 O O . ASP A 1 771 ? -23.389 -15.666 66.557 1.00 93.88 771 ASP A O 1
ATOM 5751 N N . MET A 1 772 ? -21.188 -15.483 66.064 1.00 95.25 772 MET A N 1
ATOM 5752 C CA . MET A 1 772 ? -21.045 -14.027 66.133 1.00 95.25 772 MET A CA 1
ATOM 5753 C C . MET A 1 772 ? -21.346 -13.441 67.512 1.00 95.25 772 MET A C 1
ATOM 5755 O O . MET A 1 772 ? -21.777 -12.290 67.625 1.00 95.25 772 MET A O 1
ATOM 5759 N N . ASN A 1 773 ? -21.108 -14.208 68.577 1.00 94.69 773 ASN A N 1
ATOM 5760 C CA . ASN A 1 773 ? -21.315 -13.738 69.946 1.00 94.69 773 ASN A CA 1
ATOM 5761 C C . ASN A 1 773 ? -20.115 -12.930 70.504 1.00 94.69 773 ASN A C 1
ATOM 5763 O O . ASN A 1 773 ? -20.145 -12.444 71.640 1.00 94.69 773 ASN A O 1
ATOM 5767 N N . GLY A 1 774 ? -19.041 -12.783 69.721 1.00 95.75 774 GLY A N 1
ATOM 5768 C CA . GLY A 1 774 ? -17.793 -12.123 70.097 1.00 95.75 774 GLY A CA 1
ATOM 5769 C C . GLY A 1 774 ? -16.817 -13.011 70.874 1.00 95.75 774 GLY A C 1
ATOM 5770 O O . GLY A 1 774 ? -15.836 -12.485 71.413 1.00 95.75 774 GLY A O 1
ATOM 5771 N N . GLN A 1 775 ? -17.064 -14.319 70.988 1.00 96.31 775 GLN A N 1
ATOM 5772 C CA . GLN A 1 775 ? -16.237 -15.293 71.709 1.00 96.31 775 GLN A CA 1
ATOM 5773 C C . GLN A 1 775 ? -16.092 -16.588 70.909 1.00 96.31 775 GLN A C 1
ATOM 5775 O O . GLN A 1 775 ? -17.075 -17.227 70.567 1.00 96.31 775 GLN A O 1
ATOM 5780 N N . ILE A 1 776 ? -14.858 -17.064 70.755 1.00 97.19 776 ILE A N 1
ATOM 5781 C CA . ILE A 1 776 ? -14.571 -18.323 70.061 1.00 97.19 776 ILE A CA 1
ATOM 5782 C C . ILE A 1 776 ? -14.678 -19.472 71.069 1.00 97.19 776 ILE A C 1
ATOM 5784 O O . ILE A 1 776 ? -13.808 -19.659 71.932 1.00 97.19 776 ILE A O 1
ATOM 5788 N N . GLN A 1 777 ? -15.751 -20.249 70.978 1.00 96.00 777 GLN A N 1
ATOM 5789 C CA . GLN A 1 777 ? -16.123 -21.293 71.925 1.00 96.00 777 GLN A CA 1
ATOM 5790 C C . GLN A 1 777 ? -16.326 -22.650 71.246 1.00 96.00 777 GLN A C 1
ATOM 5792 O O . GLN A 1 777 ? -16.361 -22.817 70.031 1.00 96.00 777 GLN A O 1
ATOM 5797 N N . THR A 1 778 ? -16.484 -23.693 72.064 1.00 96.00 778 THR A N 1
ATOM 5798 C CA . THR A 1 778 ? -16.798 -25.031 71.544 1.00 96.00 778 THR A CA 1
ATOM 5799 C C . THR A 1 778 ? -18.161 -25.089 70.849 1.00 96.00 778 THR A C 1
ATOM 5801 O O . THR A 1 778 ? -18.441 -26.077 70.176 1.00 96.00 778 THR A O 1
ATOM 5804 N N . THR A 1 779 ? -19.019 -24.081 71.038 1.00 94.12 779 THR A N 1
ATOM 5805 C CA . THR A 1 779 ? -20.314 -23.953 70.360 1.00 94.12 779 THR A CA 1
ATOM 5806 C C . THR A 1 779 ? -20.152 -23.628 68.881 1.00 94.12 779 THR A C 1
ATOM 5808 O O . THR A 1 779 ? -20.835 -24.270 68.091 1.00 94.12 779 THR A O 1
ATOM 5811 N N . ASP A 1 780 ? -19.199 -22.774 68.491 1.00 96.06 780 ASP A N 1
ATOM 5812 C CA . ASP A 1 780 ? -18.887 -22.497 67.078 1.00 96.06 780 ASP A CA 1
ATOM 5813 C C . ASP A 1 780 ? -18.560 -23.788 66.327 1.00 96.06 780 ASP A C 1
ATOM 5815 O O . ASP A 1 780 ? -19.094 -24.100 65.263 1.00 96.06 780 ASP A O 1
ATOM 5819 N N . VAL A 1 781 ? -17.723 -24.614 66.952 1.00 95.25 781 VAL A N 1
ATOM 5820 C CA . VAL A 1 781 ? -17.284 -25.876 66.369 1.00 95.25 781 VAL A CA 1
ATOM 5821 C C . VAL A 1 781 ? -18.414 -26.913 66.366 1.00 95.25 781 VAL A C 1
ATOM 5823 O O . VAL A 1 781 ? -18.710 -27.497 65.327 1.00 95.25 781 VAL A O 1
ATOM 5826 N N . ASN A 1 782 ? -19.050 -27.168 67.515 1.00 95.31 782 ASN A N 1
ATOM 5827 C CA . ASN A 1 782 ? -20.005 -28.274 67.672 1.00 95.31 782 ASN A CA 1
ATOM 5828 C C . ASN A 1 782 ? -21.381 -28.009 67.070 1.00 95.31 782 ASN A C 1
ATOM 5830 O O . ASN A 1 782 ? -22.024 -28.960 66.625 1.00 95.31 782 ASN A O 1
ATOM 5834 N N . ASN A 1 783 ? -21.836 -26.757 67.082 1.00 94.00 783 ASN A N 1
ATOM 5835 C CA . ASN A 1 783 ? -23.195 -26.420 66.675 1.00 94.00 783 ASN A CA 1
ATOM 5836 C C . ASN A 1 783 ? -23.266 -25.889 65.243 1.00 94.00 783 ASN A C 1
ATOM 5838 O O . ASN A 1 783 ? -24.345 -25.960 64.670 1.00 94.00 783 ASN A O 1
ATOM 5842 N N . ILE A 1 784 ? -22.158 -25.390 64.678 1.00 94.94 784 ILE A N 1
ATOM 5843 C CA . ILE A 1 784 ? -22.154 -24.768 63.346 1.00 94.94 784 ILE A CA 1
ATOM 5844 C C . ILE A 1 784 ? -21.195 -25.502 62.405 1.00 94.94 784 ILE A C 1
ATOM 5846 O O . ILE A 1 784 ? -21.635 -26.128 61.445 1.00 94.94 784 ILE A O 1
ATOM 5850 N N . CYS A 1 785 ? -19.890 -25.521 62.693 1.00 95.31 785 CYS A N 1
ATOM 5851 C CA . CYS A 1 785 ? -18.916 -26.084 61.748 1.00 95.31 785 CYS A CA 1
ATOM 5852 C C . CYS A 1 785 ? -19.074 -27.609 61.551 1.00 95.31 785 CYS A C 1
ATOM 5854 O O . CYS A 1 785 ? -19.157 -28.088 60.420 1.00 95.31 785 CYS A O 1
ATOM 5856 N N . TYR A 1 786 ? -19.176 -28.397 62.634 1.00 95.75 786 TYR A N 1
ATOM 5857 C CA . TYR A 1 786 ? -19.308 -29.861 62.545 1.00 95.75 786 TYR A CA 1
ATOM 5858 C C . TYR A 1 786 ? -20.554 -30.330 61.769 1.00 95.75 786 TYR A C 1
ATOM 5860 O O . TYR A 1 786 ? -20.405 -31.214 60.920 1.00 95.75 786 TYR A O 1
ATOM 5868 N N . PRO A 1 787 ? -21.766 -29.792 62.023 1.00 95.62 787 PRO A N 1
ATOM 5869 C CA . PRO A 1 787 ? -22.963 -30.139 61.251 1.00 95.62 787 PRO A CA 1
ATOM 5870 C C . PRO A 1 787 ? -22.861 -29.844 59.752 1.00 95.62 787 PRO A C 1
ATOM 5872 O O . PRO A 1 787 ? -23.550 -30.486 58.958 1.00 95.62 787 PRO A O 1
ATOM 5875 N N . ASN A 1 788 ? -21.994 -28.905 59.370 1.00 97.19 788 ASN A N 1
ATOM 5876 C CA . ASN A 1 788 ? -21.843 -28.438 57.998 1.00 97.19 788 ASN A CA 1
ATOM 5877 C C . ASN A 1 788 ? -20.672 -29.072 57.240 1.00 97.19 788 ASN A C 1
ATOM 5879 O O . ASN A 1 788 ? -20.497 -28.783 56.058 1.00 97.19 788 ASN A O 1
ATOM 5883 N N . LEU A 1 789 ? -19.914 -29.981 57.861 1.00 97.12 789 LEU A N 1
ATOM 5884 C CA . LEU A 1 789 ? -18.794 -30.650 57.202 1.00 97.12 789 LEU A CA 1
ATOM 5885 C C . LEU A 1 789 ? -19.193 -31.324 55.883 1.00 97.12 789 LEU A C 1
ATOM 5887 O O . LEU A 1 789 ? -20.102 -32.156 55.829 1.00 97.12 789 LEU A O 1
ATOM 5891 N N . GLY A 1 790 ? -18.441 -31.011 54.829 1.00 94.75 790 GLY A N 1
ATOM 5892 C CA . GLY A 1 790 ? -18.654 -31.527 53.478 1.00 94.75 790 GLY A CA 1
ATOM 5893 C C . GLY A 1 790 ? -19.660 -30.728 52.650 1.00 94.75 790 GLY A C 1
ATOM 5894 O O . GLY A 1 790 ? -19.872 -31.073 51.487 1.00 94.75 790 GLY A O 1
ATOM 5895 N N . LYS A 1 791 ? -20.263 -29.671 53.210 1.00 96.69 791 LYS A N 1
ATOM 5896 C CA . LYS A 1 791 ? -20.991 -28.671 52.424 1.00 96.69 791 LYS A CA 1
ATOM 5897 C C . LYS A 1 791 ? -19.995 -27.731 51.739 1.00 96.69 791 LYS A C 1
ATOM 5899 O O . LYS A 1 791 ? -18.919 -27.454 52.267 1.00 96.69 791 LYS A O 1
ATOM 5904 N N . GLY A 1 792 ? -20.367 -27.255 50.557 1.00 95.31 792 GLY A N 1
ATOM 5905 C CA . GLY A 1 792 ? -19.546 -26.363 49.748 1.00 95.31 792 GLY A CA 1
ATOM 5906 C C . GLY A 1 792 ? -20.400 -25.441 48.892 1.00 95.31 792 GLY A C 1
ATOM 5907 O O . GLY A 1 792 ? -21.594 -25.688 48.699 1.00 95.31 792 GLY A O 1
ATOM 5908 N N . GLN A 1 793 ? -19.774 -24.396 48.379 1.00 95.12 793 GLN A N 1
ATOM 5909 C CA . GLN A 1 793 ? -20.359 -23.430 47.461 1.00 95.12 793 GLN A CA 1
ATOM 5910 C C . GLN A 1 793 ? -20.906 -24.123 46.203 1.00 95.12 793 GLN A C 1
ATOM 5912 O O . GLN A 1 793 ? -20.370 -25.137 45.749 1.00 95.12 793 GLN A O 1
ATOM 5917 N N . GLN A 1 794 ? -22.021 -23.615 45.675 1.00 96.06 794 GLN A N 1
ATOM 5918 C CA . GLN A 1 794 ? -22.789 -24.262 44.599 1.00 96.06 794 GLN A CA 1
ATOM 5919 C C . GLN A 1 794 ? -22.657 -23.563 43.232 1.00 96.06 794 GLN A C 1
ATOM 5921 O O . GLN A 1 794 ? -23.427 -23.880 42.323 1.00 96.06 794 GLN A O 1
ATOM 5926 N N . PHE A 1 795 ? -21.717 -22.622 43.082 1.00 92.06 795 PHE A N 1
ATOM 5927 C CA . PHE A 1 795 ? -21.519 -21.813 41.876 1.00 92.06 795 PHE A CA 1
ATOM 5928 C C . PHE A 1 795 ? -20.050 -21.534 41.582 1.00 92.06 795 PHE A C 1
ATOM 5930 O O . PHE A 1 795 ? -19.245 -21.593 42.540 1.00 92.06 795 PHE A O 1
#